Protein AF-A0A9D5TKR8-F1 (afdb_monomer_lite)

pLDDT: mean 78.99, std 14.76, range [21.61, 97.75]

Foldseek 3Di:
DVVLVVVAPFQEPEPDPQQALPLCPPPDCVSLVVRLVVLVVSPHQAYEYECCNNCVLVCVLLVNQQPDDPVSNVVRDPDSNVVCVVVLPDLVVVLVSCVVVLVSCCVRDAQLRYEYEYDDADQWADLPLFIFGDPPVVSVVSVSVSSVSNVVSSCVVRVHHYQHECLLWHWYDYFPDFPSHTDTDPLSSVQVNVVVVCSNVVNDDRARQVLVLLVSCLSYVLFPPLVSSCSRQPCLQLLSLQSSLFDSCVSVVCSVQSSQLVVARRNDPVRSLVVLVVGPHDPLVSLLSNQSSCVVVVHLPDPSHDLLSNLLRLRDGPSLLVVLLVPPCVVVVHDSLQRGSQQSLQSSCVVVVHDSVSRHNDDDHQGAAEEEEQEALQQVLLCVSDSRHHDYDYYLHLWDLLFQLQDAADDDPVLAPPDHDPLVVSQVNSNRSCRLVCLQPDPHQAYEYENVSLQPFWWWAQPLGITGRRVCPSCVVRVTHTDRPQPDCVNQHDLVSSLVSSLVSLVSNCVRRPARYEYELQDAFQWAAGSQRAIAGNPDDDPCRVSSVVSVVSSCVSNVYAYAAQNQAWAQYPNASSDNDRSHTHVLSSVQSSVVNVCCVVPVDPHRYHHDDQLLVVLVSLVSNLVHYFLVSVVVRGDDDLLSLLSSLDDPVRCLVCVVVSSCCRHPVDDDPVVVVSSVVSSPDDRDDDDDDRDDPDSDDDDDDDDDDDPDLPQWPAKDFPDWDADQQKIKTQIDTDPQWWKWKWKDAPPDDIDIDDIGHGGIDIGPPDAAQTKMKMKMWIWDQDSNDTDTHDIYPIDIDGGAFHFWAWPDWEADPQKTKIFTDDGPQFQWKWKWKDQDPPDDTDTDDIGRDRMDIDRDPDDFFMWMWMWTAHDDPPRIYDIDDIDGYHYD

Radius of gyration: 36.97 Å; chains: 1; bounding box: 88×112×73 Å

Secondary structure (DSSP, 8-state):
-HHHHHH--S--EE--TT--TTS--S--THHHHHHHHHHHHS--S-EEE-STTTTHHHHHHTT--SS--HHHHHTT-S-HHHHHTTGGG-HHHHHHHHHHHHHHHTTT--TTTEEEE-----SEEEETTEEEEPTTHHHHHHHHHHHHHHHHHHHHHH--EEE--GGGS-EEE-TT--GGG-EE-HHHHHHHHHHHHHHHTT----S--HHHHHHHHHHHTTSS-GGGGGGTS-TTSHHHHHHHHS-HHHHHHTHHHHHHHTTS-TTSHHHHHHHHTTS-S-HHHHHHHHHHHHHHTT----TT--HHHHHHTT---HHHHHHHHHHHHHHHT--GGG--TTTHHHHHHHHHT--GGGG-SSSS---PEEEEEEE-HHHHHHHHSSTTTEEEEEEEET--TTS-TT-PPP--TTSS-SS--HHHHHHHHHHHT-HHHHHHT---SEEEEETHHHHHSPEEEETTEEEE-TTSHHHHHHTPEEE-TTT-HHHH-SHHHHHHHHHHHHHHHHHHHTT-EEEE-----SEEE-TTS-EEE-SS---HHHHHHHHHHHHHHHH--EEE--GGG--BBSS-TT-SSTTSBPHHHHHHHHHHHHHHHHH--S--EE----HHHHHHHHHHHHTTS-HHHHHHHS---HHHHHHHTS-HHHHHHTHHHHHHHHHH----HHHHHHHHHHHTS-------------SS------PPPP--S---PPPEEEEEEEETTEEEEEEE--TT-EEEEEEE-TTS--EE---EESEEEEETTPPTT-EEEEEEEEEEEETTEEEE-PPPPPEEEEPPPPPPEEEEEEEETTEEEEEEEPPTT--EEEEEEESSTTSPPEEEEEESSSEEEEE-S--TT-EEEEEEE-SSTT-BPPPPPPEE-EE-

Structure (mmCIF, N/CA/C/O backbone):
data_AF-A0A9D5TKR8-F1
#
_entry.id   AF-A0A9D5TKR8-F1
#
loop_
_atom_site.group_PDB
_atom_site.id
_atom_site.type_symbol
_atom_site.label_atom_id
_atom_site.label_alt_id
_atom_site.label_comp_id
_atom_site.label_asym_id
_atom_site.label_entity_id
_atom_site.label_seq_id
_atom_site.pdbx_PDB_ins_code
_atom_site.Cartn_x
_atom_site.Cartn_y
_atom_site.Cartn_z
_atom_site.occupancy
_atom_site.B_iso_or_equiv
_atom_site.auth_seq_id
_atom_site.auth_comp_id
_atom_site.auth_asym_id
_atom_site.auth_atom_id
_atom_site.pdbx_PDB_model_num
ATOM 1 N N . MET A 1 1 ? 24.150 8.625 -16.091 1.00 58.22 1 MET A N 1
ATOM 2 C CA . MET A 1 1 ? 25.092 8.294 -17.189 1.00 58.22 1 MET A CA 1
ATOM 3 C C . MET A 1 1 ? 26.143 7.219 -16.881 1.00 58.22 1 MET A C 1
ATOM 5 O O . MET A 1 1 ? 26.177 6.258 -17.634 1.00 58.22 1 MET A O 1
ATOM 9 N N . GLN A 1 2 ? 26.964 7.271 -15.814 1.00 60.56 2 GLN A N 1
ATOM 10 C CA . GLN A 1 2 ? 27.998 6.223 -15.572 1.00 60.56 2 GLN A CA 1
ATOM 11 C C . GLN A 1 2 ? 27.423 4.799 -15.481 1.00 60.56 2 GLN A C 1
ATOM 13 O O . GLN A 1 2 ? 27.900 3.888 -16.149 1.00 60.56 2 GLN A O 1
ATOM 18 N N . ARG A 1 3 ? 26.352 4.615 -14.696 1.00 60.34 3 ARG A N 1
ATOM 19 C CA . ARG A 1 3 ? 25.653 3.322 -14.578 1.00 60.34 3 ARG A CA 1
ATOM 20 C C . ARG A 1 3 ? 25.001 2.868 -15.888 1.00 60.34 3 ARG A C 1
ATOM 22 O O . ARG A 1 3 ? 24.947 1.677 -16.156 1.00 60.34 3 ARG A O 1
ATOM 29 N N . LEU A 1 4 ? 24.536 3.816 -16.703 1.00 62.62 4 LEU A N 1
ATOM 30 C CA . LEU A 1 4 ? 23.949 3.541 -18.014 1.00 62.62 4 LEU A CA 1
ATOM 31 C C . LEU A 1 4 ? 25.020 3.064 -19.006 1.00 62.62 4 LEU A C 1
ATOM 33 O O . LEU A 1 4 ? 24.815 2.065 -19.678 1.00 62.62 4 LEU A O 1
ATOM 37 N N . SER A 1 5 ? 26.188 3.714 -19.028 1.00 62.84 5 SER A N 1
ATOM 38 C CA . SER A 1 5 ? 27.341 3.287 -19.833 1.00 62.84 5 SER A CA 1
ATOM 39 C C . SER A 1 5 ? 27.799 1.868 -19.477 1.00 62.84 5 SER A C 1
ATOM 41 O O . SER A 1 5 ? 28.094 1.091 -20.374 1.00 62.84 5 SER A O 1
ATOM 43 N N . GLN A 1 6 ? 27.771 1.485 -18.195 1.00 63.53 6 GLN A N 1
ATOM 44 C CA . GLN A 1 6 ? 28.061 0.106 -17.770 1.00 63.53 6 GLN A CA 1
ATOM 45 C C . GLN A 1 6 ? 27.010 -0.919 -18.232 1.00 63.53 6 GLN A C 1
ATOM 47 O O . GLN A 1 6 ? 27.320 -2.105 -18.323 1.00 63.53 6 GLN A O 1
ATOM 52 N N . ALA A 1 7 ? 25.769 -0.486 -18.471 1.00 55.41 7 ALA A N 1
ATOM 53 C CA . ALA A 1 7 ? 24.671 -1.352 -18.895 1.00 55.41 7 ALA A CA 1
ATOM 54 C C . ALA A 1 7 ? 24.592 -1.530 -20.423 1.00 55.41 7 ALA A C 1
ATOM 56 O O . ALA A 1 7 ? 23.957 -2.476 -20.886 1.00 55.41 7 ALA A O 1
ATOM 57 N N . LEU A 1 8 ? 25.221 -0.642 -21.196 1.00 60.41 8 LEU A N 1
ATOM 58 C CA . LEU A 1 8 ? 25.176 -0.626 -22.658 1.00 60.41 8 LEU A CA 1
ATOM 59 C C . LEU A 1 8 ? 26.331 -1.437 -23.267 1.00 60.41 8 LEU A C 1
ATOM 61 O O . LEU A 1 8 ? 27.439 -1.457 -22.739 1.00 60.41 8 LEU A O 1
ATOM 65 N N . GLN A 1 9 ? 26.070 -2.103 -24.396 1.00 57.69 9 GLN A N 1
ATOM 66 C CA . GLN A 1 9 ? 27.064 -2.885 -25.156 1.00 57.69 9 GLN A CA 1
ATOM 67 C C . GLN A 1 9 ? 27.625 -2.130 -26.381 1.00 57.69 9 GLN A C 1
ATOM 69 O O . GLN A 1 9 ? 28.260 -2.745 -27.234 1.00 57.69 9 GLN A O 1
ATOM 74 N N . HIS A 1 10 ? 27.371 -0.822 -26.491 1.00 57.53 10 HIS A N 1
ATOM 75 C CA . HIS A 1 10 ? 27.702 0.012 -27.653 1.00 57.53 10 HIS A CA 1
ATOM 76 C C . HIS A 1 10 ? 28.761 1.077 -27.322 1.00 57.53 10 HIS A C 1
ATOM 78 O O . HIS A 1 10 ? 28.768 1.608 -26.210 1.00 57.53 10 HIS A O 1
ATOM 84 N N . ASP A 1 11 ? 29.598 1.431 -28.305 1.00 56.03 11 ASP A N 1
ATOM 85 C CA . ASP A 1 11 ? 30.540 2.555 -28.216 1.00 56.03 11 ASP A CA 1
ATOM 86 C C . ASP A 1 11 ? 29.774 3.884 -28.344 1.00 56.03 11 ASP A C 1
ATOM 88 O O . ASP A 1 11 ? 29.258 4.239 -29.404 1.00 56.03 11 ASP A O 1
ATOM 92 N N . ILE A 1 12 ? 29.643 4.609 -27.231 1.00 58.62 12 ILE A N 1
ATOM 93 C CA . ILE A 1 12 ? 28.850 5.842 -27.126 1.00 58.62 12 ILE A CA 1
ATOM 94 C C . ILE A 1 12 ? 29.724 6.960 -26.556 1.00 58.62 12 ILE A C 1
ATOM 96 O O . ILE A 1 12 ? 30.327 6.792 -25.493 1.00 58.62 12 ILE A O 1
ATOM 100 N N . ALA A 1 13 ? 29.718 8.136 -27.193 1.00 55.56 13 ALA A N 1
ATOM 101 C CA . ALA A 1 13 ? 30.240 9.355 -26.587 1.00 55.56 13 ALA A CA 1
ATOM 102 C C . ALA A 1 13 ? 29.187 9.858 -25.601 1.00 55.56 13 ALA A C 1
ATOM 104 O O . ALA A 1 13 ? 28.223 10.536 -25.961 1.00 55.56 13 ALA A O 1
ATOM 105 N N . GLY A 1 14 ? 29.341 9.470 -24.339 1.00 51.56 14 GLY A N 1
ATOM 106 C CA . GLY A 1 14 ? 28.638 10.126 -23.246 1.00 51.56 14 GLY A CA 1
ATOM 107 C C . GLY A 1 14 ? 29.288 11.477 -22.966 1.00 51.56 14 GLY A C 1
ATOM 108 O O . GLY A 1 14 ? 30.511 11.589 -23.060 1.00 51.56 14 GLY A O 1
ATOM 109 N N . CYS A 1 15 ? 28.496 12.489 -22.598 1.00 48.31 15 CYS A N 1
ATOM 110 C CA . CYS A 1 15 ? 29.031 13.743 -22.061 1.00 48.31 15 CYS A CA 1
ATOM 111 C C . CYS A 1 15 ? 30.179 13.458 -21.080 1.00 48.31 15 CYS A C 1
ATOM 113 O O . CYS A 1 15 ? 30.000 12.738 -20.094 1.00 48.31 15 CYS A O 1
ATOM 115 N N . LEU A 1 16 ? 31.349 14.027 -21.375 1.00 49.25 16 LEU A N 1
ATOM 116 C CA . LEU A 1 16 ? 32.519 14.003 -20.508 1.00 49.25 16 LEU A CA 1
ATOM 117 C C . LEU A 1 16 ? 32.099 14.431 -19.113 1.00 49.25 16 LEU A C 1
ATOM 119 O O . LEU A 1 16 ? 31.633 15.554 -18.907 1.00 49.25 16 LEU A O 1
ATOM 123 N N . PHE A 1 17 ? 32.232 13.512 -18.164 1.00 46.62 17 PHE A N 1
ATOM 124 C CA . PHE A 1 17 ? 31.955 13.770 -16.763 1.00 46.62 17 PHE A CA 1
ATOM 125 C C . PHE A 1 17 ? 32.807 14.962 -16.303 1.00 46.62 17 PHE A C 1
ATOM 127 O O . PHE A 1 17 ? 33.999 14.802 -16.062 1.00 46.62 17 PHE A O 1
ATOM 134 N N . GLY A 1 18 ? 32.205 16.152 -16.197 1.00 47.34 18 GLY A N 1
ATOM 135 C CA . GLY A 1 18 ? 32.831 17.318 -15.564 1.00 47.34 18 GLY A CA 1
ATOM 136 C C . GLY A 1 18 ? 32.932 18.617 -16.372 1.00 47.34 18 GLY A C 1
ATOM 137 O O . GLY A 1 18 ? 33.389 19.599 -15.796 1.00 47.34 18 GLY A O 1
ATOM 138 N N . ILE A 1 19 ? 32.504 18.689 -17.642 1.00 55.88 19 ILE A N 1
ATOM 139 C CA . ILE A 1 19 ? 32.516 19.959 -18.403 1.00 55.88 19 ILE A CA 1
ATOM 140 C C . ILE A 1 19 ? 31.108 20.576 -18.417 1.00 55.88 19 ILE A C 1
ATOM 142 O O . ILE A 1 19 ? 30.249 20.159 -19.192 1.00 55.88 19 ILE A O 1
ATOM 146 N N . SER A 1 20 ? 30.859 21.570 -17.556 1.00 62.31 20 SER A N 1
ATOM 147 C CA . SER A 1 20 ? 29.609 22.344 -17.559 1.00 62.31 20 SER A CA 1
ATOM 148 C C . SER A 1 20 ? 29.783 23.633 -18.377 1.00 62.31 20 SER A C 1
ATOM 150 O O . SER A 1 20 ? 30.611 24.469 -18.019 1.00 62.31 20 SER A O 1
ATOM 152 N N . PRO A 1 21 ? 28.985 23.877 -19.433 1.00 63.19 21 PRO A N 1
ATOM 153 C CA . PRO A 1 21 ? 29.040 25.143 -20.171 1.00 63.19 21 PRO A CA 1
ATOM 154 C C . PRO A 1 21 ? 28.613 26.353 -19.318 1.00 63.19 21 PRO A C 1
ATOM 156 O O . PRO A 1 21 ? 28.887 27.492 -19.686 1.00 63.19 21 PRO A O 1
ATOM 159 N N . LEU A 1 22 ? 27.977 26.124 -18.160 1.00 62.12 22 LEU A N 1
ATOM 160 C CA . LEU A 1 22 ? 27.550 27.171 -17.229 1.00 62.12 22 LEU A CA 1
ATOM 161 C C . LEU A 1 22 ? 28.574 27.467 -16.118 1.00 62.12 22 LEU A C 1
ATOM 163 O O . LEU A 1 22 ? 28.365 28.402 -15.349 1.00 62.12 22 LEU A O 1
ATOM 167 N N . SER A 1 23 ? 29.675 26.710 -16.005 1.00 55.09 23 SER A N 1
ATOM 168 C CA . SER A 1 23 ? 30.681 26.938 -14.952 1.00 55.09 23 SER A CA 1
ATOM 169 C C . SER A 1 23 ? 31.695 28.043 -15.262 1.00 55.09 23 SER A C 1
ATOM 171 O O . SER A 1 23 ? 32.424 28.462 -14.370 1.00 55.09 23 SER A O 1
ATOM 173 N N . SER A 1 24 ? 31.749 28.548 -16.495 1.00 53.75 24 SER A N 1
ATOM 174 C CA . SER A 1 24 ? 32.671 29.615 -16.908 1.00 53.75 24 SER A CA 1
ATOM 175 C C . SER A 1 24 ? 31.894 30.827 -17.421 1.00 53.75 24 SER A C 1
ATOM 177 O O . SER A 1 24 ? 31.769 31.050 -18.624 1.00 53.75 24 SER A O 1
ATOM 179 N N . VAL A 1 25 ? 31.339 31.617 -16.505 1.00 49.59 25 VAL A N 1
ATOM 180 C CA . VAL A 1 25 ? 30.580 32.829 -16.867 1.00 49.59 25 VAL A CA 1
ATOM 181 C C . VAL A 1 25 ? 31.508 33.966 -17.342 1.00 49.59 25 VAL A C 1
ATOM 183 O O . VAL A 1 25 ? 31.061 34.899 -18.001 1.00 49.59 25 VAL A O 1
ATOM 186 N N . GLU A 1 26 ? 32.822 33.867 -17.115 1.00 45.25 26 GLU A N 1
ATOM 187 C CA . GLU A 1 26 ? 33.815 34.814 -17.641 1.00 45.25 26 GLU A CA 1
ATOM 188 C C . GLU A 1 26 ? 34.339 34.415 -19.030 1.00 45.25 26 GLU A C 1
ATOM 190 O O . GLU A 1 26 ? 35.528 34.168 -19.185 1.00 45.25 26 GLU A O 1
ATOM 195 N N . GLY A 1 27 ? 33.466 34.311 -20.040 1.00 47.66 27 GLY A N 1
ATOM 196 C CA . GLY A 1 27 ? 33.822 34.430 -21.470 1.00 47.66 27 GLY A CA 1
ATOM 197 C C . GLY A 1 27 ? 34.978 33.582 -22.038 1.00 47.66 27 GLY A C 1
ATOM 198 O O . GLY A 1 27 ? 35.423 33.850 -23.151 1.00 47.66 27 GLY A O 1
ATOM 199 N N . ASN A 1 28 ? 35.487 32.588 -21.313 1.00 52.81 28 ASN A N 1
ATOM 200 C CA . ASN A 1 28 ? 36.661 31.821 -21.704 1.00 52.81 28 ASN A CA 1
ATOM 201 C C . ASN A 1 28 ? 36.233 30.619 -22.550 1.00 52.81 28 ASN A C 1
ATOM 203 O O . ASN A 1 28 ? 35.482 29.759 -22.086 1.00 52.81 28 ASN A O 1
ATOM 207 N N . SER A 1 29 ? 36.777 30.523 -23.768 1.00 58.81 29 SER A N 1
ATOM 208 C CA . SER A 1 29 ? 36.618 29.390 -24.698 1.00 58.81 29 SER A CA 1
ATOM 209 C C . SER A 1 29 ? 37.164 28.064 -24.155 1.00 58.81 29 SER A C 1
ATOM 211 O O . SER A 1 29 ? 36.996 27.031 -24.788 1.00 58.81 29 SER A O 1
ATOM 213 N N . PHE A 1 30 ? 37.787 28.067 -22.973 1.00 63.59 30 PHE A N 1
ATOM 214 C CA . PHE A 1 30 ? 38.502 26.928 -22.400 1.00 63.59 30 PHE A CA 1
ATOM 215 C C . PHE A 1 30 ? 37.672 25.637 -22.345 1.00 63.59 30 PHE A C 1
ATOM 217 O O . PHE A 1 30 ? 38.185 24.564 -22.651 1.00 63.59 30 PHE A O 1
ATOM 224 N N . TRP A 1 31 ? 36.385 25.722 -21.992 1.00 69.25 31 TRP A N 1
ATOM 225 C CA . TRP A 1 31 ? 35.515 24.542 -21.981 1.00 69.25 31 TRP A CA 1
ATOM 226 C C . TRP A 1 31 ? 35.106 24.097 -23.391 1.00 69.25 31 TRP A C 1
ATOM 228 O O . TRP A 1 31 ? 34.906 22.903 -23.600 1.00 69.25 31 TRP A O 1
ATOM 238 N N . GLN A 1 32 ? 34.994 25.028 -24.348 1.00 75.50 32 GLN A N 1
ATOM 239 C CA . GLN A 1 32 ? 34.678 24.726 -25.749 1.00 75.50 32 GLN A CA 1
ATOM 240 C C . GLN A 1 32 ? 35.845 23.982 -26.389 1.00 75.50 32 GLN A C 1
ATOM 242 O O . GLN A 1 32 ? 35.633 22.933 -26.983 1.00 75.50 32 GLN A O 1
ATOM 247 N N . ASP A 1 33 ? 37.070 24.472 -26.181 1.00 75.56 33 ASP A N 1
ATOM 248 C CA . ASP A 1 33 ? 38.301 23.856 -26.684 1.00 75.56 33 ASP A CA 1
ATOM 249 C C . ASP A 1 33 ? 38.525 22.465 -26.062 1.00 75.56 33 ASP A C 1
ATOM 251 O O . ASP A 1 33 ? 38.925 21.520 -26.744 1.00 75.56 33 ASP A O 1
ATOM 255 N N . ALA A 1 34 ? 38.236 22.315 -24.763 1.00 73.38 34 ALA A N 1
ATOM 256 C CA . ALA A 1 34 ? 38.300 21.025 -24.081 1.00 73.38 34 ALA A CA 1
ATOM 257 C C . ALA A 1 34 ? 37.247 20.039 -24.611 1.00 73.38 34 ALA A C 1
ATOM 259 O O . ALA A 1 34 ? 37.579 18.887 -24.882 1.00 73.38 34 ALA A O 1
ATOM 260 N N . LEU A 1 35 ? 36.001 20.489 -24.794 1.00 76.00 35 LEU A N 1
ATOM 261 C CA . LEU A 1 35 ? 34.926 19.666 -25.346 1.00 76.00 35 LEU A CA 1
ATOM 262 C C . LEU A 1 35 ? 35.227 19.252 -26.792 1.00 76.00 35 LEU A C 1
ATOM 264 O O . LEU A 1 35 ? 35.115 18.076 -27.111 1.00 76.00 35 LEU A O 1
ATOM 268 N N . ASP A 1 36 ? 35.652 20.186 -27.644 1.00 79.62 36 ASP A N 1
ATOM 269 C CA . ASP A 1 36 ? 35.994 19.929 -29.047 1.00 79.62 36 ASP A CA 1
ATOM 270 C C . ASP A 1 36 ? 37.112 18.884 -29.176 1.00 79.62 36 ASP A C 1
ATOM 272 O O . ASP A 1 36 ? 36.983 17.908 -29.916 1.00 79.62 36 ASP A O 1
ATOM 276 N N . LYS A 1 37 ? 38.178 19.023 -28.376 1.00 79.50 37 LYS A N 1
ATOM 277 C CA . LYS A 1 37 ? 39.293 18.067 -28.352 1.00 79.50 37 LYS A CA 1
ATOM 278 C C . LYS A 1 37 ? 38.854 16.661 -27.943 1.00 79.50 37 LYS A C 1
ATOM 280 O O . LYS A 1 37 ? 39.342 15.674 -28.491 1.00 79.50 37 LYS A O 1
ATOM 285 N N . GLU A 1 38 ? 37.962 16.561 -26.969 1.00 75.31 38 GLU A N 1
ATOM 286 C CA . GLU A 1 38 ? 37.448 15.277 -26.502 1.00 75.31 38 GLU A CA 1
ATOM 287 C C . GLU A 1 38 ? 36.478 14.650 -27.512 1.00 75.31 38 GLU A C 1
ATOM 289 O O . GLU A 1 38 ? 36.561 13.451 -27.771 1.00 75.31 38 GLU A O 1
ATOM 294 N N . LEU A 1 39 ? 35.623 15.447 -28.164 1.00 78.25 39 LEU A N 1
ATOM 295 C CA . LEU A 1 39 ? 34.761 14.976 -29.255 1.00 78.25 39 LEU A CA 1
ATOM 296 C C . LEU A 1 39 ? 35.583 14.432 -30.432 1.00 78.25 39 LEU A C 1
ATOM 298 O O . LEU A 1 39 ? 35.242 13.387 -30.985 1.00 78.25 39 LEU A O 1
ATOM 302 N N . GLN A 1 40 ? 36.706 15.076 -30.766 1.00 79.12 40 GLN A N 1
ATOM 303 C CA . GLN A 1 40 ? 37.654 14.572 -31.768 1.00 79.12 40 GLN A CA 1
ATOM 304 C C . GLN A 1 40 ? 38.307 13.245 -31.357 1.00 79.12 40 GLN A C 1
ATOM 306 O O . GLN A 1 40 ? 38.597 12.411 -32.216 1.00 79.12 40 GLN A O 1
ATOM 311 N N . ALA A 1 41 ? 38.551 13.038 -30.060 1.00 77.19 41 ALA A N 1
ATOM 312 C CA . ALA A 1 41 ? 39.183 11.828 -29.540 1.00 77.19 41 ALA A CA 1
ATOM 313 C C . ALA A 1 41 ? 38.205 10.650 -29.370 1.00 77.19 41 ALA A C 1
ATOM 315 O O . ALA A 1 41 ? 38.629 9.499 -29.468 1.00 77.19 41 ALA A O 1
ATOM 316 N N . ALA A 1 42 ? 36.919 10.920 -29.125 1.00 68.25 42 ALA A N 1
ATOM 317 C CA . ALA A 1 42 ? 35.947 9.926 -28.671 1.00 68.25 42 ALA A CA 1
ATOM 318 C C . ALA A 1 42 ? 35.560 8.851 -29.708 1.00 68.25 42 ALA A C 1
ATOM 320 O O . ALA A 1 42 ? 35.057 7.809 -29.302 1.00 68.25 42 ALA A O 1
ATOM 321 N N . GLN A 1 43 ? 35.772 9.082 -31.014 1.00 70.00 43 GLN A N 1
ATOM 322 C CA . GLN A 1 43 ? 35.433 8.154 -32.120 1.00 70.00 43 GLN A CA 1
ATOM 323 C C . GLN A 1 43 ? 34.030 7.509 -32.040 1.00 70.00 43 GLN A C 1
ATOM 325 O O . GLN A 1 43 ? 33.831 6.399 -32.523 1.00 70.00 43 GLN A O 1
ATOM 330 N N . ALA A 1 44 ? 33.053 8.176 -31.427 1.00 72.69 44 ALA A N 1
ATOM 331 C CA . ALA A 1 44 ? 31.743 7.583 -31.191 1.00 72.69 44 ALA A CA 1
ATOM 332 C C . ALA A 1 44 ? 30.755 7.837 -32.330 1.00 72.69 44 ALA A C 1
ATOM 334 O O . ALA A 1 44 ? 30.752 8.912 -32.928 1.00 72.69 44 ALA A O 1
ATOM 335 N N . ASP A 1 45 ? 29.842 6.888 -32.537 1.00 76.56 45 ASP A N 1
ATOM 336 C CA . ASP A 1 45 ? 28.766 7.002 -33.529 1.00 76.56 45 ASP A CA 1
ATOM 337 C C . ASP A 1 45 ? 27.576 7.842 -33.030 1.00 76.56 45 ASP A C 1
ATOM 339 O O . ASP A 1 45 ? 26.839 8.431 -33.820 1.00 76.56 45 ASP A O 1
ATOM 343 N N . TYR A 1 46 ? 27.372 7.901 -31.709 1.00 78.62 46 TYR A N 1
ATOM 344 C CA . TYR A 1 46 ? 26.246 8.585 -31.072 1.00 78.62 46 TYR A CA 1
ATOM 345 C C . TYR A 1 46 ? 26.699 9.453 -29.901 1.00 78.62 46 TYR A C 1
ATOM 347 O O . TYR A 1 46 ? 27.561 9.058 -29.112 1.00 78.62 46 TYR A O 1
ATOM 355 N N . PHE A 1 47 ? 26.036 10.599 -29.752 1.00 81.06 47 PHE A N 1
ATOM 356 C CA . PHE A 1 47 ? 26.191 11.517 -28.634 1.00 81.06 47 PHE A CA 1
ATOM 357 C C . PHE A 1 47 ? 24.977 11.428 -27.707 1.00 81.06 47 PHE A C 1
ATOM 359 O O . PHE A 1 47 ? 23.875 11.849 -28.071 1.00 81.06 47 PHE A O 1
ATOM 366 N N . VAL A 1 48 ? 25.170 10.865 -26.511 1.00 79.75 48 VAL A N 1
ATOM 367 C CA . VAL A 1 48 ? 24.105 10.686 -25.510 1.00 79.75 48 VAL A CA 1
ATOM 368 C C . VAL A 1 48 ? 24.375 11.592 -24.313 1.00 79.75 48 VAL A C 1
ATOM 370 O O . VAL A 1 48 ? 25.448 11.525 -23.707 1.00 79.75 48 VAL A O 1
ATOM 373 N N . LEU A 1 49 ? 23.397 12.418 -23.940 1.00 81.00 49 LEU A N 1
ATOM 374 C CA . LEU A 1 49 ? 23.546 13.376 -22.843 1.00 81.00 49 LEU A CA 1
ATOM 375 C C . LEU A 1 49 ? 22.289 13.524 -21.982 1.00 81.00 49 LEU A C 1
ATOM 377 O O . LEU A 1 49 ? 21.175 13.360 -22.470 1.00 81.00 49 LEU A O 1
ATOM 381 N N . ASP A 1 50 ? 22.499 13.912 -20.724 1.00 80.75 50 ASP A N 1
ATOM 382 C CA . ASP A 1 50 ? 21.520 14.585 -19.867 1.00 80.75 50 ASP A CA 1
ATOM 383 C C . ASP A 1 50 ? 21.972 16.040 -19.646 1.00 80.75 50 ASP A C 1
ATOM 385 O O . ASP A 1 50 ? 23.169 16.339 -19.692 1.00 80.75 50 ASP A O 1
ATOM 389 N N . LEU A 1 51 ? 21.034 16.966 -19.424 1.00 79.62 51 LEU A N 1
ATOM 390 C CA . LEU A 1 51 ? 21.365 18.381 -19.174 1.00 79.62 51 LEU A CA 1
ATOM 391 C C . LEU A 1 51 ? 21.470 18.729 -17.689 1.00 79.62 51 LEU A C 1
ATOM 393 O O . LEU A 1 51 ? 21.727 19.883 -17.333 1.00 79.62 51 LEU A O 1
ATOM 397 N N . GLN A 1 52 ? 21.335 17.739 -16.810 1.00 73.94 52 GLN A N 1
ATOM 398 C CA . GLN A 1 52 ? 21.446 17.939 -15.374 1.00 73.94 52 GLN A CA 1
ATOM 399 C C . GLN A 1 52 ? 22.857 18.409 -15.000 1.00 73.94 52 GLN A C 1
ATOM 401 O O . GLN A 1 52 ? 23.012 19.364 -14.237 1.00 73.94 52 GLN A O 1
ATOM 406 N N . THR A 1 53 ? 23.886 17.789 -15.591 1.00 67.19 53 THR A N 1
ATOM 407 C CA . THR A 1 53 ? 25.296 18.178 -15.390 1.00 67.19 53 THR A CA 1
ATOM 408 C C . THR A 1 53 ? 25.582 19.592 -15.907 1.00 67.19 53 THR A C 1
ATOM 410 O O . THR A 1 53 ? 26.290 20.366 -15.260 1.00 67.19 53 THR A O 1
ATOM 413 N N . ALA A 1 54 ? 24.973 19.986 -17.032 1.00 69.00 54 ALA A N 1
ATOM 414 C CA . ALA A 1 54 ? 25.108 21.344 -17.556 1.00 69.00 54 ALA A CA 1
ATOM 415 C C . ALA A 1 54 ? 24.545 22.385 -16.576 1.00 69.00 54 ALA A C 1
ATOM 417 O O . ALA A 1 54 ? 25.145 23.441 -16.398 1.00 69.00 54 ALA A O 1
ATOM 418 N N . MET A 1 55 ? 23.455 22.055 -15.879 1.00 69.88 55 MET A N 1
ATOM 419 C CA . MET A 1 55 ? 22.812 22.916 -14.882 1.00 69.88 55 MET A CA 1
ATOM 420 C C . MET A 1 55 ? 23.367 22.787 -13.461 1.00 69.88 55 MET A C 1
ATOM 422 O O . MET A 1 55 ? 22.890 23.489 -12.568 1.00 69.88 55 MET A O 1
ATOM 426 N N . GLN A 1 56 ? 24.374 21.941 -13.230 1.00 68.88 56 GLN A N 1
ATOM 427 C CA . GLN A 1 56 ? 24.893 21.640 -11.894 1.00 68.88 56 GLN A CA 1
ATOM 428 C C . GLN A 1 56 ? 25.226 22.888 -11.046 1.00 68.88 56 GLN A C 1
ATOM 430 O O . GLN A 1 56 ? 24.808 22.909 -9.887 1.00 68.88 56 GLN A O 1
ATOM 435 N N . PRO A 1 57 ? 25.880 23.951 -11.571 1.00 64.62 57 PRO A N 1
ATOM 436 C CA . PRO A 1 57 ? 26.133 25.167 -10.791 1.00 64.62 57 PRO A CA 1
ATOM 437 C C . PRO A 1 57 ? 24.847 25.860 -10.304 1.00 64.62 57 PRO A C 1
ATOM 439 O O . PRO A 1 57 ? 24.767 26.286 -9.152 1.00 64.62 57 PRO A O 1
ATOM 442 N N . LEU A 1 58 ? 23.817 25.932 -11.156 1.00 65.25 58 LEU A N 1
ATOM 443 C CA . LEU A 1 58 ? 22.533 26.581 -10.851 1.00 65.25 58 LEU A CA 1
ATOM 444 C C . LEU A 1 58 ? 21.693 25.745 -9.885 1.00 65.25 58 LEU A C 1
ATOM 446 O O . LEU A 1 58 ? 21.097 26.281 -8.950 1.00 65.25 58 LEU A O 1
ATOM 450 N N . LEU A 1 59 ? 21.680 24.427 -10.088 1.00 65.25 59 LEU A N 1
ATOM 451 C CA . LEU A 1 59 ? 21.026 23.485 -9.186 1.00 65.25 59 LEU A CA 1
ATOM 452 C C . LEU A 1 59 ? 21.650 23.569 -7.785 1.00 65.25 59 LEU A C 1
ATOM 454 O O . LEU A 1 59 ? 20.911 23.698 -6.810 1.00 65.25 59 LEU A O 1
ATOM 458 N N . TYR A 1 60 ? 22.982 23.624 -7.683 1.00 61.16 60 TYR A N 1
ATOM 459 C CA . TYR A 1 60 ? 23.680 23.800 -6.408 1.00 61.16 60 TYR A CA 1
ATOM 460 C C . TYR A 1 60 ? 23.352 25.135 -5.724 1.00 61.16 60 TYR A C 1
ATOM 462 O O . TYR A 1 60 ? 22.978 25.132 -4.554 1.00 61.16 60 TYR A O 1
ATOM 470 N N . ALA A 1 61 ? 23.402 26.266 -6.443 1.00 58.31 61 ALA A N 1
ATOM 471 C CA . ALA A 1 61 ? 23.050 27.580 -5.884 1.00 58.31 61 ALA A CA 1
ATOM 472 C C . ALA A 1 61 ? 21.611 27.627 -5.329 1.00 58.31 61 ALA A C 1
ATOM 474 O O . ALA A 1 61 ? 21.306 28.393 -4.419 1.00 58.31 61 ALA A O 1
ATOM 475 N N . CYS A 1 62 ? 20.730 26.769 -5.847 1.00 53.66 62 CYS A N 1
ATOM 476 C CA . CYS A 1 62 ? 19.340 26.645 -5.418 1.00 53.66 62 CYS A CA 1
ATOM 477 C C . CYS A 1 62 ? 19.098 25.541 -4.369 1.00 53.66 62 CYS A C 1
ATOM 479 O O . CYS A 1 62 ? 17.928 25.236 -4.092 1.00 53.66 62 CYS A O 1
ATOM 481 N N . GLY A 1 63 ? 20.154 24.924 -3.825 1.00 54.28 63 GLY A N 1
ATOM 482 C CA . GLY A 1 63 ? 20.084 23.844 -2.833 1.00 54.28 63 GLY A CA 1
ATOM 483 C C . GLY A 1 63 ? 19.597 22.496 -3.385 1.00 54.28 63 GLY A C 1
ATOM 484 O O . GLY A 1 63 ? 19.059 21.682 -2.636 1.00 54.28 63 GLY A O 1
ATOM 485 N N . LEU A 1 64 ? 19.717 22.260 -4.696 1.00 54.16 64 LEU A N 1
ATOM 486 C CA . LEU A 1 64 ? 19.327 21.012 -5.357 1.00 54.16 64 LEU A CA 1
ATOM 487 C C . LEU A 1 64 ? 20.544 20.104 -5.561 1.00 54.16 64 LEU A C 1
ATOM 489 O O . LEU A 1 64 ? 21.279 20.217 -6.540 1.00 54.16 64 LEU A O 1
ATOM 493 N N . TYR A 1 65 ? 20.717 19.160 -4.641 1.00 53.84 65 TYR A N 1
ATOM 494 C CA . TYR A 1 65 ? 21.746 18.126 -4.704 1.00 53.84 65 TYR A CA 1
ATOM 495 C C . TYR A 1 65 ? 21.127 16.848 -5.259 1.00 53.84 65 TYR A C 1
ATOM 497 O O . TYR A 1 65 ? 20.457 16.115 -4.538 1.00 53.84 65 TYR A O 1
ATOM 505 N N . LEU A 1 66 ? 21.293 16.613 -6.558 1.00 49.72 66 LEU A N 1
ATOM 506 C CA . LEU A 1 66 ? 20.888 15.345 -7.171 1.00 49.72 66 LEU A CA 1
ATOM 507 C C . LEU A 1 66 ? 22.077 14.378 -7.311 1.00 49.72 66 LEU A C 1
ATOM 509 O O . LEU A 1 66 ? 21.880 13.173 -7.248 1.00 49.72 66 LEU A O 1
ATOM 513 N N . THR A 1 67 ? 23.305 14.890 -7.473 1.00 45.81 67 THR A N 1
ATOM 514 C CA . THR A 1 67 ? 24.545 14.085 -7.605 1.00 45.81 67 THR A CA 1
ATOM 515 C C . THR A 1 67 ? 25.839 14.839 -7.252 1.00 45.81 67 THR A C 1
ATOM 517 O O . THR A 1 67 ? 26.929 14.268 -7.322 1.00 45.81 67 THR A O 1
ATOM 520 N N . ALA A 1 68 ? 25.767 16.127 -6.903 1.00 43.53 68 ALA A N 1
ATOM 521 C CA . ALA A 1 68 ? 26.951 16.941 -6.656 1.00 43.53 68 ALA A CA 1
ATOM 522 C C . ALA A 1 68 ? 27.463 16.726 -5.226 1.00 43.53 68 ALA A C 1
ATOM 524 O O . ALA A 1 68 ? 26.769 17.048 -4.266 1.00 43.53 68 ALA A O 1
ATOM 525 N N . THR A 1 69 ? 28.682 16.213 -5.075 1.00 47.12 69 THR A N 1
ATOM 526 C CA . THR A 1 69 ? 29.411 16.327 -3.809 1.00 47.12 69 THR A CA 1
ATOM 527 C C . THR A 1 69 ? 29.872 17.776 -3.635 1.00 47.12 69 THR A C 1
ATOM 529 O O . THR A 1 69 ? 30.230 18.431 -4.618 1.00 47.12 69 THR A O 1
ATOM 532 N N . ASP A 1 70 ? 29.922 18.284 -2.400 1.00 45.06 70 ASP A N 1
ATOM 533 C CA . ASP A 1 70 ? 30.434 19.639 -2.110 1.00 45.06 70 ASP A CA 1
ATOM 534 C C . ASP A 1 70 ? 31.834 19.887 -2.692 1.00 45.06 70 ASP A C 1
ATOM 536 O O . ASP A 1 70 ? 32.177 21.010 -3.064 1.00 45.06 70 ASP A O 1
ATOM 540 N N . GLN A 1 71 ? 32.641 18.830 -2.819 1.00 46.00 71 GLN A N 1
ATOM 541 C CA . GLN A 1 71 ? 33.963 18.890 -3.441 1.00 46.00 71 GLN A CA 1
ATOM 542 C C . GLN A 1 71 ? 33.915 19.271 -4.928 1.00 46.00 71 GLN A C 1
ATOM 544 O O . GLN A 1 71 ? 34.775 20.027 -5.369 1.00 46.00 71 GLN A O 1
ATOM 549 N N . ASN A 1 72 ? 32.912 18.809 -5.683 1.00 48.47 72 ASN A N 1
ATOM 550 C CA . ASN A 1 72 ? 32.809 19.060 -7.125 1.00 48.47 72 ASN A CA 1
ATOM 551 C C . ASN A 1 72 ? 32.298 20.467 -7.462 1.00 48.47 72 ASN A C 1
ATOM 553 O O . ASN A 1 72 ? 32.498 20.935 -8.578 1.00 48.47 72 ASN A O 1
ATOM 557 N N . VAL A 1 73 ? 31.618 21.142 -6.530 1.00 48.56 73 VAL A N 1
ATOM 558 C CA . VAL A 1 73 ? 31.070 22.486 -6.779 1.00 48.56 73 VAL A CA 1
ATOM 559 C C . VAL A 1 73 ? 31.999 23.588 -6.289 1.00 48.56 73 VAL A C 1
ATOM 561 O O . VAL A 1 73 ? 32.146 24.609 -6.960 1.00 48.56 73 VAL A O 1
ATOM 564 N N . ARG A 1 74 ? 32.725 23.352 -5.190 1.00 44.94 74 ARG A N 1
ATOM 565 C CA . ARG A 1 74 ? 33.769 24.270 -4.702 1.00 44.94 74 ARG A CA 1
ATOM 566 C C . ARG A 1 74 ? 34.935 24.443 -5.684 1.00 44.94 74 ARG A C 1
ATOM 568 O O . ARG A 1 74 ? 35.666 25.420 -5.574 1.00 44.94 74 ARG A O 1
ATOM 575 N N . SER A 1 75 ? 35.109 23.531 -6.644 1.00 49.38 75 SER A N 1
ATOM 576 C CA . SER A 1 75 ? 36.107 23.653 -7.715 1.00 49.38 75 SER A CA 1
ATOM 577 C C . SER A 1 75 ? 35.656 24.499 -8.912 1.00 49.38 75 SER A C 1
ATOM 579 O O . SER A 1 75 ? 36.487 24.778 -9.771 1.00 49.38 75 SER A O 1
ATOM 581 N N . LEU A 1 76 ? 34.373 24.880 -9.009 1.00 48.88 76 LEU A N 1
ATOM 582 C CA . LEU A 1 76 ? 33.825 25.537 -10.204 1.00 48.88 76 LEU A CA 1
ATOM 583 C C . LEU A 1 76 ? 33.844 27.074 -10.119 1.00 48.88 76 LEU A C 1
ATOM 585 O O . LEU A 1 76 ? 34.087 27.700 -11.143 1.00 48.88 76 LEU A O 1
ATOM 589 N N . THR A 1 77 ? 33.651 27.701 -8.948 1.00 48.44 77 THR A N 1
ATOM 590 C CA . THR A 1 77 ? 33.823 29.164 -8.759 1.00 48.44 77 THR A CA 1
ATOM 591 C C . THR A 1 77 ? 34.039 29.528 -7.273 1.00 48.44 77 THR A C 1
ATOM 593 O O . THR A 1 77 ? 33.731 28.731 -6.386 1.00 48.44 77 THR A O 1
ATOM 596 N N . THR A 1 78 ? 34.547 30.735 -6.984 1.00 47.94 78 THR A N 1
ATOM 597 C CA . THR A 1 78 ? 34.705 31.282 -5.619 1.00 47.94 78 THR A CA 1
ATOM 598 C C . THR A 1 78 ? 33.419 31.860 -5.005 1.00 47.94 78 THR A C 1
ATOM 600 O O . THR A 1 78 ? 33.373 32.013 -3.787 1.00 47.94 78 THR A O 1
ATOM 603 N N . ASP A 1 79 ? 32.380 32.143 -5.804 1.00 55.47 79 ASP A N 1
ATOM 604 C CA . ASP A 1 79 ? 31.032 32.534 -5.344 1.00 55.47 79 ASP A CA 1
ATOM 605 C C . ASP A 1 79 ? 29.963 32.195 -6.414 1.00 55.47 79 ASP A C 1
ATOM 607 O O . ASP A 1 79 ? 29.620 33.023 -7.264 1.00 55.47 79 ASP A O 1
ATOM 611 N N . PRO A 1 80 ? 29.447 30.951 -6.436 1.00 52.16 80 PRO A N 1
ATOM 612 C CA . PRO A 1 80 ? 28.461 30.515 -7.427 1.00 52.16 80 PRO A CA 1
ATOM 613 C C . PRO A 1 80 ? 27.104 31.212 -7.267 1.00 52.16 80 PRO A C 1
ATOM 615 O O . PRO A 1 80 ? 26.339 31.303 -8.225 1.00 52.16 80 PRO A O 1
ATOM 618 N N . ILE A 1 81 ? 26.792 31.691 -6.059 1.00 51.03 81 ILE A N 1
ATOM 619 C CA . ILE A 1 81 ? 25.466 32.192 -5.692 1.00 51.03 81 ILE A CA 1
ATOM 620 C C . ILE A 1 81 ? 25.254 33.586 -6.290 1.00 51.03 81 ILE A C 1
ATOM 622 O O . ILE A 1 81 ? 24.253 33.796 -6.971 1.00 51.03 81 ILE A O 1
ATOM 626 N N . ALA A 1 82 ? 26.224 34.497 -6.153 1.00 55.72 82 ALA A N 1
ATOM 627 C CA . ALA A 1 82 ? 26.124 35.865 -6.678 1.00 55.72 82 ALA A CA 1
ATOM 628 C C . ALA A 1 82 ? 26.065 35.944 -8.221 1.00 55.72 82 ALA A C 1
ATOM 630 O O . ALA A 1 82 ? 25.467 36.857 -8.790 1.00 55.72 82 ALA A O 1
ATOM 631 N N . LEU A 1 83 ? 26.670 34.976 -8.916 1.00 52.84 83 LEU A N 1
ATOM 632 C CA . LEU A 1 83 ? 26.715 34.909 -10.383 1.00 52.84 83 LEU A CA 1
ATOM 633 C C . LEU A 1 83 ? 25.441 34.328 -11.014 1.00 52.84 83 LEU A C 1
ATOM 635 O O . LEU A 1 83 ? 25.107 34.667 -12.150 1.00 52.84 83 LEU A O 1
ATOM 639 N N . LEU A 1 84 ? 24.735 33.463 -10.285 1.00 53.66 84 LEU A N 1
ATOM 640 C CA . LEU A 1 84 ? 23.563 32.726 -10.766 1.00 53.66 84 LEU A CA 1
ATOM 641 C C . LEU A 1 84 ? 22.239 33.324 -10.257 1.00 53.66 84 LEU A C 1
ATOM 643 O O . LEU A 1 84 ? 21.173 33.032 -10.803 1.00 53.66 84 LEU A O 1
ATOM 647 N N . GLU A 1 85 ? 22.302 34.235 -9.281 1.00 54.97 85 GLU A N 1
ATOM 648 C CA . GLU A 1 85 ? 21.169 35.018 -8.777 1.00 54.97 85 GLU A CA 1
ATOM 649 C C . GLU A 1 85 ? 20.420 35.828 -9.862 1.00 54.97 85 GLU A C 1
ATOM 651 O O . GLU A 1 85 ? 19.218 35.984 -9.756 1.00 54.97 85 GLU A O 1
ATOM 656 N N . PRO A 1 86 ? 21.008 36.310 -10.967 1.00 53.31 86 PRO A N 1
ATOM 657 C CA . PRO A 1 86 ? 20.214 36.929 -12.038 1.00 53.31 86 PRO A CA 1
ATOM 658 C C . PRO A 1 86 ? 19.491 35.909 -12.936 1.00 53.31 86 PRO A C 1
ATOM 660 O O . PRO A 1 86 ? 18.499 36.238 -13.582 1.00 53.31 86 PRO A O 1
ATOM 663 N N . MET A 1 87 ? 19.995 34.671 -13.012 1.00 54.28 87 MET A N 1
ATOM 664 C CA . MET A 1 87 ? 19.549 33.656 -13.978 1.00 54.28 87 MET A CA 1
ATOM 665 C C . MET A 1 87 ? 18.302 32.889 -13.530 1.00 54.28 87 MET A C 1
ATOM 667 O O . MET A 1 87 ? 17.577 32.370 -14.374 1.00 54.28 87 MET A O 1
ATOM 671 N N . HIS A 1 88 ? 17.997 32.856 -12.228 1.00 55.06 88 HIS A N 1
ATOM 672 C CA . HIS A 1 88 ? 16.764 32.234 -11.725 1.00 55.06 88 HIS A CA 1
ATOM 673 C C . HIS A 1 88 ? 15.479 32.981 -12.144 1.00 55.06 88 HIS A C 1
ATOM 675 O O . HIS A 1 88 ? 14.378 32.457 -11.966 1.00 55.06 88 HIS A O 1
ATOM 681 N N . LEU A 1 89 ? 15.609 34.190 -12.706 1.00 55.38 89 LEU A N 1
ATOM 682 C CA . LEU A 1 89 ? 14.497 35.052 -13.123 1.00 55.38 89 LEU A CA 1
ATOM 683 C C . LEU A 1 89 ? 14.400 35.249 -14.647 1.00 55.38 89 LEU A C 1
ATOM 685 O O . LEU A 1 89 ? 13.391 35.784 -15.102 1.00 55.38 89 LEU A O 1
ATOM 689 N N . ASP A 1 90 ? 15.395 34.819 -15.438 1.00 66.62 90 ASP A N 1
ATOM 690 C CA . ASP A 1 90 ? 15.459 35.086 -16.885 1.00 66.62 90 ASP A CA 1
ATOM 691 C C . ASP A 1 90 ? 15.907 33.860 -17.707 1.00 66.62 90 ASP A C 1
ATOM 693 O O . ASP A 1 90 ? 17.093 33.540 -17.822 1.00 66.62 90 ASP A O 1
ATOM 697 N N . GLN A 1 91 ? 14.932 33.190 -18.333 1.00 68.94 91 GLN A N 1
ATOM 698 C CA . GLN A 1 91 ? 15.159 32.042 -19.220 1.00 68.94 91 GLN A CA 1
ATOM 699 C C . GLN A 1 91 ? 15.903 32.414 -20.515 1.00 68.94 91 GLN A C 1
ATOM 701 O O . GLN A 1 91 ? 16.565 31.558 -21.099 1.00 68.94 91 GLN A O 1
ATOM 706 N N . GLY A 1 92 ? 15.818 33.667 -20.979 1.00 73.19 92 GLY A N 1
ATOM 707 C CA . GLY A 1 92 ? 16.483 34.115 -22.206 1.00 73.19 92 GLY A CA 1
ATOM 708 C C . GLY A 1 92 ? 18.002 34.067 -22.072 1.00 73.19 92 GLY A C 1
ATOM 709 O O . GLY A 1 92 ? 18.687 33.490 -22.915 1.00 73.19 92 GLY A O 1
ATOM 710 N N . ARG A 1 93 ? 18.517 34.561 -20.943 1.00 71.94 93 ARG A N 1
ATOM 711 C CA . ARG A 1 93 ? 19.952 34.549 -20.632 1.00 71.94 93 ARG A CA 1
ATOM 712 C C . ARG A 1 93 ? 20.521 33.135 -20.465 1.00 71.94 93 ARG A C 1
ATOM 714 O O . ARG A 1 93 ? 21.669 32.889 -20.828 1.00 71.94 93 ARG A O 1
ATOM 721 N N . LEU A 1 94 ? 19.723 32.192 -19.952 1.00 73.75 94 LEU A N 1
ATOM 722 C CA . LEU A 1 94 ? 20.104 30.775 -19.876 1.00 73.75 94 LEU A CA 1
ATOM 723 C C . LEU A 1 94 ? 20.333 30.187 -21.278 1.00 73.75 94 LEU A C 1
ATOM 725 O O . LEU A 1 94 ? 21.318 29.483 -21.494 1.00 73.75 94 LEU A O 1
ATOM 729 N N . HIS A 1 95 ? 19.449 30.496 -22.232 1.00 81.38 95 HIS A N 1
ATOM 730 C CA . HIS A 1 95 ? 19.587 30.036 -23.614 1.00 81.38 95 HIS A CA 1
ATOM 731 C C . HIS A 1 95 ? 20.841 30.607 -24.289 1.00 81.38 95 HIS A C 1
ATOM 733 O O . HIS A 1 95 ? 21.561 29.852 -24.937 1.00 81.38 95 HIS A O 1
ATOM 739 N N . GLU A 1 96 ? 21.133 31.899 -24.105 1.00 77.94 96 GLU A N 1
ATOM 740 C CA . GLU A 1 96 ? 22.316 32.558 -24.687 1.00 77.94 96 GLU A CA 1
ATOM 741 C C . GLU A 1 96 ? 23.633 31.930 -24.211 1.00 77.94 96 GLU A C 1
ATOM 743 O O . GLU A 1 96 ? 24.532 31.685 -25.013 1.00 77.94 96 GLU A O 1
ATOM 748 N N . LEU A 1 97 ? 23.742 31.620 -22.915 1.00 72.69 97 LEU A N 1
ATOM 749 C CA . LEU A 1 97 ? 24.934 30.983 -22.344 1.00 72.69 97 LEU A CA 1
ATOM 750 C C . LEU A 1 97 ? 25.099 29.526 -22.795 1.00 72.69 97 LEU A C 1
ATOM 752 O O . LEU A 1 97 ? 26.220 29.025 -22.869 1.00 72.69 97 LEU A O 1
ATOM 756 N N . PHE A 1 98 ? 23.992 28.847 -23.095 1.00 78.94 98 PHE A N 1
ATOM 757 C CA . PHE A 1 98 ? 23.998 27.445 -23.501 1.00 78.94 98 PHE A CA 1
ATOM 758 C C . PHE A 1 98 ? 24.133 27.251 -25.020 1.00 78.94 98 PHE A C 1
ATOM 760 O O . PHE A 1 98 ? 24.605 26.211 -25.470 1.00 78.94 98 PHE A O 1
ATOM 767 N N . GLU A 1 99 ? 23.770 28.238 -25.839 1.00 84.94 99 GLU A N 1
ATOM 768 C CA . GLU A 1 99 ? 23.819 28.145 -27.304 1.00 84.94 99 GLU A CA 1
ATOM 769 C C . GLU A 1 99 ? 25.207 27.779 -27.882 1.00 84.94 99 GLU A C 1
ATOM 771 O O . GLU A 1 99 ? 25.256 26.931 -28.779 1.00 84.94 99 GLU A O 1
ATOM 776 N N . PRO A 1 100 ? 26.348 28.282 -27.363 1.00 83.88 100 PRO A N 1
ATOM 777 C CA . PRO A 1 100 ? 27.669 27.853 -27.826 1.00 83.88 100 PRO A CA 1
ATOM 778 C C . PRO A 1 100 ? 27.922 26.345 -27.686 1.00 83.88 100 PRO A C 1
ATOM 780 O O . PRO A 1 100 ? 28.635 25.772 -28.502 1.00 83.88 100 PRO A O 1
ATOM 783 N N . PHE A 1 101 ? 27.314 25.680 -26.697 1.00 83.06 101 PHE A N 1
ATOM 784 C CA . PHE A 1 101 ? 27.476 24.234 -26.496 1.00 83.06 101 PHE A CA 1
ATOM 785 C C . PHE A 1 101 ? 26.883 23.452 -27.669 1.00 83.06 101 PHE A C 1
ATOM 787 O O . PHE A 1 101 ? 27.492 22.511 -28.173 1.00 83.06 101 PHE A O 1
ATOM 794 N N . ILE A 1 102 ? 25.733 23.906 -28.173 1.00 86.56 102 ILE A N 1
ATOM 795 C CA . ILE A 1 102 ? 25.080 23.329 -29.349 1.00 86.56 102 ILE A CA 1
ATOM 796 C C . ILE A 1 102 ? 25.962 23.505 -30.595 1.00 86.56 102 ILE A C 1
ATOM 798 O O . ILE A 1 102 ? 26.120 22.555 -31.362 1.00 86.56 102 ILE A O 1
ATOM 802 N N . HIS A 1 103 ? 26.579 24.680 -30.769 1.00 87.38 103 HIS A N 1
ATOM 803 C CA . HIS A 1 103 ? 27.458 24.956 -31.911 1.00 87.38 103 HIS A CA 1
ATOM 804 C C . HIS A 1 103 ? 28.714 24.074 -31.953 1.00 87.38 103 HIS A C 1
ATOM 806 O O . HIS A 1 103 ? 29.179 23.764 -33.046 1.00 87.38 103 HIS A O 1
ATOM 812 N N . VAL A 1 104 ? 29.243 23.649 -30.800 1.00 85.56 104 VAL A N 1
ATOM 813 C CA . VAL A 1 104 ? 30.402 22.737 -30.738 1.00 85.56 104 VAL A CA 1
ATOM 814 C C . VAL A 1 104 ? 30.016 21.301 -31.117 1.00 85.56 104 VAL A C 1
ATOM 816 O O . VAL A 1 104 ? 30.810 20.603 -31.734 1.00 85.56 104 VAL A O 1
ATOM 819 N N . ILE A 1 105 ? 28.796 20.851 -30.803 1.00 86.12 105 ILE A N 1
ATOM 820 C CA . ILE A 1 105 ? 28.370 19.449 -31.005 1.00 86.12 105 ILE A CA 1
ATOM 821 C C . ILE A 1 105 ? 27.843 19.185 -32.421 1.00 86.12 105 ILE A C 1
ATOM 823 O O . ILE A 1 105 ? 28.124 18.138 -33.005 1.00 86.12 105 ILE A O 1
ATOM 827 N N . GLN A 1 106 ? 27.069 20.120 -32.979 1.00 86.88 106 GLN A N 1
ATOM 828 C CA . GLN A 1 106 ? 26.396 19.957 -34.276 1.00 86.88 106 GLN A CA 1
ATOM 829 C C . GLN A 1 106 ? 27.310 19.598 -35.468 1.00 86.88 106 GLN A C 1
ATOM 831 O O . GLN A 1 106 ? 26.828 18.908 -36.367 1.00 86.88 106 GLN A O 1
ATOM 836 N N . PRO A 1 107 ? 28.593 20.017 -35.526 1.00 89.62 107 PRO A N 1
ATOM 837 C CA . PRO A 1 107 ? 29.514 19.581 -36.576 1.00 89.62 107 PRO A CA 1
ATOM 838 C C . PRO A 1 107 ? 29.848 18.083 -36.545 1.00 89.62 107 PRO A C 1
ATOM 840 O O . PRO A 1 107 ? 30.178 17.524 -37.588 1.00 89.62 107 PRO A O 1
ATOM 843 N N . TYR A 1 108 ? 29.772 17.442 -35.374 1.00 86.25 108 TYR A N 1
ATOM 844 C CA . TYR A 1 108 ? 30.162 16.041 -35.178 1.00 86.25 108 TYR A CA 1
ATOM 845 C C . TYR A 1 108 ? 28.979 15.075 -35.288 1.00 86.25 108 TYR A C 1
ATOM 847 O O . TYR A 1 108 ? 29.145 13.963 -35.781 1.00 86.25 108 TYR A O 1
ATOM 855 N N . PHE A 1 109 ? 27.784 15.495 -34.860 1.00 86.81 109 PHE A N 1
ATOM 856 C CA . PHE A 1 109 ? 26.602 14.632 -34.804 1.00 86.81 109 PHE A CA 1
ATOM 857 C C . PHE A 1 109 ? 25.383 15.307 -35.430 1.00 86.81 109 PHE A C 1
ATOM 859 O O . PHE A 1 109 ? 25.023 16.432 -35.080 1.00 86.81 109 PHE A O 1
ATOM 866 N N . ASP A 1 110 ? 24.696 14.590 -36.322 1.00 87.69 110 ASP A N 1
ATOM 867 C CA . ASP A 1 110 ? 23.406 15.037 -36.842 1.00 87.69 110 ASP A CA 1
ATOM 868 C C . ASP A 1 110 ? 22.253 14.745 -35.859 1.00 87.69 110 ASP A C 1
ATOM 870 O O . ASP A 1 110 ? 22.394 14.046 -34.854 1.00 87.69 110 ASP A O 1
ATOM 874 N N . ARG A 1 111 ? 21.056 15.243 -36.183 1.00 86.44 111 ARG A N 1
ATOM 875 C CA . ARG A 1 111 ? 19.852 15.098 -35.348 1.00 86.44 111 ARG A CA 1
ATOM 876 C C . ARG A 1 111 ? 19.452 13.652 -34.995 1.00 86.44 111 ARG A C 1
ATOM 878 O O . ARG A 1 111 ? 18.731 13.454 -34.024 1.00 86.44 111 ARG A O 1
ATOM 885 N N . ARG A 1 112 ? 19.850 12.640 -35.776 1.00 82.94 112 ARG A N 1
ATOM 886 C CA . ARG A 1 112 ? 19.569 11.215 -35.495 1.00 82.94 112 ARG A CA 1
ATOM 887 C C . ARG A 1 112 ? 20.611 10.591 -34.571 1.00 82.94 112 ARG A C 1
ATOM 889 O O . ARG A 1 112 ? 20.295 9.606 -33.907 1.00 82.94 112 ARG A O 1
ATOM 896 N N . HIS A 1 113 ? 21.800 11.182 -34.523 1.00 83.88 113 HIS A N 1
ATOM 897 C CA . HIS A 1 113 ? 22.937 10.709 -33.739 1.00 83.88 113 HIS A CA 1
ATOM 898 C C . HIS A 1 113 ? 23.091 11.435 -32.396 1.00 83.88 113 HIS A C 1
ATOM 900 O O . HIS A 1 113 ? 23.940 11.066 -31.594 1.00 83.88 113 HIS A O 1
ATOM 906 N N . ILE A 1 114 ? 22.235 12.422 -32.113 1.00 86.31 114 ILE A N 1
ATOM 907 C CA . ILE A 1 114 ? 22.108 13.049 -30.794 1.00 86.31 114 ILE A CA 1
ATOM 908 C C . ILE A 1 114 ? 20.906 12.432 -30.067 1.00 86.31 114 ILE A C 1
ATOM 910 O O . ILE A 1 114 ? 19.779 12.492 -30.571 1.00 86.31 114 ILE A O 1
ATOM 914 N N . LEU A 1 115 ? 21.136 11.877 -28.873 1.00 84.56 115 LEU A N 1
ATOM 915 C CA . LEU A 1 115 ? 20.094 11.384 -27.971 1.00 84.56 115 LEU A CA 1
ATOM 916 C C . LEU A 1 115 ? 20.117 12.164 -26.655 1.00 84.56 115 LEU A C 1
ATOM 918 O O . LEU A 1 115 ? 21.043 12.034 -25.856 1.00 84.56 115 LEU A O 1
ATOM 922 N N . LEU A 1 116 ? 19.062 12.931 -26.404 1.00 86.56 116 LEU A N 1
ATOM 923 C CA . LEU A 1 116 ? 18.839 13.601 -25.130 1.00 86.56 116 LEU A CA 1
ATOM 924 C C . LEU A 1 116 ? 18.043 12.692 -24.188 1.00 86.56 116 LEU A C 1
ATOM 926 O O . LEU A 1 116 ? 16.895 12.357 -24.477 1.00 86.56 116 LEU A O 1
ATOM 930 N N . VAL A 1 117 ? 18.616 12.347 -23.040 1.00 83.81 117 VAL A N 1
ATOM 931 C CA . VAL A 1 117 ? 17.897 11.747 -21.911 1.00 83.81 117 VAL A CA 1
ATOM 932 C C . VAL A 1 117 ? 17.344 12.884 -21.056 1.00 83.81 117 VAL A C 1
ATOM 934 O O . VAL A 1 117 ? 18.117 13.656 -20.490 1.00 83.81 117 VAL A O 1
ATOM 937 N N . ARG A 1 118 ? 16.013 13.014 -20.980 1.00 85.06 118 ARG A N 1
ATOM 938 C CA . ARG A 1 118 ? 15.390 14.030 -20.123 1.00 85.06 118 ARG A CA 1
ATOM 939 C C . ARG A 1 118 ? 15.500 13.627 -18.671 1.00 85.06 118 ARG A C 1
ATOM 941 O O . ARG A 1 118 ? 15.139 12.504 -18.314 1.00 85.06 118 ARG A O 1
ATOM 948 N N . THR A 1 119 ? 15.924 14.574 -17.851 1.00 77.12 119 THR A N 1
ATOM 949 C CA . THR A 1 119 ? 16.028 14.365 -16.418 1.00 77.12 119 THR A CA 1
ATOM 950 C C . THR A 1 119 ? 14.734 14.755 -15.723 1.00 77.12 119 THR A C 1
ATOM 952 O O . THR A 1 119 ? 14.179 15.837 -15.930 1.00 77.12 119 THR A O 1
ATOM 955 N N . TYR A 1 120 ? 14.260 13.881 -14.843 1.00 78.88 120 TYR A N 1
ATOM 956 C CA . TYR A 1 120 ? 13.068 14.130 -14.041 1.00 78.88 120 TYR A CA 1
ATOM 957 C C . TYR A 1 120 ? 13.402 14.090 -12.552 1.00 78.88 120 TYR A C 1
ATOM 959 O O . TYR A 1 120 ? 14.229 13.298 -12.122 1.00 78.88 120 TYR A O 1
ATOM 967 N N . ILE A 1 121 ? 12.745 14.924 -11.740 1.00 77.25 121 ILE A N 1
ATOM 968 C CA . ILE A 1 121 ? 12.790 14.789 -10.280 1.00 77.25 121 ILE A CA 1
ATOM 969 C C . ILE A 1 121 ? 11.458 14.175 -9.845 1.00 77.25 121 ILE A C 1
ATOM 971 O O . ILE A 1 121 ? 10.452 14.884 -9.813 1.00 77.25 121 ILE A O 1
ATOM 975 N N . PRO A 1 122 ? 11.421 12.876 -9.502 1.00 79.25 122 PRO A N 1
ATOM 976 C CA . PRO A 1 122 ? 10.213 12.223 -9.033 1.00 79.25 122 PRO A CA 1
ATOM 977 C C . PRO A 1 122 ? 9.617 12.895 -7.797 1.00 79.25 122 PRO A C 1
ATOM 979 O O . PRO A 1 122 ? 10.330 13.201 -6.830 1.00 79.25 122 PRO A O 1
ATOM 982 N N . GLU A 1 123 ? 8.290 13.057 -7.813 1.00 79.25 123 GLU A N 1
ATOM 983 C CA . GLU A 1 123 ? 7.502 13.406 -6.624 1.00 79.25 123 GLU A CA 1
ATOM 984 C C . GLU A 1 123 ? 7.656 12.330 -5.543 1.00 79.25 123 GLU A C 1
ATOM 986 O O . GLU A 1 123 ? 7.695 12.640 -4.349 1.00 79.25 123 GLU A O 1
ATOM 991 N N . PHE A 1 124 ? 7.805 11.073 -5.973 1.00 80.94 124 PHE A N 1
ATOM 992 C CA . PHE A 1 124 ? 7.912 9.911 -5.103 1.00 80.94 124 PHE A CA 1
ATOM 993 C C . PHE A 1 124 ? 9.293 9.251 -5.151 1.00 80.94 124 PHE A C 1
ATOM 995 O O . PHE A 1 124 ? 9.959 9.201 -6.185 1.00 80.94 124 PHE A O 1
ATOM 1002 N N . TYR A 1 125 ? 9.712 8.685 -4.023 1.00 80.44 125 TYR A N 1
ATOM 1003 C CA . TYR A 1 125 ? 10.914 7.863 -3.907 1.00 80.44 125 TYR A CA 1
ATOM 1004 C C . TYR A 1 125 ? 10.644 6.606 -3.067 1.00 80.44 125 TYR A C 1
ATOM 1006 O O . TYR A 1 125 ? 9.765 6.607 -2.214 1.00 80.44 125 TYR A O 1
ATOM 1014 N N . TRP A 1 126 ? 11.387 5.528 -3.292 1.00 78.38 126 TRP A N 1
ATOM 1015 C CA . TRP A 1 126 ? 11.325 4.283 -2.534 1.00 78.38 126 TRP A CA 1
ATOM 1016 C C . TRP A 1 126 ? 12.199 4.345 -1.285 1.00 78.38 126 TRP A C 1
ATOM 1018 O O . TRP A 1 126 ? 13.372 4.704 -1.374 1.00 78.38 126 TRP A O 1
ATOM 1028 N N . ILE A 1 127 ? 11.661 3.887 -0.158 1.00 74.50 127 ILE A N 1
ATOM 1029 C CA . ILE A 1 127 ? 12.443 3.333 0.953 1.00 74.50 127 ILE A CA 1
ATOM 1030 C C . ILE A 1 127 ? 12.061 1.858 1.046 1.00 74.50 127 ILE A C 1
ATOM 1032 O O . ILE A 1 127 ? 10.895 1.537 1.285 1.00 74.50 127 ILE A O 1
ATOM 1036 N N . ASP A 1 128 ? 13.026 0.967 0.819 1.00 71.06 128 ASP A N 1
ATOM 1037 C CA . ASP A 1 128 ? 12.790 -0.478 0.691 1.00 71.06 128 ASP A CA 1
ATOM 1038 C C . ASP A 1 128 ? 11.651 -0.795 -0.308 1.00 71.06 128 ASP A C 1
ATOM 1040 O O . ASP A 1 128 ? 11.842 -0.635 -1.514 1.00 71.06 128 ASP A O 1
ATOM 1044 N N . LYS A 1 129 ? 10.462 -1.189 0.174 1.00 66.75 129 LYS A N 1
ATOM 1045 C CA . LYS A 1 129 ? 9.273 -1.518 -0.641 1.00 66.75 129 LYS A CA 1
ATOM 1046 C C . LYS A 1 129 ? 8.117 -0.534 -0.491 1.00 66.75 129 LYS A C 1
ATOM 1048 O O . LYS A 1 129 ? 6.978 -0.862 -0.819 1.00 66.75 129 LYS A O 1
ATOM 1053 N N . SER A 1 130 ? 8.383 0.658 0.032 1.00 70.75 130 SER A N 1
ATOM 1054 C CA . SER A 1 130 ? 7.349 1.670 0.244 1.00 70.75 130 SER A CA 1
ATOM 1055 C C . SER A 1 130 ? 7.680 2.957 -0.497 1.00 70.75 130 SER A C 1
ATOM 1057 O O . SER A 1 130 ? 8.743 3.532 -0.245 1.00 70.75 130 SER A O 1
ATOM 1059 N N . PRO A 1 131 ? 6.797 3.450 -1.382 1.00 76.56 131 PRO A N 1
ATOM 1060 C CA . PRO A 1 131 ? 6.961 4.770 -1.937 1.00 76.56 131 PRO A CA 1
ATOM 1061 C C . PRO A 1 131 ? 6.679 5.802 -0.840 1.00 76.56 131 PRO A C 1
ATOM 1063 O O . PRO A 1 131 ? 5.862 5.603 0.067 1.00 76.56 131 PRO A O 1
ATOM 1066 N N . ARG A 1 132 ? 7.382 6.919 -0.936 1.00 75.25 132 ARG A N 1
ATOM 1067 C CA . ARG A 1 132 ? 7.307 8.083 -0.065 1.00 75.25 132 ARG A CA 1
ATOM 1068 C C . ARG A 1 132 ? 7.177 9.311 -0.933 1.00 75.25 132 ARG A C 1
ATOM 1070 O O . ARG A 1 132 ? 7.844 9.420 -1.956 1.00 75.25 132 ARG A O 1
ATOM 1077 N N . MET A 1 133 ? 6.321 10.229 -0.517 1.00 75.19 133 MET A N 1
ATOM 1078 C CA . MET A 1 133 ? 6.254 11.547 -1.133 1.00 75.19 133 MET A CA 1
ATOM 1079 C C . MET A 1 133 ? 7.436 12.383 -0.644 1.00 75.19 133 MET A C 1
ATOM 1081 O O . MET A 1 133 ? 7.798 12.324 0.530 1.00 75.19 133 MET A O 1
ATOM 1085 N N . ARG A 1 134 ? 8.050 13.154 -1.540 1.00 73.88 134 ARG A N 1
ATOM 1086 C CA . ARG A 1 134 ? 9.098 14.105 -1.175 1.00 73.88 134 ARG A CA 1
ATOM 1087 C C . ARG A 1 134 ? 8.484 15.282 -0.417 1.00 73.88 134 ARG A C 1
ATOM 1089 O O . ARG A 1 134 ? 7.658 16.015 -0.968 1.00 73.88 134 ARG A O 1
ATOM 1096 N N . ASP A 1 135 ? 8.917 15.485 0.824 1.00 60.91 135 ASP A N 1
ATOM 1097 C CA . ASP A 1 135 ? 8.522 16.659 1.598 1.00 60.91 135 ASP A CA 1
ATOM 1098 C C . ASP A 1 135 ? 8.909 17.936 0.846 1.00 60.91 135 ASP A C 1
ATOM 1100 O O . ASP A 1 135 ? 9.976 18.035 0.236 1.00 60.91 135 ASP A O 1
ATOM 1104 N N . HIS A 1 136 ? 7.995 18.906 0.833 1.00 60.94 136 HIS A N 1
ATOM 1105 C CA . HIS A 1 136 ? 8.153 20.158 0.096 1.00 60.94 136 HIS A CA 1
ATOM 1106 C C . HIS A 1 136 ? 8.375 19.998 -1.420 1.00 60.94 136 HIS A C 1
ATOM 1108 O O . HIS A 1 136 ? 9.009 20.860 -2.023 1.00 60.94 136 HIS A O 1
ATOM 1114 N N . PHE A 1 137 ? 7.816 18.970 -2.082 1.00 61.88 137 PHE A N 1
ATOM 1115 C CA . PHE A 1 137 ? 7.877 18.836 -3.553 1.00 61.88 137 PHE A CA 1
ATOM 1116 C C . PHE A 1 137 ? 7.496 20.127 -4.306 1.00 61.88 137 PHE A C 1
ATOM 1118 O O . PHE A 1 137 ? 8.104 20.465 -5.319 1.00 61.88 137 PHE A O 1
ATOM 1125 N N . GLN A 1 138 ? 6.566 20.918 -3.761 1.00 58.78 138 GLN A N 1
ATOM 1126 C CA . GLN A 1 138 ? 6.182 22.232 -4.298 1.00 58.78 138 GLN A CA 1
ATOM 1127 C C . GLN A 1 138 ? 7.347 23.238 -4.389 1.00 58.78 138 GLN A C 1
ATOM 1129 O O . GLN A 1 138 ? 7.283 24.163 -5.189 1.00 58.78 138 GLN A O 1
ATOM 1134 N N . THR A 1 139 ? 8.416 23.057 -3.616 1.00 59.94 139 THR A N 1
ATOM 1135 C CA . THR A 1 139 ? 9.664 23.834 -3.692 1.00 59.94 139 THR A CA 1
ATOM 1136 C C . THR A 1 139 ? 10.574 23.353 -4.830 1.00 59.94 139 THR A C 1
ATOM 1138 O O . THR A 1 139 ? 11.350 24.139 -5.377 1.00 59.94 139 THR A O 1
ATOM 1141 N N . TYR A 1 140 ? 10.484 22.072 -5.203 1.00 61.75 140 TYR A N 1
ATOM 1142 C CA . TYR A 1 140 ? 11.255 21.455 -6.288 1.00 61.75 140 TYR A CA 1
ATOM 1143 C C . TYR A 1 140 ? 10.594 21.667 -7.659 1.00 61.75 140 TYR A C 1
ATOM 1145 O O . TYR A 1 140 ? 11.293 21.942 -8.634 1.00 61.75 140 TYR A O 1
ATOM 1153 N N . ALA A 1 141 ? 9.260 21.607 -7.734 1.00 61.94 141 ALA A N 1
ATOM 1154 C CA . ALA A 1 141 ? 8.509 21.687 -8.990 1.00 61.94 141 ALA A CA 1
ATOM 1155 C C . ALA A 1 141 ? 8.791 22.961 -9.827 1.00 61.94 141 ALA A C 1
ATOM 1157 O O . ALA A 1 141 ? 9.048 22.831 -11.023 1.00 61.94 141 ALA A O 1
ATOM 1158 N N . PRO A 1 142 ? 8.857 24.184 -9.254 1.00 59.84 142 PRO A N 1
ATOM 1159 C CA . PRO A 1 142 ? 9.225 25.385 -10.009 1.00 59.84 142 PRO A CA 1
ATOM 1160 C C . PRO A 1 142 ? 10.630 25.322 -10.621 1.00 59.84 142 PRO A C 1
ATOM 1162 O O . PRO A 1 142 ? 10.865 25.911 -11.670 1.00 59.84 142 PRO A O 1
ATOM 1165 N N . LYS A 1 143 ? 11.558 24.602 -9.980 1.00 64.12 143 LYS A N 1
ATOM 1166 C CA . LYS A 1 143 ? 12.963 24.490 -10.397 1.00 64.12 143 LYS A CA 1
ATOM 1167 C C . LYS A 1 143 ? 13.159 23.402 -11.460 1.00 64.12 143 LYS A C 1
ATOM 1169 O O . LYS A 1 143 ? 13.986 23.561 -12.352 1.00 64.12 143 LYS A O 1
ATOM 1174 N N . GLN A 1 144 ? 12.351 22.339 -11.428 1.00 71.81 144 GLN A N 1
ATOM 1175 C CA . GLN A 1 144 ? 12.267 21.347 -12.505 1.00 71.81 144 GLN A CA 1
ATOM 1176 C C . GLN A 1 144 ? 11.839 21.976 -13.842 1.00 71.81 144 GLN A C 1
ATOM 1178 O O . GLN A 1 144 ? 12.343 21.585 -14.895 1.00 71.81 144 GLN A O 1
ATOM 1183 N N . ASN A 1 145 ? 10.986 23.005 -13.800 1.00 74.19 145 ASN A N 1
ATOM 1184 C CA . ASN A 1 145 ? 10.569 23.738 -14.998 1.00 74.19 145 ASN A CA 1
ATOM 1185 C C . ASN A 1 145 ? 11.747 24.402 -15.734 1.00 74.19 145 ASN A C 1
ATOM 1187 O O . ASN A 1 145 ? 11.683 24.561 -16.949 1.00 74.19 145 ASN A O 1
ATOM 1191 N N . TRP A 1 146 ? 12.828 24.786 -15.041 1.00 74.31 146 TRP A N 1
ATOM 1192 C CA . TRP A 1 146 ? 14.007 25.374 -15.692 1.00 74.31 146 TRP A CA 1
ATOM 1193 C C . TRP A 1 146 ? 14.814 24.343 -16.477 1.00 74.31 146 TRP A C 1
ATOM 1195 O O . TRP A 1 146 ? 15.210 24.616 -17.608 1.00 74.31 146 TRP A O 1
ATOM 1205 N N . LEU A 1 147 ? 15.019 23.154 -15.902 1.00 77.62 147 LEU A N 1
ATOM 1206 C CA . LEU A 1 147 ? 15.691 22.048 -16.586 1.00 77.62 147 LEU A CA 1
ATOM 1207 C C . LEU A 1 147 ? 14.909 21.615 -17.820 1.00 77.62 147 LEU A C 1
ATOM 1209 O O . LEU A 1 147 ? 15.475 21.523 -18.906 1.00 77.62 147 LEU A O 1
ATOM 1213 N N . GLN A 1 148 ? 13.590 21.489 -17.684 1.00 80.94 148 GLN A N 1
ATOM 1214 C CA . GLN A 1 148 ? 12.719 21.185 -18.814 1.00 80.94 148 GLN A CA 1
ATOM 1215 C C . GLN A 1 148 ? 12.743 22.282 -19.886 1.00 80.94 148 GLN A C 1
ATOM 1217 O O . GLN A 1 148 ? 12.791 21.956 -21.068 1.00 80.94 148 GLN A O 1
ATOM 1222 N N . ALA A 1 149 ? 12.775 23.565 -19.508 1.00 82.19 149 ALA A N 1
ATOM 1223 C CA . ALA A 1 149 ? 12.870 24.666 -20.467 1.00 82.19 149 ALA A CA 1
ATOM 1224 C C . ALA A 1 149 ? 14.186 24.639 -21.269 1.00 82.19 149 ALA A C 1
ATOM 1226 O O . ALA A 1 149 ? 14.162 24.854 -22.486 1.00 82.19 149 ALA A O 1
ATOM 1227 N N . LEU A 1 150 ? 15.314 24.337 -20.613 1.00 82.75 150 LEU A N 1
ATOM 1228 C CA . LEU A 1 150 ? 16.619 24.184 -21.264 1.00 82.75 150 LEU A CA 1
ATOM 1229 C C . LEU A 1 150 ? 16.648 22.973 -22.205 1.00 82.75 150 LEU A C 1
ATOM 1231 O O . LEU A 1 150 ? 17.111 23.084 -23.340 1.00 82.75 150 LEU A O 1
ATOM 1235 N N . GLU A 1 151 ? 16.115 21.834 -21.759 1.00 87.56 151 GLU A N 1
ATOM 1236 C CA . GLU A 1 151 ? 15.944 20.637 -22.588 1.00 87.56 151 GLU A CA 1
ATOM 1237 C C . GLU A 1 151 ? 15.077 20.931 -23.813 1.00 87.56 151 GLU A C 1
ATOM 1239 O O . GLU A 1 151 ? 15.473 20.619 -24.933 1.00 87.56 151 GLU A O 1
ATOM 1244 N N . ASP A 1 152 ? 13.937 21.603 -23.639 1.00 89.19 152 ASP A N 1
ATOM 1245 C CA . ASP A 1 152 ? 13.051 21.972 -24.743 1.00 89.19 152 ASP A CA 1
ATOM 1246 C C . ASP A 1 152 ? 13.742 22.930 -25.726 1.00 89.19 152 ASP A C 1
ATOM 1248 O O . ASP A 1 152 ? 13.537 22.840 -26.940 1.00 89.19 152 ASP A O 1
ATOM 1252 N N . PHE A 1 153 ? 14.576 23.853 -25.234 1.00 89.25 153 PHE A N 1
ATOM 1253 C CA . PHE A 1 153 ? 15.410 24.708 -26.081 1.00 89.25 153 PHE A CA 1
ATOM 1254 C C . PHE A 1 153 ? 16.428 23.895 -26.886 1.00 89.25 153 PHE A C 1
ATOM 1256 O O . PHE A 1 153 ? 16.514 24.071 -28.106 1.00 89.25 153 PHE A O 1
ATOM 1263 N N . PHE A 1 154 ? 17.138 22.969 -26.239 1.00 88.88 154 PHE A N 1
ATOM 1264 C CA . PHE A 1 154 ? 18.086 22.078 -26.902 1.00 88.88 154 PHE A CA 1
ATOM 1265 C C . PHE A 1 154 ? 17.397 21.219 -27.968 1.00 88.88 154 PHE A C 1
ATOM 1267 O O . PHE A 1 154 ? 17.870 21.166 -29.105 1.00 88.88 154 PHE A O 1
ATOM 1274 N N . ILE A 1 155 ? 16.242 20.623 -27.651 1.00 91.06 155 ILE A N 1
ATOM 1275 C CA . ILE A 1 155 ? 15.420 19.840 -28.587 1.00 91.06 155 ILE A CA 1
ATOM 1276 C C . ILE A 1 155 ? 15.026 20.695 -29.792 1.00 91.06 155 ILE A C 1
ATOM 1278 O O . ILE A 1 155 ? 15.215 20.273 -30.931 1.00 91.06 155 ILE A O 1
ATOM 1282 N N . ARG A 1 156 ? 14.533 21.924 -29.580 1.00 92.44 156 ARG A N 1
ATOM 1283 C CA . ARG A 1 156 ? 14.156 22.822 -30.685 1.00 92.44 156 ARG A CA 1
ATOM 1284 C C . ARG A 1 156 ? 15.331 23.130 -31.615 1.00 92.44 156 ARG A C 1
ATOM 1286 O O . ARG A 1 156 ? 15.136 23.154 -32.829 1.00 92.44 156 ARG A O 1
ATOM 1293 N N . LYS A 1 157 ? 16.529 23.360 -31.071 1.00 92.25 157 LYS A N 1
ATOM 1294 C CA . LYS A 1 157 ? 17.725 23.743 -31.842 1.00 92.25 157 LYS A CA 1
ATOM 1295 C C . LYS A 1 157 ? 18.399 22.569 -32.554 1.00 92.25 157 LYS A C 1
ATOM 1297 O O . LYS A 1 157 ? 18.899 22.740 -33.660 1.00 92.25 157 LYS A O 1
ATOM 1302 N N . THR A 1 158 ? 18.411 21.392 -31.937 1.00 90.06 158 THR A N 1
ATOM 1303 C CA . THR A 1 158 ? 19.106 20.202 -32.461 1.00 90.06 158 THR A CA 1
ATOM 1304 C C . THR A 1 158 ? 18.193 19.251 -33.222 1.00 90.06 158 THR A C 1
ATOM 1306 O O . THR A 1 158 ? 18.671 18.495 -34.062 1.00 90.06 158 THR A O 1
ATOM 1309 N N . GLN A 1 159 ? 16.886 19.283 -32.940 1.00 90.31 159 GLN A N 1
ATOM 1310 C CA . GLN A 1 159 ? 15.910 18.292 -33.404 1.00 90.31 159 GLN A CA 1
ATOM 1311 C C . GLN A 1 159 ? 16.326 16.851 -33.053 1.00 90.31 159 GLN A C 1
ATOM 1313 O O . GLN A 1 159 ? 16.008 15.920 -33.795 1.00 90.31 159 GLN A O 1
ATOM 1318 N N . CYS A 1 160 ? 17.072 16.689 -31.953 1.00 87.38 160 CYS A N 1
ATOM 1319 C CA . CYS A 1 160 ? 17.606 15.413 -31.489 1.00 87.38 160 CYS A CA 1
ATOM 1320 C C . CYS A 1 160 ? 16.510 14.399 -31.134 1.00 87.38 160 CYS A C 1
ATOM 1322 O O . CYS A 1 160 ? 15.343 14.749 -30.927 1.00 87.38 160 CYS A O 1
ATOM 1324 N N . ARG A 1 161 ? 16.894 13.123 -31.026 1.00 86.12 161 ARG A N 1
ATOM 1325 C CA . ARG A 1 161 ? 16.029 12.097 -30.436 1.00 86.12 161 ARG A CA 1
ATOM 1326 C C . ARG A 1 161 ? 15.969 12.297 -28.924 1.00 86.12 161 ARG A C 1
ATOM 1328 O O . ARG A 1 161 ? 16.965 12.647 -28.300 1.00 86.12 161 ARG A O 1
ATOM 1335 N N . VAL A 1 162 ? 14.803 12.053 -28.337 1.00 86.12 162 VAL A N 1
ATOM 1336 C CA . VAL A 1 162 ? 14.552 12.287 -26.910 1.00 86.12 162 VAL A CA 1
ATOM 1337 C C . VAL A 1 162 ? 14.175 10.978 -26.237 1.00 86.12 162 VAL A C 1
ATOM 1339 O O . VAL A 1 162 ? 13.352 10.235 -26.759 1.00 86.12 162 VAL A O 1
ATOM 1342 N N . ILE A 1 163 ? 14.740 10.709 -25.068 1.00 83.75 163 ILE A N 1
ATOM 1343 C CA . ILE A 1 163 ? 14.347 9.620 -24.178 1.00 83.75 163 ILE A CA 1
ATOM 1344 C C . ILE A 1 163 ? 13.780 10.264 -22.916 1.00 83.75 163 ILE A C 1
ATOM 1346 O O . ILE A 1 163 ? 14.513 10.856 -22.132 1.00 83.75 163 ILE A O 1
ATOM 1350 N N . ASP A 1 164 ? 12.466 10.160 -22.730 1.00 85.12 164 ASP A N 1
ATOM 1351 C CA . ASP A 1 164 ? 11.735 10.777 -21.614 1.00 85.12 164 ASP A CA 1
ATOM 1352 C C . ASP A 1 164 ? 10.992 9.708 -20.807 1.00 85.12 164 ASP A C 1
ATOM 1354 O O . ASP A 1 164 ? 9.758 9.656 -20.764 1.00 85.12 164 ASP A O 1
ATOM 1358 N N . ILE A 1 165 ? 11.769 8.778 -20.244 1.00 84.31 165 ILE A N 1
ATOM 1359 C CA . ILE A 1 165 ? 11.223 7.681 -19.441 1.00 84.31 165 ILE A CA 1
ATOM 1360 C C . ILE A 1 165 ? 11.398 7.887 -17.938 1.00 84.31 165 ILE A C 1
ATOM 1362 O O . ILE A 1 165 ? 10.608 7.337 -17.178 1.00 84.31 165 ILE A O 1
ATOM 1366 N N . GLU A 1 166 ? 12.373 8.690 -17.493 1.00 84.38 166 GLU A N 1
ATOM 1367 C CA . GLU A 1 166 ? 12.674 8.898 -16.065 1.00 84.38 166 GLU A CA 1
ATOM 1368 C C . GLU A 1 166 ? 11.461 9.394 -15.274 1.00 84.38 166 GLU A C 1
ATOM 1370 O O . GLU A 1 166 ? 11.263 9.013 -14.121 1.00 84.38 166 GLU A O 1
ATOM 1375 N N . ARG A 1 167 ? 10.583 10.169 -15.922 1.00 83.88 167 ARG A N 1
ATOM 1376 C CA . ARG A 1 167 ? 9.318 10.629 -15.338 1.00 83.88 167 ARG A CA 1
ATOM 1377 C C . ARG A 1 167 ? 8.405 9.506 -14.868 1.00 83.88 167 ARG A C 1
ATOM 1379 O O . ARG A 1 167 ? 7.584 9.735 -13.990 1.00 83.88 167 ARG A O 1
ATOM 1386 N N . PHE A 1 168 ? 8.574 8.298 -15.398 1.00 85.00 168 PHE A N 1
ATOM 1387 C CA . PHE A 1 168 ? 7.819 7.119 -15.001 1.00 85.00 168 PHE A CA 1
ATOM 1388 C C . PHE A 1 168 ? 8.537 6.255 -13.960 1.00 85.00 168 PHE A C 1
ATOM 1390 O O . PHE A 1 168 ? 8.092 5.139 -13.705 1.00 85.00 168 PHE A O 1
ATOM 1397 N N . TYR A 1 169 ? 9.647 6.706 -13.373 1.00 86.31 169 TYR A N 1
ATOM 1398 C CA . TYR A 1 169 ? 10.427 5.942 -12.397 1.00 86.31 169 TYR A CA 1
ATOM 1399 C C . TYR A 1 169 ? 10.612 6.705 -11.090 1.00 86.31 169 TYR A C 1
ATOM 1401 O O . TYR A 1 169 ? 10.695 7.931 -11.073 1.00 86.31 169 TYR A O 1
ATOM 1409 N N . PHE A 1 170 ? 10.675 5.979 -9.976 1.00 84.81 170 PHE A N 1
ATOM 1410 C CA . PHE A 1 170 ? 10.961 6.588 -8.681 1.00 84.81 170 PHE A CA 1
ATOM 1411 C C . PHE A 1 170 ? 12.463 6.667 -8.434 1.00 84.81 170 PHE A C 1
ATOM 1413 O O . PHE A 1 170 ? 13.258 5.864 -8.937 1.00 84.81 170 PHE A O 1
ATOM 1420 N N . HIS A 1 171 ? 12.846 7.608 -7.576 1.00 82.75 171 HIS A N 1
ATOM 1421 C CA . HIS A 1 171 ? 14.138 7.513 -6.915 1.00 82.75 171 HIS A CA 1
ATOM 1422 C C . HIS A 1 171 ? 14.116 6.406 -5.859 1.00 82.75 171 HIS A C 1
ATOM 1424 O O . HIS A 1 171 ? 13.063 6.057 -5.343 1.00 82.75 171 HIS A O 1
ATOM 1430 N N . LYS A 1 172 ? 15.273 5.866 -5.501 1.00 79.50 172 LYS A N 1
ATOM 1431 C CA . LYS A 1 172 ? 15.487 4.903 -4.431 1.00 79.50 172 LYS A CA 1
ATOM 1432 C C . LYS A 1 172 ? 16.388 5.541 -3.381 1.00 79.50 172 LYS A C 1
ATOM 1434 O O . LYS A 1 172 ? 17.495 5.978 -3.694 1.00 79.50 172 LYS A O 1
ATOM 1439 N N . LYS A 1 173 ? 15.907 5.572 -2.140 1.00 77.38 173 LYS A N 1
ATOM 1440 C CA . LYS A 1 173 ? 16.697 5.859 -0.945 1.00 77.38 173 LYS A CA 1
ATOM 1441 C C . LYS A 1 173 ? 17.272 4.541 -0.448 1.00 77.38 173 LYS A C 1
ATOM 1443 O O . LYS A 1 173 ? 16.529 3.632 -0.075 1.00 77.38 173 LYS A O 1
ATOM 1448 N N . GLU A 1 174 ? 18.590 4.413 -0.494 1.00 75.06 174 GLU A N 1
ATOM 1449 C CA . GLU A 1 174 ? 19.258 3.313 0.198 1.00 75.06 174 GLU A CA 1
ATOM 1450 C C . GLU A 1 174 ? 19.120 3.515 1.716 1.00 75.06 174 GLU A C 1
ATOM 1452 O O . GLU A 1 174 ? 19.148 4.647 2.198 1.00 75.06 174 GLU A O 1
ATOM 1457 N N . GLN A 1 175 ? 18.926 2.425 2.463 1.00 70.31 175 GLN A N 1
ATOM 1458 C CA . GLN A 1 175 ? 18.723 2.487 3.915 1.00 70.31 175 GLN A CA 1
ATOM 1459 C C . GLN A 1 175 ? 19.885 3.217 4.599 1.00 70.31 175 GLN A C 1
ATOM 1461 O O . GLN A 1 175 ? 21.051 2.952 4.293 1.00 70.31 175 GLN A O 1
ATOM 1466 N N . GLY A 1 176 ? 19.562 4.152 5.497 1.00 69.12 176 GLY A N 1
ATOM 1467 C CA . GLY A 1 176 ? 20.543 4.960 6.225 1.00 69.12 176 GLY A CA 1
ATOM 1468 C C . GLY A 1 176 ? 21.276 6.018 5.389 1.00 69.12 176 GLY A C 1
ATOM 1469 O O . GLY A 1 176 ? 22.144 6.709 5.919 1.00 69.12 176 GLY A O 1
ATOM 1470 N N . ARG A 1 177 ? 20.967 6.177 4.092 1.00 69.75 177 ARG A N 1
ATOM 1471 C CA . ARG A 1 177 ? 21.554 7.235 3.247 1.00 69.75 177 ARG A CA 1
ATOM 1472 C C . ARG A 1 177 ? 20.741 8.531 3.304 1.00 69.75 177 ARG A C 1
ATOM 1474 O O . ARG A 1 177 ? 19.515 8.480 3.416 1.00 69.75 177 ARG A O 1
ATOM 1481 N N . PRO A 1 178 ? 21.375 9.710 3.175 1.00 64.44 178 PRO A N 1
ATOM 1482 C CA . PRO A 1 178 ? 20.648 10.974 3.134 1.00 64.44 178 PRO A CA 1
ATOM 1483 C C . PRO A 1 178 ? 19.795 11.094 1.860 1.00 64.44 178 PRO A C 1
ATOM 1485 O O . PRO A 1 178 ? 20.116 10.542 0.808 1.00 64.44 178 PRO A O 1
ATOM 1488 N N . LEU A 1 179 ? 18.715 11.882 1.926 1.00 61.91 179 LEU A N 1
ATOM 1489 C CA . LEU A 1 179 ? 17.817 12.136 0.782 1.00 61.91 179 LEU A CA 1
ATOM 1490 C C . LEU A 1 179 ? 18.490 12.869 -0.395 1.00 61.91 179 LEU A C 1
ATOM 1492 O O . LEU A 1 179 ? 17.906 12.963 -1.475 1.00 61.91 179 LEU A O 1
ATOM 1496 N N . THR A 1 180 ? 19.692 13.406 -0.196 1.00 54.56 180 THR A N 1
ATOM 1497 C CA . THR A 1 180 ? 20.519 14.042 -1.230 1.00 54.56 180 THR A CA 1
ATOM 1498 C C . THR A 1 180 ? 21.282 13.033 -2.095 1.00 54.56 180 THR A C 1
ATOM 1500 O O . THR A 1 180 ? 21.741 13.394 -3.172 1.00 54.56 180 THR A O 1
ATOM 1503 N N . GLU A 1 181 ? 21.384 11.765 -1.674 1.00 62.44 181 GLU A N 1
ATOM 1504 C CA . GLU A 1 181 ? 22.052 10.675 -2.414 1.00 62.44 181 GLU A CA 1
ATOM 1505 C C . GLU A 1 181 ? 21.059 9.794 -3.200 1.00 62.44 181 GLU A C 1
ATOM 1507 O O . GLU A 1 181 ? 21.340 8.641 -3.530 1.00 62.44 181 GLU A O 1
ATOM 1512 N N . LEU A 1 182 ? 19.867 10.318 -3.494 1.00 68.69 182 LEU A N 1
ATOM 1513 C CA . LEU A 1 182 ? 18.837 9.584 -4.223 1.00 68.69 182 LEU A CA 1
ATOM 1514 C C . LEU A 1 182 ? 19.267 9.288 -5.665 1.00 68.69 182 LEU A C 1
ATOM 1516 O O . LEU A 1 182 ? 19.561 10.186 -6.446 1.00 68.69 182 LEU A O 1
ATOM 1520 N N . ILE A 1 183 ? 19.215 8.012 -6.025 1.00 73.75 183 ILE A N 1
ATOM 1521 C CA . ILE A 1 183 ? 19.430 7.497 -7.383 1.00 73.75 183 ILE A CA 1
ATOM 1522 C C . ILE A 1 183 ? 18.109 6.983 -7.949 1.00 73.75 183 ILE A C 1
ATOM 1524 O O . ILE A 1 183 ? 17.193 6.707 -7.183 1.00 73.75 183 ILE A O 1
ATOM 1528 N N . PHE A 1 184 ? 17.981 6.798 -9.262 1.00 80.88 184 PHE A N 1
ATOM 1529 C CA . PHE A 1 184 ? 16.820 6.083 -9.798 1.00 80.88 184 PHE A CA 1
ATOM 1530 C C . PHE A 1 184 ? 16.830 4.606 -9.393 1.00 80.88 184 PHE A C 1
ATOM 1532 O O . PHE A 1 184 ? 17.878 4.017 -9.118 1.00 80.88 184 PHE A O 1
ATOM 1539 N N . GLU A 1 185 ? 15.648 3.997 -9.365 1.00 78.88 185 GLU A N 1
ATOM 1540 C CA . GLU A 1 185 ? 15.519 2.549 -9.226 1.00 78.88 185 GLU A CA 1
ATOM 1541 C C . GLU A 1 185 ? 16.187 1.788 -10.385 1.00 78.88 185 GLU A C 1
ATOM 1543 O O . GLU A 1 185 ? 16.256 2.276 -11.514 1.00 78.88 185 GLU A O 1
ATOM 1548 N N . ASP A 1 186 ? 16.648 0.562 -10.117 1.00 79.75 186 ASP A N 1
ATOM 1549 C CA . ASP A 1 186 ? 17.410 -0.242 -11.086 1.00 79.75 186 ASP A CA 1
ATOM 1550 C C . ASP A 1 186 ? 16.641 -0.465 -12.404 1.00 79.75 186 ASP A C 1
ATOM 1552 O O . ASP A 1 186 ? 17.237 -0.471 -13.483 1.00 79.75 186 ASP A O 1
ATOM 1556 N N . TYR A 1 187 ? 15.307 -0.573 -12.335 1.00 84.06 187 TYR A N 1
ATOM 1557 C CA . TYR A 1 187 ? 14.436 -0.701 -13.508 1.00 84.06 187 TYR A CA 1
ATOM 1558 C C . TYR A 1 187 ? 14.547 0.477 -14.480 1.00 84.06 187 TYR A C 1
ATOM 1560 O O . TYR A 1 187 ? 14.470 0.259 -15.687 1.00 84.06 187 TYR A O 1
ATOM 1568 N N . CYS A 1 188 ? 14.769 1.697 -13.978 1.00 85.31 188 CYS A N 1
ATOM 1569 C CA . CYS A 1 188 ? 14.928 2.885 -14.814 1.00 85.31 188 CYS A CA 1
ATOM 1570 C C . CYS A 1 188 ? 16.129 2.723 -15.750 1.00 85.31 188 CYS A C 1
ATOM 1572 O O . CYS A 1 188 ? 16.008 2.890 -16.960 1.00 85.31 188 CYS A O 1
ATOM 1574 N N . TYR A 1 189 ? 17.278 2.306 -15.206 1.00 82.19 189 TYR A N 1
ATOM 1575 C CA . TYR A 1 189 ? 18.501 2.125 -15.989 1.00 82.19 189 TYR A CA 1
ATOM 1576 C C . TYR A 1 189 ? 18.382 0.975 -16.998 1.00 82.19 189 TYR A C 1
ATOM 1578 O O . TYR A 1 189 ? 18.853 1.104 -18.128 1.00 82.19 189 TYR A O 1
ATOM 1586 N N . LEU A 1 190 ? 17.724 -0.127 -16.618 1.00 83.12 190 LEU A N 1
ATOM 1587 C CA . LEU A 1 190 ? 17.480 -1.259 -17.519 1.00 83.12 190 LEU A CA 1
ATOM 1588 C C . LEU A 1 190 ? 16.549 -0.888 -18.680 1.00 83.12 190 LEU A C 1
ATOM 1590 O O . LEU A 1 190 ? 16.796 -1.291 -19.815 1.00 83.12 190 LEU A O 1
ATOM 1594 N N . ASP A 1 191 ? 15.481 -0.134 -18.418 1.00 85.12 191 ASP A N 1
ATOM 1595 C CA . ASP A 1 191 ? 14.568 0.323 -19.470 1.00 85.12 191 ASP A CA 1
ATOM 1596 C C . ASP A 1 191 ? 15.197 1.405 -20.347 1.00 85.12 191 ASP A C 1
ATOM 1598 O O . ASP A 1 191 ? 14.990 1.430 -21.557 1.00 85.12 191 ASP A O 1
ATOM 1602 N N . MET A 1 192 ? 16.025 2.269 -19.761 1.00 82.75 192 MET A N 1
ATOM 1603 C CA . MET A 1 192 ? 16.747 3.302 -20.497 1.00 82.75 192 MET A CA 1
ATOM 1604 C C . MET A 1 192 ? 17.707 2.692 -21.512 1.00 82.75 192 MET A C 1
ATOM 1606 O O . MET A 1 192 ? 17.719 3.130 -22.660 1.00 82.75 192 MET A O 1
ATOM 1610 N N . ALA A 1 193 ? 18.440 1.643 -21.129 1.00 79.88 193 ALA A N 1
ATOM 1611 C CA . ALA A 1 193 ? 19.291 0.904 -22.056 1.00 79.88 193 ALA A CA 1
ATOM 1612 C C . ALA A 1 193 ? 18.478 0.330 -23.232 1.00 79.88 193 ALA A C 1
ATOM 1614 O O . ALA A 1 193 ? 18.813 0.563 -24.389 1.00 79.88 193 ALA A O 1
ATOM 1615 N N . GLN A 1 194 ? 17.333 -0.303 -22.952 1.00 80.19 194 GLN A N 1
ATOM 1616 C CA . GLN A 1 194 ? 16.440 -0.817 -24.000 1.00 80.19 194 GLN A CA 1
ATOM 1617 C C . GLN A 1 194 ? 15.852 0.293 -24.885 1.00 80.19 194 GLN A C 1
ATOM 1619 O O . GLN A 1 194 ? 15.658 0.095 -26.083 1.00 80.19 194 GLN A O 1
ATOM 1624 N N . CYS A 1 195 ? 15.530 1.457 -24.314 1.00 80.38 195 CYS A N 1
ATOM 1625 C CA . CYS A 1 195 ? 15.044 2.611 -25.069 1.00 80.38 195 CYS A CA 1
ATOM 1626 C C . CYS A 1 195 ? 16.114 3.170 -26.004 1.00 80.38 195 CYS A C 1
ATOM 1628 O O . CYS A 1 195 ? 15.775 3.575 -27.116 1.00 80.38 195 CYS A O 1
ATOM 1630 N N . ILE A 1 196 ? 17.378 3.174 -25.577 1.00 79.00 196 ILE A N 1
ATOM 1631 C CA . ILE A 1 196 ? 18.507 3.539 -26.433 1.00 79.00 196 ILE A CA 1
ATOM 1632 C C . ILE A 1 196 ? 18.584 2.550 -27.593 1.00 79.00 196 ILE A C 1
ATOM 1634 O O . ILE A 1 196 ? 18.434 2.986 -28.728 1.00 79.00 196 ILE A O 1
ATOM 1638 N N . ASP A 1 197 ? 18.664 1.244 -27.334 1.00 77.38 197 ASP A N 1
ATOM 1639 C CA . ASP A 1 197 ? 18.755 0.220 -28.389 1.00 77.38 197 ASP A CA 1
ATOM 1640 C C . ASP A 1 197 ? 17.600 0.320 -29.405 1.00 77.38 197 ASP A C 1
ATOM 1642 O O . ASP A 1 197 ? 17.809 0.276 -30.620 1.00 77.38 197 ASP A O 1
ATOM 1646 N N . ARG A 1 198 ? 16.367 0.540 -28.926 1.00 77.12 198 ARG A N 1
ATOM 1647 C CA . ARG A 1 198 ? 15.192 0.773 -29.786 1.00 77.12 198 ARG A CA 1
ATOM 1648 C C . ARG A 1 198 ? 15.305 2.057 -30.603 1.00 77.12 198 ARG A C 1
ATOM 1650 O O . ARG A 1 198 ? 14.981 2.051 -31.788 1.00 77.12 198 ARG A O 1
ATOM 1657 N N . SER A 1 199 ? 15.780 3.140 -29.990 1.00 75.25 199 SER A N 1
ATOM 1658 C CA . SER A 1 199 ? 15.991 4.419 -30.675 1.00 75.25 199 SER A CA 1
ATOM 1659 C C . SER A 1 199 ? 17.040 4.286 -31.777 1.00 75.25 199 SER A C 1
ATOM 1661 O O . SER A 1 199 ? 16.851 4.838 -32.859 1.00 75.25 199 SER A O 1
ATOM 1663 N N . LEU A 1 200 ? 18.105 3.514 -31.539 1.00 74.12 200 LEU A N 1
ATOM 1664 C CA . LEU A 1 200 ? 19.111 3.175 -32.550 1.00 74.12 200 LEU A CA 1
ATOM 1665 C C . LEU A 1 200 ? 18.493 2.383 -33.716 1.00 74.12 200 LEU A C 1
ATOM 1667 O O . LEU A 1 200 ? 18.858 2.604 -34.867 1.00 74.12 200 LEU A O 1
ATOM 1671 N N . ALA A 1 201 ? 17.507 1.527 -33.436 1.00 69.25 201 ALA A N 1
ATOM 1672 C CA . ALA A 1 201 ? 16.779 0.729 -34.423 1.00 69.25 201 ALA A CA 1
ATOM 1673 C C . ALA A 1 201 ? 15.572 1.439 -35.089 1.00 69.25 201 ALA A C 1
ATOM 1675 O O . ALA A 1 201 ? 14.777 0.771 -35.751 1.00 69.25 201 ALA A O 1
ATOM 1676 N N . ASP A 1 202 ? 15.394 2.758 -34.908 1.00 68.94 202 ASP A N 1
ATOM 1677 C CA . ASP A 1 202 ? 14.222 3.531 -35.377 1.00 68.94 202 ASP A CA 1
ATOM 1678 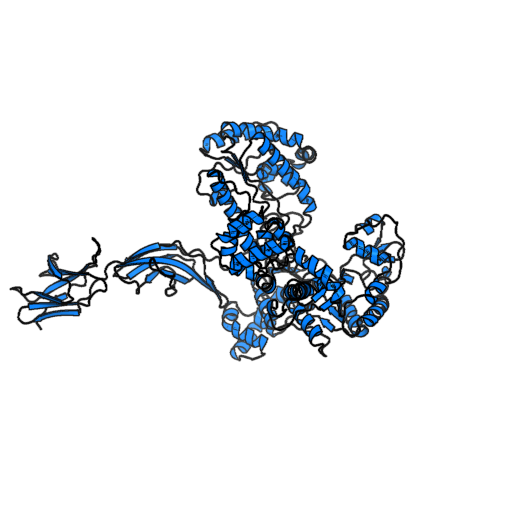C C . ASP A 1 202 ? 12.861 3.008 -34.853 1.00 68.94 202 ASP A C 1
ATOM 1680 O O . ASP A 1 202 ? 11.795 3.285 -35.409 1.00 68.94 202 ASP A O 1
ATOM 1684 N N . GLN A 1 203 ? 12.874 2.275 -33.736 1.00 56.84 203 GLN A N 1
ATOM 1685 C CA . GLN A 1 203 ? 11.672 1.799 -33.059 1.00 56.84 203 GLN A CA 1
ATOM 1686 C C . GLN A 1 203 ? 11.230 2.809 -32.000 1.00 56.84 203 GLN A C 1
ATOM 1688 O O . GLN A 1 203 ? 11.887 3.011 -30.980 1.00 56.84 203 GLN A O 1
ATOM 1693 N N . VAL A 1 204 ? 10.079 3.438 -32.225 1.00 53.62 204 VAL A N 1
ATOM 1694 C CA . VAL A 1 204 ? 9.561 4.498 -31.356 1.00 53.62 204 VAL A CA 1
ATOM 1695 C C . VAL A 1 204 ? 8.476 3.939 -30.430 1.00 53.62 204 VAL A C 1
ATOM 1697 O O . VAL A 1 204 ? 7.335 3.742 -30.841 1.00 53.62 204 VAL A O 1
ATOM 1700 N N . ARG A 1 205 ? 8.815 3.705 -29.157 1.00 52.94 205 ARG A N 1
ATOM 1701 C CA . ARG A 1 205 ? 7.842 3.536 -28.059 1.00 52.94 205 ARG A CA 1
ATOM 1702 C C . ARG A 1 205 ? 8.264 4.428 -26.886 1.00 52.94 205 ARG A C 1
ATOM 1704 O O . ARG A 1 205 ? 9.330 4.225 -26.319 1.00 52.94 205 ARG A O 1
ATOM 1711 N N . PHE A 1 206 ? 7.414 5.390 -26.518 1.00 60.84 206 PHE A N 1
ATOM 1712 C CA . PHE A 1 206 ? 7.637 6.371 -25.437 1.00 60.84 206 PHE A CA 1
ATOM 1713 C C . PHE A 1 206 ? 6.887 6.016 -24.143 1.00 60.84 206 PHE A C 1
ATOM 1715 O O . PHE A 1 206 ? 6.330 6.884 -23.468 1.00 60.84 206 PHE A O 1
ATOM 1722 N N . ARG A 1 207 ? 6.826 4.725 -23.818 1.00 70.31 207 ARG A N 1
ATOM 1723 C CA . ARG A 1 207 ? 6.192 4.214 -22.601 1.00 70.31 207 ARG A CA 1
ATOM 1724 C C . ARG A 1 207 ? 7.231 3.419 -21.809 1.00 70.31 207 ARG A C 1
ATOM 1726 O O . ARG A 1 207 ? 8.027 2.731 -22.452 1.00 70.31 207 ARG A O 1
ATOM 1733 N N . PRO A 1 208 ? 7.245 3.493 -20.463 1.00 75.62 208 PRO A N 1
ATOM 1734 C CA . PRO A 1 208 ? 8.098 2.623 -19.669 1.00 75.62 208 PRO A CA 1
ATOM 1735 C C . PRO A 1 208 ? 7.783 1.160 -19.978 1.00 75.62 208 PRO A C 1
ATOM 1737 O O . PRO A 1 208 ? 6.640 0.816 -20.293 1.00 75.62 208 PRO A O 1
ATOM 1740 N N . ASN A 1 209 ? 8.781 0.293 -19.864 1.00 84.94 209 ASN A N 1
ATOM 1741 C CA . ASN A 1 209 ? 8.594 -1.139 -20.025 1.00 84.94 209 ASN A CA 1
ATOM 1742 C C . ASN A 1 209 ? 7.493 -1.634 -19.076 1.00 84.94 209 ASN A C 1
ATOM 1744 O O . ASN A 1 209 ? 7.619 -1.596 -17.847 1.00 84.94 209 ASN A O 1
ATOM 1748 N N . PHE A 1 210 ? 6.406 -2.125 -19.669 1.00 86.75 210 PHE A N 1
ATOM 1749 C CA . PHE A 1 210 ? 5.199 -2.460 -18.931 1.00 86.75 210 PHE A CA 1
ATOM 1750 C C . PHE A 1 210 ? 5.431 -3.558 -17.886 1.00 86.75 210 PHE A C 1
ATOM 1752 O O . PHE A 1 210 ? 4.859 -3.498 -16.800 1.00 86.75 210 PHE A O 1
ATOM 1759 N N . ARG A 1 211 ? 6.347 -4.507 -18.136 1.00 86.88 211 ARG A N 1
ATOM 1760 C CA . ARG A 1 211 ? 6.705 -5.543 -17.151 1.00 86.88 211 ARG A CA 1
ATOM 1761 C C . ARG A 1 211 ? 7.297 -4.935 -15.880 1.00 86.88 211 ARG A C 1
ATOM 1763 O O . ARG A 1 211 ? 6.959 -5.377 -14.785 1.00 86.88 211 ARG A O 1
ATOM 1770 N N . TYR A 1 212 ? 8.130 -3.900 -16.005 1.00 86.69 212 TYR A N 1
ATOM 1771 C CA . TYR A 1 212 ? 8.671 -3.193 -14.841 1.00 86.69 212 TYR A CA 1
ATOM 1772 C C . TYR A 1 212 ? 7.583 -2.405 -14.108 1.00 86.69 212 TYR A C 1
ATOM 1774 O O . TYR A 1 212 ? 7.582 -2.365 -12.880 1.00 86.69 212 TYR A O 1
ATOM 1782 N N . SER A 1 213 ? 6.613 -1.823 -14.819 1.00 87.31 213 SER A N 1
ATOM 1783 C CA . SER A 1 213 ? 5.441 -1.203 -14.185 1.00 87.31 213 SER A CA 1
ATOM 1784 C C . SER A 1 213 ? 4.592 -2.214 -13.403 1.00 87.31 213 SER A C 1
ATOM 1786 O O . SER A 1 213 ? 4.222 -1.929 -12.266 1.00 87.31 213 SER A O 1
ATOM 1788 N N . LEU A 1 214 ? 4.340 -3.411 -13.949 1.00 87.62 214 LEU A N 1
ATOM 1789 C CA . LEU A 1 214 ? 3.610 -4.474 -13.243 1.00 87.62 214 LEU A CA 1
ATOM 1790 C C . LEU A 1 214 ? 4.354 -4.952 -11.991 1.00 87.62 214 LEU A C 1
ATOM 1792 O O . LEU A 1 214 ? 3.741 -5.094 -10.934 1.00 87.62 214 LEU A O 1
ATOM 1796 N N . GLN A 1 215 ? 5.671 -5.148 -12.090 1.00 82.75 215 GLN A N 1
ATOM 1797 C CA . GLN A 1 215 ? 6.495 -5.565 -10.957 1.00 82.75 215 GLN A CA 1
ATOM 1798 C C . GLN A 1 215 ? 6.484 -4.515 -9.836 1.00 82.75 215 GLN A C 1
ATOM 1800 O O . GLN A 1 215 ? 6.242 -4.849 -8.680 1.00 82.75 215 GLN A O 1
ATOM 1805 N N . ARG A 1 216 ? 6.637 -3.229 -10.175 1.00 82.75 216 ARG A N 1
ATOM 1806 C CA . ARG A 1 216 ? 6.562 -2.127 -9.200 1.00 82.75 216 ARG A CA 1
ATOM 1807 C C . ARG A 1 216 ? 5.178 -1.980 -8.578 1.00 82.75 216 ARG A C 1
ATOM 1809 O O . ARG A 1 216 ? 5.071 -1.706 -7.385 1.00 82.75 216 ARG A O 1
ATOM 1816 N N . TYR A 1 217 ? 4.118 -2.186 -9.360 1.00 83.88 217 TYR A N 1
ATOM 1817 C CA . TYR A 1 217 ? 2.756 -2.223 -8.832 1.00 83.88 217 TYR A CA 1
ATOM 1818 C C . TYR A 1 217 ? 2.593 -3.360 -7.818 1.00 83.88 217 TYR A C 1
ATOM 1820 O O . TYR A 1 217 ? 2.121 -3.123 -6.708 1.00 83.88 217 TYR A O 1
ATOM 1828 N N . ALA A 1 218 ? 3.037 -4.574 -8.159 1.00 78.50 218 ALA A N 1
ATOM 1829 C CA . ALA A 1 218 ? 3.006 -5.721 -7.255 1.00 78.50 218 ALA A CA 1
ATOM 1830 C C . ALA A 1 218 ? 3.803 -5.460 -5.963 1.00 78.50 218 ALA A C 1
ATOM 1832 O O . ALA A 1 218 ? 3.317 -5.744 -4.863 1.00 78.50 218 ALA A O 1
ATOM 1833 N N . ASP A 1 219 ? 4.984 -4.852 -6.072 1.00 73.62 219 ASP A N 1
ATOM 1834 C CA . ASP A 1 219 ? 5.840 -4.540 -4.926 1.00 73.62 219 ASP A CA 1
ATOM 1835 C C . ASP A 1 219 ? 5.246 -3.437 -4.025 1.00 73.62 219 ASP A C 1
ATOM 1837 O O . ASP A 1 219 ? 5.333 -3.540 -2.801 1.00 73.62 219 ASP A O 1
ATOM 1841 N N . GLY A 1 220 ? 4.588 -2.425 -4.603 1.00 66.81 220 GLY A N 1
ATOM 1842 C CA . GLY A 1 220 ? 4.154 -1.214 -3.895 1.00 66.81 220 GLY A CA 1
ATOM 1843 C C . GLY A 1 220 ? 2.696 -1.135 -3.454 1.00 66.81 220 GLY A C 1
ATOM 1844 O O . GLY A 1 220 ? 2.355 -0.230 -2.690 1.00 66.81 220 GLY A O 1
ATOM 1845 N N . LYS A 1 221 ? 1.807 -2.007 -3.948 1.00 65.81 221 LYS A N 1
ATOM 1846 C CA . LYS A 1 221 ? 0.348 -1.786 -3.895 1.00 65.81 221 LYS A CA 1
ATOM 1847 C C . LYS A 1 221 ? -0.242 -1.489 -2.511 1.00 65.81 221 LYS A C 1
ATOM 1849 O O . LYS A 1 221 ? -1.175 -0.698 -2.402 1.00 65.81 221 LYS A O 1
ATOM 1854 N N . PHE A 1 222 ? 0.285 -2.106 -1.457 1.00 59.22 222 PHE A N 1
ATOM 1855 C CA . PHE A 1 222 ? -0.232 -1.971 -0.088 1.00 59.22 222 PHE A CA 1
ATOM 1856 C C . PHE A 1 222 ? 0.367 -0.787 0.677 1.00 59.22 222 PHE A C 1
ATOM 1858 O O . PHE A 1 222 ? 0.565 -0.851 1.887 1.00 59.22 222 PHE A O 1
ATOM 1865 N N . THR A 1 223 ? 0.662 0.303 -0.021 1.00 61.44 223 THR A N 1
ATOM 1866 C CA . THR A 1 223 ? 1.223 1.515 0.580 1.00 61.44 223 THR A CA 1
ATOM 1867 C C . THR A 1 223 ? 0.175 2.622 0.603 1.00 61.44 223 THR A C 1
ATOM 1869 O O . THR A 1 223 ? -0.754 2.644 -0.207 1.00 61.44 223 THR A O 1
ATOM 1872 N N . LEU A 1 224 ? 0.310 3.575 1.530 1.00 52.34 224 LEU A N 1
ATOM 1873 C CA . LEU A 1 224 ? -0.622 4.707 1.650 1.00 52.34 224 LEU A CA 1
ATOM 1874 C C . LEU A 1 224 ? -0.621 5.645 0.422 1.00 52.34 224 LEU A C 1
ATOM 1876 O O . LEU A 1 224 ? -1.472 6.532 0.327 1.00 52.34 224 LEU A O 1
ATOM 1880 N N . TYR A 1 225 ? 0.301 5.454 -0.526 1.00 64.94 225 TYR A N 1
ATOM 1881 C CA . TYR A 1 225 ? 0.505 6.312 -1.690 1.00 64.94 225 TYR A CA 1
ATOM 1882 C C . TYR A 1 225 ? 0.093 5.626 -2.995 1.00 64.94 225 TYR A C 1
ATOM 1884 O O . TYR A 1 225 ? 0.859 5.591 -3.950 1.00 64.94 225 TYR A O 1
ATOM 1892 N N . GLN A 1 226 ? -1.154 5.154 -3.092 1.00 68.75 226 GLN A N 1
ATOM 1893 C CA . GLN A 1 226 ? -1.708 4.653 -4.364 1.00 68.75 226 GLN A CA 1
ATOM 1894 C C . GLN A 1 226 ? -1.585 5.669 -5.515 1.00 68.75 226 GLN A C 1
ATOM 1896 O O . GLN A 1 226 ? -1.441 5.288 -6.672 1.00 68.75 226 GLN A O 1
ATOM 1901 N N . ARG A 1 227 ? -1.585 6.972 -5.197 1.00 71.88 227 ARG A N 1
ATOM 1902 C CA . ARG A 1 227 ? -1.333 8.050 -6.167 1.00 71.88 227 ARG A CA 1
ATOM 1903 C C . ARG A 1 227 ? 0.053 7.972 -6.803 1.00 71.88 227 ARG A C 1
ATOM 1905 O O . ARG A 1 227 ? 0.206 8.425 -7.921 1.00 71.88 227 ARG A O 1
ATOM 1912 N N . ALA A 1 228 ? 1.038 7.369 -6.143 1.00 78.62 228 ALA A N 1
ATOM 1913 C CA . ALA A 1 228 ? 2.359 7.186 -6.726 1.00 78.62 228 ALA A CA 1
ATOM 1914 C C . ALA A 1 228 ? 2.295 6.317 -7.995 1.00 78.62 228 ALA A C 1
ATOM 1916 O O . ALA A 1 228 ? 3.064 6.529 -8.927 1.00 78.62 228 ALA A O 1
ATOM 1917 N N . PHE A 1 229 ? 1.334 5.387 -8.091 1.00 84.19 229 PHE A N 1
ATOM 1918 C CA . PHE A 1 229 ? 1.188 4.542 -9.278 1.00 84.19 229 PHE A CA 1
ATOM 1919 C C . PHE A 1 229 ? 0.787 5.322 -10.523 1.00 84.19 229 PHE A C 1
ATOM 1921 O O . PHE A 1 229 ? 1.150 4.889 -11.611 1.00 84.19 229 PHE A O 1
ATOM 1928 N N . SER A 1 230 ? 0.140 6.491 -10.397 1.00 80.50 230 SER A N 1
ATOM 1929 C CA . SER A 1 230 ? -0.162 7.325 -11.569 1.00 80.50 230 SER A CA 1
ATOM 1930 C C . SER A 1 230 ? 1.095 7.835 -12.271 1.00 80.50 230 SER A C 1
ATOM 1932 O O . SER A 1 230 ? 1.025 8.266 -13.418 1.00 80.50 230 SER A O 1
ATOM 1934 N N . GLN A 1 231 ? 2.253 7.768 -11.606 1.00 82.25 231 GLN A N 1
ATOM 1935 C CA . GLN A 1 231 ? 3.530 8.085 -12.223 1.00 82.25 231 GLN A CA 1
ATOM 1936 C C . GLN A 1 231 ? 3.920 7.058 -13.297 1.00 82.25 231 GLN A C 1
ATOM 1938 O O . GLN A 1 231 ? 4.613 7.427 -14.233 1.00 82.25 231 GLN A O 1
ATOM 1943 N N . PHE A 1 232 ? 3.482 5.795 -13.209 1.00 84.88 232 PHE A N 1
ATOM 1944 C CA . PHE A 1 232 ? 3.900 4.733 -14.140 1.00 84.88 232 PHE A CA 1
ATOM 1945 C C . PHE A 1 232 ? 2.793 3.804 -14.660 1.00 84.88 232 PHE A C 1
ATOM 1947 O O . PHE A 1 232 ? 3.071 2.913 -15.468 1.00 84.88 232 PHE A O 1
ATOM 1954 N N . LEU A 1 233 ? 1.557 4.029 -14.219 1.00 87.44 233 LEU A N 1
ATOM 1955 C CA . LEU A 1 233 ? 0.317 3.454 -14.730 1.00 87.44 233 LEU A CA 1
ATOM 1956 C C . LEU A 1 233 ? -0.686 4.594 -14.923 1.00 87.44 233 LEU A C 1
ATOM 1958 O O . LEU A 1 233 ? -1.128 5.206 -13.954 1.00 87.44 233 LEU A O 1
ATOM 1962 N N . GLN A 1 234 ? -1.039 4.893 -16.166 1.00 83.44 234 GLN A N 1
ATOM 1963 C CA . GLN A 1 234 ? -1.893 6.031 -16.507 1.00 83.44 234 GLN A CA 1
ATOM 1964 C C . GLN A 1 234 ? -3.344 5.577 -16.620 1.00 83.44 234 GLN A C 1
ATOM 1966 O O . GLN A 1 234 ? -3.674 4.757 -17.469 1.00 83.44 234 GLN A O 1
ATOM 1971 N N . GLN A 1 235 ? -4.230 6.100 -15.771 1.00 80.31 235 GLN A N 1
ATOM 1972 C CA . GLN A 1 235 ? -5.619 5.632 -15.689 1.00 80.31 235 GLN A CA 1
ATOM 1973 C C . GLN A 1 235 ? -6.413 5.854 -16.992 1.00 80.31 235 GLN A C 1
ATOM 1975 O O . GLN A 1 235 ? -7.431 5.204 -17.215 1.00 80.31 235 GLN A O 1
ATOM 1980 N N . GLU A 1 236 ? -5.960 6.752 -17.862 1.00 84.19 236 GLU A N 1
ATOM 1981 C CA . GLU A 1 236 ? -6.543 7.009 -19.178 1.00 84.19 236 GLU A CA 1
ATOM 1982 C C . GLU A 1 236 ? -6.325 5.843 -20.156 1.00 84.19 236 GLU A C 1
ATOM 1984 O O . GLU A 1 236 ? -7.103 5.673 -21.094 1.00 84.19 236 GLU A O 1
ATOM 1989 N N . TYR A 1 237 ? -5.294 5.021 -19.940 1.00 87.38 237 TYR A N 1
ATOM 1990 C CA . TYR A 1 237 ? -5.015 3.841 -20.751 1.00 87.38 237 TYR A CA 1
ATOM 1991 C C . TYR A 1 237 ? -5.773 2.629 -20.200 1.00 87.38 237 TYR A C 1
ATOM 1993 O O . TYR A 1 237 ? -5.627 2.275 -19.030 1.00 87.38 237 TYR A O 1
ATOM 2001 N N . LEU A 1 238 ? -6.588 1.960 -21.026 1.00 92.00 238 LEU A N 1
ATOM 2002 C CA . LEU A 1 238 ? -7.534 0.942 -20.536 1.00 92.00 238 LEU A CA 1
ATOM 2003 C C . LEU A 1 238 ? -6.854 -0.231 -19.822 1.00 92.00 238 LEU A C 1
ATOM 2005 O O . LEU A 1 238 ? -7.377 -0.714 -18.817 1.00 92.00 238 LEU A O 1
ATOM 2009 N N . LEU A 1 239 ? -5.697 -0.686 -20.313 1.00 92.94 239 LEU A N 1
ATOM 2010 C CA . LEU A 1 239 ? -4.956 -1.766 -19.661 1.00 92.94 239 LEU A CA 1
ATOM 2011 C C . LEU A 1 239 ? -4.434 -1.328 -18.286 1.00 92.94 239 LEU A C 1
ATOM 2013 O O . LEU A 1 239 ? -4.527 -2.087 -17.328 1.00 92.94 239 LEU A O 1
ATOM 2017 N N . ASP A 1 240 ? -3.970 -0.090 -18.149 1.00 91.75 240 ASP A N 1
ATOM 2018 C CA . ASP A 1 240 ? -3.476 0.451 -16.876 1.00 91.75 240 ASP A CA 1
ATOM 2019 C C . ASP A 1 240 ? -4.611 0.670 -15.893 1.00 91.75 240 ASP A C 1
ATOM 2021 O O . ASP A 1 240 ? -4.481 0.341 -14.716 1.00 91.75 240 ASP A O 1
ATOM 2025 N N . ALA A 1 241 ? -5.749 1.162 -16.380 1.00 92.25 241 ALA A N 1
ATOM 2026 C CA . ALA A 1 241 ? -6.969 1.257 -15.602 1.00 92.25 241 ALA A CA 1
ATOM 2027 C C . ALA A 1 241 ? -7.392 -0.119 -15.065 1.00 92.25 241 ALA A C 1
ATOM 2029 O O . ALA A 1 241 ? -7.801 -0.211 -13.905 1.00 92.25 241 ALA A O 1
ATOM 2030 N N . LEU A 1 242 ? -7.255 -1.188 -15.865 1.00 94.56 242 LEU A N 1
ATOM 2031 C CA . LEU A 1 242 ? -7.480 -2.560 -15.405 1.00 94.56 242 LEU A CA 1
ATOM 2032 C C . LEU A 1 242 ? -6.501 -2.920 -14.286 1.00 94.56 242 LEU A C 1
ATOM 2034 O O . LEU A 1 242 ? -6.946 -3.429 -13.257 1.00 94.56 242 LEU A O 1
ATOM 2038 N N . ILE A 1 243 ? -5.201 -2.652 -14.450 1.00 92.94 243 ILE A N 1
ATOM 2039 C CA . ILE A 1 243 ? -4.194 -2.938 -13.414 1.00 92.94 243 ILE A CA 1
ATOM 2040 C C . ILE A 1 243 ? -4.528 -2.199 -12.118 1.00 92.94 243 ILE A C 1
ATOM 2042 O O . ILE A 1 243 ? -4.593 -2.821 -11.060 1.00 92.94 243 ILE A O 1
ATOM 2046 N N . LEU A 1 244 ? -4.809 -0.897 -12.196 1.00 89.69 244 LEU A N 1
ATOM 2047 C CA . LEU A 1 244 ? -5.142 -0.059 -11.044 1.00 89.69 244 LEU A CA 1
ATOM 2048 C C . LEU A 1 244 ? -6.424 -0.523 -10.334 1.00 89.69 244 LEU A C 1
ATOM 2050 O O . LEU A 1 244 ? -6.490 -0.450 -9.109 1.00 89.69 244 LEU A O 1
ATOM 2054 N N . ALA A 1 245 ? -7.408 -1.037 -11.080 1.00 91.19 245 ALA A N 1
ATOM 2055 C CA . ALA A 1 245 ? -8.670 -1.554 -10.548 1.00 91.19 245 ALA A CA 1
ATOM 2056 C C . ALA A 1 245 ? -8.614 -3.016 -10.069 1.00 91.19 245 ALA A C 1
ATOM 2058 O O . ALA A 1 245 ? -9.554 -3.479 -9.420 1.00 91.19 245 ALA A O 1
ATOM 2059 N N . SER A 1 246 ? -7.568 -3.765 -10.418 1.00 91.00 246 SER A N 1
ATOM 2060 C CA . SER A 1 246 ? -7.440 -5.191 -10.089 1.00 91.00 246 SER A CA 1
ATOM 2061 C C . SER A 1 246 ? -6.834 -5.401 -8.709 1.00 91.00 246 SER A C 1
ATOM 2063 O O . SER A 1 246 ? -6.092 -4.527 -8.297 1.00 91.00 246 SER A O 1
ATOM 2065 N N . PRO A 1 247 ? -7.055 -6.528 -7.995 1.00 86.69 247 PRO A N 1
ATOM 2066 C CA . PRO A 1 247 ? -6.284 -6.935 -6.803 1.00 86.69 247 PRO A CA 1
ATOM 2067 C C . PRO A 1 247 ? -4.816 -7.285 -7.094 1.00 86.69 247 PRO A C 1
ATOM 2069 O O . PRO A 1 247 ? -4.431 -7.443 -8.249 1.00 86.69 247 PRO A O 1
ATOM 2072 N N . LYS A 1 248 ? -3.964 -7.332 -6.054 1.00 84.94 248 LYS A N 1
ATOM 2073 C CA . LYS A 1 248 ? -2.508 -7.526 -6.226 1.00 84.94 248 LYS A CA 1
ATOM 2074 C C . LYS A 1 248 ? -2.232 -8.908 -6.804 1.00 84.94 248 LYS A C 1
ATOM 2076 O O . LYS A 1 248 ? -1.505 -9.050 -7.777 1.00 84.94 248 LYS A O 1
ATOM 2081 N N . GLU A 1 249 ? -2.895 -9.886 -6.209 1.00 87.50 249 GLU A N 1
ATOM 2082 C CA . GLU A 1 249 ? -2.792 -11.310 -6.478 1.00 87.50 249 GLU A CA 1
ATOM 2083 C C . GLU A 1 249 ? -3.175 -11.591 -7.933 1.00 87.50 249 GLU A C 1
ATOM 2085 O O . GLU A 1 249 ? -2.481 -12.320 -8.631 1.00 87.50 249 GLU A O 1
ATOM 2090 N N . PHE A 1 250 ? -4.220 -10.919 -8.438 1.00 90.25 250 PHE A N 1
ATOM 2091 C CA . PHE A 1 250 ? -4.597 -11.014 -9.847 1.00 90.25 250 PHE A CA 1
ATOM 2092 C C . PHE A 1 250 ? -3.474 -10.543 -10.774 1.00 90.25 250 PHE A C 1
ATOM 2094 O O . PHE A 1 250 ? -3.205 -11.200 -11.776 1.00 90.25 250 PHE A O 1
ATOM 2101 N N . VAL A 1 251 ? -2.828 -9.418 -10.462 1.00 90.69 251 VAL A N 1
ATOM 2102 C CA . VAL A 1 251 ? -1.742 -8.893 -11.296 1.00 90.69 251 VAL A CA 1
ATOM 2103 C C . VAL A 1 251 ? -0.529 -9.819 -11.234 1.00 90.69 251 VAL A C 1
ATOM 2105 O O . VAL A 1 251 ? -0.033 -10.207 -12.286 1.00 90.69 251 VAL A O 1
ATOM 2108 N N . GLU A 1 252 ? -0.106 -10.233 -10.036 1.00 88.69 252 GLU A N 1
ATOM 2109 C CA . GLU A 1 252 ? 1.047 -11.124 -9.823 1.00 88.69 252 GLU A CA 1
ATOM 2110 C C . GLU A 1 252 ? 0.891 -12.481 -10.519 1.00 88.69 252 GLU A C 1
ATOM 2112 O O . GLU A 1 252 ? 1.810 -12.939 -11.195 1.00 88.69 252 GLU A O 1
ATOM 2117 N N . GLU A 1 253 ? -0.284 -13.106 -10.417 1.00 91.50 253 GLU A N 1
ATOM 2118 C CA . GLU A 1 253 ? -0.565 -14.399 -11.052 1.00 91.50 253 GLU A CA 1
ATOM 2119 C C . GLU A 1 253 ? -0.610 -14.319 -12.585 1.00 91.50 253 GLU A C 1
ATOM 2121 O O . GLU A 1 253 ? -0.486 -15.343 -13.256 1.00 91.50 253 GLU A O 1
ATOM 2126 N N . ASN A 1 254 ? -0.810 -13.124 -13.154 1.00 92.56 254 ASN A N 1
ATOM 2127 C CA . ASN A 1 254 ? -1.085 -12.944 -14.580 1.00 92.56 254 ASN A CA 1
ATOM 2128 C C . ASN A 1 254 ? -0.105 -11.994 -15.287 1.00 92.56 254 ASN A C 1
ATOM 2130 O O . ASN A 1 254 ? -0.397 -11.577 -16.408 1.00 92.56 254 ASN A O 1
ATOM 2134 N N . ILE A 1 255 ? 1.060 -11.687 -14.694 1.00 90.44 255 ILE A N 1
ATOM 2135 C CA . ILE A 1 255 ? 2.053 -10.740 -15.245 1.00 90.44 255 ILE A CA 1
ATOM 2136 C C . ILE A 1 255 ? 2.369 -11.027 -16.717 1.00 90.44 255 ILE A C 1
ATOM 2138 O O . ILE A 1 255 ? 2.300 -10.121 -17.543 1.00 90.44 255 ILE A O 1
ATOM 2142 N N . GLU A 1 256 ? 2.670 -12.279 -17.073 1.00 92.19 256 GLU A N 1
ATOM 2143 C CA . GLU A 1 256 ? 3.045 -12.629 -18.452 1.00 92.19 256 GLU A CA 1
ATOM 2144 C C . GLU A 1 256 ? 1.884 -12.454 -19.441 1.00 92.19 256 GLU A C 1
ATOM 2146 O O . GLU A 1 256 ? 2.095 -12.043 -20.580 1.00 92.19 256 GLU A O 1
ATOM 2151 N N . HIS A 1 257 ? 0.647 -12.720 -19.018 1.00 94.88 257 HIS A N 1
ATOM 2152 C CA . HIS A 1 257 ? -0.531 -12.530 -19.867 1.00 94.88 257 HIS A CA 1
ATOM 2153 C C . HIS A 1 257 ? -0.892 -11.052 -20.014 1.00 94.88 257 HIS A C 1
ATOM 2155 O O . HIS A 1 257 ? -1.212 -10.612 -21.113 1.00 94.88 257 HIS A O 1
ATOM 2161 N N . LEU A 1 258 ? -0.790 -10.275 -18.935 1.00 94.25 258 LEU A N 1
ATOM 2162 C CA . LEU A 1 258 ? -0.991 -8.827 -18.955 1.00 94.25 258 LEU A CA 1
ATOM 2163 C C . LEU A 1 258 ? 0.085 -8.132 -19.800 1.00 94.25 258 LEU A C 1
ATOM 2165 O O . LEU A 1 258 ? -0.231 -7.205 -20.537 1.00 94.25 258 LEU A O 1
ATOM 2169 N N . ALA A 1 259 ? 1.327 -8.622 -19.767 1.00 91.25 259 ALA A N 1
ATOM 2170 C CA . ALA A 1 259 ? 2.402 -8.133 -20.624 1.00 91.25 259 ALA A CA 1
ATOM 2171 C C . ALA A 1 259 ? 2.125 -8.366 -22.118 1.00 91.25 259 ALA A C 1
ATOM 2173 O O . ALA A 1 259 ? 2.423 -7.487 -22.917 1.00 91.25 259 ALA A O 1
ATOM 2174 N N . LYS A 1 260 ? 1.510 -9.496 -22.499 1.00 92.31 260 LYS A N 1
ATOM 2175 C CA . LYS A 1 260 ? 1.063 -9.719 -23.887 1.00 92.31 260 LYS A CA 1
ATOM 2176 C C . LYS A 1 260 ? -0.048 -8.750 -24.305 1.00 92.31 260 LYS A C 1
ATOM 2178 O O . LYS A 1 260 ? -0.095 -8.338 -25.457 1.00 92.31 260 LYS A O 1
ATOM 2183 N N . LEU A 1 261 ? -0.936 -8.358 -23.386 1.00 93.81 261 LEU A N 1
ATOM 2184 C CA . LEU A 1 261 ? -1.988 -7.383 -23.695 1.00 93.81 261 LEU A CA 1
ATOM 2185 C C . LEU A 1 261 ? -1.436 -5.982 -24.005 1.00 93.81 261 LEU A C 1
ATOM 2187 O O . LEU A 1 261 ? -2.102 -5.241 -24.717 1.00 93.81 261 LEU A O 1
ATOM 2191 N N . ASP A 1 262 ? -0.243 -5.621 -23.523 1.00 90.50 262 ASP A N 1
ATOM 2192 C CA . ASP A 1 262 ? 0.429 -4.342 -23.839 1.00 90.50 262 ASP A CA 1
ATOM 2193 C C . ASP A 1 262 ? 0.928 -4.254 -25.300 1.00 90.50 262 ASP A C 1
ATOM 2195 O O . ASP A 1 262 ? 1.351 -3.201 -25.787 1.00 90.50 262 ASP A O 1
ATOM 2199 N N . GLU A 1 263 ? 0.879 -5.362 -26.043 1.00 87.38 263 GLU A N 1
ATOM 2200 C CA . GLU A 1 263 ? 1.132 -5.355 -27.486 1.00 87.38 263 GLU A CA 1
ATOM 2201 C C . GLU A 1 263 ? -0.043 -4.754 -28.275 1.00 87.38 263 GLU A C 1
ATOM 2203 O O . GLU A 1 263 ? 0.163 -4.265 -29.385 1.00 87.38 263 GLU A O 1
ATOM 2208 N N . ILE A 1 264 ? -1.246 -4.736 -27.688 1.00 90.06 264 ILE A N 1
ATOM 2209 C CA . ILE A 1 264 ? -2.459 -4.156 -28.277 1.00 90.06 264 ILE A CA 1
ATOM 2210 C C . ILE A 1 264 ? -2.505 -2.652 -27.987 1.00 90.06 264 ILE A C 1
ATOM 2212 O O . ILE A 1 264 ? -2.251 -2.206 -26.867 1.00 90.06 264 ILE A O 1
ATOM 2216 N N . ASP A 1 265 ? -2.881 -1.856 -28.986 1.00 88.00 265 ASP A N 1
ATOM 2217 C CA . ASP A 1 265 ? -3.106 -0.422 -28.800 1.00 88.00 265 ASP A CA 1
ATOM 2218 C C . ASP A 1 265 ? -4.490 -0.155 -28.190 1.00 88.00 265 ASP A C 1
ATOM 2220 O O . ASP A 1 265 ? -5.506 -0.130 -28.882 1.00 88.00 265 ASP A O 1
ATOM 2224 N N . TRP A 1 266 ? -4.523 0.069 -26.876 1.00 88.88 266 TRP A N 1
ATOM 2225 C CA . TRP A 1 266 ? -5.746 0.354 -26.120 1.00 88.88 266 TRP A CA 1
ATOM 2226 C C . TRP A 1 266 ? -6.238 1.809 -26.195 1.00 88.88 266 TRP A C 1
ATOM 2228 O O . TRP A 1 266 ? -7.110 2.188 -25.411 1.00 88.88 266 TRP A O 1
ATOM 2238 N N . SER A 1 267 ? -5.701 2.639 -27.096 1.00 84.38 267 SER A N 1
ATOM 2239 C CA . SER A 1 267 ? -6.200 4.009 -27.306 1.00 84.38 267 SER A CA 1
ATOM 2240 C C . SER A 1 267 ? -7.566 4.055 -28.006 1.00 84.38 267 SER A C 1
ATOM 2242 O O . SER A 1 267 ? -8.347 4.976 -27.766 1.00 84.38 267 SER A O 1
ATOM 2244 N N . ASP A 1 268 ? -7.885 3.038 -28.812 1.00 88.94 268 ASP A N 1
ATOM 2245 C CA . ASP A 1 268 ? -9.192 2.826 -29.438 1.00 88.94 268 ASP A CA 1
ATOM 2246 C C . ASP A 1 268 ? -9.788 1.506 -28.934 1.00 88.94 268 ASP A C 1
ATOM 2248 O O . ASP A 1 268 ? -9.320 0.415 -29.267 1.00 88.94 268 ASP A O 1
ATOM 2252 N N . ALA A 1 269 ? -10.834 1.610 -28.114 1.00 91.06 269 ALA A N 1
ATOM 2253 C CA . ALA A 1 269 ? -11.454 0.464 -27.464 1.00 91.06 269 ALA A CA 1
ATOM 2254 C C . ALA A 1 269 ? -12.003 -0.570 -28.462 1.00 91.06 269 ALA A C 1
ATOM 2256 O O . ALA A 1 269 ? -11.776 -1.765 -28.284 1.00 91.06 269 ALA A O 1
ATOM 2257 N N . ASP A 1 270 ? -12.706 -0.149 -29.514 1.00 90.19 270 ASP A N 1
ATOM 2258 C CA . ASP A 1 270 ? -13.394 -1.080 -30.418 1.00 90.19 270 ASP A CA 1
ATOM 2259 C C . ASP A 1 270 ? -12.393 -1.819 -31.317 1.00 90.19 270 ASP A C 1
ATOM 2261 O O . ASP A 1 270 ? -12.519 -3.030 -31.566 1.00 90.19 270 ASP A O 1
ATOM 2265 N N . ARG A 1 271 ? -11.342 -1.111 -31.746 1.00 92.56 271 ARG A N 1
ATOM 2266 C CA . ARG A 1 271 ? -10.203 -1.722 -32.432 1.00 92.56 271 ARG A CA 1
ATOM 2267 C C . ARG A 1 271 ? -9.472 -2.706 -31.518 1.00 92.56 271 ARG A C 1
ATOM 2269 O O . ARG A 1 271 ? -9.266 -3.854 -31.917 1.00 92.56 271 ARG A O 1
ATOM 2276 N N . ALA A 1 272 ? -9.147 -2.304 -30.290 1.00 93.69 272 ALA A N 1
ATOM 2277 C CA . ALA A 1 272 ? -8.436 -3.149 -29.335 1.00 93.69 272 ALA A CA 1
ATOM 2278 C C . ALA A 1 272 ? -9.212 -4.433 -28.998 1.00 93.69 272 ALA A C 1
ATOM 2280 O O . ALA A 1 272 ? -8.632 -5.515 -28.959 1.00 93.69 272 ALA A O 1
ATOM 2281 N N . LEU A 1 273 ? -10.540 -4.358 -28.834 1.00 95.00 273 LEU A N 1
ATOM 2282 C CA . LEU A 1 273 ? -11.387 -5.539 -28.614 1.00 95.00 273 LEU A CA 1
ATOM 2283 C C . LEU A 1 273 ? -11.412 -6.493 -29.817 1.00 95.00 273 LEU A C 1
ATOM 2285 O O . LEU A 1 273 ? -11.609 -7.699 -29.645 1.00 95.00 273 LEU A O 1
ATOM 2289 N N . SER A 1 274 ? -11.214 -5.979 -31.032 1.00 93.19 274 SER A N 1
ATOM 2290 C CA . SER A 1 274 ? -11.085 -6.806 -32.236 1.00 93.19 274 SER A CA 1
ATOM 2291 C C . SER A 1 274 ? -9.729 -7.514 -32.287 1.00 93.19 274 SER A C 1
ATOM 2293 O O . SER A 1 274 ? -9.680 -8.706 -32.587 1.00 93.19 274 SER A O 1
ATOM 2295 N N . GLU A 1 275 ? -8.649 -6.813 -31.935 1.00 94.81 275 GLU A N 1
ATOM 2296 C CA . GLU A 1 275 ? -7.293 -7.373 -31.836 1.00 94.81 275 GLU A CA 1
ATOM 2297 C C . GLU A 1 275 ? -7.181 -8.405 -30.696 1.00 94.81 275 GLU A C 1
ATOM 2299 O O . GLU A 1 275 ? -6.589 -9.471 -30.878 1.00 94.81 275 GLU A O 1
ATOM 2304 N N . LEU A 1 276 ? -7.856 -8.165 -29.565 1.00 96.00 276 LEU A N 1
ATOM 2305 C CA . LEU A 1 276 ? -7.899 -9.057 -28.400 1.00 96.00 276 LEU A CA 1
ATOM 2306 C C . LEU A 1 276 ? -8.361 -10.480 -28.744 1.00 96.00 276 LEU A C 1
ATOM 2308 O O . LEU A 1 276 ? -7.883 -11.438 -28.139 1.00 96.00 276 LEU A O 1
ATOM 2312 N N . LYS A 1 277 ? -9.260 -10.640 -29.726 1.00 90.44 277 LYS A N 1
ATOM 2313 C CA . LYS A 1 277 ? -9.765 -11.956 -30.165 1.00 90.44 277 LYS A CA 1
ATOM 2314 C C . LYS A 1 277 ? -8.669 -12.861 -30.727 1.00 90.44 277 LYS A C 1
ATOM 2316 O O . LYS A 1 277 ? -8.812 -14.078 -30.667 1.00 90.44 277 LYS A O 1
ATOM 2321 N N . ASN A 1 278 ? -7.606 -12.268 -31.265 1.00 91.00 278 ASN A N 1
ATOM 2322 C CA . ASN A 1 278 ? -6.483 -12.975 -31.876 1.00 91.00 278 ASN A CA 1
ATOM 2323 C C . ASN A 1 278 ? -5.245 -13.011 -30.964 1.00 91.00 278 ASN A C 1
ATOM 2325 O O . ASN A 1 278 ? -4.215 -13.556 -31.356 1.00 91.00 278 ASN A O 1
ATOM 2329 N N . CYS A 1 279 ? -5.323 -12.421 -29.769 1.00 92.38 279 CYS A N 1
ATOM 2330 C CA . CYS A 1 279 ? -4.218 -12.379 -28.821 1.00 92.38 279 CYS A CA 1
ATOM 2331 C C . CYS A 1 279 ? -4.060 -13.732 -28.109 1.00 92.38 279 CYS A C 1
ATOM 2333 O O . CYS A 1 279 ? -5.030 -14.295 -27.599 1.00 92.38 279 CYS A O 1
ATOM 2335 N N . ASP A 1 280 ? -2.827 -14.241 -28.037 1.00 93.94 280 ASP A N 1
ATOM 2336 C CA . ASP A 1 280 ? -2.486 -15.513 -27.385 1.00 93.94 280 ASP A CA 1
ATOM 2337 C C . ASP A 1 280 ? -2.447 -15.382 -25.846 1.00 93.94 280 ASP A C 1
ATOM 2339 O O . ASP A 1 280 ? -1.397 -15.436 -25.191 1.00 93.94 280 ASP A O 1
ATOM 2343 N N . VAL A 1 281 ? -3.624 -15.169 -25.255 1.00 95.88 281 VAL A N 1
ATOM 2344 C CA . VAL A 1 281 ? -3.850 -15.124 -23.806 1.00 95.88 281 VAL A CA 1
ATOM 2345 C C . VAL A 1 281 ? -4.984 -16.074 -23.402 1.00 95.88 281 VAL A C 1
ATOM 2347 O O . VAL A 1 281 ? -5.903 -16.315 -24.187 1.00 95.88 281 VAL A O 1
ATOM 2350 N N . PRO A 1 282 ? -4.982 -16.613 -22.166 1.00 96.50 282 PRO A N 1
ATOM 2351 C CA . PRO A 1 282 ? -6.061 -17.475 -21.697 1.00 96.50 282 PRO A CA 1
ATOM 2352 C C . PRO A 1 282 ? -7.428 -16.794 -21.801 1.00 96.50 282 PRO A C 1
ATOM 2354 O O . PRO A 1 282 ? -7.567 -15.620 -21.460 1.00 96.50 282 PRO A O 1
ATOM 2357 N N . GLN A 1 283 ? -8.465 -17.561 -22.156 1.00 93.94 283 GLN A N 1
ATOM 2358 C CA . GLN A 1 283 ? -9.830 -17.047 -22.340 1.00 93.94 283 GLN A CA 1
ATOM 2359 C C . GLN A 1 283 ? -10.348 -16.250 -21.135 1.00 93.94 283 GLN A C 1
ATOM 2361 O O . GLN A 1 283 ? -11.073 -15.274 -21.298 1.00 93.94 283 GLN A O 1
ATOM 2366 N N . LYS A 1 284 ? -9.970 -16.636 -19.911 1.00 94.31 284 LYS A N 1
ATOM 2367 C CA . LYS A 1 284 ? -10.350 -15.895 -18.700 1.00 94.31 284 LYS A CA 1
ATOM 2368 C C . LYS A 1 284 ? -9.788 -14.469 -18.703 1.00 94.31 284 LYS A C 1
ATOM 2370 O O . LYS A 1 284 ? -10.495 -13.558 -18.302 1.00 94.31 284 LYS A O 1
ATOM 2375 N N . ILE A 1 285 ? -8.558 -14.272 -19.178 1.00 96.31 285 ILE A N 1
ATOM 2376 C CA . ILE A 1 285 ? -7.893 -12.963 -19.228 1.00 96.31 285 ILE A CA 1
ATOM 2377 C C . ILE A 1 285 ? -8.481 -12.092 -20.333 1.00 96.31 285 ILE A C 1
ATOM 2379 O O . ILE A 1 285 ? -8.839 -10.946 -20.065 1.00 96.31 285 ILE A O 1
ATOM 2383 N N . SER A 1 286 ? -8.676 -12.642 -21.535 1.00 95.88 286 SER A N 1
ATOM 2384 C CA . SER A 1 286 ? -9.343 -11.902 -22.611 1.00 95.88 286 SER A CA 1
ATOM 2385 C C . SER A 1 286 ? -10.790 -11.549 -22.250 1.00 95.88 286 SER A C 1
ATOM 2387 O O . SER A 1 286 ? -11.204 -10.414 -22.458 1.00 95.88 286 SER A O 1
ATOM 2389 N N . SER A 1 287 ? -11.538 -12.455 -21.611 1.00 95.88 287 SER A N 1
ATOM 2390 C CA . SER A 1 287 ? -12.908 -12.176 -21.143 1.00 95.88 287 SER A CA 1
ATOM 2391 C C . SER A 1 287 ? -12.941 -11.117 -20.038 1.00 95.88 287 SER A C 1
ATOM 2393 O O . SER A 1 287 ? -13.818 -10.252 -20.047 1.00 95.88 287 SER A O 1
ATOM 2395 N N . THR A 1 288 ? -11.982 -11.134 -19.101 1.00 97.19 288 THR A N 1
ATOM 2396 C CA . THR A 1 288 ? -11.835 -10.078 -18.085 1.00 97.19 288 THR A CA 1
ATOM 2397 C C . THR A 1 288 ? -11.561 -8.725 -18.738 1.00 97.19 288 THR A C 1
ATOM 2399 O O . THR A 1 288 ? -12.264 -7.768 -18.426 1.00 97.19 288 THR A O 1
ATOM 2402 N N . MET A 1 289 ? -10.609 -8.638 -19.672 1.00 96.81 289 MET A N 1
ATOM 2403 C CA . MET A 1 289 ? -10.301 -7.375 -20.347 1.00 96.81 289 MET A CA 1
ATOM 2404 C C . MET A 1 289 ? -11.476 -6.876 -21.196 1.00 96.81 289 MET A C 1
ATOM 2406 O O . MET A 1 289 ? -11.855 -5.714 -21.086 1.00 96.81 289 MET A O 1
ATOM 2410 N N . TYR A 1 290 ? -12.117 -7.760 -21.968 1.00 97.38 290 TYR A N 1
ATOM 2411 C CA . TYR A 1 290 ? -13.319 -7.427 -22.737 1.00 97.38 290 TYR A CA 1
ATOM 2412 C C . TYR A 1 290 ? -14.390 -6.809 -21.832 1.00 97.38 290 TYR A C 1
ATOM 2414 O O . TYR A 1 290 ? -14.833 -5.686 -22.055 1.00 97.38 290 TYR A O 1
ATOM 2422 N N . THR A 1 291 ? -14.744 -7.509 -20.752 1.00 97.75 291 THR A N 1
ATOM 2423 C CA . THR A 1 291 ? -15.765 -7.067 -19.790 1.00 97.75 291 THR A CA 1
ATOM 2424 C C . THR A 1 291 ? -15.392 -5.735 -19.139 1.00 97.75 291 THR A C 1
ATOM 2426 O O . THR A 1 291 ? -16.246 -4.860 -18.997 1.00 97.75 291 THR A O 1
ATOM 2429 N N . PHE A 1 292 ? -14.120 -5.553 -18.773 1.00 97.56 292 PHE A N 1
ATOM 2430 C CA . PHE A 1 292 ? -13.617 -4.309 -18.193 1.00 97.56 292 PHE A CA 1
ATOM 2431 C C . PHE A 1 292 ? -13.843 -3.122 -19.135 1.00 97.56 292 PHE A C 1
ATOM 2433 O O . PHE A 1 292 ? -14.395 -2.103 -18.720 1.00 97.56 292 PHE A O 1
ATOM 2440 N N . VAL A 1 293 ? -13.490 -3.271 -20.414 1.00 96.81 293 VAL A N 1
ATOM 2441 C CA . VAL A 1 293 ? -13.679 -2.223 -21.427 1.00 96.81 293 VAL A CA 1
ATOM 2442 C C . VAL A 1 293 ? -15.159 -1.885 -21.610 1.00 96.81 293 VAL A C 1
ATOM 2444 O O . VAL A 1 293 ? -15.505 -0.705 -21.624 1.00 96.81 293 VAL A O 1
ATOM 2447 N N . ARG A 1 294 ? -16.054 -2.885 -21.659 1.00 96.56 294 ARG A N 1
ATOM 2448 C CA . ARG A 1 294 ? -17.508 -2.641 -21.757 1.00 96.56 294 ARG A CA 1
ATOM 2449 C C . ARG A 1 294 ? -18.036 -1.840 -20.568 1.00 96.56 294 ARG A C 1
ATOM 2451 O O . ARG A 1 294 ? -18.788 -0.889 -20.766 1.00 96.56 294 ARG A O 1
ATOM 2458 N N . ILE A 1 295 ? -17.582 -2.152 -19.352 1.00 96.38 295 ILE A N 1
ATOM 2459 C CA . ILE A 1 295 ? -17.924 -1.385 -18.145 1.00 96.38 295 ILE A CA 1
ATOM 2460 C C . ILE A 1 295 ? -17.437 0.065 -18.256 1.00 96.38 295 ILE A C 1
ATOM 2462 O O . ILE A 1 295 ? -18.196 0.984 -17.950 1.00 96.38 295 ILE A O 1
ATOM 2466 N N . VAL A 1 296 ? -16.195 0.289 -18.700 1.00 94.94 296 VAL A N 1
ATOM 2467 C CA . VAL A 1 296 ? -15.639 1.644 -18.880 1.00 94.94 296 VAL A CA 1
ATOM 2468 C C . VAL A 1 296 ? -16.415 2.435 -19.941 1.00 94.94 296 VAL A C 1
ATOM 2470 O O . VAL A 1 296 ? -16.649 3.626 -19.751 1.00 94.94 296 VAL A O 1
ATOM 2473 N N . GLN A 1 297 ? -16.899 1.775 -20.997 1.00 94.44 297 GLN A N 1
ATOM 2474 C CA . GLN A 1 297 ? -17.798 2.351 -22.009 1.00 94.44 297 GLN A CA 1
ATOM 2475 C C . GLN A 1 297 ? -19.244 2.565 -21.506 1.00 94.44 297 GLN A C 1
ATOM 2477 O O . GLN A 1 297 ? -20.079 3.082 -22.246 1.00 94.44 297 GLN A O 1
ATOM 2482 N N . GLY A 1 298 ? -19.565 2.180 -20.265 1.00 95.56 298 GLY A N 1
ATOM 2483 C CA . GLY A 1 298 ? -20.902 2.316 -19.683 1.00 95.56 298 GLY A CA 1
ATOM 2484 C C . GLY A 1 298 ? -21.912 1.260 -20.147 1.00 95.56 298 GLY A C 1
ATOM 2485 O O . GLY A 1 298 ? -23.115 1.462 -19.985 1.00 95.56 298 GLY A O 1
ATOM 2486 N N . VAL A 1 299 ? -21.441 0.147 -20.715 1.00 95.69 299 VAL A N 1
ATOM 2487 C CA . VAL A 1 299 ? -22.264 -0.967 -21.203 1.00 95.69 299 VAL A CA 1
ATOM 2488 C C . VAL A 1 299 ? -22.321 -2.074 -20.148 1.00 95.69 299 VAL A C 1
ATOM 2490 O O . VAL A 1 299 ? -21.299 -2.661 -19.778 1.00 95.69 299 VAL A O 1
ATOM 2493 N N . TYR A 1 300 ? -23.529 -2.385 -19.671 1.00 95.06 300 TYR A N 1
ATOM 2494 C CA . TYR A 1 300 ? -23.752 -3.295 -18.534 1.00 95.06 300 TYR A CA 1
ATOM 2495 C C . TYR A 1 300 ? -24.626 -4.518 -18.850 1.00 95.06 300 TYR A C 1
ATOM 2497 O O . TYR A 1 300 ? -24.871 -5.332 -17.964 1.00 95.06 300 TYR A O 1
ATOM 2505 N N . ASP A 1 301 ? -25.106 -4.626 -20.083 1.00 92.88 301 ASP A N 1
ATOM 2506 C CA . ASP A 1 301 ? -26.056 -5.622 -20.580 1.00 92.88 301 ASP A CA 1
ATOM 2507 C C . ASP A 1 301 ? -25.516 -6.385 -21.805 1.00 92.88 301 ASP A C 1
ATOM 2509 O O . ASP A 1 301 ? -26.275 -7.030 -22.527 1.00 92.88 301 ASP A O 1
ATOM 2513 N N . ASP A 1 302 ? -24.201 -6.333 -22.042 1.00 95.06 302 ASP A N 1
ATOM 2514 C CA . ASP A 1 302 ? -23.564 -7.035 -23.156 1.00 95.06 302 ASP A CA 1
ATOM 2515 C C . ASP A 1 302 ? -23.565 -8.558 -22.906 1.00 95.06 302 ASP A C 1
ATOM 2517 O O . ASP A 1 302 ? -22.903 -9.020 -21.972 1.00 95.06 302 ASP A O 1
ATOM 2521 N N . PRO A 1 303 ? -24.256 -9.369 -23.733 1.00 92.31 303 PRO A N 1
ATOM 2522 C CA . PRO A 1 303 ? -24.339 -10.815 -23.534 1.00 92.31 303 PRO A CA 1
ATOM 2523 C C . PRO A 1 303 ? -23.004 -11.541 -23.752 1.00 92.31 303 PRO A C 1
ATOM 2525 O O . PRO A 1 303 ? -22.872 -12.693 -23.342 1.00 92.31 303 PRO A O 1
ATOM 2528 N N . ALA A 1 304 ? -22.022 -10.904 -24.401 1.00 92.31 304 ALA A N 1
ATOM 2529 C CA . ALA A 1 304 ? -20.680 -11.456 -24.571 1.00 92.31 304 ALA A CA 1
ATOM 2530 C C . ALA A 1 304 ? -19.752 -11.159 -23.378 1.00 92.31 304 ALA A C 1
ATOM 2532 O O . ALA A 1 304 ? -18.677 -11.753 -23.284 1.00 92.31 304 ALA A O 1
ATOM 2533 N N . ALA A 1 305 ? -20.138 -10.249 -22.477 1.00 95.50 305 ALA A N 1
ATOM 2534 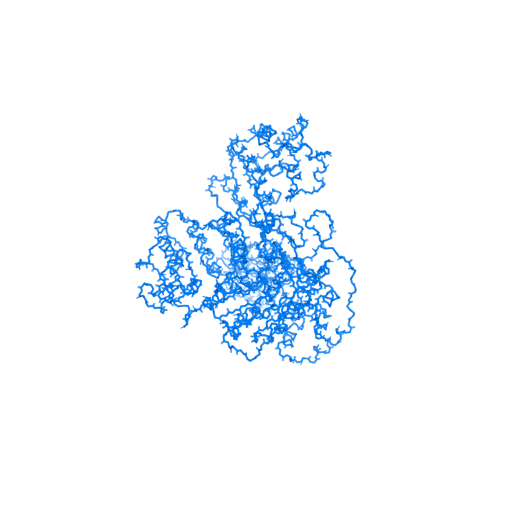C CA . ALA A 1 305 ? -19.334 -9.860 -21.326 1.00 95.50 305 ALA A CA 1
ATOM 2535 C C . ALA A 1 305 ? -19.601 -10.763 -20.107 1.00 95.50 305 ALA A C 1
ATOM 2537 O O . ALA A 1 305 ? -20.740 -11.030 -19.729 1.00 95.50 305 ALA A O 1
ATOM 2538 N N . ASP A 1 306 ? -18.528 -11.189 -19.438 1.00 95.81 306 ASP A N 1
ATOM 2539 C CA . ASP A 1 306 ? -18.583 -12.012 -18.228 1.00 95.81 306 ASP A CA 1
ATOM 2540 C C . ASP A 1 306 ? -18.389 -11.138 -16.977 1.00 95.81 306 ASP A C 1
ATOM 2542 O O . ASP A 1 306 ? -17.346 -11.139 -16.310 1.00 95.81 306 ASP A O 1
ATOM 2546 N N . TYR A 1 307 ? -19.424 -10.352 -16.659 1.00 96.12 307 TYR A N 1
ATOM 2547 C CA . TYR A 1 307 ? -19.458 -9.487 -15.472 1.00 96.12 307 TYR A CA 1
ATOM 2548 C C . TYR A 1 307 ? -19.248 -10.275 -14.170 1.00 96.12 307 TYR A C 1
ATOM 2550 O O . TYR A 1 307 ? -18.647 -9.769 -13.221 1.00 96.12 307 TYR A O 1
ATOM 2558 N N . ALA A 1 308 ? -19.720 -11.523 -14.129 1.00 94.25 308 ALA A N 1
ATOM 2559 C CA . ALA A 1 308 ? -19.581 -12.416 -12.988 1.00 94.25 308 ALA A CA 1
ATOM 2560 C C . ALA A 1 308 ? -18.110 -12.759 -12.719 1.00 94.25 308 ALA A C 1
ATOM 2562 O O . ALA A 1 308 ? -17.643 -12.616 -11.586 1.00 94.25 308 ALA A O 1
ATOM 2563 N N . LEU A 1 309 ? -17.361 -13.162 -13.749 1.00 93.94 309 LEU A N 1
ATOM 2564 C CA . LEU A 1 309 ? -15.931 -13.457 -13.652 1.00 93.94 309 LEU A CA 1
ATOM 2565 C C . LEU A 1 309 ? -15.131 -12.256 -13.139 1.00 93.94 309 LEU A C 1
ATOM 2567 O O . LEU A 1 309 ? -14.311 -12.407 -12.231 1.00 93.94 309 LEU A O 1
ATOM 2571 N N . LEU A 1 310 ? -15.370 -11.076 -13.717 1.00 95.00 310 LEU A N 1
ATOM 2572 C CA . LEU A 1 310 ? -14.641 -9.851 -13.390 1.00 95.00 310 LEU A CA 1
ATOM 2573 C C . LEU A 1 310 ? -14.912 -9.396 -11.946 1.00 95.00 310 LEU A C 1
ATOM 2575 O O . LEU A 1 310 ? -13.976 -9.165 -11.179 1.00 95.00 310 LEU A O 1
ATOM 2579 N N . LEU A 1 311 ? -16.183 -9.352 -11.536 1.00 94.25 311 LEU A N 1
ATOM 2580 C CA . LEU A 1 311 ? -16.568 -8.868 -10.207 1.00 94.25 311 LEU A CA 1
ATOM 2581 C C . LEU A 1 311 ? -16.259 -9.875 -9.090 1.00 94.25 311 LEU A C 1
ATOM 2583 O O . LEU A 1 311 ? -15.911 -9.453 -7.988 1.00 94.25 311 LEU A O 1
ATOM 2587 N N . ARG A 1 312 ? -16.271 -11.192 -9.356 1.00 90.31 312 ARG A N 1
ATOM 2588 C CA . ARG A 1 312 ? -15.749 -12.191 -8.397 1.00 90.31 312 ARG A CA 1
ATOM 2589 C C . ARG A 1 312 ? -14.254 -12.027 -8.147 1.00 90.31 312 ARG A C 1
ATOM 2591 O O . ARG A 1 312 ? -13.769 -12.326 -7.063 1.00 90.31 312 ARG A O 1
ATOM 2598 N N . LYS A 1 313 ? -13.505 -11.543 -9.133 1.00 89.88 313 LYS A N 1
ATOM 2599 C CA . LYS A 1 313 ? -12.091 -11.204 -8.947 1.00 89.88 313 LYS A CA 1
ATOM 2600 C C . LYS A 1 313 ? -11.894 -9.857 -8.252 1.00 89.88 313 LYS A C 1
ATOM 2602 O O . LYS A 1 313 ? -10.755 -9.441 -8.126 1.00 89.88 313 LYS A O 1
ATOM 2607 N N . GLN A 1 314 ? -12.962 -9.188 -7.801 1.00 91.25 314 GLN A N 1
ATOM 2608 C CA . GLN A 1 314 ? -12.923 -7.861 -7.168 1.00 91.25 314 GLN A CA 1
ATOM 2609 C C . GLN A 1 314 ? -12.220 -6.802 -8.031 1.00 91.25 314 GLN A C 1
ATOM 2611 O O . GLN A 1 314 ? -11.692 -5.820 -7.517 1.00 91.25 314 GLN A O 1
ATOM 2616 N N . ILE A 1 315 ? -12.219 -6.998 -9.351 1.00 94.06 315 ILE A N 1
ATOM 2617 C CA . ILE A 1 315 ? -11.712 -6.024 -10.310 1.00 94.06 315 ILE A CA 1
ATOM 2618 C C . ILE A 1 315 ? -12.862 -5.063 -10.574 1.00 94.06 315 ILE A C 1
ATOM 2620 O O . ILE A 1 315 ? -13.843 -5.447 -11.206 1.00 94.06 315 ILE A O 1
ATOM 2624 N N . VAL A 1 316 ? -12.800 -3.840 -10.050 1.00 93.62 316 VAL A N 1
ATOM 2625 C CA . VAL A 1 316 ? -13.944 -2.917 -10.121 1.00 93.62 316 VAL A CA 1
ATOM 2626 C C . VAL A 1 316 ? -13.483 -1.524 -10.540 1.00 93.62 316 VAL A C 1
ATOM 2628 O O . VAL A 1 316 ? -12.868 -0.821 -9.738 1.00 93.62 316 VAL A O 1
ATOM 2631 N N . PRO A 1 317 ? -13.798 -1.087 -11.774 1.00 93.50 317 PRO A N 1
ATOM 2632 C CA . PRO A 1 317 ? -13.512 0.274 -12.212 1.00 93.50 317 PRO A CA 1
ATOM 2633 C C . PRO A 1 317 ? -14.194 1.315 -11.320 1.00 93.50 317 PRO A C 1
ATOM 2635 O O . PRO A 1 317 ? -15.349 1.144 -10.916 1.00 93.50 317 PRO A O 1
ATOM 2638 N N . THR A 1 318 ? -13.533 2.452 -11.096 1.00 91.94 318 THR A N 1
ATOM 2639 C CA . THR A 1 318 ? -14.098 3.566 -10.316 1.00 91.94 318 THR A CA 1
ATOM 2640 C C . THR A 1 318 ? -15.434 4.056 -10.882 1.00 91.94 318 THR A C 1
ATOM 2642 O O . THR A 1 318 ? -16.341 4.358 -10.110 1.00 91.94 318 THR A O 1
ATOM 2645 N N . CYS A 1 319 ? -15.601 4.079 -12.211 1.00 94.75 319 CYS A N 1
ATOM 2646 C CA . CYS A 1 319 ? -16.866 4.465 -12.843 1.00 94.75 319 CYS A CA 1
ATOM 2647 C C . CYS A 1 319 ? -18.023 3.527 -12.460 1.00 94.75 319 CYS A C 1
ATOM 2649 O O . CYS A 1 319 ? -19.118 4.004 -12.161 1.00 94.75 319 CYS A O 1
ATOM 2651 N N . LEU A 1 320 ? -17.776 2.215 -12.371 1.00 96.31 320 LEU A N 1
ATOM 2652 C CA . LEU A 1 320 ? -18.789 1.256 -11.942 1.00 96.31 320 LEU A CA 1
ATOM 2653 C C . LEU A 1 320 ? -19.156 1.452 -10.470 1.00 96.31 320 LEU A C 1
ATOM 2655 O O . LEU A 1 320 ? -20.339 1.458 -10.138 1.00 96.31 320 LEU A O 1
ATOM 2659 N N . LEU A 1 321 ? -18.171 1.661 -9.589 1.00 94.94 321 LEU A N 1
ATOM 2660 C CA . LEU A 1 321 ? -18.450 1.973 -8.182 1.00 94.94 321 LEU A CA 1
ATOM 2661 C C . LEU A 1 321 ? -19.321 3.224 -8.043 1.00 94.94 321 LEU A C 1
ATOM 2663 O O . LEU A 1 321 ? -20.252 3.218 -7.241 1.00 94.94 321 LEU A O 1
ATOM 2667 N N . THR A 1 322 ? -19.053 4.274 -8.823 1.00 96.56 322 THR A N 1
ATOM 2668 C CA . THR A 1 322 ? -19.876 5.492 -8.842 1.00 96.56 322 THR A CA 1
ATOM 2669 C C . THR A 1 322 ? -21.319 5.180 -9.233 1.00 96.56 322 THR A C 1
ATOM 2671 O O . THR A 1 322 ? -22.231 5.513 -8.479 1.00 96.56 322 THR A O 1
ATOM 2674 N N . VAL A 1 323 ? -21.534 4.449 -10.332 1.00 96.88 323 VAL A N 1
ATOM 2675 C CA . VAL A 1 323 ? -22.883 4.072 -10.792 1.00 96.88 323 VAL A CA 1
ATOM 2676 C C . VAL A 1 323 ? -23.621 3.218 -9.759 1.00 96.88 323 VAL A C 1
ATOM 2678 O O . VAL A 1 323 ? -24.794 3.464 -9.470 1.00 96.88 323 VAL A O 1
ATOM 2681 N N . LEU A 1 324 ? -22.945 2.231 -9.163 1.00 96.69 324 LEU A N 1
ATOM 2682 C CA . LEU A 1 324 ? -23.535 1.399 -8.113 1.00 96.69 324 LEU A CA 1
ATOM 2683 C C . LEU A 1 324 ? -23.916 2.240 -6.891 1.00 96.69 324 LEU A C 1
ATOM 2685 O O . LEU A 1 324 ? -25.003 2.069 -6.345 1.00 96.69 324 LEU A O 1
ATOM 2689 N N . ARG A 1 325 ? -23.060 3.180 -6.476 1.00 96.12 325 ARG A N 1
ATOM 2690 C CA . ARG A 1 325 ? -23.341 4.086 -5.355 1.00 96.12 325 ARG A CA 1
ATOM 2691 C C . ARG A 1 325 ? -24.554 4.963 -5.627 1.00 96.12 325 ARG A C 1
ATOM 2693 O O . ARG A 1 325 ? -25.440 5.031 -4.779 1.00 96.12 325 ARG A O 1
ATOM 2700 N N . GLU A 1 326 ? -24.633 5.568 -6.803 1.00 95.56 326 GLU A N 1
ATOM 2701 C CA . GLU A 1 326 ? -25.755 6.425 -7.195 1.00 95.56 326 GLU A CA 1
ATOM 2702 C C . GLU A 1 326 ? -27.087 5.666 -7.227 1.00 95.56 326 GLU A C 1
ATOM 2704 O O . GLU A 1 326 ? -28.099 6.178 -6.751 1.00 95.56 326 GLU A O 1
ATOM 2709 N N . ARG A 1 327 ? -27.097 4.430 -7.741 1.00 94.75 327 ARG A N 1
ATOM 2710 C CA . ARG A 1 327 ? -28.335 3.657 -7.938 1.00 94.75 327 ARG A CA 1
ATOM 2711 C C . ARG A 1 327 ? -28.767 2.841 -6.724 1.00 94.75 327 ARG A C 1
ATOM 2713 O O . ARG A 1 327 ? -29.964 2.631 -6.527 1.00 94.75 327 ARG A O 1
ATOM 2720 N N . MET A 1 328 ? -27.817 2.364 -5.921 1.00 95.25 328 MET A N 1
ATOM 2721 C CA . MET A 1 328 ? -28.098 1.387 -4.864 1.00 95.25 328 MET A CA 1
ATOM 2722 C C . MET A 1 328 ? -28.115 1.990 -3.460 1.00 95.25 328 MET A C 1
ATOM 2724 O O . MET A 1 328 ? -28.790 1.448 -2.591 1.00 95.25 328 MET A O 1
ATOM 2728 N N . CYS A 1 329 ? -27.434 3.112 -3.192 1.00 93.25 329 CYS A N 1
ATOM 2729 C CA . CYS A 1 329 ? -27.351 3.625 -1.816 1.00 93.25 329 CYS A CA 1
ATOM 2730 C C . CYS A 1 329 ? -28.717 4.002 -1.235 1.00 93.25 329 CYS A C 1
ATOM 2732 O O . CYS A 1 329 ? -29.004 3.683 -0.083 1.00 93.25 329 CYS A O 1
ATOM 2734 N N . GLN A 1 330 ? -29.585 4.638 -2.027 1.00 90.88 330 GLN A N 1
ATOM 2735 C CA . GLN A 1 330 ? -30.913 5.035 -1.559 1.00 90.88 330 GLN A CA 1
ATOM 2736 C C . GLN A 1 330 ? -31.839 3.828 -1.353 1.00 90.88 330 GLN A C 1
ATOM 2738 O O . GLN A 1 330 ? -32.496 3.733 -0.316 1.00 90.88 330 GLN A O 1
ATOM 2743 N N . SER A 1 331 ? -31.885 2.904 -2.318 1.00 91.88 331 SER A N 1
ATOM 2744 C CA . SER A 1 331 ? -32.755 1.721 -2.272 1.00 91.88 331 SER A CA 1
ATOM 2745 C C . SER A 1 331 ? -32.343 0.743 -1.169 1.00 91.88 331 SER A C 1
ATOM 2747 O O . SER A 1 331 ? -33.201 0.202 -0.473 1.00 91.88 331 SER A O 1
ATOM 2749 N N . GLU A 1 332 ? -31.038 0.591 -0.942 1.00 91.50 332 GLU A N 1
ATOM 2750 C CA . GLU A 1 332 ? -30.480 -0.300 0.077 1.00 91.50 332 GLU A CA 1
ATOM 2751 C C . GLU A 1 332 ? -30.273 0.371 1.440 1.00 91.50 332 GLU A C 1
ATOM 2753 O O . GLU A 1 332 ? -29.883 -0.302 2.394 1.00 91.50 332 GLU A O 1
ATOM 2758 N N . LYS A 1 333 ? -30.539 1.681 1.552 1.00 90.25 333 LYS A N 1
ATOM 2759 C CA . LYS A 1 333 ? -30.277 2.492 2.755 1.00 90.25 333 LYS A CA 1
ATOM 2760 C C . LYS A 1 333 ? -28.819 2.384 3.225 1.00 90.25 333 LYS A C 1
ATOM 2762 O O . LYS A 1 333 ? -28.549 2.213 4.413 1.00 90.25 333 LYS A O 1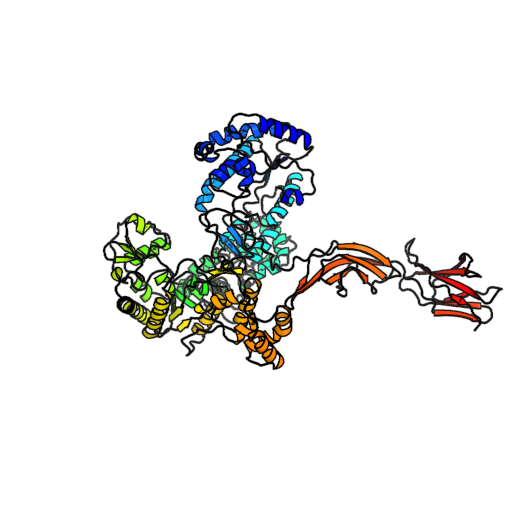
ATOM 2767 N N . LEU A 1 334 ? -27.889 2.471 2.280 1.00 89.62 334 LEU A N 1
ATOM 2768 C CA . LEU A 1 334 ? -26.451 2.379 2.518 1.00 89.62 334 LEU A CA 1
ATOM 2769 C C . LEU A 1 334 ? -25.792 3.749 2.424 1.00 89.62 334 LEU A C 1
ATOM 2771 O O . LEU A 1 334 ? -26.208 4.616 1.655 1.00 89.62 334 LEU A O 1
ATOM 2775 N N . PHE A 1 335 ? -24.700 3.912 3.161 1.00 90.12 335 PHE A N 1
ATOM 2776 C CA . PHE A 1 335 ? -23.758 4.990 2.910 1.00 90.12 335 PHE A CA 1
ATOM 2777 C C . PHE A 1 335 ? -22.865 4.639 1.713 1.00 90.12 335 PHE A C 1
ATOM 2779 O O . PHE A 1 335 ? -22.478 3.483 1.543 1.00 90.12 335 PHE A O 1
ATOM 2786 N N . SER A 1 336 ? -22.495 5.637 0.905 1.00 89.00 336 SER A N 1
ATOM 2787 C CA . SER A 1 336 ? -21.760 5.439 -0.359 1.00 89.00 336 SER A CA 1
ATOM 2788 C C . SER A 1 336 ? -20.498 4.583 -0.224 1.00 89.00 336 SER A C 1
ATOM 2790 O O . SER A 1 336 ? -20.255 3.701 -1.047 1.00 89.00 336 SER A O 1
ATOM 2792 N N . GLY A 1 337 ? -19.720 4.786 0.841 1.00 87.25 337 GLY A N 1
ATOM 2793 C CA . GLY A 1 337 ? -18.498 4.019 1.082 1.00 87.25 337 GLY A CA 1
ATOM 2794 C C . GLY A 1 337 ? -18.725 2.532 1.391 1.00 87.25 337 GLY A C 1
ATOM 2795 O O . GLY A 1 337 ? -17.808 1.745 1.192 1.00 87.25 337 GLY A O 1
ATOM 2796 N N . GLN A 1 338 ? -19.937 2.121 1.796 1.00 90.69 338 GLN A N 1
ATOM 2797 C CA . GLN A 1 338 ? -20.252 0.708 2.059 1.00 90.69 338 GLN A CA 1
ATOM 2798 C C . GLN A 1 338 ? -20.361 -0.128 0.778 1.00 90.69 338 GLN A C 1
ATOM 2800 O O . GLN A 1 338 ? -20.379 -1.356 0.857 1.00 90.69 338 GLN A O 1
ATOM 2805 N N . ILE A 1 339 ? -20.448 0.517 -0.389 1.00 92.38 339 ILE A N 1
ATOM 2806 C CA . ILE A 1 339 ? -20.284 -0.140 -1.686 1.00 92.38 339 ILE A CA 1
ATOM 2807 C C . ILE A 1 339 ? -18.815 -0.006 -2.085 1.00 92.38 339 ILE A C 1
ATOM 2809 O O . ILE A 1 339 ? -18.319 1.100 -2.338 1.00 92.38 339 ILE A O 1
ATOM 2813 N N . ASN A 1 340 ? -18.124 -1.141 -2.119 1.00 90.50 340 ASN A N 1
ATOM 2814 C CA . ASN A 1 340 ? -16.687 -1.251 -2.345 1.00 90.50 340 ASN A CA 1
ATOM 2815 C C . ASN A 1 340 ? -16.377 -2.433 -3.291 1.00 90.50 340 ASN A C 1
ATOM 2817 O O . ASN A 1 340 ? -17.286 -3.191 -3.644 1.00 90.50 340 ASN A O 1
ATOM 2821 N N . PRO A 1 341 ? -15.119 -2.611 -3.735 1.00 89.88 341 PRO A N 1
ATOM 2822 C CA . PRO A 1 341 ? -14.774 -3.685 -4.665 1.00 89.88 341 PRO A CA 1
ATOM 2823 C C . PRO A 1 341 ? -15.177 -5.092 -4.199 1.00 89.88 341 PRO A C 1
ATOM 2825 O O . PRO A 1 341 ? -15.597 -5.912 -5.014 1.00 89.88 341 PRO A O 1
ATOM 2828 N N . ALA A 1 342 ? -15.135 -5.359 -2.891 1.00 89.12 342 ALA A N 1
ATOM 2829 C CA . ALA A 1 342 ? -15.444 -6.671 -2.327 1.00 89.12 342 ALA A CA 1
ATOM 2830 C C . ALA A 1 342 ? -16.930 -7.062 -2.396 1.00 89.12 342 ALA A C 1
ATOM 2832 O O . ALA A 1 342 ? -17.248 -8.250 -2.355 1.00 89.12 342 ALA A O 1
ATOM 2833 N N . ASN A 1 343 ? -17.847 -6.095 -2.505 1.00 92.25 343 ASN A N 1
ATOM 2834 C CA . ASN A 1 343 ? -19.287 -6.355 -2.606 1.00 92.25 343 ASN A CA 1
ATOM 2835 C C . ASN A 1 343 ? -19.952 -5.764 -3.860 1.00 92.25 343 ASN A C 1
ATOM 2837 O O . ASN A 1 343 ? -21.161 -5.923 -4.042 1.00 92.25 343 ASN A O 1
ATOM 2841 N N . ALA A 1 344 ? -19.180 -5.150 -4.760 1.00 93.50 344 ALA A N 1
ATOM 2842 C CA . ALA A 1 344 ? -19.683 -4.587 -6.010 1.00 93.50 344 ALA A CA 1
ATOM 2843 C C . ALA A 1 344 ? -20.444 -5.621 -6.855 1.00 93.50 344 ALA A C 1
ATOM 2845 O O . ALA A 1 344 ? -21.493 -5.297 -7.403 1.00 93.50 344 ALA A O 1
ATOM 2846 N N . GLY A 1 345 ? -19.973 -6.875 -6.900 1.00 94.44 345 GLY A N 1
ATOM 2847 C CA . GLY A 1 345 ? -20.655 -7.978 -7.586 1.00 94.44 345 GLY A CA 1
ATOM 2848 C C . GLY A 1 345 ? -22.091 -8.205 -7.108 1.00 94.44 345 GLY A C 1
ATOM 2849 O O . GLY A 1 345 ? -23.001 -8.332 -7.924 1.00 94.44 345 GLY A O 1
ATOM 2850 N N . TYR A 1 346 ? -22.314 -8.175 -5.791 1.00 93.94 346 TYR A N 1
ATOM 2851 C CA . TYR A 1 346 ? -23.646 -8.317 -5.197 1.00 93.94 346 TYR A CA 1
ATOM 2852 C C . TYR A 1 346 ? -24.584 -7.183 -5.635 1.00 93.94 346 TYR A C 1
ATOM 2854 O O . TYR A 1 346 ? -25.707 -7.430 -6.078 1.00 93.94 346 TYR A O 1
ATOM 2862 N N . TYR A 1 347 ? -24.120 -5.934 -5.542 1.00 94.94 347 TYR A N 1
ATOM 2863 C CA . TYR A 1 347 ? -24.938 -4.775 -5.905 1.00 94.94 347 TYR A CA 1
ATOM 2864 C C . TYR A 1 347 ? -25.143 -4.650 -7.414 1.00 94.94 347 TYR A C 1
ATOM 2866 O O . TYR A 1 347 ? -26.213 -4.221 -7.837 1.00 94.94 347 TYR A O 1
ATOM 2874 N N . PHE A 1 348 ? -24.173 -5.077 -8.223 1.00 95.94 348 PHE A N 1
ATOM 2875 C CA . PHE A 1 348 ? -24.319 -5.166 -9.671 1.00 95.94 348 PHE A CA 1
ATOM 2876 C C . PHE A 1 348 ? -25.388 -6.186 -10.062 1.00 95.94 348 PHE A C 1
ATOM 2878 O O . PHE A 1 348 ? -26.296 -5.848 -10.819 1.00 95.94 348 PHE A O 1
ATOM 2885 N N . ALA A 1 349 ? -25.343 -7.396 -9.493 1.00 95.00 349 ALA A N 1
ATOM 2886 C CA . ALA A 1 349 ? -26.361 -8.415 -9.735 1.00 95.00 349 ALA A CA 1
ATOM 2887 C C . ALA A 1 349 ? -27.759 -7.900 -9.369 1.00 95.00 349 ALA A C 1
ATOM 2889 O O . ALA A 1 349 ? -28.696 -8.038 -10.150 1.00 95.00 349 ALA A O 1
ATOM 2890 N N . LYS A 1 350 ? -27.887 -7.222 -8.221 1.00 94.56 350 LYS A N 1
ATOM 2891 C CA . LYS A 1 350 ? -29.156 -6.629 -7.785 1.00 94.56 350 LYS A CA 1
ATOM 2892 C C . LYS A 1 350 ? -29.634 -5.500 -8.703 1.00 94.56 350 LYS A C 1
ATOM 2894 O O . LYS A 1 350 ? -30.817 -5.452 -9.022 1.00 94.56 350 LYS A O 1
ATOM 2899 N N . MET A 1 351 ? -28.728 -4.629 -9.147 1.00 94.56 351 MET A N 1
ATOM 2900 C CA . MET A 1 351 ? -29.023 -3.562 -10.109 1.00 94.56 351 MET A CA 1
ATOM 2901 C C . MET A 1 351 ? -29.535 -4.120 -11.445 1.00 94.56 351 MET A C 1
ATOM 2903 O O . MET A 1 351 ? -30.416 -3.516 -12.049 1.00 94.56 351 MET A O 1
ATOM 2907 N N . GLN A 1 352 ? -28.996 -5.259 -11.889 1.00 94.56 352 GLN A N 1
ATOM 2908 C CA . GLN A 1 352 ? -29.340 -5.904 -13.162 1.00 94.56 352 GLN A CA 1
ATOM 2909 C C . GLN A 1 352 ? -30.464 -6.951 -13.054 1.00 94.56 352 GLN A C 1
ATOM 2911 O O . GLN A 1 352 ? -30.893 -7.497 -14.065 1.00 94.56 352 GLN A O 1
ATOM 2916 N N . GLY A 1 353 ? -30.940 -7.268 -11.844 1.00 93.12 353 GLY A N 1
ATOM 2917 C CA . GLY A 1 353 ? -31.917 -8.343 -11.631 1.00 93.12 353 GLY A CA 1
ATOM 2918 C C . GLY A 1 353 ? -31.374 -9.751 -11.927 1.00 93.12 353 GLY A C 1
ATOM 2919 O O . GLY A 1 353 ? -32.133 -10.628 -12.332 1.00 93.12 353 GLY A O 1
ATOM 2920 N N . LEU A 1 354 ? -30.068 -9.970 -11.746 1.00 93.50 354 LEU A N 1
ATOM 2921 C CA . LEU A 1 354 ? -29.376 -11.236 -12.009 1.00 93.50 354 LEU A CA 1
ATOM 2922 C C . LEU A 1 354 ? -29.260 -12.111 -10.749 1.00 93.50 354 LEU A C 1
ATOM 2924 O O . LEU A 1 354 ? -29.378 -11.631 -9.620 1.00 93.50 354 LEU A O 1
ATOM 2928 N N . ALA A 1 355 ? -28.969 -13.402 -10.947 1.00 91.94 355 ALA A N 1
ATOM 2929 C CA . ALA A 1 355 ? -28.696 -14.341 -9.859 1.00 91.94 355 ALA A CA 1
ATOM 2930 C C . ALA A 1 355 ? -27.431 -13.933 -9.084 1.00 91.94 355 ALA A C 1
ATOM 2932 O O . ALA A 1 355 ? -26.334 -13.866 -9.645 1.00 91.94 355 ALA A O 1
ATOM 2933 N N . ILE A 1 356 ? -27.584 -13.664 -7.788 1.00 91.00 356 ILE A N 1
ATOM 2934 C CA . ILE A 1 356 ? -26.536 -13.096 -6.931 1.00 91.00 356 ILE A CA 1
ATOM 2935 C C . ILE A 1 356 ? -25.396 -14.091 -6.709 1.00 91.00 356 ILE A C 1
ATOM 2937 O O . ILE A 1 356 ? -24.234 -13.695 -6.659 1.00 91.00 356 ILE A O 1
ATOM 2941 N N . GLU A 1 357 ? -25.707 -15.383 -6.618 1.00 89.94 357 GLU A N 1
ATOM 2942 C CA . GLU A 1 357 ? -24.759 -16.473 -6.367 1.00 89.94 357 GLU A CA 1
ATOM 2943 C C . GLU A 1 357 ? -23.643 -16.498 -7.416 1.00 89.94 357 GLU A C 1
ATOM 2945 O O . GLU A 1 357 ? -22.502 -16.849 -7.119 1.00 89.94 357 GLU A O 1
ATOM 2950 N N . ALA A 1 358 ? -23.948 -16.049 -8.637 1.00 88.75 358 ALA A N 1
ATOM 2951 C CA . ALA A 1 358 ? -22.980 -15.941 -9.712 1.00 88.75 358 ALA A CA 1
ATOM 2952 C C . ALA A 1 358 ? -21.964 -14.800 -9.521 1.00 88.75 358 ALA A C 1
ATOM 2954 O O . ALA A 1 358 ? -21.037 -14.703 -10.316 1.00 88.75 358 ALA A O 1
ATOM 2955 N N . PHE A 1 359 ? -22.083 -13.950 -8.505 1.00 91.19 359 PHE A N 1
ATOM 2956 C CA . PHE A 1 359 ? -21.205 -12.793 -8.290 1.00 91.19 359 PHE A CA 1
ATOM 2957 C C . PHE A 1 359 ? -20.498 -12.805 -6.931 1.00 91.19 359 PHE A C 1
ATOM 2959 O O . PHE A 1 359 ? -19.655 -11.947 -6.673 1.00 91.19 359 PHE A O 1
ATOM 2966 N N . LEU A 1 360 ? -20.810 -13.770 -6.062 1.00 84.94 360 LEU A N 1
ATOM 2967 C CA . LEU A 1 360 ? -20.200 -13.868 -4.740 1.00 84.94 360 LEU A CA 1
ATOM 2968 C C . LEU A 1 360 ? -18.867 -14.627 -4.786 1.00 84.94 360 LEU A C 1
ATOM 2970 O O . LEU A 1 360 ? -18.706 -15.617 -5.498 1.00 84.94 360 LEU A O 1
ATOM 2974 N N . THR A 1 361 ? -17.911 -14.165 -3.982 1.00 72.94 361 THR A N 1
ATOM 2975 C CA . THR A 1 361 ? -16.617 -14.826 -3.737 1.00 72.94 361 THR A CA 1
ATOM 2976 C C . THR A 1 361 ? -16.678 -15.863 -2.613 1.00 72.94 361 THR A C 1
ATOM 2978 O O . THR A 1 361 ? -15.734 -16.625 -2.424 1.00 72.94 361 THR A O 1
ATOM 2981 N N . GLY A 1 362 ? -17.793 -15.914 -1.880 1.00 73.44 362 GLY A N 1
ATOM 2982 C CA . GLY A 1 362 ? -18.043 -16.815 -0.759 1.00 73.44 362 GLY A CA 1
ATOM 2983 C C . GLY A 1 362 ? -19.539 -16.939 -0.457 1.00 73.44 362 GLY A C 1
ATOM 2984 O O . GLY A 1 362 ? -20.377 -16.547 -1.265 1.00 73.44 362 GLY A O 1
ATOM 2985 N N . GLN A 1 363 ? -19.884 -17.486 0.712 1.00 62.47 363 GLN A N 1
ATOM 2986 C CA . GLN A 1 363 ? -21.284 -17.738 1.093 1.00 62.47 363 GLN A CA 1
ATOM 2987 C C . GLN A 1 363 ? -22.019 -16.504 1.639 1.00 62.47 363 GLN A C 1
ATOM 2989 O O . GLN A 1 363 ? -23.245 -16.508 1.711 1.00 62.47 363 GLN A O 1
ATOM 2994 N N . THR A 1 364 ? -21.300 -15.450 2.034 1.00 75.06 364 THR A N 1
ATOM 2995 C CA . THR A 1 364 ? -21.883 -14.263 2.671 1.00 75.06 364 THR A CA 1
ATOM 2996 C C . THR A 1 364 ? -21.451 -12.976 1.980 1.00 75.06 364 THR A C 1
ATOM 2998 O O . THR A 1 364 ? -20.320 -12.825 1.523 1.00 75.06 364 THR A O 1
ATOM 3001 N N . VAL A 1 365 ? -22.384 -12.027 1.902 1.00 81.62 365 VAL A N 1
ATOM 3002 C CA . VAL A 1 365 ? -22.136 -10.692 1.352 1.00 81.62 365 VAL A CA 1
ATOM 3003 C C . VAL A 1 365 ? -21.419 -9.857 2.400 1.00 81.62 365 VAL A C 1
ATOM 3005 O O . VAL A 1 365 ? -21.942 -9.652 3.497 1.00 81.62 365 VAL A O 1
ATOM 3008 N N . ILE A 1 366 ? -20.252 -9.325 2.046 1.00 84.00 366 ILE A N 1
ATOM 3009 C CA . ILE A 1 366 ? -19.525 -8.394 2.904 1.00 84.00 366 ILE A CA 1
ATOM 3010 C C . ILE A 1 366 ? -20.294 -7.071 2.957 1.00 84.00 366 ILE A C 1
ATOM 3012 O O . ILE A 1 366 ? -20.558 -6.436 1.932 1.00 84.00 366 ILE A O 1
ATOM 3016 N N . ARG A 1 367 ? -20.657 -6.645 4.166 1.00 85.56 367 ARG A N 1
ATOM 3017 C CA . ARG A 1 367 ? -21.299 -5.353 4.425 1.00 85.56 367 ARG A CA 1
ATOM 3018 C C . ARG A 1 367 ? -20.415 -4.552 5.375 1.00 85.56 367 ARG A C 1
ATOM 3020 O O . ARG A 1 367 ? -20.462 -4.816 6.575 1.00 85.56 367 ARG A O 1
ATOM 3027 N N . PRO A 1 368 ? -19.614 -3.608 4.852 1.00 89.81 368 PRO A N 1
ATOM 3028 C CA . PRO A 1 368 ? -18.718 -2.815 5.674 1.00 89.81 368 PRO A CA 1
ATOM 3029 C C . PRO A 1 368 ? -19.475 -2.086 6.782 1.00 89.81 368 PRO A C 1
ATOM 3031 O O . PRO A 1 368 ? -20.527 -1.482 6.542 1.00 89.81 368 PRO A O 1
ATOM 3034 N N . ILE A 1 369 ? -18.933 -2.133 7.994 1.00 90.00 369 ILE A N 1
ATOM 3035 C CA . ILE A 1 369 ? -19.512 -1.462 9.157 1.00 90.00 369 ILE A CA 1
ATOM 3036 C C . ILE A 1 369 ? -19.140 0.020 9.105 1.00 90.00 369 ILE A C 1
ATOM 3038 O O . ILE A 1 369 ? -17.974 0.372 8.918 1.00 90.00 369 ILE A O 1
ATOM 3042 N N . LEU A 1 370 ? -20.140 0.891 9.265 1.00 91.69 370 LEU A N 1
ATOM 3043 C CA . LEU A 1 370 ? -19.931 2.336 9.319 1.00 91.69 370 LEU A CA 1
ATOM 3044 C C . LEU A 1 370 ? -19.345 2.741 10.667 1.00 91.69 370 LEU A C 1
ATOM 3046 O O . LEU A 1 370 ? -19.966 2.525 11.714 1.00 91.69 370 LEU A O 1
ATOM 3050 N N . VAL A 1 371 ? -18.185 3.383 10.604 1.00 93.88 371 VAL A N 1
ATOM 3051 C CA . VAL A 1 371 ? -17.466 3.912 11.759 1.00 93.88 371 VAL A CA 1
ATOM 3052 C C . VAL A 1 371 ? -17.268 5.412 11.592 1.00 93.88 371 VAL A C 1
ATOM 3054 O O . VAL A 1 371 ? -16.936 5.893 10.507 1.00 93.88 371 VAL A O 1
ATOM 3057 N N . ASP A 1 372 ? -17.461 6.152 12.671 1.00 94.62 372 ASP A N 1
ATOM 3058 C CA . ASP A 1 372 ? -16.977 7.518 12.777 1.00 94.62 372 ASP A CA 1
ATOM 3059 C C . ASP A 1 372 ? -15.637 7.527 13.505 1.00 94.62 372 ASP A C 1
ATOM 3061 O O . ASP A 1 372 ? -15.394 6.726 14.409 1.00 94.62 372 ASP A O 1
ATOM 3065 N N . ILE A 1 373 ? -14.761 8.444 13.107 1.00 93.12 373 ILE A N 1
ATOM 3066 C CA . ILE A 1 373 ? -13.433 8.593 13.689 1.00 93.12 373 ILE A CA 1
ATOM 3067 C C . ILE A 1 373 ? -13.268 10.027 14.168 1.00 93.12 373 ILE A C 1
ATOM 3069 O O . ILE A 1 373 ? -13.380 10.979 13.396 1.00 93.12 373 ILE A O 1
ATOM 3073 N N . PHE A 1 374 ? -12.948 10.164 15.444 1.00 90.38 374 PHE A N 1
ATOM 3074 C CA . PHE A 1 374 ? -12.517 11.399 16.069 1.00 90.38 374 PHE A CA 1
ATOM 3075 C C . PHE A 1 374 ? -11.069 11.206 16.518 1.00 90.38 374 PHE A C 1
ATOM 3077 O O . PHE A 1 374 ? -10.811 10.541 17.520 1.00 90.38 374 PHE A O 1
ATOM 3084 N N . GLY A 1 375 ? -10.105 11.693 15.736 1.00 87.50 375 GLY A N 1
ATOM 3085 C CA . GLY A 1 375 ? -8.734 11.236 15.940 1.00 87.50 375 GLY A CA 1
ATOM 3086 C C . GLY A 1 375 ? -7.696 11.743 14.958 1.00 87.50 375 GLY A C 1
ATOM 3087 O O . GLY A 1 375 ? -7.906 12.707 14.225 1.00 87.50 375 GLY A O 1
ATOM 3088 N N . SER A 1 376 ? -6.541 11.082 14.961 1.00 81.25 376 SER A N 1
ATOM 3089 C CA . SER A 1 376 ? -5.417 11.393 14.080 1.00 81.25 376 SER A CA 1
ATOM 3090 C C . SER A 1 376 ? -5.304 10.411 12.909 1.00 81.25 376 SER A C 1
ATOM 3092 O O . SER A 1 376 ? -6.090 9.465 12.771 1.00 81.25 376 SER A O 1
ATOM 3094 N N . CYS A 1 377 ? -4.271 10.598 12.082 1.00 79.31 377 CYS A N 1
ATOM 3095 C CA . CYS A 1 377 ? -3.934 9.670 11.010 1.00 79.31 377 CYS A CA 1
ATOM 3096 C C . CYS A 1 377 ? -3.701 8.246 11.531 1.00 79.31 377 CYS A C 1
ATOM 3098 O O . CYS A 1 377 ? -4.071 7.314 10.830 1.00 79.31 377 CYS A O 1
ATOM 3100 N N . ILE A 1 378 ? -3.218 8.079 12.769 1.00 81.00 378 ILE A N 1
ATOM 3101 C CA . ILE A 1 378 ? -3.028 6.780 13.431 1.00 81.00 378 ILE A CA 1
ATOM 3102 C C . ILE A 1 378 ? -4.354 6.008 13.483 1.00 81.00 378 ILE A C 1
ATOM 3104 O O . ILE A 1 378 ? -4.442 4.875 13.010 1.00 81.00 378 ILE A O 1
ATOM 3108 N N . SER A 1 379 ? -5.408 6.641 14.003 1.00 87.56 379 SER A N 1
ATOM 3109 C CA . SER A 1 379 ? -6.729 6.016 14.131 1.00 87.56 379 SER A CA 1
ATOM 3110 C C . SER A 1 379 ? -7.356 5.679 12.779 1.00 87.56 379 SER A C 1
ATOM 3112 O O . SER A 1 379 ? -7.840 4.566 12.594 1.00 87.56 379 SER A O 1
ATOM 3114 N N . ARG A 1 380 ? -7.276 6.591 11.800 1.00 85.75 380 ARG A N 1
ATOM 3115 C CA . ARG A 1 380 ? -7.774 6.360 10.435 1.00 85.75 380 ARG A CA 1
ATOM 3116 C C . ARG A 1 380 ? -7.059 5.189 9.770 1.00 85.75 380 ARG A C 1
ATOM 3118 O O . ARG A 1 380 ? -7.692 4.366 9.114 1.00 85.75 380 ARG A O 1
ATOM 3125 N N . THR A 1 381 ? -5.750 5.109 9.958 1.00 82.62 381 THR A N 1
ATOM 3126 C CA . THR A 1 381 ? -4.909 4.079 9.364 1.00 82.62 381 THR A CA 1
ATOM 3127 C C . THR A 1 381 ? -5.350 2.665 9.755 1.00 82.62 381 THR A C 1
ATOM 3129 O O . THR A 1 381 ? -5.407 1.804 8.883 1.00 82.62 381 THR A O 1
ATOM 3132 N N . ILE A 1 382 ? -5.769 2.429 11.005 1.00 86.31 382 ILE A N 1
ATOM 3133 C CA . ILE A 1 382 ? -6.268 1.115 11.466 1.00 86.31 382 ILE A CA 1
ATOM 3134 C C . ILE A 1 382 ? -7.431 0.604 10.598 1.00 86.31 382 ILE A C 1
ATOM 3136 O O . ILE A 1 382 ? -7.536 -0.595 10.332 1.00 86.31 382 ILE A O 1
ATOM 3140 N N . PHE A 1 383 ? -8.296 1.501 10.122 1.00 84.94 383 PHE A N 1
ATOM 3141 C CA . PHE A 1 383 ? -9.450 1.151 9.287 1.00 84.94 383 PHE A CA 1
ATOM 3142 C C . PHE A 1 383 ? -9.106 1.041 7.799 1.00 84.94 383 PHE A C 1
ATOM 3144 O O . PHE A 1 383 ? -9.802 0.336 7.075 1.00 84.94 383 PHE A O 1
ATOM 3151 N N . ASN A 1 384 ? -8.006 1.659 7.362 1.00 77.38 384 ASN A N 1
ATOM 3152 C CA . ASN A 1 384 ? -7.523 1.576 5.982 1.00 77.38 384 ASN A CA 1
ATOM 3153 C C . ASN A 1 384 ? -6.684 0.316 5.707 1.00 77.38 384 ASN A C 1
ATOM 3155 O O . ASN A 1 384 ? -6.504 -0.049 4.553 1.00 77.38 384 ASN A O 1
ATOM 3159 N N . VAL A 1 385 ? -6.185 -0.371 6.744 1.00 71.62 385 VAL A N 1
ATOM 3160 C CA . VAL A 1 385 ? -5.404 -1.618 6.602 1.00 71.62 385 VAL A CA 1
ATOM 3161 C C . VAL A 1 385 ? -6.169 -2.707 5.836 1.00 71.62 385 VAL A C 1
ATOM 3163 O O . VAL A 1 385 ? -5.573 -3.459 5.070 1.00 71.62 385 VAL A O 1
ATOM 3166 N N . CYS A 1 386 ? -7.485 -2.811 6.042 1.00 69.12 386 CYS A N 1
ATOM 3167 C CA . CYS A 1 386 ? -8.343 -3.750 5.323 1.00 69.12 386 CYS A CA 1
ATOM 3168 C C . CYS A 1 386 ? -9.701 -3.098 5.037 1.00 69.12 386 CYS A C 1
ATOM 3170 O O . CYS A 1 386 ? -10.622 -3.139 5.858 1.00 69.12 386 CYS A O 1
ATOM 3172 N N . GLU A 1 387 ? -9.815 -2.509 3.846 1.00 67.25 387 GLU A N 1
ATOM 3173 C CA . GLU A 1 387 ? -10.942 -1.668 3.405 1.00 67.25 387 GLU A CA 1
ATOM 3174 C C . GLU A 1 387 ? -12.278 -2.422 3.242 1.00 67.25 387 GLU A C 1
ATOM 3176 O O . GLU A 1 387 ? -13.328 -1.823 3.005 1.00 67.25 387 GLU A O 1
ATOM 3181 N N . ASN A 1 388 ? -12.266 -3.750 3.377 1.00 78.38 388 ASN A N 1
ATOM 3182 C CA . ASN A 1 388 ? -13.444 -4.575 3.124 1.00 78.38 388 ASN A CA 1
ATOM 3183 C C . ASN A 1 388 ? -14.394 -4.652 4.326 1.00 78.38 388 ASN A C 1
ATOM 3185 O O . ASN A 1 388 ? -15.594 -4.828 4.137 1.00 78.38 388 ASN A O 1
ATOM 3189 N N . ASN A 1 389 ? -13.886 -4.512 5.555 1.00 83.06 389 ASN A N 1
ATOM 3190 C CA . ASN A 1 389 ? -14.684 -4.742 6.767 1.00 83.06 389 ASN A CA 1
ATOM 3191 C C . ASN A 1 389 ? -15.343 -3.470 7.311 1.00 83.06 389 ASN A C 1
ATOM 3193 O O . ASN A 1 389 ? -16.381 -3.542 7.971 1.00 83.06 389 ASN A O 1
ATOM 3197 N N . PHE A 1 390 ? -14.752 -2.307 7.041 1.00 88.25 390 PHE A N 1
ATOM 3198 C CA . PHE A 1 390 ? -15.160 -1.041 7.636 1.00 88.25 390 PHE A CA 1
ATOM 3199 C C . PHE A 1 390 ? -15.229 0.066 6.597 1.00 88.25 390 PHE A C 1
ATOM 3201 O O . PHE A 1 390 ? -14.556 0.040 5.571 1.00 88.25 390 PHE A O 1
ATOM 3208 N N . THR A 1 391 ? -16.040 1.072 6.883 1.00 89.56 391 THR A N 1
ATOM 3209 C CA . THR A 1 391 ? -16.108 2.297 6.096 1.00 89.56 391 THR A CA 1
ATOM 3210 C C . THR A 1 391 ? -16.164 3.480 7.038 1.00 89.56 391 THR A C 1
ATOM 3212 O O . THR A 1 391 ? -17.048 3.557 7.892 1.00 89.56 391 THR A O 1
ATOM 3215 N N . VAL A 1 392 ? -15.243 4.422 6.851 1.00 90.44 392 VAL A N 1
ATOM 3216 C CA . VAL A 1 392 ? -15.247 5.680 7.597 1.00 90.44 392 VAL A CA 1
ATOM 3217 C C . VAL A 1 392 ? -16.333 6.592 7.031 1.00 90.44 392 VAL A C 1
ATOM 3219 O O . VAL A 1 392 ? -16.303 6.942 5.852 1.00 90.44 392 VAL A O 1
ATOM 3222 N N . ASN A 1 393 ? -17.298 6.964 7.869 1.00 91.38 393 ASN A N 1
ATOM 3223 C CA . ASN A 1 393 ? -18.372 7.888 7.518 1.00 91.38 393 ASN A CA 1
ATOM 3224 C C . ASN A 1 393 ? -17.941 9.342 7.753 1.00 91.38 393 ASN A C 1
ATOM 3226 O O . ASN A 1 393 ? -17.828 10.113 6.800 1.00 91.38 393 ASN A O 1
ATOM 3230 N N . ARG A 1 394 ? -17.646 9.715 9.004 1.00 90.06 394 ARG A N 1
ATOM 3231 C CA . ARG A 1 394 ? -17.047 11.012 9.351 1.00 90.06 394 ARG A CA 1
ATOM 3232 C C . ARG A 1 394 ? -15.663 10.837 9.956 1.00 90.06 394 ARG A C 1
ATOM 3234 O O . ARG A 1 394 ? -15.412 9.909 10.720 1.00 90.06 394 ARG A O 1
ATOM 3241 N N . TYR A 1 395 ? -14.780 11.771 9.615 1.00 90.25 395 TYR A N 1
ATOM 3242 C CA . TYR A 1 395 ? -13.425 11.855 10.144 1.00 90.25 395 TYR A CA 1
ATOM 3243 C C . TYR A 1 395 ? -13.164 13.263 10.679 1.00 90.25 395 TYR A C 1
ATOM 3245 O O . TYR A 1 395 ? -12.819 14.175 9.924 1.00 90.25 395 TYR A O 1
ATOM 3253 N N . TRP A 1 396 ? -13.347 13.438 11.985 1.00 87.94 396 TRP A N 1
ATOM 3254 C CA . TRP A 1 396 ? -12.971 14.654 12.700 1.00 87.94 396 TRP A CA 1
ATOM 3255 C C . TRP A 1 396 ? -11.480 14.588 13.006 1.00 87.94 396 TRP A C 1
ATOM 3257 O O . TRP A 1 396 ? -11.051 14.113 14.060 1.00 87.94 396 TRP A O 1
ATOM 3267 N N . PHE A 1 397 ? -10.689 14.994 12.015 1.00 86.44 397 PHE A N 1
ATOM 3268 C CA . PHE A 1 397 ? -9.241 14.951 12.102 1.00 86.44 397 PHE A CA 1
ATOM 3269 C C . PHE A 1 397 ? -8.730 16.020 13.059 1.00 86.44 397 PHE A C 1
ATOM 3271 O O . PHE A 1 397 ? -8.904 17.208 12.798 1.00 86.44 397 PHE A O 1
ATOM 3278 N N . GLN A 1 398 ? -8.036 15.588 14.112 1.00 77.94 398 GLN A N 1
ATOM 3279 C CA . GLN A 1 398 ? -7.216 16.468 14.941 1.00 77.94 398 GLN A CA 1
ATOM 3280 C C . GLN A 1 398 ? -7.980 17.609 15.647 1.00 77.94 398 GLN A C 1
ATOM 3282 O O . GLN A 1 398 ? -7.406 18.641 15.977 1.00 77.94 398 GLN A O 1
ATOM 3287 N N . ILE A 1 399 ? -9.266 17.399 15.939 1.00 80.19 399 ILE A N 1
ATOM 3288 C CA . ILE A 1 399 ? -10.084 18.334 16.720 1.00 80.19 399 ILE A CA 1
ATOM 3289 C C . ILE A 1 399 ? -10.039 17.908 18.197 1.00 80.19 399 ILE A C 1
ATOM 3291 O O . ILE A 1 399 ? -10.330 16.754 18.481 1.00 80.19 399 ILE A O 1
ATOM 3295 N N . PRO A 1 400 ? -9.697 18.777 19.163 1.00 72.06 400 PRO A N 1
ATOM 3296 C CA . PRO A 1 400 ? -9.807 18.459 20.583 1.00 72.06 400 PRO A CA 1
ATOM 3297 C C . PRO A 1 400 ? -11.276 18.507 21.056 1.00 72.06 400 PRO A C 1
ATOM 3299 O O . PRO A 1 400 ? -11.972 19.485 20.783 1.00 72.06 400 PRO A O 1
ATOM 3302 N N . PRO A 1 401 ? -11.759 17.538 21.849 1.00 66.19 401 PRO A N 1
ATOM 3303 C CA . PRO A 1 401 ? -13.067 17.533 22.509 1.00 66.19 401 PRO A CA 1
ATOM 3304 C C . PRO A 1 401 ? -13.075 18.427 23.766 1.00 66.19 401 PRO A C 1
ATOM 3306 O O . PRO A 1 401 ? -13.591 18.070 24.820 1.00 66.19 401 PRO A O 1
ATOM 3309 N N . LEU A 1 402 ? -12.436 19.585 23.646 1.00 62.69 402 LEU A N 1
ATOM 3310 C CA . LEU A 1 402 ? -12.373 20.672 24.625 1.00 62.69 402 LEU A CA 1
ATOM 3311 C C . LEU A 1 402 ? -12.974 21.957 24.058 1.00 62.69 402 LEU A C 1
ATOM 3313 O O . LEU A 1 402 ? -13.319 22.873 24.800 1.00 62.69 402 LEU A O 1
ATOM 3317 N N . LEU A 1 403 ? -13.064 22.031 22.730 1.00 63.00 403 LEU A N 1
ATOM 3318 C CA . LEU A 1 403 ? -13.606 23.168 22.017 1.00 63.00 403 LEU A CA 1
ATOM 3319 C C . LEU A 1 403 ? -15.117 23.165 22.210 1.00 63.00 403 LEU A C 1
ATOM 3321 O O . LEU A 1 403 ? -15.758 22.141 21.958 1.00 63.00 403 LEU A O 1
ATOM 3325 N N . GLY A 1 404 ? -15.664 24.284 22.694 1.00 56.22 404 GLY A N 1
ATOM 3326 C CA . GLY A 1 404 ? -17.091 24.455 22.937 1.00 56.22 404 GLY A CA 1
ATOM 3327 C C . GLY A 1 404 ? -17.877 24.004 21.714 1.00 56.22 404 GLY A C 1
ATOM 3328 O O . GLY A 1 404 ? -17.923 24.699 20.706 1.00 56.22 404 GLY A O 1
ATOM 3329 N N . ILE A 1 405 ? -18.479 22.815 21.800 1.00 56.28 405 ILE A N 1
ATOM 3330 C CA . ILE A 1 405 ? -19.044 22.076 20.655 1.00 56.28 405 ILE A CA 1
ATOM 3331 C C . ILE A 1 405 ? -20.134 22.896 19.938 1.00 56.28 405 ILE A C 1
ATOM 3333 O O . ILE A 1 405 ? -20.453 22.639 18.779 1.00 56.28 405 ILE A O 1
ATOM 3337 N N . ASN A 1 406 ? -20.661 23.906 20.637 1.00 59.06 406 ASN A N 1
ATOM 3338 C CA . ASN A 1 406 ? -21.775 24.758 20.249 1.00 59.06 406 ASN A CA 1
ATOM 3339 C C . ASN A 1 406 ? -21.428 26.259 20.227 1.00 59.06 406 ASN A C 1
ATOM 3341 O O . ASN A 1 406 ? -22.321 27.084 20.029 1.00 59.06 406 ASN A O 1
ATOM 3345 N N . GLU A 1 407 ? -20.169 26.642 20.461 1.00 70.62 407 GLU A N 1
ATOM 3346 C CA . GLU A 1 407 ? -19.771 28.050 20.418 1.00 70.62 407 GLU A CA 1
ATOM 3347 C C . GLU A 1 407 ? -19.530 28.479 18.974 1.00 70.62 407 GLU A C 1
ATOM 3349 O O . GLU A 1 407 ? -18.552 28.091 18.339 1.00 70.62 407 GLU A O 1
ATOM 3354 N N . ARG A 1 408 ? -20.440 29.298 18.442 1.00 82.25 408 ARG A N 1
ATOM 3355 C CA . ARG A 1 408 ? -20.286 29.853 17.100 1.00 82.25 408 ARG A CA 1
ATOM 3356 C C . ARG A 1 408 ? -19.256 30.978 17.114 1.00 82.25 408 ARG A C 1
ATOM 3358 O O . ARG A 1 408 ? -19.424 31.981 17.807 1.00 82.25 408 ARG A O 1
ATOM 3365 N N . ILE A 1 409 ? -18.237 30.847 16.276 1.00 84.31 409 ILE A N 1
ATOM 3366 C CA . ILE A 1 409 ? -17.209 31.862 16.063 1.00 84.31 409 ILE A CA 1
ATOM 3367 C C . ILE A 1 409 ? -17.636 32.714 14.867 1.00 84.31 409 ILE A C 1
ATOM 3369 O O . ILE A 1 409 ? -17.976 32.199 13.807 1.00 84.31 409 ILE A O 1
ATOM 3373 N N . SER A 1 410 ? -17.649 34.037 15.027 1.00 85.50 410 SER A N 1
ATOM 3374 C CA . SER A 1 410 ? -17.919 34.960 13.918 1.00 85.50 410 SER A CA 1
ATOM 3375 C C . SER A 1 410 ? -16.665 35.136 13.057 1.00 85.50 410 SER A C 1
ATOM 3377 O O . SER A 1 410 ? -15.595 35.452 13.583 1.00 85.50 410 SER A O 1
ATOM 3379 N N . TYR A 1 411 ? -16.820 34.972 11.742 1.00 87.81 411 TYR A N 1
ATOM 3380 C CA . TYR A 1 411 ? -15.765 35.096 10.735 1.00 87.81 411 TYR A CA 1
ATOM 3381 C C . TYR A 1 411 ? -16.255 35.878 9.491 1.00 87.81 411 TYR A C 1
ATOM 3383 O O . TYR A 1 411 ? -17.467 35.956 9.279 1.00 87.81 411 TYR A O 1
ATOM 3391 N N . PRO A 1 412 ? -15.349 36.481 8.692 1.00 87.00 412 PRO A N 1
ATOM 3392 C CA . PRO A 1 412 ? -15.662 37.130 7.408 1.00 87.00 412 PRO A CA 1
ATOM 3393 C C . PRO A 1 412 ? -16.351 36.200 6.394 1.00 87.00 412 PRO A C 1
ATOM 3395 O O . PRO A 1 412 ? -15.948 35.047 6.251 1.00 87.00 412 PRO A O 1
ATOM 3398 N N . GLU A 1 413 ? -17.355 36.695 5.660 1.00 81.44 413 GLU A N 1
ATOM 3399 C CA . GLU A 1 413 ? -18.167 35.884 4.728 1.00 81.44 413 GLU A CA 1
ATOM 3400 C C . GLU A 1 413 ? -17.367 35.273 3.563 1.00 81.44 413 GLU A C 1
ATOM 3402 O O . GLU A 1 413 ? -17.708 34.196 3.081 1.00 81.44 413 GLU A O 1
ATOM 3407 N N . ASP A 1 414 ? -16.279 35.917 3.145 1.00 85.81 414 ASP A N 1
ATOM 3408 C CA . ASP A 1 414 ? -15.405 35.518 2.038 1.00 85.81 414 ASP A CA 1
ATOM 3409 C C . ASP A 1 414 ? -14.210 34.645 2.468 1.00 85.81 414 ASP A C 1
ATOM 3411 O O . ASP A 1 414 ? -13.382 34.263 1.641 1.00 85.81 414 ASP A O 1
ATOM 3415 N N . MET A 1 415 ? -14.117 34.292 3.756 1.00 87.12 415 MET A N 1
ATOM 3416 C CA . MET A 1 415 ? -12.988 33.534 4.310 1.00 87.12 415 MET A CA 1
ATOM 3417 C C . MET A 1 415 ? -12.823 32.144 3.683 1.00 87.12 415 MET A C 1
ATOM 3419 O O . MET A 1 415 ? -11.700 31.673 3.486 1.00 87.12 415 MET A O 1
ATOM 3423 N N . PHE A 1 416 ? -13.937 31.467 3.408 1.00 89.62 416 PHE A N 1
ATOM 3424 C CA . PHE A 1 416 ? -13.944 30.110 2.874 1.00 89.62 416 PHE A CA 1
ATOM 3425 C C . PHE A 1 416 ? -14.437 30.121 1.424 1.00 89.62 416 PHE A C 1
ATOM 3427 O O . PHE A 1 416 ? -15.495 30.686 1.154 1.00 89.62 416 PHE A O 1
ATOM 3434 N N . PRO A 1 417 ? -13.737 29.457 0.486 1.00 85.00 417 PRO A N 1
ATOM 3435 C CA . PRO A 1 417 ? -14.234 29.325 -0.881 1.00 85.00 417 PRO A CA 1
ATOM 3436 C C . PRO A 1 417 ? -15.476 28.417 -0.921 1.00 85.00 417 PRO A C 1
ATOM 3438 O O . PRO A 1 417 ? -15.659 27.577 -0.040 1.00 85.00 417 PRO A O 1
ATOM 3441 N N . GLU A 1 418 ? -16.288 28.512 -1.982 1.00 85.44 418 GLU A N 1
ATOM 3442 C CA . GLU A 1 418 ? -17.527 27.718 -2.137 1.00 85.44 418 GLU A CA 1
ATOM 3443 C C . GLU A 1 418 ? -17.319 26.203 -1.965 1.00 85.44 418 GLU A C 1
ATOM 3445 O O . GLU A 1 418 ? -18.182 25.496 -1.441 1.00 85.44 418 GLU A O 1
ATOM 3450 N N . LYS A 1 419 ? -16.158 25.692 -2.392 1.00 86.44 419 LYS A N 1
ATOM 3451 C CA . LYS A 1 419 ? -15.732 24.299 -2.202 1.00 86.44 419 LYS A CA 1
ATOM 3452 C C . LYS A 1 419 ? -14.414 24.279 -1.422 1.00 86.44 419 LYS A C 1
ATOM 3454 O O . LYS A 1 419 ? -13.351 24.208 -2.040 1.00 86.44 419 LYS A O 1
ATOM 3459 N N . PRO A 1 420 ? -14.455 24.350 -0.079 1.00 86.06 420 PRO A N 1
ATOM 3460 C CA . PRO A 1 420 ? -13.242 24.391 0.720 1.00 86.06 420 PRO A CA 1
ATOM 3461 C C . PRO A 1 420 ? -12.495 23.064 0.654 1.00 86.06 420 PRO A C 1
ATOM 3463 O O . PRO A 1 420 ? -13.098 21.985 0.584 1.00 86.06 420 PRO A O 1
ATOM 3466 N N . HIS A 1 421 ? -11.166 23.150 0.725 1.00 87.44 421 HIS A N 1
ATOM 3467 C CA . HIS A 1 421 ? -10.324 21.984 0.950 1.00 87.44 421 HIS A CA 1
ATOM 3468 C C . HIS A 1 421 ? -10.734 21.296 2.264 1.00 87.44 421 HIS A C 1
ATOM 3470 O O . HIS A 1 421 ? -11.273 21.932 3.169 1.00 87.44 421 HIS A O 1
ATOM 3476 N N . TRP A 1 422 ? -10.506 19.985 2.393 1.00 86.56 422 TRP A N 1
ATOM 3477 C CA . TRP A 1 422 ? -11.027 19.223 3.534 1.00 86.56 422 TRP A CA 1
ATOM 3478 C C . TRP A 1 422 ? -10.553 19.762 4.893 1.00 86.56 422 TRP A C 1
ATOM 3480 O O . TRP A 1 422 ? -11.340 19.760 5.832 1.00 86.56 422 TRP A O 1
ATOM 3490 N N . ALA A 1 423 ? -9.316 20.261 4.978 1.00 85.25 423 ALA A N 1
ATOM 3491 C CA . ALA A 1 423 ? -8.775 20.873 6.191 1.00 85.25 423 ALA A CA 1
ATOM 3492 C C . ALA A 1 423 ? -9.497 22.190 6.533 1.00 85.25 423 ALA A C 1
ATOM 3494 O O . ALA A 1 423 ? -9.908 22.384 7.672 1.00 85.25 423 ALA A O 1
ATOM 3495 N N . ASP A 1 424 ? -9.750 23.040 5.533 1.00 89.25 424 ASP A N 1
ATOM 3496 C CA . ASP A 1 424 ? -10.478 24.304 5.701 1.00 89.25 424 ASP A CA 1
ATOM 3497 C C . ASP A 1 424 ? -11.936 24.043 6.127 1.00 89.25 424 ASP A C 1
ATOM 3499 O O . ASP A 1 424 ? -12.478 24.758 6.967 1.00 89.25 424 ASP A O 1
ATOM 3503 N N . ARG A 1 425 ? -12.564 22.969 5.615 1.00 88.88 425 ARG A N 1
ATOM 3504 C CA . ARG A 1 425 ? -13.902 22.533 6.062 1.00 88.88 425 ARG A CA 1
ATOM 3505 C C . ARG A 1 425 ? -13.944 22.201 7.554 1.00 88.88 425 ARG A C 1
ATOM 3507 O O . ARG A 1 425 ? -14.932 22.532 8.194 1.00 88.88 425 ARG A O 1
ATOM 3514 N N . LEU A 1 426 ? -12.897 21.592 8.116 1.00 88.00 426 LEU A N 1
ATOM 3515 C CA . LEU A 1 426 ? -12.846 21.287 9.553 1.00 88.00 426 LEU A CA 1
ATOM 3516 C C . LEU A 1 426 ? -12.759 22.559 10.403 1.00 88.00 426 LEU A C 1
ATOM 3518 O O . LEU A 1 426 ? -13.362 22.620 11.473 1.00 88.00 426 LEU A O 1
ATOM 3522 N N . VAL A 1 427 ? -12.040 23.586 9.938 1.00 88.44 427 VAL A N 1
ATOM 3523 C CA . VAL A 1 427 ? -12.018 24.903 10.601 1.00 88.44 427 VAL A CA 1
ATOM 3524 C C . VAL A 1 427 ? -13.398 25.551 10.533 1.00 88.44 427 VAL A C 1
ATOM 3526 O O . VAL A 1 427 ? -13.914 26.018 11.546 1.00 88.44 427 VAL A O 1
ATOM 3529 N N . LYS A 1 428 ? -14.036 25.510 9.358 1.00 89.06 428 LYS A N 1
ATOM 3530 C CA . LYS A 1 428 ? -15.390 26.034 9.167 1.00 89.06 428 LYS A CA 1
ATOM 3531 C C . LYS A 1 428 ? -16.412 25.342 10.072 1.00 89.06 428 LYS A C 1
ATOM 3533 O O . LYS A 1 428 ? -17.211 26.022 10.703 1.00 89.06 428 LYS A O 1
ATOM 3538 N N . ASP A 1 429 ? -16.358 24.016 10.182 1.00 87.81 429 ASP A N 1
ATOM 3539 C CA . ASP A 1 429 ? -17.261 23.241 11.040 1.00 87.81 429 ASP A CA 1
ATOM 3540 C C . ASP A 1 429 ? -17.108 23.618 12.526 1.00 87.81 429 ASP A C 1
ATOM 3542 O O . ASP A 1 429 ? -18.108 23.716 13.241 1.00 87.81 429 ASP A O 1
ATOM 3546 N N . GLN A 1 430 ? -15.873 23.870 12.982 1.00 88.00 430 GLN A N 1
ATOM 3547 C CA . GLN A 1 430 ? -15.603 24.400 14.325 1.00 88.00 430 GLN A CA 1
ATOM 3548 C C . GLN A 1 430 ? -16.208 25.800 14.493 1.00 88.00 430 GLN A C 1
ATOM 3550 O O . GLN A 1 430 ? -16.873 26.063 15.488 1.00 88.00 430 GLN A O 1
ATOM 3555 N N . PHE A 1 431 ? -16.033 26.684 13.507 1.00 88.31 431 PHE A N 1
ATOM 3556 C CA . PHE A 1 431 ? -16.543 28.056 13.570 1.00 88.31 431 PHE A CA 1
ATOM 3557 C C . PHE A 1 431 ? -18.070 28.124 13.539 1.00 88.31 431 PHE A C 1
ATOM 3559 O O . PHE A 1 431 ? -18.672 28.948 14.226 1.00 88.31 431 PHE A O 1
ATOM 3566 N N . ASP A 1 432 ? -18.712 27.249 12.772 1.00 87.62 432 ASP A N 1
ATOM 3567 C CA . ASP A 1 432 ? -20.167 27.182 12.688 1.00 87.62 432 ASP A CA 1
ATOM 3568 C C . ASP A 1 432 ? -20.808 26.504 13.910 1.00 87.62 432 ASP A C 1
ATOM 3570 O O . ASP A 1 432 ? -22.029 26.573 14.058 1.00 87.62 432 ASP A O 1
ATOM 3574 N N . GLY A 1 433 ? -20.020 25.863 14.783 1.00 84.75 433 GLY A N 1
ATOM 3575 C CA . GLY A 1 433 ? -20.524 25.156 15.963 1.00 84.75 433 GLY A CA 1
ATOM 3576 C C . GLY A 1 433 ? -21.397 23.949 15.605 1.00 84.75 433 GLY A C 1
ATOM 3577 O O . GLY A 1 433 ? -22.383 23.663 16.282 1.00 84.75 433 GLY A O 1
ATOM 3578 N N . VAL A 1 434 ? -21.095 23.256 14.497 1.00 86.38 434 VAL A N 1
ATOM 3579 C CA . VAL A 1 434 ? -21.959 22.177 13.974 1.00 86.38 434 VAL A CA 1
ATOM 3580 C C . VAL A 1 434 ? -21.597 20.787 14.493 1.00 86.38 434 VAL A C 1
ATOM 3582 O O . VAL A 1 434 ? -22.349 19.843 14.238 1.00 86.38 434 VAL A O 1
ATOM 3585 N N . LEU A 1 435 ? -20.494 20.628 15.230 1.00 83.44 435 LEU A N 1
ATOM 3586 C CA . LEU A 1 435 ? -19.966 19.314 15.620 1.00 83.44 435 LEU A CA 1
ATOM 3587 C C . LEU A 1 435 ? -20.987 18.458 16.383 1.00 83.44 435 LEU A C 1
ATOM 3589 O O . LEU A 1 435 ? -21.158 17.283 16.057 1.00 83.44 435 LEU A O 1
ATOM 3593 N N . GLU A 1 436 ? -21.722 19.029 17.344 1.00 83.38 436 GLU A N 1
ATOM 3594 C CA . GLU A 1 436 ? -22.698 18.263 18.134 1.00 83.38 436 GLU A CA 1
ATOM 3595 C C . GLU A 1 436 ? -23.831 17.739 17.241 1.00 83.38 436 GLU A C 1
ATOM 3597 O O . GLU A 1 436 ? -24.263 16.589 17.355 1.00 83.38 436 GLU A O 1
ATOM 3602 N N . SER A 1 437 ? -24.298 18.579 16.312 1.00 87.38 437 SER A N 1
ATOM 3603 C CA . SER A 1 437 ? -25.335 18.205 15.351 1.00 87.38 437 SER A CA 1
ATOM 3604 C C . SER A 1 437 ? -24.847 17.121 14.387 1.00 87.38 437 SER A C 1
ATOM 3606 O O . SER A 1 437 ? -25.588 16.185 14.085 1.00 87.38 437 SER A O 1
ATOM 3608 N N . GLN A 1 438 ? -23.584 17.193 13.953 1.00 88.62 438 GLN A N 1
ATOM 3609 C CA . GLN A 1 438 ? -22.977 16.188 13.088 1.00 88.62 438 GLN A CA 1
ATOM 3610 C C . GLN A 1 438 ? -22.858 14.832 13.794 1.00 88.62 438 GLN A C 1
ATOM 3612 O O . GLN A 1 438 ? -23.159 13.812 13.175 1.00 88.62 438 GLN A O 1
ATOM 3617 N N . ILE A 1 439 ? -22.478 14.818 15.078 1.00 88.31 439 ILE A N 1
ATOM 3618 C CA . ILE A 1 439 ? -22.433 13.607 15.910 1.00 88.31 439 ILE A CA 1
ATOM 3619 C C . ILE A 1 439 ? -23.839 13.009 16.050 1.00 88.31 439 ILE A C 1
ATOM 3621 O O . ILE A 1 439 ? -24.053 11.840 15.729 1.00 88.31 439 ILE A O 1
ATOM 3625 N N . LYS A 1 440 ? -24.825 13.815 16.470 1.00 89.75 440 LYS A N 1
ATOM 3626 C CA . LYS A 1 440 ? -26.215 13.365 16.674 1.00 89.75 440 LYS A CA 1
ATOM 3627 C C . LYS A 1 440 ? -26.823 12.754 15.409 1.00 89.75 440 LYS A C 1
ATOM 3629 O O . LYS A 1 440 ? -27.476 11.716 15.490 1.00 89.75 440 LYS A O 1
ATOM 3634 N N . ASN A 1 441 ? -26.576 13.373 14.256 1.00 90.81 441 ASN A N 1
ATOM 3635 C CA . ASN A 1 441 ? -27.159 12.979 12.973 1.00 90.81 441 ASN A CA 1
ATOM 3636 C C . ASN A 1 441 ? -26.335 11.929 12.212 1.00 90.81 441 ASN A C 1
ATOM 3638 O O . ASN A 1 441 ? -26.693 11.571 11.090 1.00 90.81 441 ASN A O 1
ATOM 3642 N N . SER A 1 442 ? -25.227 11.444 12.779 1.00 91.69 442 SER A N 1
ATOM 3643 C CA . SER A 1 442 ? -24.387 10.465 12.096 1.00 91.69 442 SER A CA 1
ATOM 3644 C C . SER A 1 442 ? -25.095 9.108 11.932 1.00 91.69 442 SER A C 1
ATOM 3646 O O . SER A 1 442 ? -25.662 8.588 12.903 1.00 91.69 442 SER A O 1
ATOM 3648 N N . PRO A 1 443 ? -25.050 8.486 10.736 1.00 91.38 443 PRO A N 1
ATOM 3649 C CA . PRO A 1 443 ? -25.553 7.131 10.524 1.00 91.38 443 PRO A CA 1
ATOM 3650 C C . PRO A 1 443 ? -24.622 6.046 11.089 1.00 91.38 443 PRO A C 1
ATOM 3652 O O . PRO A 1 443 ? -25.029 4.886 11.157 1.00 91.38 443 PRO A O 1
ATOM 3655 N N . ALA A 1 444 ? -23.388 6.389 11.479 1.00 93.62 444 ALA A N 1
ATOM 3656 C CA . ALA A 1 444 ? -22.444 5.425 12.028 1.00 93.62 444 ALA A CA 1
ATOM 3657 C C . ALA A 1 444 ? -22.946 4.839 13.356 1.00 93.62 444 ALA A C 1
ATOM 3659 O O . ALA A 1 444 ? -23.562 5.523 14.182 1.00 93.62 444 ALA A O 1
ATOM 3660 N N . GLN A 1 445 ? -22.674 3.548 13.547 1.00 90.81 445 GLN A N 1
ATOM 3661 C CA . GLN A 1 445 ? -23.024 2.825 14.773 1.00 90.81 445 GLN A CA 1
ATOM 3662 C C . GLN A 1 445 ? -21.896 2.866 15.800 1.00 90.81 445 GLN A C 1
ATOM 3664 O O . GLN A 1 445 ? -22.161 2.780 16.994 1.00 90.81 445 GLN A O 1
ATOM 3669 N N . TRP A 1 446 ? -20.662 3.012 15.324 1.00 96.06 446 TRP A N 1
ATOM 3670 C CA . TRP A 1 446 ? -19.449 2.954 16.121 1.00 96.06 446 TRP A CA 1
ATOM 3671 C C . TRP A 1 446 ? -18.686 4.266 16.039 1.00 96.06 446 TRP A C 1
ATOM 3673 O O . TRP A 1 446 ? -18.602 4.865 14.965 1.00 96.06 446 TRP A O 1
ATOM 3683 N N . LEU A 1 447 ? -18.090 4.664 17.160 1.00 95.88 447 LEU A N 1
ATOM 3684 C CA . LEU A 1 447 ? -17.150 5.775 17.226 1.00 95.88 447 LEU A CA 1
ATOM 3685 C C . LEU A 1 447 ? -15.782 5.288 17.688 1.00 95.88 447 LEU A C 1
ATOM 3687 O O . LEU A 1 447 ? -15.661 4.550 18.667 1.00 95.88 447 LEU A O 1
ATOM 3691 N N . VAL A 1 448 ? -14.751 5.777 17.017 1.00 94.75 448 VAL A N 1
ATOM 3692 C CA . VAL A 1 448 ? -13.360 5.614 17.417 1.00 94.75 448 VAL A CA 1
ATOM 3693 C C . VAL A 1 448 ? -12.834 6.953 17.898 1.00 94.75 448 VAL A C 1
ATOM 3695 O O . VAL A 1 448 ? -12.975 7.957 17.200 1.00 94.75 448 VAL A O 1
ATOM 3698 N N . ILE A 1 449 ? -12.227 6.962 19.077 1.00 92.00 449 ILE A N 1
ATOM 3699 C CA . ILE A 1 449 ? -11.648 8.146 19.702 1.00 92.00 449 ILE A CA 1
ATOM 3700 C C . ILE A 1 449 ? -10.152 7.921 19.849 1.00 92.00 449 ILE A C 1
ATOM 3702 O O . ILE A 1 449 ? -9.728 6.925 20.424 1.00 92.00 449 ILE A O 1
ATOM 3706 N N . ASP A 1 450 ? -9.357 8.860 19.365 1.00 88.00 450 ASP A N 1
ATOM 3707 C CA . ASP A 1 450 ? -7.912 8.887 19.551 1.00 88.00 450 ASP A CA 1
ATOM 3708 C C . ASP A 1 450 ? -7.518 10.200 20.227 1.00 88.00 450 ASP A C 1
ATOM 3710 O O . ASP A 1 450 ? -7.570 11.279 19.628 1.00 88.00 450 ASP A O 1
ATOM 3714 N N . LEU A 1 451 ? -7.136 10.100 21.503 1.00 79.81 451 LEU A N 1
ATOM 3715 C CA . LEU A 1 451 ? -6.776 11.261 22.319 1.00 79.81 451 LEU A CA 1
ATOM 3716 C C . LEU A 1 451 ? -5.415 11.850 21.919 1.00 79.81 451 LEU A C 1
ATOM 3718 O O . LEU A 1 451 ? -5.090 12.958 22.336 1.00 79.81 451 LEU A O 1
ATOM 3722 N N . PHE A 1 452 ? -4.623 11.174 21.076 1.00 76.94 452 PHE A N 1
ATOM 3723 C CA . PHE A 1 452 ? -3.346 11.707 20.591 1.00 76.94 452 PHE A CA 1
ATOM 3724 C C . PHE A 1 452 ? -3.525 13.051 19.871 1.00 76.94 452 PHE A C 1
ATOM 3726 O O . PHE A 1 452 ? -2.649 13.918 19.906 1.00 76.94 452 PHE A O 1
ATOM 3733 N N . ALA A 1 453 ? -4.697 13.266 19.264 1.00 67.94 453 ALA A N 1
ATOM 3734 C CA . ALA A 1 453 ? -5.095 14.529 18.651 1.00 67.94 453 ALA A CA 1
ATOM 3735 C C . ALA A 1 453 ? -5.020 15.739 19.606 1.00 67.94 453 ALA A C 1
ATOM 3737 O O . ALA A 1 453 ? -4.816 16.858 19.147 1.00 67.94 453 ALA A O 1
ATOM 3738 N N . PHE A 1 454 ? -5.140 15.548 20.921 1.00 69.69 454 PHE A N 1
ATOM 3739 C CA . PHE A 1 454 ? -5.130 16.653 21.885 1.00 69.69 454 PHE A CA 1
ATOM 3740 C C . PHE A 1 454 ? -3.760 17.286 22.061 1.00 69.69 454 PHE A C 1
ATOM 3742 O O . PHE A 1 454 ? -3.651 18.503 22.195 1.00 69.69 454 PHE A O 1
ATOM 3749 N N . ILE A 1 455 ? -2.727 16.447 22.102 1.00 68.44 455 ILE A N 1
ATOM 3750 C CA . ILE A 1 455 ? -1.369 16.865 22.455 1.00 68.44 455 ILE A CA 1
ATOM 3751 C C . ILE A 1 455 ? -0.523 17.200 21.226 1.00 68.44 455 ILE A C 1
ATOM 3753 O O . ILE A 1 455 ? 0.543 17.801 21.341 1.00 68.44 455 ILE A O 1
ATOM 3757 N N . THR A 1 456 ? -0.983 16.803 20.037 1.00 64.81 456 THR A N 1
ATOM 3758 C CA . THR A 1 456 ? -0.206 16.912 18.795 1.00 64.81 456 THR A CA 1
ATOM 3759 C C . THR A 1 456 ? -0.572 18.095 17.919 1.00 64.81 456 THR A C 1
ATOM 3761 O O . THR A 1 456 ? 0.200 18.435 17.023 1.00 64.81 456 THR A O 1
ATOM 3764 N N . VAL A 1 457 ? -1.711 18.736 18.165 1.00 67.06 457 VAL A N 1
ATOM 3765 C CA . VAL A 1 457 ? -2.237 19.774 17.281 1.00 67.06 457 VAL A CA 1
ATOM 3766 C C . VAL A 1 457 ? -1.997 21.135 17.892 1.00 67.06 457 VAL A C 1
ATOM 3768 O O . VAL A 1 457 ? -2.321 21.385 19.052 1.00 67.06 457 VAL A O 1
ATOM 3771 N N . VAL A 1 458 ? -1.444 22.029 17.080 1.00 72.06 458 VAL A N 1
ATOM 3772 C CA . VAL A 1 458 ? -1.356 23.440 17.431 1.00 72.06 458 VAL A CA 1
ATOM 3773 C C . VAL A 1 458 ? -2.771 23.999 17.513 1.00 72.06 458 VAL A C 1
ATOM 3775 O O . VAL A 1 458 ? -3.513 23.985 16.529 1.00 72.06 458 VAL A O 1
ATOM 3778 N N . GLN A 1 459 ? -3.135 24.496 18.689 1.00 79.25 459 GLN A N 1
ATOM 3779 C CA . GLN A 1 459 ? -4.407 25.168 18.893 1.00 79.25 459 GLN A CA 1
ATOM 3780 C C . GLN A 1 459 ? -4.219 26.664 18.665 1.00 79.25 459 GLN A C 1
ATOM 3782 O O . GLN A 1 459 ? -3.126 27.212 18.823 1.00 79.25 459 GLN A O 1
ATOM 3787 N N . PHE A 1 460 ? -5.294 27.327 18.273 1.00 83.38 460 PHE A N 1
ATOM 3788 C CA . PHE A 1 460 ? -5.303 28.757 18.031 1.00 83.38 460 PHE A CA 1
ATOM 3789 C C . PHE A 1 460 ? -6.411 29.408 18.833 1.00 83.38 460 PHE A C 1
ATOM 3791 O O . PHE A 1 460 ? -7.513 28.868 18.941 1.00 83.38 460 PHE A O 1
ATOM 3798 N N . ARG A 1 461 ? -6.110 30.584 19.375 1.00 82.06 461 ARG A N 1
ATOM 3799 C CA . ARG A 1 461 ? -7.085 31.454 20.015 1.00 82.06 461 ARG A CA 1
ATOM 3800 C C . ARG A 1 461 ? -7.360 32.634 19.100 1.00 82.06 461 ARG A C 1
ATOM 3802 O O . ARG A 1 461 ? -6.468 33.416 18.777 1.00 82.06 461 ARG A O 1
ATOM 3809 N N . TYR A 1 462 ? -8.615 32.769 18.695 1.00 85.19 462 TYR A N 1
ATOM 3810 C CA . TYR A 1 462 ? -9.101 33.952 18.001 1.00 85.19 462 TYR A CA 1
ATOM 3811 C C . TYR A 1 462 ? -10.241 34.546 18.817 1.00 85.19 462 TYR A C 1
ATOM 3813 O O . TYR A 1 462 ? -11.265 33.900 19.050 1.00 85.19 462 TYR A O 1
ATOM 3821 N N . ARG A 1 463 ? -10.043 35.785 19.283 1.00 79.88 463 ARG A N 1
ATOM 3822 C CA . ARG A 1 463 ? -10.898 36.421 20.296 1.00 79.88 463 ARG A CA 1
ATOM 3823 C C . ARG A 1 463 ? -10.913 35.566 21.575 1.00 79.88 463 ARG A C 1
ATOM 3825 O O . ARG A 1 463 ? -9.854 35.342 22.149 1.00 79.88 463 ARG A O 1
ATOM 3832 N N . ASN A 1 464 ? -12.077 35.065 21.989 1.00 76.00 464 ASN A N 1
ATOM 3833 C CA . ASN A 1 464 ? -12.244 34.231 23.186 1.00 76.00 464 ASN A CA 1
ATOM 3834 C C . ASN A 1 464 ? -12.520 32.754 22.864 1.00 76.00 464 ASN A C 1
ATOM 3836 O O . ASN A 1 464 ? -12.870 32.001 23.766 1.00 76.00 464 ASN A O 1
ATOM 3840 N N . CYS A 1 465 ? -12.376 32.339 21.603 1.00 77.12 465 CYS A N 1
ATOM 3841 C CA . CYS A 1 465 ? -12.681 30.978 21.178 1.00 77.12 465 CYS A CA 1
ATOM 3842 C C . CYS A 1 465 ? -11.415 30.256 20.713 1.00 77.12 465 CYS A C 1
ATOM 3844 O O . CYS A 1 465 ? -10.519 30.853 20.104 1.00 77.12 465 CYS A O 1
ATOM 3846 N N . PHE A 1 466 ? -11.372 28.956 20.989 1.00 80.50 466 PHE A N 1
ATOM 3847 C CA . PHE A 1 466 ? -10.287 28.074 20.585 1.00 80.50 466 PHE A CA 1
ATOM 3848 C C . PHE A 1 466 ? -10.700 27.253 19.367 1.00 80.50 466 PHE A C 1
ATOM 3850 O O . PHE A 1 466 ? -11.862 26.879 19.219 1.00 80.50 466 PHE A O 1
ATOM 3857 N N . TYR A 1 467 ? -9.743 26.967 18.495 1.00 83.56 467 TYR A N 1
ATOM 3858 C CA . TYR A 1 467 ? -9.939 26.095 17.343 1.00 83.56 467 TYR A CA 1
ATOM 3859 C C . TYR A 1 467 ? -8.610 25.499 16.882 1.00 83.56 467 TYR A C 1
ATOM 3861 O O . TYR A 1 467 ? -7.535 25.869 17.359 1.00 83.56 467 TYR A O 1
ATOM 3869 N N . THR A 1 468 ? -8.679 24.570 15.937 1.00 84.19 468 THR A N 1
ATOM 3870 C CA . THR A 1 468 ? -7.509 23.980 15.280 1.00 84.19 468 THR A CA 1
ATOM 3871 C C . THR A 1 468 ? -7.481 24.327 13.801 1.00 84.19 468 THR A C 1
ATOM 3873 O O . THR A 1 468 ? -8.520 24.329 13.145 1.00 84.19 468 THR A O 1
ATOM 3876 N N . ASP A 1 469 ? -6.286 24.604 13.279 1.00 83.69 469 ASP A N 1
ATOM 3877 C CA . ASP A 1 469 ? -6.031 24.851 11.857 1.00 83.69 469 ASP A CA 1
ATOM 3878 C C . ASP A 1 469 ? -4.750 24.127 11.445 1.00 83.69 469 ASP A C 1
ATOM 3880 O O . ASP A 1 469 ? -3.637 24.615 11.651 1.00 83.69 469 ASP A O 1
ATOM 3884 N N . TYR A 1 470 ? -4.926 22.941 10.864 1.00 80.25 470 TYR A N 1
ATOM 3885 C CA . TYR A 1 470 ? -3.831 22.057 10.468 1.00 80.25 470 TYR A CA 1
ATOM 3886 C C . TYR A 1 470 ? -2.868 22.708 9.464 1.00 80.25 470 TYR A C 1
ATOM 3888 O O . TYR A 1 470 ? -1.656 22.548 9.575 1.00 80.25 470 TYR A O 1
ATOM 3896 N N . ASN A 1 471 ? -3.392 23.481 8.508 1.00 79.38 471 ASN A N 1
ATOM 3897 C CA . ASN A 1 471 ? -2.580 24.132 7.477 1.00 79.38 471 ASN A CA 1
ATOM 3898 C C . ASN A 1 471 ? -2.010 25.481 7.938 1.00 79.38 471 ASN A C 1
ATOM 3900 O O . ASN A 1 471 ? -1.238 26.106 7.208 1.00 79.38 471 ASN A O 1
ATOM 3904 N N . MET A 1 472 ? -2.421 25.964 9.117 1.00 85.56 472 MET A N 1
ATOM 3905 C CA . MET A 1 472 ? -2.092 27.284 9.665 1.00 85.56 472 MET A CA 1
ATOM 3906 C C . MET A 1 472 ? -2.442 28.455 8.729 1.00 85.56 472 MET A C 1
ATOM 3908 O O . MET A 1 472 ? -1.937 29.567 8.904 1.00 85.56 472 MET A O 1
ATOM 3912 N N . LYS A 1 473 ? -3.258 28.218 7.699 1.00 86.75 473 LYS A N 1
ATOM 3913 C CA . LYS A 1 473 ? -3.573 29.197 6.655 1.00 86.75 473 LYS A CA 1
ATOM 3914 C C . LYS A 1 473 ? -4.566 30.229 7.178 1.00 86.75 473 LYS A C 1
ATOM 3916 O O . LYS A 1 473 ? -4.328 31.427 7.046 1.00 86.75 473 LYS A O 1
ATOM 3921 N N . ILE A 1 474 ? -5.648 29.765 7.794 1.00 88.56 474 ILE A N 1
ATOM 3922 C CA . ILE A 1 474 ? -6.741 30.600 8.302 1.00 88.56 474 ILE A CA 1
ATOM 3923 C C . ILE A 1 474 ? -6.282 31.333 9.562 1.00 88.56 474 ILE A C 1
ATOM 3925 O O . ILE A 1 474 ? -6.517 32.530 9.704 1.00 88.56 474 ILE A O 1
ATOM 3929 N N . SER A 1 475 ? -5.537 30.659 10.439 1.00 88.94 475 SER A N 1
ATOM 3930 C CA . SER A 1 475 ? -4.967 31.278 11.638 1.00 88.94 475 SER A CA 1
ATOM 3931 C C . SER A 1 475 ? -4.023 32.430 11.320 1.00 88.94 475 SER A C 1
ATOM 3933 O O . SER A 1 475 ? -4.095 33.468 11.977 1.00 88.94 475 SER A O 1
ATOM 3935 N N . LYS A 1 476 ? -3.188 32.297 10.279 1.00 90.00 476 LYS A N 1
ATOM 3936 C CA . LYS A 1 476 ? -2.343 33.401 9.798 1.00 90.00 476 LYS A CA 1
ATOM 3937 C C . LYS A 1 476 ? -3.176 34.564 9.259 1.00 90.00 476 LYS A C 1
ATOM 3939 O O . LYS A 1 476 ? -2.879 35.706 9.588 1.00 90.00 476 LYS A O 1
ATOM 3944 N N . GLN A 1 477 ? -4.219 34.288 8.473 1.00 89.69 477 GLN A N 1
ATOM 3945 C CA . GLN A 1 477 ? -5.114 35.323 7.934 1.00 89.69 477 GLN A CA 1
ATOM 3946 C C . GLN A 1 477 ? -5.856 36.094 9.034 1.00 89.69 477 GLN A C 1
ATOM 3948 O O . GLN A 1 477 ? -6.053 37.299 8.915 1.00 89.69 477 GLN A O 1
ATOM 3953 N N . LEU A 1 478 ? -6.244 35.410 10.111 1.00 88.75 478 LEU A N 1
ATOM 3954 C CA . LEU A 1 478 ? -6.957 36.000 11.244 1.00 88.75 478 LEU A CA 1
ATOM 3955 C C . LEU A 1 478 ? -6.061 36.721 12.256 1.00 88.75 478 LEU A C 1
ATOM 3957 O O . LEU A 1 478 ? -6.586 37.393 13.144 1.00 88.75 478 LEU A O 1
ATOM 3961 N N . GLY A 1 479 ? -4.738 36.549 12.173 1.00 89.25 479 GLY A N 1
ATOM 3962 C CA . GLY A 1 479 ? -3.827 36.963 13.241 1.00 89.25 479 GLY A CA 1
ATOM 3963 C C . GLY A 1 479 ? -4.119 36.244 14.564 1.00 89.25 479 GLY A C 1
ATOM 3964 O O . GLY A 1 479 ? -4.016 36.850 15.627 1.00 89.25 479 GLY A O 1
ATOM 3965 N N . ALA A 1 480 ? -4.548 34.979 14.501 1.00 88.00 480 ALA A N 1
ATOM 3966 C CA . ALA A 1 480 ? -4.889 34.200 15.684 1.00 88.00 480 ALA A CA 1
ATOM 3967 C C . ALA A 1 480 ? -3.638 33.862 16.507 1.00 88.00 480 ALA A C 1
ATOM 3969 O O . ALA A 1 480 ? -2.575 33.545 15.967 1.00 88.00 480 ALA A O 1
ATOM 3970 N N . GLU A 1 481 ? -3.777 33.896 17.827 1.00 86.75 481 GLU A N 1
ATOM 3971 C CA . GLU A 1 481 ? -2.701 33.560 18.749 1.00 86.75 481 GLU A CA 1
ATOM 3972 C C . GLU A 1 481 ? -2.469 32.049 18.754 1.00 86.75 481 GLU A C 1
ATOM 3974 O O . GLU A 1 481 ? -3.414 31.264 18.840 1.00 86.75 481 GLU A O 1
ATOM 3979 N N . LYS A 1 482 ? -1.205 31.630 18.665 1.00 85.56 482 LYS A N 1
ATOM 3980 C CA . LYS A 1 482 ? -0.813 30.223 18.762 1.00 85.56 482 LYS A CA 1
ATOM 3981 C C . LYS A 1 482 ? -0.793 29.794 20.228 1.00 85.56 482 LYS A C 1
ATOM 3983 O O . LYS A 1 482 ? -0.105 30.417 21.029 1.00 85.56 482 LYS A O 1
ATOM 3988 N N . VAL A 1 483 ? -1.481 28.704 20.559 1.00 76.56 483 VAL A N 1
ATOM 3989 C CA . VAL A 1 483 ? -1.659 28.244 21.939 1.00 76.56 483 VAL A CA 1
ATOM 3990 C C . VAL A 1 483 ? -1.406 26.738 22.075 1.00 76.56 483 VAL A C 1
ATOM 3992 O O . VAL A 1 483 ? -1.788 25.943 21.216 1.00 76.56 483 VAL A O 1
ATOM 3995 N N . PHE A 1 484 ? -0.776 26.331 23.181 1.00 70.50 484 PHE A N 1
ATOM 3996 C CA . PHE A 1 484 ? -0.534 24.927 23.534 1.00 70.50 484 PHE A CA 1
ATOM 3997 C C . PHE A 1 484 ? -1.317 24.562 24.788 1.00 70.50 484 PHE A C 1
ATOM 3999 O O . PHE A 1 484 ? -0.791 24.527 25.896 1.00 70.50 484 PHE A O 1
ATOM 4006 N N . ALA A 1 485 ? -2.609 24.320 24.616 1.00 61.41 485 ALA A N 1
ATOM 4007 C CA . ALA A 1 485 ? -3.541 24.408 25.726 1.00 61.41 485 ALA A CA 1
ATOM 4008 C C . ALA A 1 485 ? -3.400 23.320 26.811 1.00 61.41 485 ALA A C 1
ATOM 4010 O O . ALA A 1 485 ? -3.837 23.541 27.932 1.00 61.41 485 ALA A O 1
ATOM 4011 N N . TYR A 1 486 ? -2.763 22.178 26.517 1.00 68.19 486 TYR A N 1
ATOM 4012 C CA . TYR A 1 486 ? -2.440 21.168 27.539 1.00 68.19 486 TYR A CA 1
ATOM 4013 C C . TYR A 1 486 ? -1.166 21.492 28.343 1.00 68.19 486 TYR A C 1
ATOM 4015 O O . TYR A 1 486 ? -0.962 20.917 29.411 1.00 68.19 486 TYR A O 1
ATOM 4023 N N . ARG A 1 487 ? -0.307 22.387 27.827 1.00 69.75 487 ARG A N 1
ATOM 4024 C CA . ARG A 1 487 ? 0.966 22.797 28.451 1.00 69.75 487 ARG A CA 1
ATOM 4025 C C . ARG A 1 487 ? 0.875 24.125 29.195 1.00 69.75 487 ARG A C 1
ATOM 4027 O O . ARG A 1 487 ? 1.732 24.400 30.025 1.00 69.75 487 ARG A O 1
ATOM 4034 N N . ASP A 1 488 ? -0.126 24.950 28.891 1.00 66.56 488 ASP A N 1
ATOM 4035 C CA . ASP A 1 488 ? -0.283 26.269 29.504 1.00 66.56 488 ASP A CA 1
ATOM 4036 C C . ASP A 1 488 ? -1.528 26.327 30.408 1.00 66.56 488 ASP A C 1
ATOM 4038 O O . ASP A 1 488 ? -2.645 26.541 29.917 1.00 66.56 488 ASP A O 1
ATOM 4042 N N . PRO A 1 489 ? -1.362 26.163 31.735 1.00 64.81 489 PRO A N 1
ATOM 4043 C CA . PRO A 1 489 ? -2.478 26.206 32.674 1.00 64.81 489 PRO A CA 1
ATOM 4044 C C . PRO A 1 489 ? -3.171 27.575 32.724 1.00 64.81 489 PRO A C 1
ATOM 4046 O O . PRO A 1 489 ? -4.317 27.657 33.158 1.00 64.81 489 PRO A O 1
ATOM 4049 N N . ASN A 1 490 ? -2.539 28.648 32.231 1.00 64.75 490 ASN A N 1
ATOM 4050 C CA . ASN A 1 490 ? -3.164 29.973 32.170 1.00 64.75 490 ASN A CA 1
ATOM 4051 C C . ASN A 1 490 ? -4.185 30.102 31.027 1.00 64.75 490 ASN A C 1
ATOM 4053 O O . ASN A 1 490 ? -4.902 31.099 30.953 1.00 64.75 490 ASN A O 1
ATOM 4057 N N . VAL A 1 491 ? -4.248 29.115 30.125 1.00 66.06 491 VAL A N 1
ATOM 4058 C CA . VAL A 1 491 ? -5.118 29.137 28.944 1.00 66.06 491 VAL A CA 1
ATOM 4059 C C . VAL A 1 491 ? -6.420 28.381 29.188 1.00 66.06 491 VAL A C 1
ATOM 4061 O O . VAL A 1 491 ? -7.496 28.939 28.975 1.00 66.06 491 VAL A O 1
ATOM 4064 N N . LEU A 1 492 ? -6.341 27.104 29.578 1.00 64.88 492 LEU A N 1
ATOM 4065 C CA . LEU A 1 492 ? -7.527 26.257 29.773 1.00 64.88 492 LEU A CA 1
ATOM 4066 C C . LEU A 1 492 ? -7.800 25.879 31.229 1.00 64.88 492 LEU A C 1
ATOM 4068 O O . LEU A 1 492 ? -8.876 25.325 31.484 1.00 64.88 492 LEU A O 1
ATOM 4072 N N . GLY A 1 493 ? -6.895 26.233 32.142 1.00 73.19 493 GLY A N 1
ATOM 4073 C CA . GLY A 1 493 ? -6.942 25.848 33.544 1.00 73.19 493 GLY A CA 1
ATOM 4074 C C . GLY A 1 493 ? -6.043 24.654 33.865 1.00 73.19 493 GLY A C 1
ATOM 4075 O O . GLY A 1 493 ? -5.224 24.209 33.059 1.00 73.19 493 GLY A O 1
ATOM 4076 N N . THR A 1 494 ? -6.203 24.133 35.074 1.00 81.94 494 THR A N 1
ATOM 4077 C CA . THR A 1 494 ? -5.589 22.886 35.544 1.00 81.94 494 THR A CA 1
ATOM 4078 C C . THR A 1 494 ? -6.072 21.677 34.733 1.00 81.94 494 THR A C 1
ATOM 4080 O O . THR A 1 494 ? -7.095 21.731 34.049 1.00 81.94 494 THR A O 1
ATOM 4083 N N . TRP A 1 495 ? -5.361 20.547 34.816 1.00 81.94 495 TRP A N 1
ATOM 4084 C CA . TRP A 1 495 ? -5.792 19.313 34.146 1.00 81.94 495 TRP A CA 1
ATOM 4085 C C . TRP A 1 495 ? -7.195 18.869 34.570 1.00 81.94 495 TRP A C 1
ATOM 4087 O O . TRP A 1 495 ? -7.960 18.423 33.721 1.00 81.94 495 TRP A O 1
ATOM 4097 N N . ASP A 1 496 ? -7.564 19.050 35.839 1.00 82.12 496 ASP A N 1
ATOM 4098 C CA . ASP A 1 496 ? -8.904 18.712 36.323 1.00 82.12 496 ASP A CA 1
ATOM 4099 C C . ASP A 1 496 ? -9.985 19.569 35.638 1.00 82.12 496 ASP A C 1
ATOM 4101 O O . ASP A 1 496 ? -10.961 19.024 35.129 1.00 82.12 496 ASP A O 1
ATOM 4105 N N . GLU A 1 497 ? -9.773 20.883 35.499 1.00 80.06 497 GLU A N 1
ATOM 4106 C CA . GLU A 1 497 ? -10.696 21.785 34.783 1.00 80.06 497 GLU A CA 1
ATOM 4107 C C . GLU A 1 497 ? -10.793 21.455 33.283 1.00 80.06 497 GLU A C 1
ATOM 4109 O O . GLU A 1 497 ? -11.855 21.578 32.664 1.00 80.06 497 GLU A O 1
ATOM 4114 N N . ILE A 1 498 ? -9.686 21.014 32.679 1.00 79.62 498 ILE A N 1
ATOM 4115 C CA . ILE A 1 498 ? -9.655 20.515 31.299 1.00 79.62 498 ILE A CA 1
ATOM 4116 C C . ILE A 1 498 ? -10.506 19.242 31.189 1.00 79.62 498 ILE A C 1
ATOM 4118 O O . ILE A 1 498 ? -11.355 19.145 30.300 1.00 79.62 498 ILE A O 1
ATOM 4122 N N . PHE A 1 499 ? -10.336 18.280 32.097 1.00 84.44 499 PHE A N 1
ATOM 4123 C CA . PHE A 1 499 ? -11.097 17.031 32.080 1.00 84.44 499 PHE A CA 1
ATOM 4124 C C . PHE A 1 499 ? -12.589 17.245 32.354 1.00 84.44 499 PHE A C 1
ATOM 4126 O O . PHE A 1 499 ? -13.408 16.627 31.674 1.00 84.44 499 PHE A O 1
ATOM 4133 N N . GLU A 1 500 ? -12.965 18.173 33.237 1.00 81.75 500 GLU A N 1
ATOM 4134 C CA . GLU A 1 500 ? -14.367 18.569 33.439 1.00 81.75 500 GLU A CA 1
ATOM 4135 C C . GLU A 1 500 ? -15.013 19.082 32.142 1.00 81.75 500 GLU A C 1
ATOM 4137 O O . GLU A 1 500 ? -16.131 18.688 31.799 1.00 81.75 500 GLU A O 1
ATOM 4142 N N . LYS A 1 501 ? -14.295 19.901 31.360 1.00 77.12 501 LYS A N 1
ATOM 4143 C CA . LYS A 1 501 ? -14.772 20.366 30.044 1.00 77.12 501 LYS A CA 1
ATOM 4144 C C . LYS A 1 501 ? -14.915 19.214 29.044 1.00 77.12 501 LYS A C 1
ATOM 4146 O O . LYS A 1 501 ? -15.880 19.190 28.279 1.00 77.12 501 LYS A O 1
ATOM 4151 N N . MET A 1 502 ? -14.001 18.241 29.064 1.00 82.69 502 MET A N 1
ATOM 4152 C CA . MET A 1 502 ? -14.078 17.049 28.203 1.00 82.69 502 MET A CA 1
ATOM 4153 C C . MET A 1 502 ? -15.289 16.177 28.519 1.00 82.69 502 MET A C 1
ATOM 4155 O O . MET A 1 502 ? -15.872 15.582 27.610 1.00 82.69 502 MET A O 1
ATOM 4159 N N . GLU A 1 503 ? -15.692 16.093 29.787 1.00 86.06 503 GLU A N 1
ATOM 4160 C CA . GLU A 1 503 ? -16.822 15.257 30.185 1.00 86.06 503 GLU A CA 1
ATOM 4161 C C . GLU A 1 503 ? -18.131 15.653 29.496 1.00 86.06 503 GLU A C 1
ATOM 4163 O O . GLU A 1 503 ? -18.902 14.767 29.128 1.00 86.06 503 GLU A O 1
ATOM 4168 N N . ALA A 1 504 ? -18.355 16.946 29.236 1.00 80.00 504 ALA A N 1
ATOM 4169 C CA . ALA A 1 504 ? -19.526 17.407 28.490 1.00 80.00 504 ALA A CA 1
ATOM 4170 C C . ALA A 1 504 ? -19.549 16.857 27.050 1.00 80.00 504 ALA A C 1
ATOM 4172 O O . ALA A 1 504 ? -20.600 16.463 26.535 1.00 80.00 504 ALA A O 1
ATOM 4173 N N . TRP A 1 505 ? -18.382 16.776 26.404 1.00 84.69 505 TRP A N 1
ATOM 4174 C CA . TRP A 1 505 ? -18.248 16.147 25.090 1.00 84.69 505 TRP A CA 1
ATOM 4175 C C . TRP A 1 505 ? -18.449 14.632 25.166 1.00 84.69 505 TRP A C 1
ATOM 4177 O O . TRP A 1 505 ? -19.166 14.061 24.338 1.00 84.69 505 TRP A O 1
ATOM 4187 N N . PHE A 1 506 ? -17.887 13.983 26.189 1.00 89.12 506 PHE A N 1
ATOM 4188 C CA . PHE A 1 506 ? -18.098 12.557 26.429 1.00 89.12 506 PHE A CA 1
ATOM 4189 C C . PHE A 1 506 ? -19.579 12.224 26.628 1.00 89.12 506 PHE A C 1
ATOM 4191 O O . PHE A 1 506 ? -20.048 11.225 26.086 1.00 89.12 506 PHE A O 1
ATOM 4198 N N . ASP A 1 507 ? -20.336 13.077 27.316 1.00 86.75 507 ASP A N 1
ATOM 4199 C CA . ASP A 1 507 ? -21.779 12.912 27.489 1.00 86.75 507 ASP A CA 1
ATOM 4200 C C . ASP A 1 507 ? -22.532 13.000 26.149 1.00 86.75 507 ASP A C 1
ATOM 4202 O O . ASP A 1 507 ? -23.389 12.156 25.861 1.00 86.75 507 ASP A O 1
ATOM 4206 N N . ALA A 1 508 ? -22.183 13.959 25.282 1.00 85.50 508 ALA A N 1
ATOM 4207 C CA . ALA A 1 508 ? -22.788 14.097 23.953 1.00 85.50 508 ALA A CA 1
ATOM 4208 C C . ALA A 1 508 ? -22.517 12.875 23.058 1.00 85.50 508 ALA A C 1
ATOM 4210 O O . ALA A 1 508 ? -23.421 12.355 22.396 1.00 85.50 508 ALA A O 1
ATOM 4211 N N . VAL A 1 509 ? -21.280 12.383 23.074 1.00 90.50 509 VAL A N 1
ATOM 4212 C CA . VAL A 1 509 ? -20.854 11.194 22.334 1.00 90.50 509 VAL A CA 1
ATOM 4213 C C . VAL A 1 509 ? -21.516 9.929 22.877 1.00 90.50 509 VAL A C 1
ATOM 4215 O O . VAL A 1 509 ? -22.101 9.160 22.110 1.00 90.50 509 VAL A O 1
ATOM 4218 N N . ARG A 1 510 ? -21.501 9.725 24.197 1.00 92.50 510 ARG A N 1
ATOM 4219 C CA . ARG A 1 510 ? -22.118 8.562 24.844 1.00 92.50 510 ARG A CA 1
ATOM 4220 C C . ARG A 1 510 ? -23.618 8.507 24.581 1.00 92.50 510 ARG A C 1
ATOM 4222 O O . ARG A 1 510 ? -24.153 7.429 24.331 1.00 92.50 510 ARG A O 1
ATOM 4229 N N . LYS A 1 511 ? -24.295 9.657 24.565 1.00 92.06 511 LYS A N 1
ATOM 4230 C CA . LYS A 1 511 ? -25.723 9.749 24.229 1.00 92.06 511 LYS A CA 1
ATOM 4231 C C . LYS A 1 511 ? -26.041 9.201 22.832 1.00 92.06 511 LYS A C 1
ATOM 4233 O O . LYS A 1 511 ? -27.132 8.674 22.633 1.00 92.06 511 LYS A O 1
ATOM 4238 N N . LYS A 1 512 ? -25.117 9.327 21.875 1.00 93.50 512 LYS A N 1
ATOM 4239 C CA . LYS A 1 512 ? -25.281 8.837 20.499 1.00 93.50 512 LYS A CA 1
ATOM 4240 C C . LYS A 1 512 ? -24.830 7.384 20.327 1.00 93.50 512 LYS A C 1
ATOM 4242 O O . LYS A 1 512 ? -25.557 6.605 19.716 1.00 93.50 512 LYS A O 1
ATOM 4247 N N . TYR A 1 513 ? -23.642 7.038 20.816 1.00 95.62 513 TYR A N 1
ATOM 4248 C CA . TYR A 1 513 ? -22.990 5.760 20.500 1.00 95.62 513 TYR A CA 1
ATOM 4249 C C . TYR A 1 513 ? -23.159 4.687 21.583 1.00 95.62 513 TYR A C 1
ATOM 4251 O O . TYR A 1 513 ? -22.953 3.506 21.308 1.00 95.62 513 TYR A O 1
ATOM 4259 N N . GLY A 1 514 ? -23.569 5.057 22.801 1.00 94.31 514 GLY A N 1
ATOM 4260 C CA . GLY A 1 514 ? -23.701 4.115 23.913 1.00 94.31 514 GLY A CA 1
ATOM 4261 C C . GLY A 1 514 ? -22.386 3.383 24.189 1.00 94.31 514 GLY A C 1
ATOM 4262 O O . GLY A 1 514 ? -21.347 4.019 24.343 1.00 94.31 514 GLY A O 1
ATOM 4263 N N . ASP A 1 515 ? -22.433 2.049 24.217 1.00 93.50 515 ASP A N 1
ATOM 4264 C CA . ASP A 1 515 ? -21.261 1.194 24.458 1.00 93.50 515 ASP A CA 1
ATOM 4265 C C . ASP A 1 515 ? -20.423 0.909 23.188 1.00 93.50 515 ASP A C 1
ATOM 4267 O O . ASP A 1 515 ? -19.395 0.230 23.274 1.00 93.50 515 ASP A O 1
ATOM 4271 N N . HIS A 1 516 ? -20.827 1.421 22.017 1.00 96.44 516 HIS A N 1
ATOM 4272 C CA . HIS A 1 516 ? -20.134 1.241 20.731 1.00 96.44 516 HIS A CA 1
ATOM 4273 C C . HIS A 1 516 ? -19.034 2.288 20.514 1.00 96.44 516 HIS A C 1
ATOM 4275 O O . HIS A 1 516 ? -18.988 2.994 19.503 1.00 96.44 516 HIS A O 1
ATOM 4281 N N . ILE A 1 517 ? -18.151 2.414 21.501 1.00 97.19 517 ILE A N 1
ATOM 4282 C CA . ILE A 1 517 ? -17.046 3.371 21.485 1.00 97.19 517 ILE A CA 1
ATOM 4283 C C . ILE A 1 517 ? -15.737 2.615 21.694 1.00 97.19 517 ILE A C 1
ATOM 4285 O O . ILE A 1 517 ? -15.619 1.813 22.623 1.00 97.19 517 ILE A O 1
ATOM 4289 N N . ILE A 1 518 ? -14.755 2.890 20.838 1.00 96.75 518 ILE A N 1
ATOM 4290 C CA . ILE A 1 518 ? -13.392 2.366 20.930 1.00 96.75 518 ILE A CA 1
ATOM 4291 C C . ILE A 1 518 ? -12.443 3.544 21.128 1.00 96.75 518 ILE A C 1
ATOM 4293 O O . ILE A 1 518 ? -12.341 4.425 20.283 1.00 96.75 518 ILE A O 1
ATOM 4297 N N . LEU A 1 519 ? -11.735 3.549 22.243 1.00 94.62 519 LEU A N 1
ATOM 4298 C CA . LEU A 1 519 ? -10.652 4.462 22.555 1.00 94.62 519 LEU A CA 1
ATOM 4299 C C . LEU A 1 519 ? -9.327 3.843 22.098 1.00 94.62 519 LEU A C 1
ATOM 4301 O O . LEU A 1 519 ? -9.031 2.697 22.431 1.00 94.62 519 LEU A O 1
ATOM 4305 N N . ILE A 1 520 ? -8.525 4.600 21.359 1.00 91.94 520 ILE A N 1
ATOM 4306 C CA . ILE A 1 520 ? -7.142 4.270 21.018 1.00 91.94 520 ILE A CA 1
ATOM 4307 C C . ILE A 1 520 ? -6.241 5.127 21.900 1.00 91.94 520 ILE A C 1
ATOM 4309 O O . ILE A 1 520 ? -6.279 6.356 21.824 1.00 91.94 520 ILE A O 1
ATOM 4313 N N . ASN A 1 521 ? -5.421 4.481 22.727 1.00 87.50 521 ASN A N 1
ATOM 4314 C CA . ASN A 1 521 ? -4.461 5.175 23.577 1.00 87.50 521 ASN A CA 1
ATOM 4315 C C . ASN A 1 521 ? -3.103 5.295 22.869 1.00 87.50 521 ASN A C 1
ATOM 4317 O O . ASN A 1 521 ? -2.183 4.511 23.099 1.00 87.50 521 ASN A O 1
ATOM 4321 N N . GLY A 1 522 ? -2.993 6.252 21.945 1.00 76.75 522 GLY A N 1
ATOM 4322 C CA . GLY A 1 522 ? -1.741 6.551 21.253 1.00 76.75 522 GLY A CA 1
ATOM 4323 C C . GLY A 1 522 ? -0.808 7.385 22.129 1.00 76.75 522 GLY A C 1
ATOM 4324 O O . GLY A 1 522 ? -1.000 8.589 22.248 1.00 76.75 522 GLY A O 1
ATOM 4325 N N . GLN A 1 523 ? 0.220 6.778 22.724 1.00 73.75 523 GLN A N 1
ATOM 4326 C CA . GLN A 1 523 ? 1.248 7.512 23.472 1.00 73.75 523 GLN A CA 1
ATOM 4327 C C . GLN A 1 523 ? 2.385 8.000 22.556 1.00 73.75 523 GLN A C 1
ATOM 4329 O O . GLN A 1 523 ? 2.801 7.301 21.613 1.00 73.75 523 GLN A O 1
ATOM 4334 N N . ARG A 1 524 ? 2.943 9.180 22.866 1.00 75.19 524 ARG A N 1
ATOM 4335 C CA . ARG A 1 524 ? 4.240 9.600 22.317 1.00 75.19 524 ARG A CA 1
ATOM 4336 C C . ARG A 1 524 ? 5.349 8.716 22.875 1.00 75.19 524 ARG A C 1
ATOM 4338 O O . ARG A 1 524 ? 5.234 8.156 23.961 1.00 75.19 524 ARG A O 1
ATOM 4345 N N . LYS A 1 525 ? 6.394 8.544 22.075 1.00 80.38 525 LYS A N 1
ATOM 4346 C CA . LYS A 1 525 ? 7.586 7.791 22.452 1.00 80.38 525 LYS A CA 1
ATOM 4347 C C . LYS A 1 525 ? 8.779 8.716 22.357 1.00 80.38 525 LYS A C 1
ATOM 4349 O O . LYS A 1 525 ? 8.837 9.561 21.470 1.00 80.38 525 LYS A O 1
ATOM 4354 N N . ASP A 1 526 ? 9.689 8.542 23.295 1.00 80.81 526 ASP A N 1
ATOM 4355 C CA . ASP A 1 526 ? 10.978 9.216 23.343 1.00 80.81 526 ASP A CA 1
ATOM 4356 C C . ASP A 1 526 ? 12.030 8.497 22.488 1.00 80.81 526 ASP A C 1
ATOM 4358 O O . ASP A 1 526 ? 13.139 8.998 22.343 1.00 80.81 526 ASP A O 1
ATOM 4362 N N . HIS A 1 527 ? 11.674 7.355 21.895 1.00 85.88 527 HIS A N 1
ATOM 4363 C CA . HIS A 1 527 ? 12.485 6.613 20.942 1.00 85.88 527 HIS A CA 1
ATOM 4364 C C . HIS A 1 527 ? 11.718 6.357 19.648 1.00 85.88 527 HIS A C 1
ATOM 4366 O O . HIS A 1 527 ? 10.488 6.253 19.656 1.00 85.88 527 HIS A O 1
ATOM 4372 N N . TRP A 1 528 ? 12.452 6.214 18.550 1.00 85.50 528 TRP A N 1
ATOM 4373 C CA . TRP A 1 528 ? 11.928 5.841 17.239 1.00 85.50 528 TRP A CA 1
ATOM 4374 C C . TRP A 1 528 ? 12.955 4.991 16.469 1.00 85.50 528 TRP A C 1
ATOM 4376 O O . TRP A 1 528 ? 14.132 4.949 16.835 1.00 85.50 528 TRP A O 1
ATOM 4386 N N . ILE A 1 529 ? 12.487 4.273 15.447 1.00 86.56 529 ILE A N 1
ATOM 4387 C CA . ILE A 1 529 ? 13.27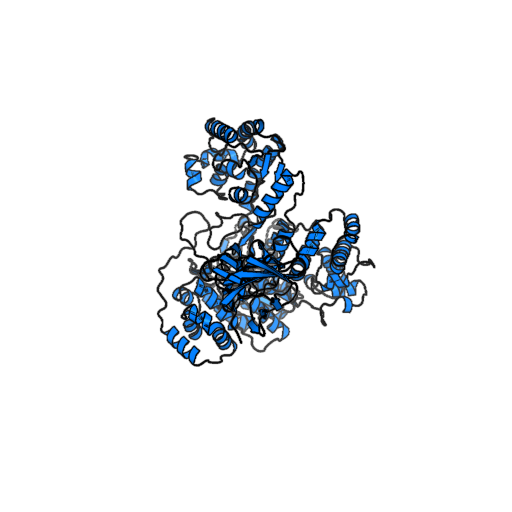2 3.353 14.617 1.00 86.56 529 ILE A CA 1
ATOM 4388 C C . ILE A 1 529 ? 13.568 4.022 13.269 1.00 86.56 529 ILE A C 1
ATOM 4390 O O . ILE A 1 529 ? 12.644 4.332 12.507 1.00 86.56 529 ILE A O 1
ATOM 4394 N N . GLY A 1 530 ? 14.858 4.200 12.986 1.00 80.06 530 GLY A N 1
ATOM 4395 C CA . GLY A 1 530 ? 15.395 4.675 11.714 1.00 80.06 530 GLY A CA 1
ATOM 4396 C C . GLY A 1 530 ? 15.025 3.808 10.525 1.00 80.06 530 GLY A C 1
ATOM 4397 O O . GLY A 1 530 ? 14.688 2.631 10.659 1.00 80.06 530 GLY A O 1
ATOM 4398 N N . ASP A 1 531 ? 15.145 4.365 9.323 1.00 76.62 531 ASP A N 1
ATOM 4399 C CA . ASP A 1 531 ? 15.050 3.572 8.096 1.00 76.62 531 ASP A CA 1
ATOM 4400 C C . ASP A 1 531 ? 16.237 2.607 7.906 1.00 76.62 531 ASP A C 1
ATOM 4402 O O . ASP A 1 531 ? 16.165 1.699 7.077 1.00 76.62 531 ASP A O 1
ATOM 4406 N N . ASP A 1 532 ? 17.294 2.769 8.702 1.00 77.44 532 ASP A N 1
ATOM 4407 C CA . ASP A 1 532 ? 18.419 1.850 8.888 1.00 77.44 532 ASP A CA 1
ATOM 4408 C C . ASP A 1 532 ? 18.185 0.791 9.988 1.00 77.44 532 ASP A C 1
ATOM 4410 O O . ASP A 1 532 ? 19.032 -0.076 10.212 1.00 77.44 532 ASP A O 1
ATOM 4414 N N . GLY A 1 533 ? 17.037 0.840 10.673 1.00 81.62 533 GLY A N 1
ATOM 4415 C CA . GLY A 1 533 ? 16.679 -0.059 11.771 1.00 81.62 533 GLY A CA 1
ATOM 4416 C C . GLY A 1 533 ? 17.309 0.296 13.124 1.00 81.62 533 GLY A C 1
ATOM 4417 O O . GLY A 1 533 ? 17.106 -0.441 14.096 1.00 81.62 533 GLY A O 1
ATOM 4418 N N . VAL A 1 534 ? 18.057 1.398 13.220 1.00 86.38 534 VAL A N 1
ATOM 4419 C CA . VAL A 1 534 ? 18.694 1.847 14.464 1.00 86.38 534 VAL A CA 1
ATOM 4420 C C . VAL A 1 534 ? 17.690 2.605 15.338 1.00 86.38 534 VAL A C 1
ATOM 4422 O O . VAL A 1 534 ? 16.814 3.323 14.860 1.00 86.38 534 VAL A O 1
ATOM 4425 N N . LEU A 1 535 ? 17.800 2.422 16.652 1.00 87.31 535 LEU A N 1
ATOM 4426 C CA . LEU A 1 535 ? 17.033 3.130 17.665 1.00 87.31 535 LEU A CA 1
ATOM 4427 C C . LEU A 1 535 ? 17.680 4.475 17.967 1.00 87.31 535 LEU A C 1
ATOM 4429 O O . LEU A 1 535 ? 18.844 4.562 18.379 1.00 87.31 535 LEU A O 1
ATOM 4433 N N . TYR A 1 536 ? 16.864 5.508 17.841 1.00 84.31 536 TYR A N 1
ATOM 4434 C CA . TYR A 1 536 ? 17.229 6.888 18.100 1.00 84.31 536 TYR A CA 1
ATOM 4435 C C . TYR A 1 536 ? 16.350 7.467 19.195 1.00 84.31 536 TYR A C 1
ATOM 4437 O O . TYR A 1 536 ? 15.165 7.145 19.294 1.00 84.31 536 TYR A O 1
ATOM 4445 N N . ARG A 1 537 ? 16.925 8.372 19.985 1.00 82.06 537 ARG A N 1
ATOM 4446 C CA . ARG A 1 537 ? 16.209 9.112 21.022 1.00 82.06 537 ARG A CA 1
ATOM 4447 C C . ARG A 1 537 ? 15.742 10.462 20.485 1.00 82.06 537 ARG A C 1
ATOM 4449 O O . ARG A 1 537 ? 16.484 11.157 19.792 1.00 82.06 537 ARG A O 1
ATOM 4456 N N . VAL A 1 538 ? 14.520 10.848 20.818 1.00 72.31 538 VAL A N 1
ATOM 4457 C CA . VAL A 1 538 ? 13.950 12.155 20.491 1.00 72.31 538 VAL A CA 1
ATOM 4458 C C . VAL A 1 538 ? 14.620 13.215 21.375 1.00 72.31 538 VAL A C 1
ATOM 4460 O O . VAL A 1 538 ? 14.637 13.086 22.597 1.00 72.31 538 VAL A O 1
ATOM 4463 N N . LYS A 1 539 ? 15.212 14.247 20.753 1.00 56.66 539 LYS A N 1
ATOM 4464 C CA . LYS A 1 539 ? 15.978 15.307 21.444 1.00 56.66 539 LYS A CA 1
ATOM 4465 C C . LYS A 1 539 ? 15.110 16.203 22.338 1.00 56.66 539 LYS A C 1
ATOM 4467 O O . LYS A 1 539 ? 15.602 16.725 23.334 1.00 56.66 539 LYS A O 1
ATOM 4472 N N . GLU A 1 540 ? 13.840 16.396 21.986 1.00 56.84 540 GLU A N 1
ATOM 4473 C CA . GLU A 1 540 ? 12.901 17.208 22.761 1.00 56.84 540 GLU A CA 1
ATOM 4474 C C . GLU A 1 540 ? 12.159 16.346 23.788 1.00 56.84 540 GLU A C 1
ATOM 4476 O O . GLU A 1 540 ? 11.457 15.399 23.432 1.00 56.84 540 GLU A O 1
ATOM 4481 N N . GLY A 1 541 ? 12.301 16.686 25.071 1.00 53.59 541 GLY A N 1
ATOM 4482 C CA . GLY A 1 541 ? 11.511 16.080 26.139 1.00 53.59 541 GLY A CA 1
ATOM 4483 C C . GLY A 1 541 ? 10.043 16.493 26.021 1.00 53.59 541 GLY A C 1
ATOM 4484 O O . GLY A 1 541 ? 9.725 17.680 26.052 1.00 53.59 541 GLY A O 1
ATOM 4485 N N . ASP A 1 542 ? 9.151 15.515 25.887 1.00 59.91 542 ASP A N 1
ATOM 4486 C CA . ASP A 1 542 ? 7.706 15.714 25.949 1.00 59.91 542 ASP A CA 1
ATOM 4487 C C . ASP A 1 542 ? 7.154 15.048 27.213 1.00 59.91 542 ASP A C 1
ATOM 4489 O O . ASP A 1 542 ? 7.252 13.833 27.377 1.00 59.91 542 ASP A O 1
ATOM 4493 N N . ASP A 1 543 ? 6.579 15.848 28.105 1.00 66.88 543 ASP A N 1
ATOM 4494 C CA . ASP A 1 543 ? 5.976 15.425 29.369 1.00 66.88 543 ASP A CA 1
ATOM 4495 C C . ASP A 1 543 ? 4.470 15.130 29.242 1.00 66.88 543 ASP A C 1
ATOM 4497 O O . ASP A 1 543 ? 3.769 15.034 30.244 1.00 66.88 543 ASP A O 1
ATOM 4501 N N . SER A 1 544 ? 3.944 14.965 28.023 1.00 74.75 544 SER A N 1
ATOM 4502 C CA . SER A 1 544 ? 2.513 14.713 27.790 1.00 74.75 544 SER A CA 1
ATOM 4503 C C . SER A 1 544 ? 2.022 13.320 28.201 1.00 74.75 544 SER A C 1
ATOM 4505 O O . SER A 1 544 ? 0.810 13.117 28.301 1.00 74.75 544 SER A O 1
ATOM 4507 N N . THR A 1 545 ? 2.907 12.351 28.458 1.00 78.62 545 THR A N 1
ATOM 4508 C CA . THR A 1 545 ? 2.509 10.966 28.782 1.00 78.62 545 THR A CA 1
ATOM 4509 C C . THR A 1 545 ? 1.598 10.864 30.015 1.00 78.62 545 THR A C 1
ATOM 4511 O O . THR A 1 545 ? 0.523 10.277 29.877 1.00 78.62 545 THR A O 1
ATOM 4514 N N . PRO A 1 546 ? 1.911 11.475 31.179 1.00 83.38 546 PRO A N 1
ATOM 4515 C CA . PRO A 1 546 ? 1.027 11.425 32.345 1.00 83.38 546 PRO A CA 1
ATOM 4516 C C . PRO A 1 546 ? -0.335 12.086 32.090 1.00 83.38 546 PRO A C 1
ATOM 4518 O O . PRO A 1 546 ? -1.359 11.592 32.561 1.00 83.38 546 PRO A O 1
ATOM 4521 N N . PHE A 1 547 ? -0.373 13.168 31.301 1.00 81.69 547 PHE A N 1
ATOM 4522 C CA . PHE A 1 547 ? -1.634 13.792 30.885 1.00 81.69 547 PHE A CA 1
ATOM 4523 C C . PHE A 1 547 ? -2.479 12.823 30.055 1.00 81.69 547 PHE A C 1
ATOM 4525 O O . PHE A 1 547 ? -3.668 12.656 30.315 1.00 81.69 547 PHE A O 1
ATOM 4532 N N . MET A 1 548 ? -1.865 12.166 29.069 1.00 83.69 548 MET A N 1
ATOM 4533 C CA . MET A 1 548 ? -2.534 11.217 28.177 1.00 83.69 548 MET A CA 1
ATOM 4534 C C . MET A 1 548 ? -3.075 9.998 28.922 1.00 83.69 548 MET A C 1
ATOM 4536 O O . MET A 1 548 ? -4.205 9.580 28.669 1.00 83.69 548 MET A O 1
ATOM 4540 N N . GLU A 1 549 ? -2.305 9.455 29.864 1.00 85.31 549 GLU A N 1
ATOM 4541 C CA . GLU A 1 549 ? -2.754 8.361 30.727 1.00 85.31 549 GLU A CA 1
ATOM 4542 C C . GLU A 1 549 ? -3.961 8.788 31.555 1.00 85.31 549 GLU A C 1
ATOM 4544 O O . GLU A 1 549 ? -4.982 8.094 31.565 1.00 85.31 549 GLU A O 1
ATOM 4549 N N . LYS A 1 550 ? -3.907 9.984 32.155 1.00 87.06 550 LYS A N 1
ATOM 4550 C CA . LYS A 1 550 ? -5.037 10.500 32.921 1.00 87.06 550 LYS A CA 1
ATOM 4551 C C . LYS A 1 550 ? -6.272 10.748 32.054 1.00 87.06 550 LYS A C 1
ATOM 4553 O O . LYS A 1 550 ? -7.383 10.387 32.444 1.00 87.06 550 LYS A O 1
ATOM 4558 N N . ALA A 1 551 ? -6.087 11.308 30.862 1.00 86.12 551 ALA A N 1
ATOM 4559 C CA . ALA A 1 551 ? -7.155 11.538 29.897 1.00 86.12 551 ALA A CA 1
ATOM 4560 C C . ALA A 1 551 ? -7.830 10.223 29.474 1.00 86.12 551 ALA A C 1
ATOM 4562 O O . ALA A 1 551 ? -9.059 10.155 29.396 1.00 86.12 551 ALA A O 1
ATOM 4563 N N . ALA A 1 552 ? -7.041 9.169 29.242 1.00 89.12 552 ALA A N 1
ATOM 4564 C CA . ALA A 1 552 ? -7.546 7.844 28.899 1.00 89.12 552 ALA A CA 1
ATOM 4565 C C . ALA A 1 552 ? -8.347 7.220 30.053 1.00 89.12 552 ALA A C 1
ATOM 4567 O O . ALA A 1 552 ? -9.434 6.692 29.815 1.00 89.12 552 ALA A O 1
ATOM 4568 N N . GLU A 1 553 ? -7.877 7.338 31.302 1.00 90.25 553 GLU A N 1
ATOM 4569 C CA . GLU A 1 553 ? -8.624 6.895 32.490 1.00 90.25 553 GLU A CA 1
ATOM 4570 C C . GLU A 1 553 ? -9.992 7.582 32.600 1.00 90.25 553 GLU A C 1
ATOM 4572 O O . GLU A 1 553 ? -11.017 6.916 32.788 1.00 90.25 553 GLU A O 1
ATOM 4577 N N . VAL A 1 554 ? -10.018 8.915 32.470 1.00 90.06 554 VAL A N 1
ATOM 4578 C CA . VAL A 1 554 ? -11.251 9.715 32.536 1.00 90.06 554 VAL A CA 1
ATOM 4579 C C . VAL A 1 554 ? -12.205 9.304 31.415 1.00 90.06 554 VAL A C 1
ATOM 4581 O O . VAL A 1 554 ? -13.378 9.027 31.678 1.00 90.06 554 VAL A O 1
ATOM 4584 N N . ALA A 1 555 ? -11.702 9.185 30.183 1.00 90.81 555 ALA A N 1
ATOM 4585 C CA . ALA A 1 555 ? -12.491 8.759 29.033 1.00 90.81 555 ALA A CA 1
ATOM 4586 C C . ALA A 1 555 ? -13.088 7.360 29.242 1.00 90.81 555 ALA A C 1
ATOM 4588 O O . ALA A 1 555 ? -14.293 7.178 29.073 1.00 90.81 555 ALA A O 1
ATOM 4589 N N . MET A 1 556 ? -12.289 6.380 29.678 1.00 91.69 556 MET A N 1
ATOM 4590 C CA . MET A 1 556 ? -12.763 5.018 29.948 1.00 91.69 556 MET A CA 1
ATOM 4591 C C . MET A 1 556 ? -13.868 4.991 31.004 1.00 91.69 556 MET A C 1
ATOM 4593 O O . MET A 1 556 ? -14.893 4.332 30.811 1.00 91.69 556 MET A O 1
ATOM 4597 N N . LYS A 1 557 ? -13.691 5.739 32.100 1.00 91.50 557 LYS A N 1
ATOM 4598 C CA . LYS A 1 557 ? -14.676 5.829 33.182 1.00 91.50 557 LYS A CA 1
ATOM 4599 C C . LYS A 1 557 ? -15.977 6.481 32.708 1.00 91.50 557 LYS A C 1
ATOM 4601 O O . LYS A 1 557 ? -17.057 5.955 32.977 1.00 91.50 557 LYS A O 1
ATOM 4606 N N . LYS A 1 558 ? -15.886 7.609 31.998 1.00 91.75 558 LYS A N 1
ATOM 4607 C CA . LYS A 1 558 ? -17.049 8.394 31.565 1.00 91.75 558 LYS A CA 1
ATOM 4608 C C . LYS A 1 558 ? -17.799 7.738 30.404 1.00 91.75 558 LYS A C 1
ATOM 4610 O O . LYS A 1 558 ? -19.030 7.736 30.389 1.00 91.75 558 LYS A O 1
ATOM 4615 N N . LEU A 1 559 ? -17.088 7.132 29.454 1.00 92.56 559 LEU A N 1
ATOM 4616 C CA . LEU A 1 559 ? -17.668 6.557 28.236 1.00 92.56 559 LEU A CA 1
ATOM 4617 C C . LEU A 1 559 ? -18.054 5.081 28.365 1.00 92.56 559 LEU A C 1
ATOM 4619 O O . LEU A 1 559 ? -18.892 4.633 27.591 1.00 92.56 559 LEU A O 1
ATOM 4623 N N . ASN A 1 560 ? -17.495 4.324 29.322 1.00 92.00 560 ASN A N 1
ATOM 4624 C CA . ASN A 1 560 ? -17.622 2.854 29.364 1.00 92.00 560 ASN A CA 1
ATOM 4625 C C . ASN A 1 560 ? -17.194 2.182 28.035 1.00 92.00 560 ASN A C 1
ATOM 4627 O O . ASN A 1 560 ? -17.765 1.184 27.577 1.00 92.00 560 ASN A O 1
ATOM 4631 N N . CYS A 1 561 ? -16.191 2.770 27.383 1.00 95.31 561 CYS A N 1
ATOM 4632 C CA . CYS A 1 561 ? -15.720 2.366 26.066 1.00 95.31 561 CYS A CA 1
ATOM 4633 C C . CYS A 1 561 ? -14.770 1.161 26.129 1.00 95.31 561 CYS A C 1
ATOM 4635 O O . CYS A 1 561 ? -14.226 0.812 27.178 1.00 95.31 561 CYS A O 1
ATOM 4637 N N . TYR A 1 562 ? -14.548 0.531 24.978 1.00 97.62 562 TYR A N 1
ATOM 4638 C CA . TYR A 1 562 ? -13.396 -0.343 24.780 1.00 97.62 562 TYR A CA 1
ATOM 4639 C C . TYR A 1 562 ? -12.131 0.512 24.665 1.00 97.62 562 TYR A C 1
ATOM 4641 O O . TYR A 1 562 ? -12.190 1.586 24.084 1.00 97.62 562 TYR A O 1
ATOM 4649 N N . CYS A 1 563 ? -10.996 0.063 25.189 1.00 95.62 563 CYS A N 1
ATOM 4650 C CA . CYS A 1 563 ? -9.713 0.753 25.113 1.00 95.62 563 CYS A CA 1
ATOM 4651 C C . CYS A 1 563 ? -8.657 -0.179 24.513 1.00 95.62 563 CYS A C 1
ATOM 4653 O O . CYS A 1 563 ? -8.394 -1.256 25.055 1.00 95.62 563 CYS A O 1
ATOM 4655 N N . ILE A 1 564 ? -8.079 0.239 23.388 1.00 95.44 564 ILE A N 1
ATOM 4656 C CA . ILE A 1 564 ? -6.931 -0.386 22.735 1.00 95.44 564 ILE A CA 1
ATOM 4657 C C . ILE A 1 564 ? -5.691 0.403 23.149 1.00 95.44 564 ILE A C 1
ATOM 4659 O O . ILE A 1 564 ? -5.457 1.521 22.690 1.00 95.44 564 ILE A O 1
ATOM 4663 N N . ASP A 1 565 ? -4.891 -0.210 24.010 1.00 92.38 565 ASP A N 1
ATOM 4664 C CA . ASP A 1 565 ? -3.729 0.382 24.670 1.00 92.38 565 ASP A CA 1
ATOM 4665 C C . ASP A 1 565 ? -2.453 -0.415 24.378 1.00 92.38 565 ASP A C 1
ATOM 4667 O O . ASP A 1 565 ? -1.553 -0.568 25.198 1.00 92.38 565 ASP A O 1
ATOM 4671 N N . ILE A 1 566 ? -2.388 -1.006 23.187 1.00 92.25 566 ILE A N 1
ATOM 4672 C CA . ILE A 1 566 ? -1.203 -1.745 22.750 1.00 92.25 566 ILE A CA 1
ATOM 4673 C C . ILE A 1 566 ? -0.109 -0.809 22.230 1.00 92.25 566 ILE A C 1
ATOM 4675 O O . ILE A 1 566 ? 1.053 -1.195 22.201 1.00 92.25 566 ILE A O 1
ATOM 4679 N N . PHE A 1 567 ? -0.458 0.424 21.842 1.00 89.00 567 PHE A N 1
ATOM 4680 C CA . PHE A 1 567 ? 0.447 1.422 21.253 1.00 89.00 567 PHE A CA 1
ATOM 4681 C C . PHE A 1 567 ? 1.605 1.801 22.181 1.00 89.00 567 PHE A C 1
ATOM 4683 O O . PHE A 1 567 ? 2.659 2.219 21.700 1.00 89.00 567 PHE A O 1
ATOM 4690 N N . ARG A 1 568 ? 1.446 1.608 23.497 1.00 85.75 568 ARG A N 1
ATOM 4691 C CA . ARG A 1 568 ? 2.525 1.752 24.479 1.00 85.75 568 ARG A CA 1
ATOM 4692 C C . ARG A 1 568 ? 3.704 0.799 24.229 1.00 85.75 568 ARG A C 1
ATOM 4694 O O . ARG A 1 568 ? 4.810 1.104 24.647 1.00 85.75 568 ARG A O 1
ATOM 4701 N N . HIS A 1 569 ? 3.505 -0.319 23.533 1.00 88.69 569 HIS A N 1
ATOM 4702 C CA . HIS A 1 569 ? 4.562 -1.313 23.283 1.00 88.69 569 HIS A CA 1
ATOM 4703 C C . HIS A 1 569 ? 5.318 -1.099 21.971 1.00 88.69 569 HIS A C 1
ATOM 4705 O O . HIS A 1 569 ? 6.311 -1.787 21.719 1.00 88.69 569 HIS A O 1
ATOM 4711 N N . PHE A 1 570 ? 4.832 -0.190 21.122 1.00 90.50 570 PHE A N 1
ATOM 4712 C CA . PHE A 1 570 ? 5.350 0.030 19.775 1.00 90.50 570 PHE A CA 1
ATOM 4713 C C . PHE A 1 570 ? 6.004 1.401 19.645 1.00 90.50 570 PHE A C 1
ATOM 4715 O O . PHE A 1 570 ? 5.537 2.407 20.199 1.00 90.50 570 PHE A O 1
ATOM 4722 N N . LEU A 1 571 ? 7.086 1.432 18.876 1.00 88.88 571 LEU A N 1
ATOM 4723 C CA . LEU A 1 571 ? 7.841 2.635 18.573 1.00 88.88 571 LEU A CA 1
ATOM 4724 C C . LEU A 1 571 ? 7.404 3.190 17.214 1.00 88.88 571 LEU A C 1
ATOM 4726 O O . LEU A 1 571 ? 6.862 2.451 16.390 1.00 88.88 571 LEU A O 1
ATOM 4730 N N . PRO A 1 572 ? 7.566 4.498 16.975 1.00 85.00 572 PRO A N 1
ATOM 4731 C CA . PRO A 1 572 ? 7.498 5.037 15.631 1.00 85.00 572 PRO A CA 1
ATOM 4732 C C . PRO A 1 572 ? 8.599 4.462 14.734 1.00 85.00 572 PRO A C 1
ATOM 4734 O O . PRO A 1 572 ? 9.693 4.191 15.223 1.00 85.00 572 PRO A O 1
ATOM 4737 N N . GLU A 1 573 ? 8.312 4.288 13.444 1.00 82.00 573 GLU A N 1
ATOM 4738 C CA . GLU A 1 573 ? 9.239 3.696 12.466 1.00 82.00 573 GLU A CA 1
ATOM 4739 C C . GLU A 1 573 ? 9.160 4.429 11.114 1.00 82.00 573 GLU A C 1
ATOM 4741 O O . GLU A 1 573 ? 8.075 4.584 10.540 1.00 82.00 573 GLU A O 1
ATOM 4746 N N . ASP A 1 574 ? 10.309 4.860 10.582 1.00 74.81 574 ASP A N 1
ATOM 4747 C CA . ASP A 1 574 ? 10.378 5.605 9.309 1.00 74.81 574 ASP A CA 1
ATOM 4748 C C . ASP A 1 574 ? 10.124 4.713 8.081 1.00 74.81 574 ASP A C 1
ATOM 4750 O O . ASP A 1 574 ? 9.530 5.137 7.080 1.00 74.81 574 ASP A O 1
ATOM 4754 N N . SER A 1 575 ? 10.536 3.448 8.148 1.00 70.06 575 SER A N 1
ATOM 4755 C CA . SER A 1 575 ? 10.393 2.471 7.060 1.00 70.06 575 SER A CA 1
ATOM 4756 C C . SER A 1 575 ? 9.010 1.803 7.010 1.00 70.06 575 SER A C 1
ATOM 4758 O O . SER A 1 575 ? 8.700 1.099 6.046 1.00 70.06 575 SER A O 1
ATOM 4760 N N . ALA A 1 576 ? 8.133 2.048 7.990 1.00 70.38 576 ALA A N 1
ATOM 4761 C CA . ALA A 1 576 ? 6.816 1.421 8.048 1.00 70.38 576 ALA A CA 1
ATOM 4762 C C . ALA A 1 576 ? 5.964 1.785 6.815 1.00 70.38 576 ALA A C 1
ATOM 4764 O O . ALA A 1 576 ? 5.729 2.955 6.520 1.00 70.38 576 ALA A O 1
ATOM 4765 N N . TYR A 1 577 ? 5.477 0.805 6.050 1.00 62.94 577 TYR A N 1
ATOM 4766 C CA . TYR A 1 577 ? 4.740 1.063 4.800 1.00 62.94 577 TYR A CA 1
ATOM 4767 C C . TYR A 1 577 ? 3.392 1.767 5.029 1.00 62.94 577 TYR A C 1
ATOM 4769 O O . TYR A 1 577 ? 2.845 2.391 4.116 1.00 62.94 577 TYR A O 1
ATOM 4777 N N . ILE A 1 578 ? 2.897 1.713 6.268 1.00 61.69 578 ILE A N 1
ATOM 4778 C CA . ILE A 1 578 ? 1.693 2.397 6.747 1.00 61.69 578 ILE A CA 1
ATOM 4779 C C . ILE A 1 578 ? 2.021 3.749 7.441 1.00 61.69 578 ILE A C 1
ATOM 4781 O O . ILE A 1 578 ? 1.146 4.388 8.028 1.00 61.69 578 ILE A O 1
ATOM 4785 N N . SER A 1 579 ? 3.281 4.198 7.403 1.00 55.31 579 SER A N 1
ATOM 4786 C CA . SER A 1 579 ? 3.774 5.425 8.046 1.00 55.31 579 SER A CA 1
ATOM 4787 C C . SER A 1 579 ? 4.035 6.546 7.041 1.00 55.31 579 SER A C 1
ATOM 4789 O O . SER A 1 579 ? 4.622 6.325 5.983 1.00 55.31 579 SER A O 1
ATOM 4791 N N . ASN A 1 580 ? 3.628 7.761 7.421 1.00 52.34 580 ASN A N 1
ATOM 4792 C CA . ASN A 1 580 ? 3.871 9.000 6.673 1.00 52.34 580 ASN A CA 1
ATOM 4793 C C . ASN A 1 580 ? 4.610 10.069 7.502 1.00 52.34 580 ASN A C 1
ATOM 4795 O O . ASN A 1 580 ? 4.839 11.163 7.001 1.00 52.34 580 ASN A O 1
ATOM 4799 N N . THR A 1 581 ? 4.894 9.809 8.784 1.00 53.28 581 THR A N 1
ATOM 4800 C CA . THR A 1 581 ? 5.506 10.769 9.725 1.00 53.28 581 THR A CA 1
ATOM 4801 C C . THR A 1 581 ? 6.130 10.013 10.904 1.00 53.28 581 THR A C 1
ATOM 4803 O O . THR A 1 581 ? 5.617 8.939 11.240 1.00 53.28 581 THR A O 1
ATOM 4806 N N . PRO A 1 582 ? 7.097 10.604 11.636 1.00 52.94 582 PRO A N 1
ATOM 4807 C CA . PRO A 1 582 ? 7.711 10.018 12.841 1.00 52.94 582 PRO A CA 1
ATOM 4808 C C . PRO A 1 582 ? 6.742 9.804 14.029 1.00 52.94 582 PRO A C 1
ATOM 4810 O O . PRO A 1 582 ? 7.163 9.514 15.144 1.00 52.94 582 PRO A O 1
ATOM 4813 N N . ALA A 1 583 ? 5.427 9.947 13.825 1.00 63.19 583 ALA A N 1
ATOM 4814 C CA . ALA A 1 583 ? 4.391 9.611 14.801 1.00 63.19 583 ALA A CA 1
ATOM 4815 C C . ALA A 1 583 ? 3.762 8.223 14.571 1.00 63.19 583 ALA A C 1
ATOM 4817 O O . ALA A 1 583 ? 3.146 7.675 15.489 1.00 63.19 583 ALA A O 1
ATOM 4818 N N . HIS A 1 584 ? 3.875 7.655 13.365 1.00 77.31 584 HIS A N 1
ATOM 4819 C CA . HIS A 1 584 ? 3.244 6.375 13.050 1.00 77.31 584 HIS A CA 1
ATOM 4820 C C . HIS A 1 584 ? 4.084 5.216 13.572 1.00 77.31 584 HIS A C 1
ATOM 4822 O O . HIS A 1 584 ? 5.292 5.175 13.364 1.00 77.31 584 HIS A O 1
ATOM 4828 N N . LYS A 1 585 ? 3.416 4.266 14.229 1.00 84.12 585 LYS A N 1
ATOM 4829 C CA . LYS A 1 585 ? 4.051 3.082 14.806 1.00 84.12 585 LYS A CA 1
ATOM 4830 C C . LYS A 1 585 ? 4.473 2.060 13.751 1.00 84.12 585 LYS A C 1
ATOM 4832 O O . LYS A 1 585 ? 4.044 2.123 12.602 1.00 84.12 585 LYS A O 1
ATOM 4837 N N . GLU A 1 586 ? 5.251 1.084 14.192 1.00 87.62 586 GLU A N 1
ATOM 4838 C CA . GLU A 1 586 ? 5.537 -0.154 13.461 1.00 87.62 586 GLU A CA 1
ATOM 4839 C C . GLU A 1 586 ? 4.265 -0.795 12.864 1.00 87.62 586 GLU A C 1
ATOM 4841 O O . GLU A 1 586 ? 3.180 -0.752 13.460 1.00 87.62 586 GLU A O 1
ATOM 4846 N N . ASN A 1 587 ? 4.391 -1.427 11.691 1.00 83.94 587 ASN A N 1
ATOM 4847 C CA . ASN A 1 587 ? 3.249 -1.965 10.933 1.00 83.94 587 ASN A CA 1
ATOM 4848 C C . ASN A 1 587 ? 2.422 -2.978 11.739 1.00 83.94 587 ASN A C 1
ATOM 4850 O O . ASN A 1 587 ? 1.189 -2.982 11.667 1.00 83.94 587 ASN A O 1
ATOM 4854 N N . GLU A 1 588 ? 3.087 -3.812 12.544 1.00 87.19 588 GLU A N 1
ATOM 4855 C CA . GLU A 1 588 ? 2.455 -4.832 13.381 1.00 87.19 588 GLU A CA 1
ATOM 4856 C C . GLU A 1 588 ? 1.455 -4.226 14.376 1.00 87.19 588 GLU A C 1
ATOM 4858 O O . GLU A 1 588 ? 0.432 -4.844 14.677 1.00 87.19 588 GLU A O 1
ATOM 4863 N N . CYS A 1 589 ? 1.697 -2.990 14.828 1.00 89.19 589 CYS A N 1
ATOM 4864 C CA . CYS A 1 589 ? 0.788 -2.259 15.706 1.00 89.19 589 CYS A CA 1
ATOM 4865 C C . CYS A 1 589 ? -0.572 -2.030 15.034 1.00 89.19 589 CYS A C 1
ATOM 4867 O O . CYS A 1 589 ? -1.620 -2.293 15.629 1.00 89.19 589 CYS A O 1
ATOM 4869 N N . TYR A 1 590 ? -0.567 -1.584 13.775 1.00 87.31 590 TYR A N 1
ATOM 4870 C CA . TYR A 1 590 ? -1.786 -1.300 13.016 1.00 87.31 590 TYR A CA 1
ATOM 4871 C C . TYR A 1 590 ? -2.518 -2.571 12.596 1.00 87.31 590 TYR A C 1
ATOM 4873 O O . TYR A 1 590 ? -3.740 -2.643 12.741 1.00 87.31 590 TYR A O 1
ATOM 4881 N N . LEU A 1 591 ? -1.781 -3.585 12.127 1.00 87.19 591 LEU A N 1
ATOM 4882 C CA . LEU A 1 591 ? -2.350 -4.883 11.754 1.00 87.19 591 LEU A CA 1
ATOM 4883 C C . LEU A 1 591 ? -3.057 -5.533 12.950 1.00 87.19 591 LEU A C 1
ATOM 4885 O O . LEU A 1 591 ? -4.208 -5.967 12.846 1.00 87.19 591 LEU A O 1
ATOM 4889 N N . TYR A 1 592 ? -2.402 -5.549 14.114 1.00 91.06 592 TYR A N 1
ATOM 4890 C CA . TYR A 1 592 ? -2.993 -6.137 15.309 1.00 91.06 592 TYR A CA 1
ATOM 4891 C C . TYR A 1 592 ? -4.124 -5.270 15.882 1.00 91.06 592 TYR A C 1
ATOM 4893 O O . TYR A 1 592 ? -5.175 -5.811 16.234 1.00 91.06 592 TYR A O 1
ATOM 4901 N N . SER A 1 593 ? -3.993 -3.938 15.875 1.00 91.94 593 SER A N 1
ATOM 4902 C CA . SER A 1 593 ? -5.092 -3.024 16.237 1.00 91.94 593 SER A CA 1
ATOM 4903 C C . SER A 1 593 ? -6.342 -3.273 15.395 1.00 91.94 593 SER A C 1
ATOM 4905 O O . SER A 1 593 ? -7.443 -3.331 15.938 1.00 91.94 593 SER A O 1
ATOM 4907 N N . HIS A 1 594 ? -6.188 -3.486 14.084 1.00 90.56 594 HIS A N 1
ATOM 4908 C CA . HIS A 1 594 ? -7.302 -3.817 13.195 1.00 90.56 594 HIS A CA 1
ATOM 4909 C C . HIS A 1 594 ? -7.986 -5.125 13.616 1.00 90.56 594 HIS A C 1
ATOM 4911 O O . HIS A 1 594 ? -9.215 -5.195 13.682 1.00 90.56 594 HIS A O 1
ATOM 4917 N N . SER A 1 595 ? -7.202 -6.154 13.959 1.00 91.38 595 SER A N 1
ATOM 4918 C CA . SER A 1 595 ? -7.743 -7.431 14.442 1.00 91.38 595 SER A CA 1
ATOM 4919 C C . SER A 1 595 ? -8.523 -7.284 15.758 1.00 91.38 595 SER A C 1
ATOM 4921 O O . SER A 1 595 ? -9.587 -7.887 15.916 1.00 91.38 595 SER A O 1
ATOM 4923 N N . LEU A 1 596 ? -8.052 -6.426 16.672 1.00 94.38 596 LEU A N 1
ATOM 4924 C CA . LEU A 1 596 ? -8.736 -6.120 17.929 1.00 94.38 596 LEU A CA 1
ATOM 4925 C C . LEU A 1 596 ? -10.037 -5.358 17.690 1.00 94.38 596 LEU A C 1
ATOM 4927 O O . LEU A 1 596 ? -11.064 -5.743 18.241 1.00 94.38 596 LEU A O 1
ATOM 4931 N N . VAL A 1 597 ? -10.018 -4.325 16.844 1.00 94.56 597 VAL A N 1
ATOM 4932 C CA . VAL A 1 597 ? -11.222 -3.581 16.444 1.00 94.56 597 VAL A CA 1
ATOM 4933 C C . VAL A 1 597 ? -12.266 -4.535 15.872 1.00 94.56 597 VAL A C 1
ATOM 4935 O O . VAL A 1 597 ? -13.420 -4.512 16.295 1.00 94.56 597 VAL A O 1
ATOM 4938 N N . ARG A 1 598 ? -11.855 -5.428 14.968 1.00 91.81 598 ARG A N 1
ATOM 4939 C CA . ARG A 1 598 ? -12.736 -6.445 14.395 1.00 91.81 598 ARG A CA 1
ATOM 4940 C C . ARG A 1 598 ? -13.331 -7.355 15.465 1.00 91.81 598 ARG A C 1
ATOM 4942 O O . ARG A 1 598 ? -14.548 -7.496 15.522 1.00 91.81 598 ARG A O 1
ATOM 4949 N N . LYS A 1 599 ? -12.502 -7.898 16.358 1.00 93.50 599 LYS A N 1
ATOM 4950 C CA . LYS A 1 599 ? -12.960 -8.722 17.485 1.00 93.50 599 LYS A CA 1
ATOM 4951 C C . LYS A 1 599 ? -13.960 -7.976 18.373 1.00 93.50 599 LYS A C 1
ATOM 4953 O O . LYS A 1 599 ? -14.975 -8.548 18.754 1.00 93.50 599 LYS A O 1
ATOM 4958 N N . ILE A 1 600 ? -13.683 -6.715 18.706 1.00 95.94 600 ILE A N 1
ATOM 4959 C CA . ILE A 1 600 ? -14.554 -5.879 19.540 1.00 95.94 600 ILE A CA 1
ATOM 4960 C C . ILE A 1 600 ? -15.915 -5.695 18.871 1.00 95.94 600 ILE A C 1
ATOM 4962 O O . ILE A 1 600 ? -16.939 -5.927 19.507 1.00 95.94 600 ILE A O 1
ATOM 4966 N N . ILE A 1 601 ? -15.917 -5.319 17.595 1.00 93.06 601 ILE A N 1
ATOM 4967 C CA . ILE A 1 601 ? -17.141 -5.011 16.858 1.00 93.06 601 ILE A CA 1
ATOM 4968 C C . ILE A 1 601 ? -17.974 -6.272 16.594 1.00 93.06 601 ILE A C 1
ATOM 4970 O O . ILE A 1 601 ? -19.193 -6.238 16.734 1.00 93.06 601 ILE A O 1
ATOM 4974 N N . GLU A 1 602 ? -17.335 -7.389 16.242 1.00 90.06 602 GLU A N 1
ATOM 4975 C CA . GLU A 1 602 ? -18.028 -8.643 15.925 1.00 90.06 602 GLU A CA 1
ATOM 4976 C C . GLU A 1 602 ? -18.520 -9.386 17.175 1.00 90.06 602 GLU A C 1
ATOM 4978 O O . GLU A 1 602 ? -19.561 -10.038 17.126 1.00 90.06 602 GLU A O 1
ATOM 4983 N N . GLN A 1 603 ? -17.775 -9.328 18.286 1.00 94.31 603 GLN A N 1
ATOM 4984 C CA . GLN A 1 603 ? -18.014 -10.195 19.449 1.00 94.31 603 GLN A CA 1
ATOM 4985 C C . GLN A 1 603 ? -18.475 -9.448 20.700 1.00 94.31 603 GLN A C 1
ATOM 4987 O O . GLN A 1 603 ? -18.959 -10.097 21.625 1.00 94.31 603 GLN A O 1
ATOM 4992 N N . MET A 1 604 ? -18.306 -8.120 20.767 1.00 94.75 604 MET A N 1
ATOM 4993 C CA . MET A 1 604 ? -18.626 -7.298 21.944 1.00 94.75 604 MET A CA 1
ATOM 4994 C C . MET A 1 604 ? -18.162 -7.951 23.264 1.00 94.75 604 MET A C 1
ATOM 4996 O O . MET A 1 604 ? -18.969 -8.198 24.167 1.00 94.75 604 MET A O 1
ATOM 5000 N N . PRO A 1 605 ? -16.863 -8.288 23.399 1.00 96.31 605 PRO A N 1
ATOM 5001 C CA . PRO A 1 605 ? -16.371 -9.036 24.548 1.00 96.31 605 PRO A CA 1
ATOM 5002 C C . PRO A 1 605 ? -16.592 -8.263 25.854 1.00 96.31 605 PRO A C 1
ATOM 5004 O O . PRO A 1 605 ? -16.653 -7.032 25.873 1.00 96.31 605 PRO A O 1
ATOM 5007 N N . LYS A 1 606 ? -16.661 -8.988 26.979 1.00 94.50 606 LYS A N 1
ATOM 5008 C CA . LYS A 1 606 ? -16.737 -8.366 28.315 1.00 94.50 606 LYS A CA 1
ATOM 5009 C C . LYS A 1 606 ? -15.459 -7.606 28.677 1.00 94.50 606 LYS A C 1
ATOM 5011 O O . LYS A 1 606 ? -15.517 -6.624 29.408 1.00 94.50 606 LYS A O 1
ATOM 5016 N N . GLN A 1 607 ? -14.309 -8.065 28.179 1.00 94.88 607 GLN A N 1
ATOM 5017 C CA . GLN A 1 607 ? -13.033 -7.373 28.335 1.00 94.88 607 GLN A CA 1
ATOM 5018 C C . GLN A 1 607 ? -13.096 -6.022 27.614 1.00 94.88 607 GLN A C 1
ATOM 5020 O O . GLN A 1 607 ? -13.235 -5.977 26.393 1.00 94.88 607 GLN A O 1
ATOM 5025 N N . LYS A 1 608 ? -12.985 -4.930 28.379 1.00 94.81 608 LYS A N 1
ATOM 5026 C CA . LYS A 1 608 ? -12.980 -3.561 27.847 1.00 94.81 608 LYS A CA 1
ATOM 5027 C C . LYS A 1 608 ? -11.579 -3.007 27.600 1.00 94.81 608 LYS A C 1
ATOM 5029 O O . LYS A 1 608 ? -11.449 -2.111 26.784 1.00 94.81 608 LYS A O 1
ATOM 5034 N N . HIS A 1 609 ? -10.542 -3.529 28.252 1.00 95.44 609 HIS A N 1
ATOM 5035 C CA . HIS A 1 609 ? -9.175 -3.015 28.139 1.00 95.44 609 HIS A CA 1
ATOM 5036 C C . HIS A 1 609 ? -8.247 -4.039 27.471 1.00 95.44 609 HIS A C 1
ATOM 5038 O O . HIS A 1 609 ? -8.149 -5.181 27.929 1.00 95.44 609 HIS A O 1
ATOM 5044 N N . PHE A 1 610 ? -7.579 -3.626 26.392 1.00 95.75 610 PHE A N 1
ATOM 5045 C CA . PHE A 1 610 ? -6.660 -4.434 25.589 1.00 95.75 610 PHE A CA 1
ATOM 5046 C C . PHE A 1 610 ? -5.278 -3.783 25.561 1.00 95.75 610 PHE A C 1
ATOM 5048 O O . PHE A 1 610 ? -5.015 -2.921 24.728 1.00 95.75 610 PHE A O 1
ATOM 5055 N N . SER A 1 611 ? -4.398 -4.204 26.465 1.00 92.62 611 SER A N 1
ATOM 5056 C CA . SER A 1 611 ? -3.035 -3.675 26.589 1.00 92.62 611 SER A CA 1
ATOM 5057 C C . SER A 1 611 ? -1.945 -4.672 26.194 1.00 92.62 611 SER A C 1
ATOM 5059 O O . SER A 1 611 ? -0.779 -4.298 26.150 1.00 92.62 611 SER A O 1
ATOM 5061 N N . SER A 1 612 ? -2.284 -5.931 25.903 1.00 90.06 612 SER A N 1
ATOM 5062 C CA . SER A 1 612 ? -1.337 -6.962 25.463 1.00 90.06 612 SER A CA 1
ATOM 5063 C C . SER A 1 612 ? -1.436 -7.228 23.961 1.00 90.06 612 SER A C 1
ATOM 5065 O O . SER A 1 612 ? -2.468 -6.981 23.329 1.00 90.06 612 SER A O 1
ATOM 5067 N N . TYR A 1 613 ? -0.355 -7.754 23.389 1.00 90.00 613 TYR A N 1
ATOM 5068 C CA . TYR A 1 613 ? -0.259 -8.137 21.982 1.00 90.00 613 TYR A CA 1
ATOM 5069 C C . TYR A 1 613 ? 0.396 -9.520 21.842 1.00 90.00 613 TYR A C 1
ATOM 5071 O O . TYR A 1 613 ? 0.981 -9.988 22.817 1.00 90.00 613 TYR A O 1
ATOM 5079 N N . PRO A 1 614 ? 0.251 -10.202 20.689 1.00 88.69 614 PRO A N 1
ATOM 5080 C CA . PRO A 1 614 ? 0.658 -11.590 20.530 1.00 88.69 614 PRO A CA 1
ATOM 5081 C C . PRO A 1 614 ? 2.156 -11.773 20.745 1.00 88.69 614 PRO A C 1
ATOM 5083 O O . PRO A 1 614 ? 2.970 -11.012 20.218 1.00 88.69 614 PRO A O 1
ATOM 5086 N N . ASP A 1 615 ? 2.499 -12.836 21.456 1.00 84.44 615 ASP A N 1
ATOM 5087 C CA . ASP A 1 615 ? 3.871 -13.181 21.808 1.00 84.44 615 ASP A CA 1
ATOM 5088 C C . ASP A 1 615 ? 4.744 -13.456 20.567 1.00 84.44 615 ASP A C 1
ATOM 5090 O O . ASP A 1 615 ? 5.910 -13.069 20.528 1.00 84.44 615 ASP A O 1
ATOM 5094 N N . GLU A 1 616 ? 4.165 -13.992 19.488 1.00 82.12 616 GLU A N 1
ATOM 5095 C CA . GLU A 1 616 ? 4.847 -14.139 18.192 1.00 82.12 616 GLU A CA 1
ATOM 5096 C C . GLU A 1 616 ? 5.315 -12.785 17.624 1.00 82.12 616 GLU A C 1
ATOM 5098 O O . GLU A 1 616 ? 6.462 -12.643 17.195 1.00 82.12 616 GLU A O 1
ATOM 5103 N N . ILE A 1 617 ? 4.447 -11.766 17.668 1.00 87.38 617 ILE A N 1
ATOM 5104 C CA . ILE A 1 617 ? 4.785 -10.406 17.223 1.00 87.38 617 ILE A CA 1
ATOM 5105 C C . ILE A 1 617 ? 5.882 -9.831 18.127 1.00 87.38 617 ILE A C 1
ATOM 5107 O O . ILE A 1 617 ? 6.801 -9.173 17.639 1.00 87.38 617 ILE A O 1
ATOM 5111 N N . ARG A 1 618 ? 5.819 -10.092 19.439 1.00 87.44 618 ARG A N 1
ATOM 5112 C CA . ARG A 1 618 ? 6.828 -9.641 20.408 1.00 87.44 618 ARG A CA 1
ATOM 5113 C C . ARG A 1 618 ? 8.208 -10.215 20.095 1.00 87.44 618 ARG A C 1
ATOM 5115 O O . ARG A 1 618 ? 9.155 -9.443 19.953 1.00 87.44 618 ARG A O 1
ATOM 5122 N N . LEU A 1 619 ? 8.309 -11.531 19.912 1.00 85.19 619 LEU A N 1
ATOM 5123 C CA . LEU A 1 619 ? 9.563 -12.206 19.577 1.00 85.19 619 LEU A CA 1
ATOM 5124 C C . LEU A 1 619 ? 10.146 -11.680 18.258 1.00 85.19 619 LEU A C 1
ATOM 5126 O O . LEU A 1 619 ? 11.299 -11.254 18.220 1.00 85.19 619 LEU A O 1
ATOM 5130 N N . GLN A 1 620 ? 9.349 -11.641 17.185 1.00 85.50 620 GLN A N 1
ATOM 5131 C CA . GLN A 1 620 ? 9.815 -11.181 15.871 1.00 85.50 620 GLN A CA 1
ATOM 5132 C C . GLN A 1 620 ? 10.349 -9.741 15.910 1.00 85.50 620 GLN A C 1
ATOM 5134 O O . GLN A 1 620 ? 11.381 -9.449 15.300 1.00 85.50 620 GLN A O 1
ATOM 5139 N N . ARG A 1 621 ? 9.697 -8.854 16.673 1.00 89.94 621 ARG A N 1
ATOM 5140 C CA . ARG A 1 621 ? 10.147 -7.469 16.868 1.00 89.94 621 ARG A CA 1
ATOM 5141 C C . ARG A 1 621 ? 11.476 -7.379 17.606 1.00 89.94 621 ARG A C 1
ATOM 5143 O O . ARG A 1 621 ? 12.368 -6.664 17.154 1.00 89.94 621 ARG A O 1
ATOM 5150 N N . LEU A 1 622 ? 11.636 -8.111 18.708 1.00 88.62 622 LEU A N 1
ATOM 5151 C CA . LEU A 1 622 ? 12.883 -8.108 19.480 1.00 88.62 622 LEU A CA 1
ATOM 5152 C C . LEU A 1 622 ? 14.059 -8.635 18.650 1.00 88.62 622 LEU A C 1
ATOM 5154 O O . LEU A 1 622 ? 15.126 -8.020 18.632 1.00 88.62 622 LEU A O 1
ATOM 5158 N N . LEU A 1 623 ? 13.843 -9.717 17.895 1.00 85.69 623 LEU A N 1
ATOM 5159 C CA . LEU A 1 623 ? 14.848 -10.264 16.981 1.00 85.69 623 LEU A CA 1
ATOM 5160 C C . LEU A 1 623 ? 15.198 -9.286 15.853 1.00 85.69 623 LEU A C 1
ATOM 5162 O O . LEU A 1 623 ? 16.359 -9.208 15.459 1.00 85.69 623 LEU A O 1
ATOM 5166 N N . ARG A 1 624 ? 14.222 -8.525 15.335 1.00 87.69 624 ARG A N 1
ATOM 5167 C CA . ARG A 1 624 ? 14.468 -7.461 14.347 1.00 87.69 624 ARG A CA 1
ATOM 5168 C C . ARG A 1 624 ? 15.340 -6.352 14.931 1.00 87.69 624 ARG A C 1
ATOM 5170 O O . ARG A 1 624 ? 16.336 -5.993 14.313 1.00 87.69 624 ARG A O 1
ATOM 5177 N N . LEU A 1 625 ? 14.996 -5.839 16.112 1.00 88.44 625 LEU A N 1
ATOM 5178 C CA . LEU A 1 625 ? 15.722 -4.735 16.747 1.00 88.44 625 LEU A CA 1
ATOM 5179 C C . LEU A 1 625 ? 17.157 -5.122 17.121 1.00 88.44 625 LEU A C 1
ATOM 5181 O O . LEU A 1 625 ? 18.070 -4.328 16.898 1.00 88.44 625 LEU A O 1
ATOM 5185 N N . LYS A 1 626 ? 17.372 -6.350 17.610 1.00 87.88 626 LYS A N 1
ATOM 5186 C CA . LYS A 1 626 ? 18.697 -6.866 17.990 1.00 87.88 626 LYS A CA 1
ATOM 5187 C C . LYS A 1 626 ? 19.725 -6.823 16.851 1.00 87.88 626 LYS A C 1
ATOM 5189 O O . LYS A 1 626 ? 20.911 -6.678 17.120 1.00 87.88 626 LYS A O 1
ATOM 5194 N N . LYS A 1 627 ? 19.296 -6.908 15.588 1.00 85.31 627 LYS A N 1
ATOM 5195 C CA . LYS A 1 627 ? 20.208 -6.906 14.427 1.00 85.31 627 LYS A CA 1
ATOM 5196 C C . LYS A 1 627 ? 20.996 -5.610 14.261 1.00 85.31 627 LYS A C 1
ATOM 5198 O O . LYS A 1 627 ? 22.102 -5.640 13.735 1.00 85.31 627 LYS A O 1
ATOM 5203 N N . HIS A 1 628 ? 20.413 -4.491 14.680 1.00 84.75 628 HIS A N 1
ATOM 5204 C CA . HIS A 1 628 ? 20.945 -3.153 14.412 1.00 84.75 628 HIS A CA 1
ATOM 5205 C C . HIS A 1 628 ? 21.246 -2.369 15.694 1.00 84.75 628 HIS A C 1
ATOM 5207 O O . HIS A 1 628 ? 21.762 -1.257 15.631 1.00 84.75 628 HIS A O 1
ATOM 5213 N N . ASN A 1 629 ? 20.924 -2.927 16.866 1.00 86.06 629 ASN A N 1
ATOM 5214 C CA . ASN A 1 629 ? 20.957 -2.206 18.132 1.00 86.06 629 ASN A CA 1
ATOM 5215 C C . ASN A 1 629 ? 21.642 -3.011 19.229 1.00 86.06 629 ASN A C 1
ATOM 5217 O O . ASN A 1 629 ? 21.443 -4.219 19.351 1.00 86.06 629 ASN A O 1
ATOM 5221 N N . SER A 1 630 ? 22.393 -2.313 20.083 1.00 88.06 630 SER A N 1
ATOM 5222 C CA . SER A 1 630 ? 22.899 -2.906 21.316 1.00 88.06 630 SER A CA 1
ATOM 5223 C C . SER A 1 630 ? 21.747 -3.247 22.262 1.00 88.06 630 SER A C 1
ATOM 5225 O O . SER A 1 630 ? 20.708 -2.583 22.283 1.00 88.06 630 SER A O 1
ATOM 5227 N N . ILE A 1 631 ? 21.959 -4.265 23.095 1.00 88.31 631 ILE A N 1
ATOM 5228 C CA . ILE A 1 631 ? 20.987 -4.698 24.109 1.00 88.31 631 ILE A CA 1
ATOM 5229 C C . ILE A 1 631 ? 20.615 -3.528 25.028 1.00 88.31 631 ILE A C 1
ATOM 5231 O O . ILE A 1 631 ? 19.434 -3.303 25.270 1.00 88.31 631 ILE A O 1
ATOM 5235 N N . ALA A 1 632 ? 21.599 -2.722 25.445 1.00 87.50 632 ALA A N 1
ATOM 5236 C CA . ALA A 1 632 ? 21.372 -1.548 26.284 1.00 87.50 632 ALA A CA 1
ATOM 5237 C C . ALA A 1 632 ? 20.425 -0.519 25.635 1.00 87.50 632 ALA A C 1
ATOM 5239 O O . ALA A 1 632 ? 19.544 0.008 26.312 1.00 87.50 632 ALA A O 1
ATOM 5240 N N . LYS A 1 633 ? 20.548 -0.258 24.322 1.00 87.94 633 LYS A N 1
ATOM 5241 C CA . LYS A 1 633 ? 19.623 0.639 23.603 1.00 87.94 633 LYS A CA 1
ATOM 5242 C C . LYS A 1 633 ? 18.200 0.080 23.568 1.00 87.94 633 LYS A C 1
ATOM 5244 O O . LYS A 1 633 ? 17.245 0.830 23.746 1.00 87.94 633 LYS A O 1
ATOM 5249 N N . ILE A 1 634 ? 18.051 -1.229 23.367 1.00 90.62 634 ILE A N 1
ATOM 5250 C CA . ILE A 1 634 ? 16.736 -1.888 23.354 1.00 90.62 634 ILE A CA 1
ATOM 5251 C C . ILE A 1 634 ? 16.094 -1.826 24.746 1.00 90.62 634 ILE A C 1
ATOM 5253 O O . ILE A 1 634 ? 14.920 -1.486 24.857 1.00 90.62 634 ILE A O 1
ATOM 5257 N N . GLU A 1 635 ? 16.865 -2.100 25.803 1.00 90.06 635 GLU A N 1
ATOM 5258 C CA . GLU A 1 635 ? 16.405 -2.028 27.197 1.00 90.06 635 GLU A CA 1
ATOM 5259 C C . GLU A 1 635 ? 16.015 -0.606 27.629 1.00 90.06 635 GLU A C 1
ATOM 5261 O O . GLU A 1 635 ? 15.134 -0.452 28.470 1.00 90.06 635 GLU A O 1
ATOM 5266 N N . GLN A 1 636 ? 16.635 0.430 27.053 1.00 88.25 636 GLN A N 1
ATOM 5267 C CA . GLN A 1 636 ? 16.252 1.829 27.281 1.00 88.25 636 GLN A CA 1
ATOM 5268 C C . GLN A 1 636 ? 14.985 2.232 26.517 1.00 88.25 636 GLN A C 1
ATOM 5270 O O . GLN A 1 636 ? 14.210 3.046 27.012 1.00 88.25 636 GLN A O 1
ATOM 5275 N N . ALA A 1 637 ? 14.776 1.680 25.319 1.00 88.31 637 ALA A N 1
ATOM 5276 C CA . ALA A 1 637 ? 13.672 2.065 24.444 1.00 88.31 637 ALA A CA 1
ATOM 5277 C C . ALA A 1 637 ? 12.361 1.309 24.720 1.00 88.31 637 ALA A C 1
ATOM 5279 O O . ALA A 1 637 ? 11.288 1.795 24.355 1.00 88.31 637 ALA A O 1
ATOM 5280 N N . LEU A 1 638 ? 12.425 0.109 25.310 1.00 88.94 638 LEU A N 1
ATOM 5281 C CA . LEU A 1 638 ? 11.280 -0.792 25.463 1.00 88.94 638 LEU A CA 1
ATOM 5282 C C . LEU A 1 638 ? 11.111 -1.318 26.891 1.00 88.94 638 LEU A C 1
ATOM 5284 O O . LEU A 1 638 ? 12.066 -1.679 27.573 1.00 88.94 638 LEU A O 1
ATOM 5288 N N . GLU A 1 639 ? 9.853 -1.495 27.294 1.00 86.19 639 GLU A N 1
ATOM 5289 C CA . GLU A 1 639 ? 9.497 -2.239 28.502 1.00 86.19 639 GLU A CA 1
ATOM 5290 C C . GLU A 1 639 ? 9.611 -3.753 28.254 1.00 86.19 639 GLU A C 1
ATOM 5292 O O . GLU A 1 639 ? 8.775 -4.373 27.580 1.00 86.19 639 GLU A O 1
ATOM 5297 N N . LEU A 1 640 ? 10.669 -4.356 28.801 1.00 88.50 640 LEU A N 1
ATOM 5298 C CA . LEU A 1 640 ? 10.984 -5.776 28.648 1.00 88.50 640 LEU A CA 1
ATOM 5299 C C . LEU A 1 640 ? 10.621 -6.590 29.898 1.00 88.50 640 LEU A C 1
ATOM 5301 O O . LEU A 1 640 ? 10.873 -6.165 31.029 1.00 88.50 640 LEU A O 1
ATOM 5305 N N . SER A 1 641 ? 10.061 -7.781 29.682 1.00 87.81 641 SER A N 1
ATOM 5306 C CA . SER A 1 641 ? 9.948 -8.827 30.701 1.00 87.81 641 SER A CA 1
ATOM 5307 C C . SER A 1 641 ? 11.290 -9.538 30.893 1.00 87.81 641 SER A C 1
ATOM 5309 O O . SER A 1 641 ? 12.215 -9.370 30.097 1.00 87.81 641 SER A O 1
ATOM 5311 N N . ASP A 1 642 ? 11.399 -10.363 31.932 1.00 86.94 642 ASP A N 1
ATOM 5312 C CA . ASP A 1 642 ? 12.619 -11.140 32.178 1.00 86.94 642 ASP A CA 1
ATOM 5313 C C . ASP A 1 642 ? 12.906 -12.130 31.045 1.00 86.94 642 ASP A C 1
ATOM 5315 O O . ASP A 1 642 ? 14.053 -12.250 30.617 1.00 86.94 642 ASP A O 1
ATOM 5319 N N . LEU A 1 643 ? 11.860 -12.739 30.475 1.00 87.19 643 LEU A N 1
ATOM 5320 C CA . LEU A 1 643 ? 11.987 -13.593 29.296 1.00 87.19 643 LEU A CA 1
ATOM 5321 C C . LEU A 1 643 ? 12.558 -12.816 28.103 1.00 87.19 643 LEU A C 1
ATOM 5323 O O . LEU A 1 643 ? 13.490 -13.286 27.456 1.00 87.19 643 LEU A O 1
ATOM 5327 N N . ASP A 1 644 ? 12.055 -11.607 27.842 1.00 90.50 644 ASP A N 1
ATOM 5328 C CA . ASP A 1 644 ? 12.554 -10.791 26.730 1.00 90.50 644 ASP A CA 1
ATOM 5329 C C . ASP A 1 644 ? 14.029 -10.440 26.908 1.00 90.50 644 ASP A C 1
ATOM 5331 O O . ASP A 1 644 ? 14.795 -10.520 25.948 1.00 90.50 644 ASP A O 1
ATOM 5335 N N . ARG A 1 645 ? 14.434 -10.087 28.136 1.00 90.12 645 ARG A N 1
ATOM 5336 C CA . ARG A 1 645 ? 15.833 -9.792 28.472 1.00 90.12 645 ARG A CA 1
ATOM 5337 C C . ARG A 1 645 ? 16.737 -11.000 28.238 1.00 90.12 645 ARG A C 1
ATOM 5339 O O . ARG A 1 645 ? 17.820 -10.840 27.679 1.00 90.12 645 ARG A O 1
ATOM 5346 N N . SER A 1 646 ? 16.297 -12.197 28.624 1.00 89.25 646 SER A N 1
ATOM 5347 C CA . SER A 1 646 ? 17.025 -13.438 28.339 1.00 89.25 646 SER A CA 1
ATOM 5348 C C . SER A 1 646 ? 17.160 -13.682 26.838 1.00 89.25 646 SER A C 1
ATOM 5350 O O . SER A 1 646 ? 18.254 -13.963 26.355 1.00 89.25 646 SER A O 1
ATOM 5352 N N . VAL A 1 647 ? 16.071 -13.520 26.084 1.00 89.44 647 VAL A N 1
ATOM 5353 C CA . VAL A 1 647 ? 16.029 -13.789 24.638 1.00 89.44 647 VAL A CA 1
ATOM 5354 C C . VAL A 1 647 ? 16.949 -12.846 23.869 1.00 89.44 647 VAL A C 1
ATOM 5356 O O . VAL A 1 647 ? 17.733 -13.297 23.037 1.00 89.44 647 VAL A O 1
ATOM 5359 N N . ILE A 1 648 ? 16.924 -11.542 24.162 1.00 89.56 648 ILE A N 1
ATOM 5360 C CA . ILE A 1 648 ? 17.802 -10.582 23.474 1.00 89.56 648 ILE A CA 1
ATOM 5361 C C . ILE A 1 648 ? 19.279 -10.728 23.861 1.00 89.56 648 ILE A C 1
ATOM 5363 O O . ILE A 1 648 ? 20.126 -10.149 23.183 1.00 89.56 648 ILE A O 1
ATOM 5367 N N . ARG A 1 649 ? 19.615 -11.499 24.903 1.00 90.38 649 ARG A N 1
ATOM 5368 C CA . ARG A 1 649 ? 20.996 -11.835 25.302 1.00 90.38 649 ARG A CA 1
ATOM 5369 C C . ARG A 1 649 ? 21.516 -13.148 24.707 1.00 90.38 649 ARG A C 1
ATOM 5371 O O . ARG A 1 649 ? 22.703 -13.433 24.846 1.00 90.38 649 ARG A O 1
ATOM 5378 N N . LEU A 1 650 ? 20.671 -13.917 24.018 1.00 87.94 650 LEU A N 1
ATOM 5379 C CA . LEU A 1 650 ? 21.104 -15.102 23.271 1.00 87.94 650 LEU A CA 1
ATOM 5380 C C . LEU A 1 650 ? 21.958 -14.706 22.066 1.00 87.94 650 LEU A C 1
ATOM 5382 O O . LEU A 1 650 ? 21.596 -13.787 21.335 1.00 87.94 650 LEU A O 1
ATOM 5386 N N . GLU A 1 651 ? 23.063 -15.399 21.829 1.00 85.00 651 GLU A N 1
ATOM 5387 C CA . GLU A 1 651 ? 23.906 -15.208 20.649 1.00 85.00 651 GLU A CA 1
ATOM 5388 C C . GLU A 1 651 ? 23.154 -15.590 19.365 1.00 85.00 651 GLU A C 1
ATOM 5390 O O . GLU A 1 651 ? 22.178 -16.341 19.391 1.00 85.00 651 GLU A O 1
ATOM 5395 N N . GLU A 1 652 ? 23.595 -15.084 18.211 1.00 80.06 652 GLU A N 1
ATOM 5396 C CA . GLU A 1 652 ? 22.904 -15.320 16.932 1.00 80.06 652 GLU A CA 1
ATOM 5397 C C . GLU A 1 652 ? 22.793 -16.818 16.592 1.00 80.06 652 GLU A C 1
ATOM 5399 O O . GLU A 1 652 ? 21.747 -17.280 16.128 1.00 80.06 652 GLU A O 1
ATOM 5404 N N . GLU A 1 653 ? 23.830 -17.599 16.902 1.00 80.88 653 GLU A N 1
ATOM 5405 C CA . GLU A 1 653 ? 23.832 -19.057 16.742 1.00 80.88 653 GLU A CA 1
ATOM 5406 C C . GLU A 1 653 ? 22.804 -19.747 17.655 1.00 80.88 653 GLU A 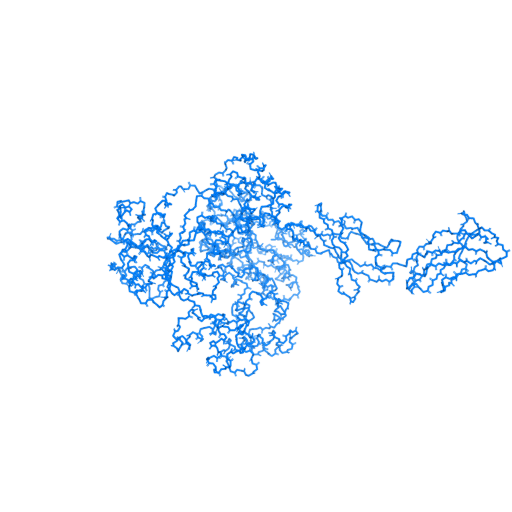C 1
ATOM 5408 O O . GLU A 1 653 ? 22.124 -20.684 17.231 1.00 80.88 653 GLU A O 1
ATOM 5413 N N . GLU A 1 654 ? 22.643 -19.268 18.893 1.00 85.81 654 GLU A N 1
ATOM 5414 C CA . GLU A 1 654 ? 21.674 -19.793 19.863 1.00 85.81 654 GLU A CA 1
ATOM 5415 C C . GLU A 1 654 ? 20.242 -19.465 19.436 1.00 85.81 654 GLU A C 1
ATOM 5417 O O . GLU A 1 654 ? 19.373 -20.337 19.459 1.00 85.81 654 GLU A O 1
ATOM 5422 N N . LEU A 1 655 ? 20.013 -18.234 18.972 1.00 82.62 655 LEU A N 1
ATOM 5423 C CA . LEU A 1 655 ? 18.737 -17.799 18.409 1.00 82.62 655 LEU A CA 1
ATOM 5424 C C . LEU A 1 655 ? 18.353 -18.625 17.184 1.00 82.62 655 LEU A C 1
ATOM 5426 O O . LEU A 1 655 ? 17.198 -19.024 17.057 1.00 82.62 655 LEU A O 1
ATOM 5430 N N . CYS A 1 656 ? 19.308 -18.915 16.296 1.00 76.75 656 CYS A N 1
ATOM 5431 C CA . CYS A 1 656 ? 19.063 -19.769 15.137 1.00 76.75 656 CYS A CA 1
ATOM 5432 C C . CYS A 1 656 ? 18.747 -21.209 15.555 1.00 76.75 656 CYS A C 1
ATOM 5434 O O . CYS A 1 656 ? 17.837 -21.821 14.994 1.00 76.75 656 CYS A O 1
ATOM 5436 N N . ARG A 1 657 ? 19.474 -21.737 16.546 1.00 83.44 657 ARG A N 1
ATOM 5437 C CA . ARG A 1 657 ? 19.314 -23.107 17.043 1.00 83.44 657 ARG A CA 1
ATOM 5438 C C . ARG A 1 657 ? 17.970 -23.340 17.727 1.00 83.44 657 ARG A C 1
ATOM 5440 O O . ARG A 1 657 ? 17.362 -24.369 17.467 1.00 83.44 657 ARG A O 1
ATOM 5447 N N . TYR A 1 658 ? 17.533 -22.414 18.578 1.00 83.00 658 TYR A N 1
ATOM 5448 C CA . TYR A 1 658 ? 16.323 -22.557 19.399 1.00 83.00 658 TYR A CA 1
ATOM 5449 C C . TYR A 1 658 ? 15.128 -21.774 18.861 1.00 83.00 658 TYR A C 1
ATOM 5451 O O . TYR A 1 658 ? 14.165 -21.532 19.583 1.00 83.00 658 TYR A O 1
ATOM 5459 N N . ARG A 1 659 ? 15.172 -21.324 17.602 1.00 81.50 659 ARG A N 1
ATOM 5460 C CA . ARG A 1 659 ? 14.147 -20.433 17.050 1.00 81.50 659 ARG A CA 1
ATOM 5461 C C . ARG A 1 659 ? 12.733 -20.987 17.217 1.00 81.50 659 ARG A C 1
ATOM 5463 O O . ARG A 1 659 ? 11.831 -20.253 17.608 1.00 81.50 659 ARG A O 1
ATOM 5470 N N . LYS A 1 660 ? 12.542 -22.268 16.901 1.00 81.81 660 LYS A N 1
ATOM 5471 C CA . LYS A 1 660 ? 11.225 -22.906 16.933 1.00 81.81 660 LYS A CA 1
ATOM 5472 C C . LYS A 1 660 ? 10.743 -23.097 18.371 1.00 81.81 660 LYS A C 1
ATOM 5474 O O . LYS A 1 660 ? 9.582 -22.852 18.665 1.00 81.81 660 LYS A O 1
ATOM 5479 N N . GLU A 1 661 ? 11.640 -23.489 19.264 1.00 86.38 661 GLU A N 1
ATOM 5480 C CA . GLU A 1 661 ? 11.374 -23.664 20.688 1.00 86.38 661 GLU A CA 1
ATOM 5481 C C . GLU A 1 661 ? 11.072 -22.321 21.365 1.00 86.38 661 GLU A C 1
ATOM 5483 O O . GLU A 1 661 ? 10.184 -22.251 22.205 1.00 86.38 661 GLU A O 1
ATOM 5488 N N . LEU A 1 662 ? 11.743 -21.239 20.960 1.00 83.25 662 LEU A N 1
ATOM 5489 C CA . LEU A 1 662 ? 11.436 -19.872 21.385 1.00 83.25 662 LEU A CA 1
ATOM 5490 C C . LEU A 1 662 ? 10.059 -19.424 20.886 1.00 83.25 662 LEU A C 1
ATOM 5492 O O . LEU A 1 662 ? 9.293 -18.856 21.659 1.00 83.25 662 LEU A O 1
ATOM 5496 N N . GLU A 1 663 ? 9.721 -19.702 19.623 1.00 81.75 663 GLU A N 1
ATOM 5497 C CA . GLU A 1 663 ? 8.381 -19.447 19.080 1.00 81.75 663 GLU A CA 1
ATOM 5498 C C . GLU A 1 663 ? 7.312 -20.234 19.870 1.00 81.75 663 GLU A C 1
ATOM 5500 O O . GLU A 1 663 ? 6.301 -19.659 20.272 1.00 81.75 663 GLU A O 1
ATOM 5505 N N . GLU A 1 664 ? 7.550 -21.515 20.177 1.00 82.44 664 GLU A N 1
ATOM 5506 C CA . GLU A 1 664 ? 6.657 -22.351 20.996 1.00 82.44 664 GLU A CA 1
ATOM 5507 C C . GLU A 1 664 ? 6.555 -21.868 22.455 1.00 82.44 664 GLU A C 1
ATOM 5509 O O . GLU A 1 664 ? 5.450 -21.855 23.010 1.00 82.44 664 GLU A O 1
ATOM 5514 N N . LEU A 1 665 ? 7.660 -21.428 23.065 1.00 83.31 665 LEU A N 1
ATOM 5515 C CA . LEU A 1 665 ? 7.699 -20.871 24.420 1.00 83.31 665 LEU A CA 1
ATOM 5516 C C . LEU A 1 665 ? 6.868 -19.586 24.503 1.00 83.31 665 LEU A C 1
ATOM 5518 O O . LEU A 1 665 ? 6.021 -19.469 25.387 1.00 83.31 665 LEU A O 1
ATOM 5522 N N . TYR A 1 666 ? 7.046 -18.669 23.548 1.00 80.00 666 TYR A N 1
ATOM 5523 C CA . TYR A 1 666 ? 6.249 -17.444 23.444 1.00 80.00 666 TYR A CA 1
ATOM 5524 C C . TYR A 1 666 ? 4.770 -17.766 23.163 1.00 80.00 666 TYR A C 1
ATOM 5526 O O . TYR A 1 666 ? 3.895 -17.201 23.803 1.00 80.00 666 TYR A O 1
ATOM 5534 N N . CYS A 1 667 ? 4.451 -18.709 22.269 1.00 73.31 667 CYS A N 1
ATOM 5535 C CA . CYS A 1 667 ? 3.060 -18.959 21.858 1.00 73.31 667 CYS A CA 1
ATOM 5536 C C . CYS A 1 667 ? 2.244 -19.844 22.815 1.00 73.31 667 CYS A C 1
ATOM 5538 O O . CYS A 1 667 ? 1.015 -19.763 22.819 1.00 73.31 667 CYS A O 1
ATOM 5540 N N . SER A 1 668 ? 2.887 -20.739 23.567 1.00 71.94 668 SER A N 1
ATOM 5541 C CA . SER A 1 668 ? 2.197 -21.775 24.353 1.00 71.94 668 SER A CA 1
ATOM 5542 C C . SER A 1 668 ? 2.641 -21.873 25.812 1.00 71.94 668 SER A C 1
ATOM 5544 O O . SER A 1 668 ? 2.087 -22.692 26.545 1.00 71.94 668 SER A O 1
ATOM 5546 N N . GLN A 1 669 ? 3.624 -21.061 26.232 1.00 65.75 669 GLN A N 1
ATOM 5547 C CA . GLN A 1 669 ? 4.279 -21.140 27.548 1.00 65.75 669 GLN A CA 1
ATOM 5548 C C . GLN A 1 669 ? 4.782 -22.548 27.892 1.00 65.75 669 GLN A C 1
ATOM 5550 O O . GLN A 1 669 ? 4.889 -22.931 29.056 1.00 65.75 669 GLN A O 1
ATOM 5555 N N . LYS A 1 670 ? 5.067 -23.358 26.869 1.00 71.56 670 LYS A N 1
ATOM 5556 C CA . LYS A 1 670 ? 5.579 -24.706 27.054 1.00 71.56 670 LYS A CA 1
ATOM 5557 C C . LYS A 1 670 ? 7.079 -24.621 27.294 1.00 71.56 670 LYS A C 1
ATOM 5559 O O . LYS A 1 670 ? 7.841 -24.273 26.399 1.00 71.56 670 LYS A O 1
ATOM 5564 N N . GLU A 1 671 ? 7.479 -24.928 28.519 1.00 70.94 671 GLU A N 1
ATOM 5565 C CA . GLU A 1 671 ? 8.870 -24.839 28.947 1.00 70.94 671 GLU A CA 1
ATOM 5566 C C . GLU A 1 671 ? 9.677 -26.042 28.441 1.00 70.94 671 GLU A C 1
ATOM 5568 O O . GLU A 1 671 ? 9.387 -27.194 28.775 1.00 70.94 671 GLU A O 1
ATOM 5573 N N . ASP A 1 672 ? 10.718 -25.776 27.651 1.00 80.19 672 ASP A N 1
ATOM 5574 C CA . ASP A 1 672 ? 11.795 -26.733 27.409 1.00 80.19 672 ASP A CA 1
ATOM 5575 C C . ASP A 1 672 ? 12.884 -26.511 28.463 1.00 80.19 672 ASP A C 1
ATOM 5577 O O . ASP A 1 672 ? 13.410 -25.410 28.618 1.00 80.19 672 ASP A O 1
ATOM 5581 N N . LYS A 1 673 ? 13.219 -27.557 29.221 1.00 81.19 673 LYS A N 1
ATOM 5582 C CA . LYS A 1 673 ? 14.153 -27.447 30.345 1.00 81.19 673 LYS A CA 1
ATOM 5583 C C . LYS A 1 673 ? 15.551 -26.989 29.909 1.00 81.19 673 LYS A C 1
ATOM 5585 O O . LYS A 1 673 ? 16.159 -26.184 30.608 1.00 81.19 673 LYS A O 1
ATOM 5590 N N . ALA A 1 674 ? 16.047 -27.479 28.772 1.00 79.81 674 ALA A N 1
ATOM 5591 C CA . ALA A 1 674 ? 17.356 -27.090 28.254 1.00 79.81 674 ALA A CA 1
ATOM 5592 C C . ALA A 1 674 ? 17.338 -25.639 27.754 1.00 79.81 674 ALA A C 1
ATOM 5594 O O . ALA A 1 674 ? 18.288 -24.893 27.987 1.00 79.81 674 ALA A O 1
ATOM 5595 N N . LEU A 1 675 ? 16.234 -25.217 27.133 1.00 84.88 675 LEU A N 1
ATOM 5596 C CA . LEU A 1 675 ? 16.034 -23.823 26.744 1.00 84.88 675 LEU A CA 1
ATOM 5597 C C . LEU A 1 675 ? 15.960 -22.893 27.962 1.00 84.88 675 LEU A C 1
ATOM 5599 O O . LEU A 1 675 ? 16.570 -21.832 27.950 1.00 84.88 675 LEU A O 1
ATOM 5603 N N . MET A 1 676 ? 15.251 -23.278 29.024 1.00 87.06 676 MET A N 1
ATOM 5604 C CA . MET A 1 676 ? 15.138 -22.457 30.234 1.00 87.06 676 MET A CA 1
ATOM 5605 C C . MET A 1 676 ? 16.475 -22.337 30.976 1.00 87.06 676 MET A C 1
ATOM 5607 O O . MET A 1 676 ? 16.802 -21.258 31.464 1.00 87.06 676 MET A O 1
ATOM 5611 N N . GLU A 1 677 ? 17.282 -23.402 31.028 1.00 87.19 677 GLU A N 1
ATOM 5612 C CA . GLU A 1 677 ? 18.659 -23.336 31.543 1.00 87.19 677 GLU A CA 1
ATOM 5613 C C . GLU A 1 677 ? 19.516 -22.358 30.722 1.00 87.19 677 GLU A C 1
ATOM 5615 O O . GLU A 1 677 ? 20.170 -21.489 31.302 1.00 87.19 677 GLU A O 1
ATOM 5620 N N . LEU A 1 678 ? 19.430 -22.416 29.389 1.00 87.62 678 LEU A N 1
ATOM 5621 C CA . LEU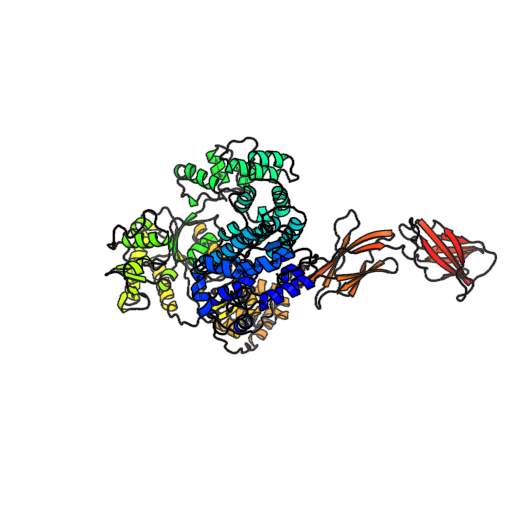 A 1 678 ? 20.122 -21.484 28.497 1.00 87.62 678 LEU A CA 1
ATOM 5622 C C . LEU A 1 678 ? 19.650 -20.034 28.675 1.00 87.62 678 LEU A C 1
ATOM 5624 O O . LEU A 1 678 ? 20.467 -19.121 28.728 1.00 87.62 678 LEU A O 1
ATOM 5628 N N . LEU A 1 679 ? 18.340 -19.800 28.778 1.00 88.56 679 LEU A N 1
ATOM 5629 C CA . LEU A 1 679 ? 17.770 -18.466 28.981 1.00 88.56 679 LEU A CA 1
ATOM 5630 C C . LEU A 1 679 ? 18.185 -17.870 30.331 1.00 88.56 679 LEU A C 1
ATOM 5632 O O . LEU A 1 679 ? 18.413 -16.662 30.423 1.00 88.56 679 LEU A O 1
ATOM 5636 N N . ASN A 1 680 ? 18.319 -18.705 31.364 1.00 87.56 680 ASN A N 1
ATOM 5637 C CA . ASN A 1 680 ? 18.842 -18.293 32.665 1.00 87.56 680 ASN A CA 1
ATOM 5638 C C . ASN A 1 680 ? 20.335 -17.946 32.592 1.00 87.56 680 ASN A C 1
ATOM 5640 O O . ASN A 1 680 ? 20.763 -16.951 33.176 1.00 87.56 680 ASN A O 1
ATOM 5644 N N . GLU A 1 681 ? 21.128 -18.720 31.847 1.00 88.75 681 GLU A N 1
ATOM 5645 C CA . GLU A 1 681 ? 22.537 -18.401 31.600 1.00 88.75 681 GLU A CA 1
ATOM 5646 C C . GLU A 1 681 ? 22.672 -17.092 30.808 1.00 88.75 681 GLU A C 1
ATOM 5648 O O . GLU A 1 681 ? 23.413 -16.189 31.204 1.00 88.75 681 GLU A O 1
ATOM 5653 N N . ALA A 1 682 ? 21.896 -16.935 29.737 1.00 85.00 682 ALA A N 1
ATOM 5654 C CA . ALA A 1 682 ? 21.876 -15.732 28.916 1.00 85.00 682 ALA A CA 1
ATOM 5655 C C . ALA A 1 682 ? 21.466 -14.492 29.717 1.00 85.00 682 ALA A C 1
ATOM 5657 O O . ALA A 1 682 ? 22.048 -13.426 29.527 1.00 85.00 682 ALA A O 1
ATOM 5658 N N . ALA A 1 683 ? 20.533 -14.627 30.668 1.00 81.25 683 ALA A N 1
ATOM 5659 C CA . ALA A 1 683 ? 20.141 -13.539 31.563 1.00 81.25 683 ALA A CA 1
ATOM 5660 C C . ALA A 1 683 ? 21.322 -12.957 32.352 1.00 81.25 683 ALA A C 1
ATOM 5662 O O . ALA A 1 683 ? 21.298 -11.770 32.672 1.00 81.25 683 ALA A O 1
ATOM 5663 N N . SER A 1 684 ? 22.343 -13.771 32.644 1.00 82.69 684 SER A N 1
ATOM 5664 C CA . SER A 1 684 ? 23.519 -13.355 33.416 1.00 82.69 684 SER A CA 1
ATOM 5665 C C . SER A 1 684 ? 24.593 -12.628 32.590 1.00 82.69 684 SER A C 1
ATOM 5667 O O . SER A 1 684 ? 25.525 -12.061 33.163 1.00 82.69 684 SER A O 1
ATOM 5669 N N . ARG A 1 685 ? 24.475 -12.615 31.254 1.00 84.44 685 ARG A N 1
ATOM 5670 C CA . ARG A 1 685 ? 25.441 -11.965 30.355 1.00 84.44 685 ARG A CA 1
ATOM 5671 C C . ARG A 1 685 ? 25.317 -10.432 30.424 1.00 84.44 685 ARG A C 1
ATOM 5673 O O . ARG A 1 685 ? 24.196 -9.915 30.431 1.00 84.44 685 ARG A O 1
ATOM 5680 N N . PRO A 1 686 ? 26.433 -9.678 30.440 1.00 76.19 686 PRO A N 1
ATOM 5681 C CA . PRO A 1 686 ? 26.387 -8.219 30.482 1.00 76.19 686 PRO A CA 1
ATOM 5682 C C . PRO A 1 686 ? 25.767 -7.658 29.196 1.00 76.19 686 PRO A C 1
ATOM 5684 O O . PRO A 1 686 ? 26.102 -8.085 28.091 1.00 76.19 686 PRO A O 1
ATOM 5687 N N . ALA A 1 687 ? 24.882 -6.669 29.329 1.00 65.00 687 ALA A N 1
ATOM 5688 C CA . ALA A 1 687 ? 24.453 -5.863 28.192 1.00 65.00 687 ALA A CA 1
ATOM 5689 C C . ALA A 1 687 ? 25.650 -4.991 27.781 1.00 65.00 687 ALA A C 1
ATOM 5691 O O . ALA A 1 687 ? 25.985 -4.053 28.496 1.00 65.00 687 ALA A O 1
ATOM 5692 N N . GLY A 1 688 ? 26.353 -5.346 26.701 1.00 61.91 688 GLY A N 1
ATOM 5693 C CA . GLY A 1 688 ? 27.538 -4.604 26.255 1.00 61.91 688 GLY A CA 1
ATOM 5694 C C . GLY A 1 688 ? 27.279 -3.092 26.167 1.00 61.91 688 GLY A C 1
ATOM 5695 O O . GLY A 1 688 ? 26.235 -2.667 25.664 1.00 61.91 688 GLY A O 1
ATOM 5696 N N . GLU A 1 689 ? 28.215 -2.289 26.678 1.00 47.88 689 GLU A N 1
ATOM 5697 C CA . GLU A 1 689 ? 28.133 -0.826 26.654 1.00 47.88 689 GLU A CA 1
ATOM 5698 C C . GLU A 1 689 ? 28.392 -0.296 25.236 1.00 47.88 689 GLU A C 1
ATOM 5700 O O . GLU A 1 689 ? 29.301 -0.755 24.545 1.00 47.88 689 GLU A O 1
ATOM 5705 N N . ALA A 1 690 ? 27.600 0.683 24.798 1.00 45.56 690 ALA A N 1
ATOM 5706 C CA . ALA A 1 690 ? 27.855 1.437 23.576 1.00 45.56 690 ALA A CA 1
ATOM 5707 C C . ALA A 1 690 ? 27.734 2.935 23.871 1.00 45.56 690 ALA A C 1
ATOM 5709 O O . ALA A 1 690 ? 26.760 3.369 24.492 1.00 45.56 690 ALA A O 1
ATOM 5710 N N . GLU A 1 691 ? 28.732 3.699 23.425 1.00 41.28 691 GLU A N 1
ATOM 5711 C CA . GLU A 1 691 ? 28.782 5.153 23.546 1.00 41.28 691 GLU A CA 1
ATOM 5712 C C . GLU A 1 691 ? 27.658 5.850 22.765 1.00 41.28 691 GLU A C 1
ATOM 5714 O O . GLU A 1 691 ? 27.103 5.357 21.780 1.00 41.28 691 GLU A O 1
ATOM 5719 N N . PHE A 1 692 ? 27.313 7.020 23.290 1.00 36.31 692 PHE A N 1
ATOM 5720 C CA . PHE A 1 692 ? 26.182 7.863 22.943 1.00 36.31 692 PHE A CA 1
ATOM 5721 C C . PHE A 1 692 ? 26.518 8.701 21.694 1.00 36.31 692 PHE A C 1
ATOM 5723 O O . PHE A 1 692 ? 27.284 9.654 21.801 1.00 36.31 692 PHE A O 1
ATOM 5730 N N . ASP A 1 693 ? 25.922 8.406 20.534 1.00 40.88 693 ASP A N 1
ATOM 5731 C CA . ASP A 1 693 ? 25.769 9.407 19.466 1.00 40.88 693 ASP A CA 1
ATOM 5732 C C . ASP A 1 693 ? 24.293 9.812 19.393 1.00 40.88 693 ASP A C 1
ATOM 5734 O O . ASP A 1 693 ? 23.407 9.011 19.086 1.00 40.88 693 ASP A O 1
ATOM 5738 N N . SER A 1 694 ? 24.030 11.044 19.820 1.00 37.97 694 SER A N 1
ATOM 5739 C CA . SER A 1 694 ? 22.715 11.614 20.120 1.00 37.97 694 SER A CA 1
ATOM 5740 C C . SER A 1 694 ? 22.228 12.575 19.041 1.00 37.97 694 SER A C 1
ATOM 5742 O O . SER A 1 694 ? 21.532 13.554 19.334 1.00 37.97 694 SER A O 1
ATOM 5744 N N . SER A 1 695 ? 22.564 12.324 17.778 1.00 37.12 695 SER A N 1
ATOM 5745 C CA . SER A 1 695 ? 22.142 13.192 16.686 1.00 37.12 695 SER A CA 1
ATOM 5746 C C . SER A 1 695 ? 21.347 12.455 15.604 1.00 37.12 695 SER A C 1
ATOM 5748 O O . SER A 1 695 ? 21.837 11.588 14.896 1.00 37.12 695 SER A O 1
ATOM 5750 N N . TYR A 1 696 ? 20.071 12.834 15.477 1.00 37.00 696 TYR A N 1
ATOM 5751 C CA . TYR A 1 696 ? 19.370 12.785 14.195 1.00 37.00 696 TYR A CA 1
ATOM 5752 C C . TYR A 1 696 ? 20.086 13.789 13.270 1.00 37.00 696 TYR A C 1
ATOM 5754 O O . TYR A 1 696 ? 20.342 14.909 13.740 1.00 37.00 696 TYR A O 1
ATOM 5762 N N . PRO A 1 697 ? 20.419 13.448 12.013 1.00 34.59 697 PRO A N 1
ATOM 5763 C CA . PRO A 1 697 ? 20.854 14.445 11.046 1.00 34.59 697 PRO A CA 1
ATOM 5764 C C . PRO A 1 697 ? 19.666 15.363 10.767 1.00 34.59 697 PRO A C 1
ATOM 5766 O O . PRO A 1 697 ? 18.680 14.923 10.179 1.00 34.59 697 PRO A O 1
ATOM 5769 N N . ASP A 1 698 ? 19.726 16.617 11.227 1.00 29.98 698 ASP A N 1
ATOM 5770 C CA . ASP A 1 698 ? 18.771 17.642 10.801 1.00 29.98 698 ASP A CA 1
ATOM 5771 C C . ASP A 1 698 ? 18.618 17.522 9.279 1.00 29.98 698 ASP A C 1
ATOM 5773 O O . ASP A 1 698 ? 19.612 17.524 8.551 1.00 29.98 698 ASP A O 1
ATOM 5777 N N . TYR A 1 699 ? 17.388 17.425 8.764 1.00 33.16 699 TYR A N 1
ATOM 5778 C CA . TYR A 1 699 ? 17.137 17.457 7.315 1.00 33.16 699 TYR A CA 1
ATOM 5779 C C . TYR A 1 699 ? 17.429 18.847 6.698 1.00 33.16 699 TYR A C 1
ATOM 5781 O O . TYR A 1 699 ? 16.886 19.213 5.657 1.00 33.16 699 TYR A O 1
ATOM 5789 N N . SER A 1 700 ? 18.332 19.612 7.309 1.00 30.70 700 SER A N 1
ATOM 5790 C CA . SER A 1 700 ? 19.052 20.733 6.732 1.00 30.70 700 SER A CA 1
ATOM 5791 C C . SER A 1 700 ? 20.557 20.491 6.889 1.00 30.70 700 SER A C 1
ATOM 5793 O O . SER A 1 700 ? 21.090 20.636 7.982 1.00 30.70 700 SER A O 1
ATOM 5795 N N . THR A 1 701 ? 21.189 20.152 5.761 1.00 31.48 701 THR A N 1
ATOM 5796 C CA . THR A 1 701 ? 22.612 20.340 5.401 1.00 31.48 701 THR A CA 1
ATOM 5797 C C . THR A 1 701 ? 23.714 19.897 6.383 1.00 31.48 701 THR A C 1
ATOM 5799 O O . THR A 1 701 ? 23.834 20.407 7.488 1.00 31.48 701 THR A O 1
ATOM 5802 N N . ASP A 1 702 ? 24.618 19.081 5.828 1.00 24.80 702 ASP A N 1
ATOM 5803 C CA . ASP A 1 702 ? 26.031 18.865 6.183 1.00 24.80 702 ASP A CA 1
ATOM 5804 C C . ASP A 1 702 ? 26.462 17.658 7.046 1.00 24.80 702 ASP A C 1
ATOM 5806 O O . ASP A 1 702 ? 26.409 17.638 8.271 1.00 24.80 702 ASP A O 1
ATOM 5810 N N . SER A 1 703 ? 27.148 16.764 6.317 1.00 26.27 703 SER A N 1
ATOM 5811 C CA . SER A 1 703 ? 28.416 16.084 6.636 1.00 26.27 703 SER A CA 1
ATOM 5812 C C . SER A 1 703 ? 28.425 14.751 7.406 1.00 26.27 703 SER A C 1
ATOM 5814 O O . SER A 1 703 ? 28.003 14.646 8.547 1.00 26.27 703 SER A O 1
ATOM 5816 N N . GLY A 1 704 ? 29.094 13.763 6.783 1.00 23.77 704 GLY A N 1
ATOM 5817 C CA . GLY A 1 704 ? 30.145 12.993 7.464 1.00 23.77 704 GLY A CA 1
ATOM 5818 C C . GLY A 1 704 ? 29.883 11.515 7.780 1.00 23.77 704 GLY A C 1
ATOM 5819 O O . GLY A 1 704 ? 29.632 11.176 8.921 1.00 23.77 704 GLY A O 1
ATOM 5820 N N . ILE A 1 705 ? 30.038 10.648 6.771 1.00 24.59 705 ILE A N 1
ATOM 5821 C CA . ILE A 1 705 ? 30.537 9.249 6.807 1.00 24.59 705 ILE A CA 1
ATOM 5822 C C . ILE A 1 705 ? 30.595 8.551 8.187 1.00 24.59 705 ILE A C 1
ATOM 5824 O O . ILE A 1 705 ? 31.523 8.834 8.934 1.00 24.59 705 ILE A O 1
ATOM 5828 N N . ILE A 1 706 ? 29.808 7.477 8.384 1.00 22.11 706 ILE A N 1
ATOM 5829 C CA . ILE A 1 706 ? 30.274 6.157 8.880 1.00 22.11 706 ILE A CA 1
ATOM 5830 C C . ILE A 1 706 ? 29.453 5.060 8.175 1.00 22.11 706 ILE A C 1
ATOM 5832 O O . ILE A 1 706 ? 28.231 5.135 8.080 1.00 22.11 706 ILE A O 1
ATOM 5836 N N . GLY A 1 707 ? 30.147 4.071 7.605 1.00 26.14 707 GLY A N 1
ATOM 5837 C CA . GLY A 1 707 ? 29.575 3.012 6.775 1.00 26.14 707 GLY A CA 1
ATOM 5838 C C . GLY A 1 707 ? 28.715 2.012 7.549 1.00 26.14 707 GLY A C 1
ATOM 5839 O O . GLY A 1 707 ? 29.119 1.499 8.588 1.00 26.14 707 GLY A O 1
ATOM 5840 N N . CYS A 1 708 ? 27.552 1.700 6.979 1.00 22.58 708 CYS A N 1
ATOM 5841 C CA . CYS A 1 708 ? 26.626 0.690 7.469 1.00 22.58 708 CYS A CA 1
ATOM 5842 C C . CYS A 1 708 ? 26.792 -0.600 6.645 1.00 22.58 708 CYS A C 1
ATOM 5844 O O . CYS A 1 708 ? 26.591 -0.604 5.428 1.00 22.58 708 CYS A O 1
ATOM 5846 N N . CYS A 1 709 ? 27.187 -1.693 7.301 1.00 21.61 709 CYS A N 1
ATOM 5847 C CA . CYS A 1 709 ? 27.139 -3.039 6.738 1.00 21.61 709 CYS A CA 1
ATOM 5848 C C . CYS A 1 709 ? 25.697 -3.551 6.827 1.00 21.61 709 CYS A C 1
ATOM 5850 O O . CYS A 1 709 ? 25.143 -3.701 7.913 1.00 21.61 709 CYS A O 1
ATOM 5852 N N . CYS A 1 710 ? 25.085 -3.786 5.671 1.00 28.47 710 CYS A N 1
ATOM 5853 C CA . CYS A 1 710 ? 23.671 -4.091 5.526 1.00 28.47 710 CYS A CA 1
ATOM 5854 C C . CYS A 1 710 ? 23.339 -5.559 5.866 1.00 28.47 710 CYS A C 1
ATOM 5856 O O . CYS A 1 710 ? 23.970 -6.474 5.335 1.00 28.47 710 CYS A O 1
ATOM 5858 N N . PHE A 1 711 ? 22.261 -5.794 6.625 1.00 26.14 711 PHE A N 1
ATOM 5859 C CA . PHE A 1 711 ? 21.497 -7.050 6.582 1.00 26.14 711 PHE A CA 1
ATOM 5860 C C . PHE A 1 711 ? 20.474 -6.978 5.441 1.00 26.14 711 PHE A C 1
ATOM 5862 O O . PHE A 1 711 ? 19.262 -6.909 5.636 1.00 26.14 711 PHE A O 1
ATOM 5869 N N . GLU A 1 712 ? 20.985 -6.976 4.215 1.00 35.16 712 GLU A N 1
ATOM 5870 C CA . GLU A 1 712 ? 20.185 -7.255 3.027 1.00 35.16 712 GLU A CA 1
ATOM 5871 C C . GLU A 1 712 ? 19.807 -8.745 2.990 1.00 35.16 712 GLU A C 1
ATOM 5873 O O . GLU A 1 712 ? 20.476 -9.590 3.595 1.00 35.16 712 GLU A O 1
ATOM 5878 N N . LYS A 1 713 ? 18.782 -9.103 2.195 1.00 35.53 713 LYS A N 1
ATOM 5879 C CA . LYS A 1 713 ? 18.711 -10.442 1.575 1.00 35.53 713 LYS A CA 1
ATOM 5880 C C . LYS A 1 713 ? 20.141 -10.778 1.145 1.00 35.53 713 LYS A C 1
ATOM 5882 O O . LYS A 1 713 ? 20.691 -9.946 0.421 1.00 35.53 713 LYS A O 1
ATOM 5887 N N . PRO A 1 714 ? 20.764 -11.890 1.593 1.00 41.31 714 PRO A N 1
ATOM 5888 C CA . PRO A 1 714 ? 22.184 -12.099 1.346 1.00 41.31 714 PRO A CA 1
ATOM 5889 C C . PRO A 1 714 ? 22.429 -11.855 -0.141 1.00 41.31 714 PRO A C 1
ATOM 5891 O O . PRO A 1 714 ? 21.745 -12.458 -0.975 1.00 41.31 714 PRO A O 1
ATOM 5894 N N . ARG A 1 715 ? 23.285 -10.878 -0.485 1.00 43.84 715 ARG A N 1
ATOM 5895 C CA . ARG A 1 715 ? 23.644 -10.599 -1.880 1.00 43.84 715 ARG A CA 1
ATOM 5896 C C . ARG A 1 715 ? 24.450 -11.793 -2.363 1.00 43.84 715 ARG A C 1
ATOM 5898 O O . ARG A 1 715 ? 25.678 -11.813 -2.335 1.00 43.84 715 ARG A O 1
ATOM 5905 N N . LEU A 1 716 ? 23.730 -12.838 -2.745 1.00 50.62 716 LEU A N 1
ATOM 5906 C CA . LEU A 1 716 ? 24.303 -14.066 -3.235 1.00 50.62 716 LEU A CA 1
ATOM 5907 C C . LEU A 1 716 ? 24.902 -13.745 -4.597 1.00 50.62 716 LEU A C 1
ATOM 5909 O O . LEU A 1 716 ? 24.177 -13.490 -5.562 1.00 50.62 716 LEU A O 1
ATOM 5913 N N . ARG A 1 717 ? 26.238 -13.728 -4.672 1.00 58.38 717 ARG A N 1
ATOM 5914 C CA . ARG A 1 717 ? 26.920 -13.651 -5.965 1.00 58.38 717 ARG A CA 1
ATOM 5915 C C . ARG A 1 717 ? 26.365 -14.756 -6.861 1.00 58.38 717 ARG A C 1
ATOM 5917 O O . ARG A 1 717 ? 26.184 -15.897 -6.417 1.00 58.38 717 ARG A O 1
ATOM 5924 N N . ARG A 1 718 ? 26.083 -14.388 -8.113 1.00 73.81 718 ARG A N 1
ATOM 5925 C CA . ARG A 1 718 ? 25.692 -15.338 -9.154 1.00 73.81 718 ARG A CA 1
ATOM 5926 C C . ARG A 1 718 ? 26.771 -16.415 -9.229 1.00 73.81 718 ARG A C 1
ATOM 5928 O O . ARG A 1 718 ? 27.957 -16.093 -9.269 1.00 73.81 718 ARG A O 1
ATOM 5935 N N . VAL A 1 719 ? 26.355 -17.677 -9.207 1.00 82.62 719 VAL A N 1
ATOM 5936 C CA . VAL A 1 719 ? 27.286 -18.796 -9.373 1.00 82.62 719 VAL A CA 1
ATOM 5937 C C . VAL A 1 719 ? 27.828 -18.766 -10.796 1.00 82.62 719 VAL A C 1
ATOM 5939 O O . VAL A 1 719 ? 27.078 -18.582 -11.754 1.00 82.62 719 VAL A O 1
ATOM 5942 N N . GLU A 1 720 ? 29.131 -18.972 -10.938 1.00 82.44 720 GLU A N 1
ATOM 5943 C CA . GLU A 1 720 ? 29.770 -19.127 -12.242 1.00 82.44 720 GLU A CA 1
ATOM 5944 C C . GLU A 1 720 ? 30.124 -20.592 -12.474 1.00 82.44 720 GLU A C 1
ATOM 5946 O O . GLU A 1 720 ? 30.937 -21.165 -11.744 1.00 82.44 720 GLU A O 1
ATOM 5951 N N . ILE A 1 721 ? 29.555 -21.188 -13.526 1.00 88.50 721 ILE A N 1
ATOM 5952 C CA . ILE A 1 721 ? 30.046 -22.454 -14.078 1.00 88.50 721 ILE A CA 1
ATOM 5953 C C . ILE A 1 721 ? 31.247 -22.114 -14.966 1.00 88.50 721 ILE A C 1
ATOM 5955 O O . ILE A 1 721 ? 31.086 -21.691 -16.114 1.00 88.50 721 ILE A O 1
ATOM 5959 N N . ARG A 1 722 ? 32.457 -22.259 -14.416 1.00 85.25 722 ARG A N 1
ATOM 5960 C CA . ARG A 1 722 ? 33.712 -21.879 -15.087 1.00 85.25 722 ARG A CA 1
ATOM 5961 C C . ARG A 1 722 ? 34.089 -22.857 -16.188 1.00 85.25 722 ARG A C 1
ATOM 5963 O O . ARG A 1 722 ? 34.472 -22.444 -17.277 1.00 85.25 722 ARG A O 1
ATOM 5970 N N . THR A 1 723 ? 33.962 -24.148 -15.907 1.00 84.50 723 THR A N 1
ATOM 5971 C CA . THR A 1 723 ? 34.250 -25.221 -16.861 1.00 84.50 723 THR A CA 1
ATOM 5972 C C . THR A 1 723 ? 33.229 -26.342 -16.729 1.00 84.50 723 THR A C 1
ATOM 5974 O O . THR A 1 723 ? 32.722 -26.610 -15.638 1.00 84.50 723 THR A O 1
ATOM 5977 N N . ILE A 1 724 ? 32.935 -26.983 -17.860 1.00 89.31 724 ILE A N 1
ATOM 5978 C CA . ILE A 1 724 ? 32.129 -28.198 -17.961 1.00 89.31 724 ILE A CA 1
ATOM 5979 C C . ILE A 1 724 ? 32.881 -29.178 -18.863 1.00 89.31 724 ILE A C 1
ATOM 5981 O O . ILE A 1 724 ? 33.272 -28.817 -19.972 1.00 89.31 724 ILE A O 1
ATOM 5985 N N . THR A 1 725 ? 33.162 -30.383 -18.373 1.00 84.69 725 THR A N 1
ATOM 5986 C CA . THR A 1 725 ? 33.933 -31.390 -19.117 1.00 84.69 725 THR A CA 1
ATOM 5987 C C . THR A 1 725 ? 33.406 -32.800 -18.876 1.00 84.69 725 THR A C 1
ATOM 5989 O O . THR A 1 725 ? 32.816 -33.097 -17.836 1.00 84.69 725 THR A O 1
ATOM 5992 N N . ASN A 1 726 ? 33.656 -33.689 -19.838 1.00 77.50 726 ASN A N 1
ATOM 5993 C CA . ASN A 1 726 ? 33.444 -35.123 -19.671 1.00 77.50 726 ASN A CA 1
ATOM 5994 C C . ASN A 1 726 ? 34.630 -35.727 -18.914 1.00 77.50 726 ASN A C 1
ATOM 5996 O O . ASN A 1 726 ? 35.772 -35.621 -19.362 1.00 77.50 726 ASN A O 1
ATOM 6000 N N . GLU A 1 727 ? 34.375 -36.403 -17.796 1.00 74.06 727 GLU A N 1
ATOM 6001 C CA . GLU A 1 727 ? 35.398 -37.139 -17.053 1.00 74.06 727 GLU A CA 1
ATOM 6002 C C . GLU A 1 727 ? 34.896 -38.549 -16.728 1.00 74.06 727 GLU A C 1
ATOM 6004 O O . GLU A 1 727 ? 33.952 -38.729 -15.964 1.00 74.06 727 GLU A O 1
ATOM 6009 N N . ARG A 1 728 ? 35.535 -39.568 -17.322 1.00 64.31 728 ARG A N 1
ATOM 6010 C CA . ARG A 1 728 ? 35.248 -40.999 -17.080 1.00 64.31 728 ARG A CA 1
ATOM 6011 C C . ARG A 1 728 ? 33.765 -41.392 -17.254 1.00 64.31 728 ARG A C 1
ATOM 6013 O O . ARG A 1 728 ? 33.282 -42.270 -16.548 1.00 64.31 728 ARG A O 1
ATOM 6020 N N . GLY A 1 729 ? 33.056 -40.768 -18.198 1.00 63.62 729 GLY A N 1
ATOM 6021 C CA . GLY A 1 729 ? 31.632 -41.032 -18.458 1.00 63.62 729 GLY A CA 1
ATOM 6022 C C . GLY A 1 729 ? 30.657 -40.273 -17.548 1.00 63.62 729 GLY A C 1
ATOM 6023 O O . GLY A 1 729 ? 29.473 -40.577 -17.562 1.00 63.62 729 GLY A O 1
ATOM 6024 N N . MET A 1 730 ? 31.142 -39.300 -16.769 1.00 77.25 730 MET A N 1
ATOM 6025 C CA . MET A 1 730 ? 30.342 -38.384 -15.946 1.00 77.25 730 MET A CA 1
ATOM 6026 C C . MET A 1 730 ? 30.575 -36.939 -16.397 1.00 77.25 730 MET A C 1
ATOM 6028 O O . MET A 1 730 ? 31.609 -36.634 -17.002 1.00 77.25 730 MET A O 1
ATOM 6032 N N . VAL A 1 731 ? 29.660 -36.033 -16.048 1.00 86.50 731 VAL A N 1
ATOM 6033 C CA . VAL A 1 731 ? 29.866 -34.594 -16.271 1.00 86.50 731 VAL A CA 1
ATOM 6034 C C . VAL A 1 731 ? 30.503 -33.978 -15.032 1.00 86.50 731 VAL A C 1
ATOM 6036 O O . VAL A 1 731 ? 29.980 -34.099 -13.924 1.00 86.50 731 VAL A O 1
ATOM 6039 N N . LYS A 1 732 ? 31.631 -33.295 -15.218 1.00 89.06 732 LYS A N 1
ATOM 6040 C CA . LYS A 1 732 ? 32.322 -32.538 -14.173 1.00 89.06 732 LYS A CA 1
ATOM 6041 C C . LYS A 1 732 ? 32.160 -31.048 -14.421 1.00 89.06 732 LYS A C 1
ATOM 6043 O O . LYS A 1 732 ? 32.483 -30.557 -15.502 1.00 89.06 732 LYS A O 1
ATOM 6048 N N . LEU A 1 733 ? 31.701 -30.329 -13.401 1.00 91.50 733 LEU A N 1
ATOM 6049 C CA . LEU A 1 733 ? 31.495 -28.887 -13.436 1.00 91.50 733 LEU A CA 1
ATOM 6050 C C . LEU A 1 733 ? 32.340 -28.209 -12.357 1.00 91.50 733 LEU A C 1
ATOM 6052 O O . LEU A 1 733 ? 32.281 -28.602 -11.193 1.00 91.50 733 LEU A O 1
ATOM 6056 N N . LEU A 1 734 ? 33.101 -27.174 -12.719 1.00 89.19 734 LEU A N 1
ATOM 6057 C CA . LEU A 1 734 ? 33.771 -26.302 -11.749 1.00 89.19 734 LEU A CA 1
ATOM 6058 C C . LEU A 1 734 ? 32.890 -25.083 -11.476 1.00 89.19 734 LEU A C 1
ATOM 6060 O O . LEU A 1 734 ? 32.793 -24.184 -12.315 1.00 89.19 734 LEU A O 1
ATOM 6064 N N . CYS A 1 735 ? 32.266 -25.051 -10.302 1.00 86.81 735 CYS A N 1
ATOM 6065 C CA . CYS A 1 735 ? 31.387 -23.964 -9.884 1.00 86.81 735 CYS A CA 1
ATOM 6066 C C . CYS A 1 735 ? 32.094 -23.067 -8.867 1.00 86.81 735 CYS A C 1
ATOM 6068 O O . CYS A 1 735 ? 32.623 -23.558 -7.870 1.00 86.81 735 CYS A O 1
ATOM 6070 N N . ALA A 1 736 ? 32.075 -21.755 -9.093 1.00 79.62 736 ALA A N 1
ATOM 6071 C CA . ALA A 1 736 ? 32.548 -20.768 -8.128 1.00 79.62 736 ALA A CA 1
ATOM 6072 C C . ALA A 1 736 ? 31.361 -20.043 -7.477 1.00 79.62 736 ALA A C 1
ATOM 6074 O O . ALA A 1 736 ? 30.460 -19.574 -8.176 1.00 79.62 736 ALA A O 1
ATOM 6075 N N . SER A 1 737 ? 31.372 -19.936 -6.146 1.00 75.38 737 SER A N 1
ATOM 6076 C CA . SER A 1 737 ? 30.403 -19.162 -5.359 1.00 75.38 737 SER A CA 1
ATOM 6077 C C . SER A 1 737 ? 31.104 -18.406 -4.222 1.00 75.38 737 SER A C 1
ATOM 6079 O O . SER A 1 737 ? 32.310 -18.553 -4.011 1.00 75.38 737 SER A O 1
ATOM 6081 N N . ALA A 1 738 ? 30.362 -17.553 -3.510 1.00 66.62 738 ALA A N 1
ATOM 6082 C CA . ALA A 1 738 ? 30.881 -16.847 -2.341 1.00 66.62 738 ALA A CA 1
ATOM 6083 C C . ALA A 1 738 ? 31.110 -17.811 -1.149 1.00 66.62 738 ALA A C 1
ATOM 6085 O O . ALA A 1 738 ? 30.362 -18.788 -1.015 1.00 66.62 738 ALA A O 1
ATOM 6086 N N . PRO A 1 739 ? 32.092 -17.539 -0.262 1.00 57.16 739 PRO A N 1
ATOM 6087 C CA . PRO A 1 739 ? 32.297 -18.309 0.968 1.00 57.16 739 PRO A CA 1
ATOM 6088 C C . PRO A 1 739 ? 31.008 -18.413 1.799 1.00 57.16 739 PRO A C 1
ATOM 6090 O O . PRO A 1 739 ? 30.276 -17.435 1.914 1.00 57.16 739 PRO A O 1
ATOM 6093 N N . GLY A 1 740 ? 30.722 -19.595 2.359 1.00 60.78 740 GLY A N 1
ATOM 6094 C CA . GLY A 1 740 ? 29.526 -19.831 3.186 1.00 60.78 740 GLY A CA 1
ATOM 6095 C C . GLY A 1 740 ? 28.224 -20.115 2.419 1.00 60.78 740 GLY A C 1
ATOM 6096 O O . GLY A 1 740 ? 27.164 -20.156 3.031 1.00 60.78 740 GLY A O 1
ATOM 6097 N N . THR A 1 741 ? 28.277 -20.330 1.098 1.00 73.19 741 THR A N 1
ATOM 6098 C CA . THR A 1 741 ? 27.101 -20.660 0.263 1.00 73.19 741 THR A CA 1
ATOM 6099 C C . THR A 1 741 ? 27.211 -22.064 -0.341 1.00 73.19 741 THR A C 1
ATOM 6101 O O . THR A 1 741 ? 28.314 -22.507 -0.674 1.00 73.19 741 THR A O 1
ATOM 6104 N N . THR A 1 742 ? 26.088 -22.771 -0.514 1.00 83.94 742 THR A N 1
ATOM 6105 C CA . THR A 1 742 ? 26.037 -24.013 -1.307 1.00 83.94 742 THR A CA 1
ATOM 6106 C C . THR A 1 742 ? 25.590 -23.708 -2.736 1.00 83.94 742 THR A C 1
ATOM 6108 O O . THR A 1 742 ? 25.019 -22.658 -3.023 1.00 83.94 742 THR A O 1
ATOM 6111 N N . VAL A 1 743 ? 25.887 -24.605 -3.672 1.00 86.25 743 VAL A N 1
ATOM 6112 C CA . VAL A 1 743 ? 25.479 -24.511 -5.075 1.00 86.25 743 VAL A CA 1
ATOM 6113 C C . VAL A 1 743 ? 24.397 -25.553 -5.344 1.00 86.25 743 VAL A C 1
ATOM 6115 O O . VAL A 1 743 ? 24.599 -26.747 -5.118 1.00 86.25 743 VAL A O 1
ATOM 6118 N N . GLN A 1 744 ? 23.259 -25.102 -5.866 1.00 91.44 744 GLN A N 1
ATOM 6119 C CA . GLN A 1 744 ? 22.209 -25.943 -6.426 1.00 91.44 744 GLN A CA 1
ATOM 6120 C C . GLN A 1 744 ? 22.394 -26.003 -7.941 1.00 91.44 744 GLN A C 1
ATOM 6122 O O . GLN A 1 744 ? 22.215 -25.008 -8.643 1.00 91.44 744 GLN A O 1
ATOM 6127 N N . LEU A 1 745 ? 22.758 -27.180 -8.444 1.00 90.38 745 LEU A N 1
ATOM 6128 C CA . LEU A 1 745 ? 22.889 -27.434 -9.874 1.00 90.38 745 LEU A CA 1
ATOM 6129 C C . LEU A 1 745 ? 21.551 -27.930 -10.435 1.00 90.38 745 LEU A C 1
ATOM 6131 O O . LEU A 1 745 ? 20.863 -28.722 -9.789 1.00 90.38 745 LEU A O 1
ATOM 6135 N N . LEU A 1 746 ? 21.178 -27.466 -11.624 1.00 91.44 746 LEU A N 1
ATOM 6136 C CA . LEU A 1 746 ? 20.010 -27.919 -12.370 1.00 91.44 746 LEU A CA 1
ATOM 6137 C C . LEU A 1 746 ? 20.449 -28.407 -13.743 1.00 91.44 746 LEU A C 1
ATOM 6139 O O . LEU A 1 746 ? 21.358 -27.838 -14.350 1.00 91.44 746 LEU A O 1
ATOM 6143 N N . ARG A 1 747 ? 19.770 -29.441 -14.231 1.00 91.81 747 ARG A N 1
ATOM 6144 C CA . ARG A 1 747 ? 20.030 -30.073 -15.523 1.00 91.81 747 ARG A CA 1
ATOM 6145 C C . ARG A 1 747 ? 18.732 -30.268 -16.294 1.00 91.81 747 ARG A C 1
ATOM 6147 O O . ARG A 1 747 ? 17.710 -30.593 -15.697 1.00 91.81 747 ARG A O 1
ATOM 6154 N N . ARG A 1 748 ? 18.785 -30.146 -17.617 1.00 90.69 748 ARG A N 1
ATOM 6155 C CA . ARG A 1 748 ? 17.733 -30.620 -18.530 1.00 90.69 748 ARG A CA 1
ATOM 6156 C C . ARG A 1 748 ? 18.334 -31.236 -19.791 1.00 90.69 748 ARG A C 1
ATOM 6158 O O . ARG A 1 748 ? 19.480 -30.935 -20.126 1.00 90.69 748 ARG A O 1
ATOM 6165 N N . THR A 1 749 ? 17.549 -32.050 -20.482 1.00 86.06 749 THR A N 1
ATOM 6166 C CA . THR A 1 749 ? 17.746 -32.368 -21.907 1.00 86.06 749 THR A CA 1
ATOM 6167 C C . THR A 1 749 ? 16.946 -31.381 -22.764 1.00 86.06 749 THR A C 1
ATOM 6169 O O . THR A 1 749 ? 16.116 -30.646 -22.223 1.00 86.06 749 THR A O 1
ATOM 6172 N N . ASP A 1 750 ? 17.191 -31.342 -24.074 1.00 64.44 750 ASP A N 1
ATOM 6173 C CA . ASP A 1 750 ? 16.686 -30.283 -24.966 1.00 64.44 750 ASP A CA 1
ATOM 6174 C C . ASP A 1 750 ? 15.144 -30.130 -24.986 1.00 64.44 750 ASP A C 1
ATOM 6176 O O . ASP A 1 750 ? 14.658 -29.025 -25.217 1.00 64.44 750 ASP A O 1
ATOM 6180 N N . ASP A 1 751 ? 14.390 -31.162 -24.574 1.00 54.78 751 ASP A N 1
ATOM 6181 C CA . ASP A 1 751 ? 12.914 -31.188 -24.556 1.00 54.78 751 ASP A CA 1
ATOM 6182 C C . ASP A 1 751 ? 12.285 -31.376 -23.154 1.00 54.78 751 ASP A C 1
ATOM 6184 O O . ASP A 1 751 ? 11.133 -31.799 -23.024 1.00 54.78 751 ASP A O 1
ATOM 6188 N N . THR A 1 752 ? 13.023 -31.111 -22.067 1.00 66.31 752 THR A N 1
ATOM 6189 C CA . THR A 1 752 ? 12.535 -31.357 -20.693 1.00 66.31 752 THR A CA 1
ATOM 6190 C C . THR A 1 752 ? 12.593 -30.139 -19.766 1.00 66.31 752 THR A C 1
ATOM 6192 O O . THR A 1 752 ? 13.343 -29.182 -19.964 1.00 66.31 752 THR A O 1
ATOM 6195 N N . HIS A 1 753 ? 11.769 -30.175 -18.713 1.00 74.62 753 HIS A N 1
ATOM 6196 C CA . HIS A 1 753 ? 11.810 -29.207 -17.615 1.00 74.62 753 HIS A CA 1
ATOM 6197 C C . HIS A 1 753 ? 13.112 -29.358 -16.811 1.00 74.62 753 HIS A C 1
ATOM 6199 O O . HIS A 1 753 ? 13.648 -30.459 -16.682 1.00 74.62 753 HIS A O 1
ATOM 6205 N N . TRP A 1 754 ? 13.604 -28.261 -16.230 1.00 84.56 754 TRP A N 1
ATOM 6206 C CA . TRP A 1 754 ? 14.799 -28.265 -15.382 1.00 84.56 754 TRP A CA 1
ATOM 6207 C C . TRP A 1 754 ? 14.621 -29.149 -14.145 1.00 84.56 754 TRP A C 1
ATOM 6209 O O . TRP A 1 754 ? 13.702 -28.945 -13.354 1.00 84.56 754 TRP A O 1
ATOM 6219 N N . GLN A 1 755 ? 15.536 -30.097 -13.952 1.00 85.81 755 GLN A N 1
ATOM 6220 C CA . GLN A 1 755 ? 15.568 -30.987 -12.796 1.00 85.81 755 GLN A CA 1
ATOM 6221 C C . GLN A 1 755 ? 16.710 -30.594 -11.849 1.00 85.81 755 GLN A C 1
ATOM 6223 O O . GLN A 1 755 ? 17.855 -30.463 -12.299 1.00 85.81 755 GLN A O 1
ATOM 6228 N N . PRO A 1 756 ? 16.440 -30.404 -10.546 1.00 86.69 756 PRO A N 1
ATOM 6229 C CA . PRO A 1 756 ? 17.483 -30.122 -9.572 1.00 86.69 756 PRO A CA 1
ATOM 6230 C C . PRO A 1 756 ? 18.314 -31.377 -9.277 1.00 86.69 756 PRO A C 1
ATOM 6232 O O . PRO A 1 756 ? 17.781 -32.465 -9.070 1.00 86.69 756 PRO A O 1
ATOM 6235 N N . LEU A 1 757 ? 19.634 -31.211 -9.223 1.00 85.31 757 LEU A N 1
ATOM 6236 C CA . LEU A 1 757 ? 20.580 -32.204 -8.712 1.00 85.31 757 LEU A CA 1
ATOM 6237 C C . LEU A 1 757 ? 20.827 -31.980 -7.207 1.00 85.31 757 LEU A C 1
ATOM 6239 O O . LEU A 1 757 ? 20.214 -31.118 -6.580 1.00 85.31 757 LEU A O 1
ATOM 6243 N N . LYS A 1 758 ? 21.715 -32.755 -6.579 1.00 79.31 758 LYS A N 1
ATOM 6244 C CA . LYS A 1 758 ? 22.044 -32.577 -5.154 1.00 79.31 758 LYS A CA 1
ATOM 6245 C C . LYS A 1 758 ? 22.813 -31.263 -4.920 1.00 79.31 758 LYS A C 1
ATOM 6247 O O . LYS A 1 758 ? 23.720 -30.947 -5.687 1.00 79.31 758 LYS A O 1
ATOM 6252 N N . GLN A 1 759 ? 22.495 -30.538 -3.842 1.00 85.00 759 GLN A N 1
ATOM 6253 C CA . GLN A 1 759 ? 23.279 -29.373 -3.405 1.00 85.00 759 GLN A CA 1
ATOM 6254 C C . GLN A 1 759 ? 24.683 -29.789 -2.952 1.00 85.00 759 GLN A C 1
ATOM 6256 O O . GLN A 1 759 ? 24.849 -30.808 -2.274 1.00 85.00 759 GLN A O 1
ATOM 6261 N N . ALA A 1 760 ? 25.688 -28.990 -3.300 1.00 80.88 760 ALA A N 1
ATOM 6262 C CA . ALA A 1 760 ? 27.080 -29.233 -2.932 1.00 80.88 760 ALA A CA 1
ATOM 6263 C C . ALA A 1 760 ? 27.818 -27.917 -2.623 1.00 80.88 760 ALA A C 1
ATOM 6265 O O . ALA A 1 760 ? 27.402 -26.862 -3.103 1.00 80.88 760 ALA A O 1
ATOM 6266 N N . PRO A 1 761 ? 28.914 -27.940 -1.843 1.00 81.69 761 PRO A N 1
ATOM 6267 C CA . PRO A 1 761 ? 29.812 -26.790 -1.722 1.00 81.69 761 PRO A CA 1
ATOM 6268 C C . PRO A 1 761 ? 30.380 -26.364 -3.089 1.00 81.69 761 PRO A C 1
ATOM 6270 O O . PRO A 1 761 ? 30.487 -27.186 -4.001 1.00 81.69 761 PRO A O 1
ATOM 6273 N N . ALA A 1 762 ? 30.785 -25.097 -3.233 1.00 78.56 762 ALA A N 1
ATOM 6274 C CA . ALA A 1 762 ? 31.492 -24.650 -4.435 1.00 78.56 762 ALA A CA 1
ATOM 6275 C C . ALA A 1 762 ? 32.836 -25.371 -4.625 1.00 78.56 762 ALA A C 1
ATOM 6277 O O . ALA A 1 762 ? 33.520 -25.724 -3.665 1.00 78.56 762 ALA A O 1
ATOM 6278 N N . GLY A 1 763 ? 33.209 -25.586 -5.885 1.00 81.25 763 GLY A N 1
ATOM 6279 C CA . GLY A 1 763 ? 34.313 -26.451 -6.286 1.00 81.25 763 GLY A CA 1
ATOM 6280 C C . GLY A 1 763 ? 33.909 -27.372 -7.435 1.00 81.25 763 GLY A C 1
ATOM 6281 O O . GLY A 1 763 ? 33.083 -27.013 -8.277 1.00 81.25 763 GLY A O 1
ATOM 6282 N N . TYR A 1 764 ? 34.515 -28.558 -7.491 1.00 84.69 764 TYR A N 1
ATOM 6283 C CA . TYR A 1 764 ? 34.161 -29.571 -8.482 1.00 84.69 764 TYR A CA 1
ATOM 6284 C C . TYR A 1 764 ? 32.895 -30.324 -8.067 1.00 84.69 764 TYR A C 1
ATOM 6286 O O . TYR A 1 764 ? 32.883 -31.011 -7.047 1.00 84.69 764 TYR A O 1
ATOM 6294 N N . ILE A 1 765 ? 31.857 -30.226 -8.895 1.00 88.38 765 ILE A N 1
ATOM 6295 C CA . ILE A 1 765 ? 30.595 -30.954 -8.759 1.00 88.38 765 ILE A CA 1
ATOM 6296 C C . ILE A 1 765 ? 30.521 -31.985 -9.887 1.00 88.38 765 ILE A C 1
ATOM 6298 O O . ILE A 1 765 ? 30.773 -31.660 -11.048 1.00 88.38 765 ILE A O 1
ATOM 6302 N N . PHE A 1 766 ? 30.186 -33.228 -9.544 1.00 87.19 766 PHE A N 1
ATOM 6303 C CA . PHE A 1 766 ? 30.071 -34.332 -10.494 1.00 87.19 766 PHE A CA 1
ATOM 6304 C C . PHE A 1 766 ? 28.611 -34.740 -10.643 1.00 87.19 766 PHE A C 1
ATOM 6306 O O . PHE A 1 766 ? 27.962 -35.110 -9.664 1.00 87.19 766 PHE A O 1
ATOM 6313 N N . ASP A 1 767 ? 28.113 -34.717 -11.872 1.00 88.25 767 ASP A N 1
ATOM 6314 C CA . ASP A 1 767 ? 26.858 -35.360 -12.224 1.00 88.25 767 ASP A CA 1
ATOM 6315 C C . ASP A 1 767 ? 27.140 -36.792 -12.685 1.00 88.25 767 ASP A C 1
ATOM 6317 O O . ASP A 1 767 ? 27.520 -37.057 -13.829 1.00 88.25 767 ASP A O 1
ATOM 6321 N N . THR A 1 768 ? 26.979 -37.715 -11.740 1.00 82.88 768 THR A N 1
ATOM 6322 C CA . THR A 1 768 ? 27.200 -39.151 -11.933 1.00 82.88 768 THR A CA 1
ATOM 6323 C C . THR A 1 768 ? 25.995 -39.864 -12.547 1.00 82.88 768 THR A C 1
ATOM 6325 O O . THR A 1 768 ? 26.087 -41.048 -12.862 1.00 82.88 768 THR A O 1
ATOM 6328 N N . GLN A 1 769 ? 24.865 -39.165 -12.705 1.00 82.19 769 GLN A N 1
ATOM 6329 C CA . GLN A 1 769 ? 23.621 -39.710 -13.251 1.00 82.19 769 GLN A CA 1
ATOM 6330 C C . GLN A 1 769 ? 23.368 -39.257 -14.693 1.00 82.19 769 GLN A C 1
ATOM 6332 O O . GLN A 1 769 ? 22.296 -39.519 -15.238 1.00 82.19 769 GLN A O 1
ATOM 6337 N N . ALA A 1 770 ? 24.295 -38.513 -15.299 1.00 81.19 770 ALA A N 1
ATOM 6338 C CA . ALA A 1 770 ? 24.201 -38.127 -16.698 1.00 81.19 770 ALA A CA 1
ATOM 6339 C C . ALA A 1 770 ? 24.301 -39.378 -17.579 1.00 81.19 770 ALA A C 1
ATOM 6341 O O . ALA A 1 770 ? 25.238 -40.168 -17.452 1.00 81.19 770 ALA A O 1
ATOM 6342 N N . ALA A 1 771 ? 23.320 -39.575 -18.459 1.00 76.44 771 ALA A N 1
ATOM 6343 C CA . ALA A 1 771 ? 23.368 -40.665 -19.418 1.00 76.44 771 ALA A CA 1
ATOM 6344 C C . ALA A 1 771 ? 24.488 -40.404 -20.445 1.00 76.44 771 ALA A C 1
ATOM 6346 O O . ALA A 1 771 ? 24.703 -39.245 -20.808 1.00 76.44 771 ALA A O 1
ATOM 6347 N N . PRO A 1 772 ? 25.203 -41.438 -20.924 1.00 72.38 772 PRO A N 1
ATOM 6348 C CA . PRO A 1 772 ? 26.139 -41.299 -22.041 1.00 72.38 772 PRO A CA 1
ATOM 6349 C C . PRO A 1 772 ? 25.418 -40.839 -23.318 1.00 72.38 772 PRO A C 1
ATOM 6351 O O . PRO A 1 772 ? 24.230 -41.123 -23.470 1.00 72.38 772 PRO A O 1
ATOM 6354 N N . LEU A 1 773 ? 26.139 -40.194 -24.242 1.00 71.31 773 LEU A N 1
ATOM 6355 C CA . LEU A 1 773 ? 25.641 -39.800 -25.572 1.00 71.31 773 LEU A CA 1
ATOM 6356 C C . LEU A 1 773 ? 24.373 -38.933 -25.538 1.00 71.31 773 LEU A C 1
ATOM 6358 O O . LEU A 1 773 ? 23.458 -39.093 -26.338 1.00 71.31 773 LEU A O 1
ATOM 6362 N N . THR A 1 774 ? 24.274 -38.055 -24.544 1.00 77.69 774 THR A N 1
ATOM 6363 C CA . THR A 1 774 ? 23.094 -37.226 -24.304 1.00 77.69 774 THR A CA 1
ATOM 6364 C C . THR A 1 774 ? 23.499 -35.759 -24.210 1.00 77.69 774 THR A C 1
ATOM 6366 O O . THR A 1 774 ? 24.460 -35.402 -23.522 1.00 77.69 774 THR A O 1
ATOM 6369 N N . HIS A 1 775 ? 22.752 -34.893 -24.896 1.00 83.38 775 HIS A N 1
ATOM 6370 C CA . HIS A 1 775 ? 22.895 -33.447 -24.774 1.00 83.38 775 HIS A CA 1
ATOM 6371 C C . HIS A 1 775 ? 22.238 -32.962 -23.480 1.00 83.38 775 HIS A C 1
ATOM 6373 O O . HIS A 1 775 ? 21.048 -33.178 -23.238 1.00 83.38 775 HIS A O 1
ATOM 6379 N N . TYR A 1 776 ? 23.034 -32.301 -22.642 1.00 88.06 776 TYR A N 1
ATOM 6380 C CA . TYR A 1 776 ? 22.570 -31.706 -21.399 1.00 88.06 776 TYR A CA 1
ATOM 6381 C C . TYR A 1 776 ? 22.861 -30.214 -21.355 1.00 88.06 776 TYR A C 1
ATOM 6383 O O . TYR A 1 776 ? 23.959 -29.754 -21.666 1.00 88.06 776 TYR A O 1
ATOM 6391 N N . SER A 1 777 ? 21.871 -29.469 -20.875 1.00 91.75 777 SER A N 1
ATOM 6392 C CA . SER A 1 777 ? 22.006 -28.086 -20.436 1.00 91.75 777 SER A CA 1
ATOM 6393 C C . SER A 1 777 ? 22.104 -28.049 -18.913 1.00 91.75 777 SER A C 1
ATOM 6395 O O . SER A 1 777 ? 21.286 -28.668 -18.233 1.00 91.75 777 SER A O 1
ATOM 6397 N N . TYR A 1 778 ? 23.057 -27.286 -18.382 1.00 91.50 778 TYR A N 1
ATOM 6398 C CA . TYR A 1 778 ? 23.262 -27.061 -16.954 1.00 91.50 778 TYR A CA 1
ATOM 6399 C C . TYR A 1 778 ? 23.172 -25.579 -16.608 1.00 91.50 778 TYR A C 1
ATOM 6401 O O . TYR A 1 778 ? 23.697 -24.727 -17.325 1.00 91.50 778 TYR A O 1
ATOM 6409 N N . MET A 1 779 ? 22.565 -25.280 -15.466 1.00 92.19 779 MET A N 1
ATOM 6410 C CA . MET A 1 779 ? 22.639 -23.971 -14.821 1.00 92.19 779 MET A CA 1
ATOM 6411 C C . MET A 1 779 ? 22.741 -24.153 -13.310 1.00 92.19 779 MET A C 1
ATOM 6413 O O . MET A 1 779 ? 22.283 -25.159 -12.771 1.00 92.19 779 MET A O 1
ATOM 6417 N N . ALA A 1 780 ? 23.348 -23.197 -12.620 1.00 89.12 780 ALA A N 1
ATOM 6418 C CA . ALA A 1 780 ? 23.584 -23.279 -11.186 1.00 89.12 780 ALA A CA 1
ATOM 6419 C C . ALA A 1 780 ? 23.137 -22.001 -10.480 1.00 89.12 780 ALA A C 1
ATOM 6421 O O . ALA A 1 780 ? 23.280 -20.909 -11.022 1.00 89.12 780 ALA A O 1
ATOM 6422 N N . CYS A 1 781 ? 22.640 -22.121 -9.257 1.00 85.88 781 CYS A N 1
ATOM 6423 C CA . CYS A 1 781 ? 22.370 -20.987 -8.380 1.00 85.88 781 CYS A CA 1
ATOM 6424 C C . CYS A 1 781 ? 22.988 -21.226 -7.004 1.00 85.88 781 CYS A C 1
ATOM 6426 O O . CYS A 1 781 ? 23.247 -22.359 -6.598 1.00 85.88 781 CYS A O 1
ATOM 6428 N N . SER A 1 782 ? 23.265 -20.140 -6.294 1.00 83.56 782 SER A N 1
ATOM 6429 C CA . SER A 1 782 ? 23.706 -20.187 -4.906 1.00 83.56 782 SER A CA 1
ATOM 6430 C C . SER A 1 782 ? 22.491 -20.393 -4.013 1.00 83.56 782 SER A C 1
ATOM 6432 O O . SER A 1 782 ? 21.443 -19.791 -4.240 1.00 83.56 782 SER A O 1
ATOM 6434 N N . VAL A 1 783 ? 22.627 -21.243 -3.007 1.00 79.00 783 VAL A N 1
ATOM 6435 C CA . VAL A 1 783 ? 21.614 -21.467 -1.986 1.00 79.00 783 VAL A CA 1
ATOM 6436 C C . VAL A 1 783 ? 22.228 -21.147 -0.635 1.00 79.00 783 VAL A C 1
ATOM 6438 O O . VAL A 1 783 ? 23.342 -21.566 -0.316 1.00 79.00 783 VAL A O 1
ATOM 6441 N N . VAL A 1 784 ? 21.504 -20.352 0.142 1.00 73.69 784 VAL A N 1
ATOM 6442 C CA . VAL A 1 784 ? 21.810 -20.098 1.546 1.00 73.69 784 VAL A CA 1
ATOM 6443 C C . VAL A 1 784 ? 20.558 -20.370 2.344 1.00 73.69 784 VAL A C 1
ATOM 6445 O O . VAL A 1 784 ? 19.491 -19.826 2.056 1.00 73.69 784 VAL A O 1
ATOM 6448 N N . GLU A 1 785 ? 20.697 -21.216 3.351 1.00 60.44 785 GLU A N 1
ATOM 6449 C CA . GLU A 1 785 ? 19.676 -21.382 4.364 1.00 60.44 785 GLU A CA 1
ATOM 6450 C C . GLU A 1 785 ? 19.888 -20.307 5.428 1.00 60.44 785 GLU A C 1
ATOM 6452 O O . GLU A 1 785 ? 20.922 -20.255 6.088 1.00 60.44 785 GLU A O 1
ATOM 6457 N N . CYS A 1 786 ? 18.925 -19.399 5.549 1.00 46.09 786 CYS A N 1
ATOM 6458 C CA . CYS A 1 786 ? 18.925 -18.366 6.576 1.00 46.09 786 CYS A CA 1
ATOM 6459 C C . CYS A 1 786 ? 17.508 -18.297 7.150 1.00 46.09 786 CYS A C 1
ATOM 6461 O O . CYS A 1 786 ? 16.528 -18.210 6.408 1.00 46.09 786 CYS A O 1
ATOM 6463 N N . ASN A 1 787 ? 17.369 -18.382 8.473 1.00 44.50 787 ASN A N 1
ATOM 6464 C CA . ASN A 1 787 ? 16.068 -18.373 9.154 1.00 44.50 787 ASN A CA 1
ATOM 6465 C C . ASN A 1 787 ? 15.094 -19.486 8.689 1.00 44.50 787 ASN A C 1
ATOM 6467 O O . ASN A 1 787 ? 13.893 -19.234 8.560 1.00 44.50 787 ASN A O 1
ATOM 6471 N N . GLY A 1 788 ? 15.586 -20.699 8.397 1.00 42.31 788 GLY A N 1
ATOM 6472 C CA . GLY A 1 788 ? 14.763 -21.840 7.943 1.00 42.31 788 GLY A CA 1
ATOM 6473 C C . GLY A 1 788 ? 14.097 -21.644 6.572 1.00 42.31 788 GLY A C 1
ATOM 6474 O O . GLY A 1 788 ? 13.223 -22.416 6.177 1.00 42.31 788 GLY A O 1
ATOM 6475 N N . LYS A 1 789 ? 14.485 -20.589 5.843 1.00 44.59 789 LYS A N 1
ATOM 6476 C CA . LYS A 1 789 ? 14.074 -20.311 4.467 1.00 44.59 789 LYS A CA 1
ATOM 6477 C C . LYS A 1 789 ? 15.285 -20.454 3.554 1.00 44.59 789 LYS A C 1
ATOM 6479 O O . LYS A 1 789 ? 16.375 -19.966 3.850 1.00 44.59 789 LYS A O 1
ATOM 6484 N N . HIS A 1 790 ? 15.070 -21.111 2.422 1.00 62.41 790 HIS A N 1
ATOM 6485 C CA . HIS A 1 790 ? 16.086 -21.270 1.393 1.00 62.41 790 HIS A CA 1
ATOM 6486 C C . HIS A 1 790 ? 16.081 -20.029 0.503 1.00 62.41 790 HIS A C 1
ATOM 6488 O O . HIS A 1 790 ? 15.108 -19.762 -0.204 1.00 62.41 790 HIS A O 1
ATOM 6494 N N . PHE A 1 791 ? 17.162 -19.259 0.534 1.00 65.31 791 PHE A N 1
ATOM 6495 C CA . PHE A 1 791 ? 17.376 -18.159 -0.393 1.00 65.31 791 PHE A CA 1
ATOM 6496 C C . PHE A 1 791 ? 18.126 -18.678 -1.607 1.00 65.31 791 PHE A C 1
ATOM 6498 O O . PHE A 1 791 ? 19.229 -19.202 -1.480 1.00 65.31 791 PHE A O 1
ATOM 6505 N N . VAL A 1 792 ? 17.516 -18.516 -2.778 1.00 73.06 792 VAL A N 1
ATOM 6506 C CA . VAL A 1 792 ? 18.097 -18.910 -4.060 1.00 73.06 792 VAL A CA 1
ATOM 6507 C C . VAL A 1 792 ? 18.608 -17.658 -4.771 1.00 73.06 792 VAL A C 1
ATOM 6509 O O . VAL A 1 792 ? 17.868 -16.690 -4.963 1.00 73.06 792 VAL A O 1
ATOM 6512 N N . GLY A 1 793 ? 19.894 -17.657 -5.111 1.00 73.06 793 GLY A N 1
ATOM 6513 C CA . GLY A 1 793 ? 20.552 -16.613 -5.889 1.00 73.06 793 GLY A CA 1
ATOM 6514 C C . GLY A 1 793 ? 20.200 -16.690 -7.375 1.00 73.06 793 GLY A C 1
ATOM 6515 O O . GLY A 1 793 ? 19.541 -17.622 -7.833 1.00 73.06 793 GLY A O 1
ATOM 6516 N N . ALA A 1 794 ? 20.659 -15.710 -8.154 1.00 78.50 794 ALA A N 1
ATOM 6517 C CA . ALA A 1 794 ? 20.459 -15.722 -9.601 1.00 78.50 794 ALA A CA 1
ATOM 6518 C C . ALA A 1 794 ? 21.094 -16.969 -10.245 1.00 78.50 794 ALA A C 1
ATOM 6520 O O . ALA A 1 794 ? 22.208 -17.361 -9.880 1.00 78.50 794 ALA A O 1
ATOM 6521 N N . PHE A 1 795 ? 20.407 -17.552 -11.231 1.00 84.88 795 PHE A N 1
ATOM 6522 C CA . PHE A 1 795 ? 20.952 -18.649 -12.027 1.00 84.88 795 PHE A CA 1
ATOM 6523 C C . PHE A 1 795 ? 22.133 -18.174 -12.886 1.00 84.88 795 PHE A C 1
ATOM 6525 O O . PHE A 1 795 ? 22.161 -17.044 -13.386 1.00 84.88 795 PHE A O 1
ATOM 6532 N N . SER A 1 796 ? 23.120 -19.048 -13.055 1.00 86.06 796 SER A N 1
ATOM 6533 C CA . SER A 1 796 ? 24.207 -18.885 -14.012 1.00 86.06 796 SER A CA 1
ATOM 6534 C C . SER A 1 796 ? 23.665 -18.899 -15.447 1.00 86.06 796 SER A C 1
ATOM 6536 O O . SER A 1 796 ? 22.611 -19.492 -15.696 1.00 86.06 796 SER A O 1
ATOM 6538 N N . PRO A 1 797 ? 24.404 -18.350 -16.427 1.00 87.75 797 PRO A N 1
ATOM 6539 C CA . PRO A 1 797 ? 24.166 -18.676 -17.827 1.00 87.75 797 PRO A CA 1
ATOM 6540 C C . PRO A 1 797 ? 24.157 -20.193 -18.037 1.00 87.75 797 PRO A C 1
ATOM 6542 O O . PRO A 1 797 ? 24.885 -20.926 -17.354 1.00 87.75 797 PRO A O 1
ATOM 6545 N N . VAL A 1 798 ? 23.342 -20.650 -18.984 1.00 89.06 798 VAL A N 1
ATOM 6546 C CA . VAL A 1 798 ? 23.270 -22.066 -19.340 1.00 89.06 798 VAL A CA 1
ATOM 6547 C C . VAL A 1 798 ? 24.586 -22.493 -19.990 1.00 89.06 798 VAL A C 1
ATOM 6549 O O . VAL A 1 798 ? 25.089 -21.831 -20.898 1.00 89.06 798 VAL A O 1
ATOM 6552 N N . LYS A 1 799 ? 25.147 -23.610 -19.525 1.00 88.81 799 LYS A N 1
ATOM 6553 C CA . LYS A 1 799 ? 26.274 -24.302 -20.157 1.00 88.81 799 LYS A CA 1
ATOM 6554 C C . LYS A 1 799 ? 25.789 -25.633 -20.702 1.00 88.81 799 LYS A C 1
ATOM 6556 O O . LYS A 1 799 ? 25.132 -26.383 -19.986 1.00 88.81 799 LYS A O 1
ATOM 6561 N N . THR A 1 800 ? 26.116 -25.926 -21.950 1.00 88.50 800 THR A N 1
ATOM 6562 C CA . THR A 1 800 ? 25.745 -27.183 -22.599 1.00 88.50 800 THR A CA 1
ATOM 6563 C C . THR A 1 800 ? 26.947 -28.112 -22.706 1.00 88.50 800 THR A C 1
ATOM 6565 O O . THR A 1 800 ? 28.091 -27.664 -22.802 1.00 88.50 800 THR A O 1
ATOM 6568 N N . ILE A 1 801 ? 26.691 -29.417 -22.657 1.00 86.62 801 ILE A N 1
ATOM 6569 C CA . ILE A 1 801 ? 27.682 -30.456 -22.935 1.00 86.62 801 ILE A CA 1
ATOM 6570 C C . ILE A 1 801 ? 27.002 -31.661 -23.585 1.00 86.62 801 ILE A C 1
ATOM 6572 O O . ILE A 1 801 ? 25.886 -32.026 -23.215 1.00 86.62 801 ILE A O 1
ATOM 6576 N N . HIS A 1 802 ? 27.699 -32.287 -24.529 1.00 81.62 802 HIS A N 1
ATOM 6577 C CA . HIS A 1 802 ? 27.372 -33.620 -25.018 1.00 81.62 802 HIS A CA 1
ATOM 6578 C C . HIS A 1 802 ? 28.176 -34.651 -24.223 1.00 81.62 802 HIS A C 1
ATOM 6580 O O . HIS A 1 802 ? 29.409 -34.562 -24.167 1.00 81.62 802 HIS A O 1
ATOM 6586 N N . THR A 1 803 ? 27.509 -35.592 -23.555 1.00 76.81 803 THR A N 1
ATOM 6587 C CA . THR A 1 803 ? 28.203 -36.597 -22.741 1.00 76.81 803 THR A CA 1
ATOM 6588 C C . THR A 1 803 ? 28.917 -37.629 -23.603 1.00 76.81 803 THR A C 1
ATOM 6590 O O . THR A 1 803 ? 28.336 -38.243 -24.491 1.00 76.81 803 THR A O 1
ATOM 6593 N N . GLY A 1 804 ? 30.198 -37.862 -23.314 1.00 69.75 804 GLY A N 1
ATOM 6594 C CA . GLY A 1 804 ? 30.993 -38.864 -24.025 1.00 69.75 804 GLY A CA 1
ATOM 6595 C C . GLY A 1 804 ? 30.602 -40.304 -23.673 1.00 69.75 804 GLY A C 1
ATOM 6596 O O . GLY A 1 804 ? 29.979 -40.571 -22.643 1.00 69.75 804 GLY A O 1
ATOM 6597 N N . VAL A 1 805 ? 31.024 -41.258 -24.506 1.00 74.88 805 VAL A N 1
ATOM 6598 C CA . VAL A 1 805 ? 30.792 -42.691 -24.268 1.00 74.88 805 VAL A CA 1
ATOM 6599 C C . VAL A 1 805 ? 31.532 -43.150 -23.006 1.00 74.88 805 VAL A C 1
ATOM 6601 O O . VAL A 1 805 ? 32.740 -42.934 -22.866 1.00 74.88 805 VAL A O 1
ATOM 6604 N N . ALA A 1 806 ? 30.825 -43.809 -22.084 1.00 74.25 806 ALA A N 1
ATOM 6605 C CA . ALA A 1 806 ? 31.429 -44.334 -20.862 1.00 74.25 806 ALA A CA 1
ATOM 6606 C C . ALA A 1 806 ? 32.479 -45.418 -21.169 1.00 74.25 806 ALA A C 1
ATOM 6608 O O . ALA A 1 806 ? 32.316 -46.229 -22.083 1.00 74.25 806 ALA A O 1
ATOM 6609 N N . THR A 1 807 ? 33.564 -45.440 -20.390 1.00 79.38 807 THR A N 1
ATOM 6610 C CA . THR A 1 807 ? 34.599 -46.474 -20.515 1.00 79.38 807 THR A CA 1
ATOM 6611 C C . THR A 1 807 ? 34.022 -47.830 -20.092 1.00 79.38 807 THR A C 1
ATOM 6613 O O . THR A 1 807 ? 33.492 -47.937 -18.985 1.00 79.38 807 THR A O 1
ATOM 6616 N N . PRO A 1 808 ? 34.122 -48.872 -20.930 1.00 81.69 808 PRO A N 1
ATOM 6617 C CA . PRO A 1 808 ? 33.583 -50.189 -20.610 1.00 81.69 808 PRO A CA 1
ATOM 6618 C C . PRO A 1 808 ? 34.365 -50.867 -19.478 1.00 81.69 808 PRO A C 1
ATOM 6620 O O . PRO A 1 808 ? 35.544 -50.591 -19.270 1.00 81.69 808 PRO A O 1
ATOM 6623 N N . VAL A 1 809 ? 33.727 -51.792 -18.759 1.00 84.19 809 VAL A N 1
ATOM 6624 C CA . VAL A 1 809 ? 34.355 -52.538 -17.657 1.00 84.19 809 VAL A CA 1
ATOM 6625 C C . VAL A 1 809 ? 34.409 -54.020 -18.015 1.00 84.19 809 VAL A C 1
ATOM 6627 O O . VAL A 1 809 ? 33.366 -54.665 -18.122 1.00 84.19 809 VAL A O 1
ATOM 6630 N N . ILE A 1 810 ? 35.621 -54.561 -18.199 1.00 87.25 810 ILE A N 1
ATOM 6631 C CA . ILE A 1 810 ? 35.841 -56.006 -18.374 1.00 87.25 810 ILE A CA 1
ATOM 6632 C C . ILE A 1 810 ? 35.425 -56.721 -17.087 1.00 87.25 810 ILE A C 1
ATOM 6634 O O . ILE A 1 810 ? 35.924 -56.407 -16.009 1.00 87.25 810 ILE A O 1
ATOM 6638 N N . THR A 1 811 ? 34.519 -57.685 -17.215 1.00 87.12 811 THR A N 1
ATOM 6639 C CA . THR A 1 811 ? 33.997 -58.496 -16.108 1.00 87.12 811 THR A CA 1
ATOM 6640 C C . THR A 1 811 ? 34.686 -59.853 -16.022 1.00 87.12 811 THR A C 1
ATOM 6642 O O . THR A 1 811 ? 34.766 -60.432 -14.943 1.00 87.12 811 THR A O 1
ATOM 6645 N N . SER A 1 812 ? 35.206 -60.367 -17.139 1.00 84.06 812 SER A N 1
ATOM 6646 C CA . SER A 1 812 ? 35.948 -61.627 -17.185 1.00 84.06 812 SER A CA 1
ATOM 6647 C C . SER A 1 812 ? 36.898 -61.650 -18.380 1.00 84.06 812 SER A C 1
ATOM 6649 O O . SER A 1 812 ? 36.541 -61.196 -19.466 1.00 84.06 812 SER A O 1
ATOM 6651 N N . ALA A 1 813 ? 38.100 -62.190 -18.188 1.00 85.50 813 ALA A N 1
ATOM 6652 C CA . ALA A 1 813 ? 39.075 -62.415 -19.247 1.00 85.50 813 ALA A CA 1
ATOM 6653 C C . ALA A 1 813 ? 39.798 -63.737 -18.969 1.00 85.50 813 ALA A C 1
ATOM 6655 O O . ALA A 1 813 ? 40.636 -63.821 -18.074 1.00 85.50 813 ALA A O 1
ATOM 6656 N N . VAL A 1 814 ? 39.420 -64.787 -19.693 1.00 84.69 814 VAL A N 1
ATOM 6657 C CA . VAL A 1 814 ? 39.857 -66.161 -19.414 1.00 84.69 814 VAL A CA 1
ATOM 6658 C C . VAL A 1 814 ? 40.170 -66.908 -20.700 1.00 84.69 814 VAL A C 1
ATOM 6660 O O . VAL A 1 814 ? 39.562 -66.651 -21.742 1.00 84.69 814 VAL A O 1
ATOM 6663 N N . ARG A 1 815 ? 41.114 -67.846 -20.632 1.00 82.00 815 ARG A N 1
ATOM 6664 C CA . ARG A 1 815 ? 41.412 -68.762 -21.734 1.00 82.00 815 ARG A CA 1
ATOM 6665 C C . ARG A 1 815 ? 40.771 -70.116 -21.453 1.00 82.00 815 ARG A C 1
ATOM 6667 O O . ARG A 1 815 ? 41.059 -70.732 -20.434 1.00 82.00 815 ARG A O 1
ATOM 6674 N N . VAL A 1 816 ? 39.907 -70.571 -22.360 1.00 79.31 816 VAL A N 1
ATOM 6675 C CA . VAL A 1 816 ? 39.211 -71.866 -22.265 1.00 79.31 816 VAL A CA 1
ATOM 6676 C C . VAL A 1 816 ? 39.369 -72.600 -23.592 1.00 79.31 816 VAL A C 1
ATOM 6678 O O . VAL A 1 816 ? 38.986 -72.077 -24.637 1.00 79.31 816 VAL A O 1
ATOM 6681 N N . GLY A 1 817 ? 39.956 -73.802 -23.572 1.00 73.06 817 GLY A N 1
ATOM 6682 C CA . GLY A 1 817 ? 40.103 -74.642 -24.770 1.00 73.06 817 GLY A CA 1
ATOM 6683 C C . GLY A 1 817 ? 40.900 -73.989 -25.909 1.00 73.06 817 GLY A C 1
ATOM 6684 O O . GLY A 1 817 ? 40.555 -74.158 -27.074 1.00 73.06 817 GLY A O 1
ATOM 6685 N N . GLY A 1 818 ? 41.923 -73.189 -25.582 1.00 74.81 818 GLY A N 1
ATOM 6686 C CA . GLY A 1 818 ? 42.733 -72.457 -26.566 1.00 74.81 818 GLY A CA 1
ATOM 6687 C C . GLY A 1 818 ? 42.108 -71.159 -27.100 1.00 74.81 818 GLY A C 1
ATOM 6688 O O . GLY A 1 818 ? 42.739 -70.483 -27.910 1.00 74.81 818 GLY A O 1
ATOM 6689 N N . ILE A 1 819 ? 40.912 -70.779 -26.636 1.00 80.69 819 ILE A N 1
ATOM 6690 C CA . ILE A 1 819 ? 40.215 -69.549 -27.036 1.00 80.69 819 ILE A CA 1
ATOM 6691 C C . ILE A 1 819 ? 40.301 -68.522 -25.906 1.00 80.69 819 ILE A C 1
ATOM 6693 O O . ILE A 1 819 ? 39.907 -68.799 -24.772 1.00 80.69 819 ILE A O 1
ATOM 6697 N N . ASN A 1 820 ? 40.772 -67.315 -26.228 1.00 83.50 820 ASN A N 1
ATOM 6698 C CA . ASN A 1 820 ? 40.711 -66.178 -25.314 1.00 83.50 820 ASN A CA 1
ATOM 6699 C C . ASN A 1 820 ? 39.291 -65.608 -25.345 1.00 83.50 820 ASN A C 1
ATOM 6701 O O . ASN A 1 820 ? 38.820 -65.178 -26.402 1.00 83.50 820 ASN A O 1
ATOM 6705 N N . ARG A 1 821 ? 38.610 -65.607 -24.197 1.00 85.75 821 ARG A N 1
ATOM 6706 C CA . ARG A 1 821 ? 37.255 -65.079 -24.039 1.00 85.75 821 ARG A CA 1
ATOM 6707 C C . ARG A 1 821 ? 37.272 -63.890 -23.088 1.00 85.75 821 ARG A C 1
ATOM 6709 O O . ARG A 1 821 ? 37.547 -64.043 -21.900 1.00 85.75 821 ARG A O 1
ATOM 6716 N N . ILE A 1 822 ? 36.937 -62.717 -23.616 1.00 89.31 822 ILE A N 1
ATOM 6717 C CA . ILE A 1 822 ? 36.786 -61.481 -22.845 1.00 89.31 822 ILE A CA 1
ATOM 6718 C C . ILE A 1 822 ? 35.307 -61.112 -22.821 1.00 89.31 822 ILE A C 1
ATOM 6720 O O . ILE A 1 822 ? 34.654 -61.100 -23.861 1.00 89.31 822 ILE A O 1
ATOM 6724 N N . SER A 1 823 ? 34.776 -60.836 -21.636 1.00 88.25 823 SER A N 1
ATOM 6725 C CA . SER A 1 823 ? 33.398 -60.387 -21.419 1.00 88.25 823 SER A CA 1
ATOM 6726 C C . SER A 1 823 ? 33.413 -59.074 -20.642 1.00 88.25 823 SER A C 1
ATOM 6728 O O . SER A 1 823 ? 34.287 -58.861 -19.797 1.00 88.25 823 SER A O 1
ATOM 6730 N N . TRP A 1 824 ? 32.470 -58.182 -20.927 1.00 91.56 824 TRP A N 1
ATOM 6731 C CA . TRP A 1 824 ? 32.359 -56.882 -20.264 1.00 91.56 824 TRP A CA 1
ATOM 6732 C C . TRP A 1 824 ? 30.907 -56.513 -20.003 1.00 91.56 824 TRP A C 1
ATOM 6734 O O . TRP A 1 824 ? 29.979 -57.071 -20.581 1.00 91.56 824 TRP A O 1
ATOM 6744 N N . GLN A 1 825 ? 30.704 -55.543 -19.118 1.00 86.00 825 GLN A N 1
ATOM 6745 C CA . GLN A 1 825 ? 29.388 -54.955 -18.928 1.00 86.00 825 GLN A CA 1
ATOM 6746 C C . GLN A 1 825 ? 29.050 -54.053 -20.121 1.00 86.00 825 GLN A C 1
ATOM 6748 O O . GLN A 1 825 ? 29.828 -53.163 -20.476 1.00 86.00 825 GLN A O 1
ATOM 6753 N N . LYS A 1 826 ? 27.878 -54.267 -20.731 1.00 83.19 826 LYS A N 1
ATOM 6754 C CA . LYS A 1 826 ? 27.406 -53.455 -21.856 1.00 83.19 826 LYS A CA 1
ATOM 6755 C C . LYS A 1 826 ? 27.240 -51.989 -21.428 1.00 83.19 826 LYS A C 1
ATOM 6757 O O . LYS A 1 826 ? 26.508 -51.692 -20.487 1.00 83.19 826 LYS A O 1
ATOM 6762 N N . VAL A 1 827 ? 27.902 -51.083 -22.143 1.00 79.31 827 VAL A N 1
ATOM 6763 C CA . VAL A 1 827 ? 27.752 -49.631 -22.027 1.00 79.31 827 VAL A CA 1
ATOM 6764 C C . VAL A 1 827 ? 26.407 -49.221 -22.646 1.00 79.31 827 VAL A C 1
ATOM 6766 O O . VAL A 1 827 ? 26.167 -49.517 -23.821 1.00 79.31 827 VAL A O 1
ATOM 6769 N N . PRO A 1 828 ? 25.507 -48.570 -21.884 1.00 73.06 828 PRO A N 1
ATOM 6770 C CA . PRO A 1 828 ? 24.232 -48.082 -22.403 1.00 73.06 828 PRO A CA 1
ATOM 6771 C C . PRO A 1 828 ? 24.425 -47.152 -23.606 1.00 73.06 828 PRO A C 1
ATOM 6773 O O . PRO A 1 828 ? 25.302 -46.293 -23.581 1.00 73.06 828 PRO A O 1
ATOM 6776 N N . GLN A 1 829 ? 23.593 -47.324 -24.639 1.00 70.56 829 GLN A N 1
ATOM 6777 C CA . GLN A 1 829 ? 23.570 -46.521 -25.877 1.00 70.56 829 GLN A CA 1
ATOM 6778 C C . GLN A 1 829 ? 24.822 -46.614 -26.779 1.00 70.56 829 GLN A C 1
ATOM 6780 O O . GLN A 1 829 ? 24.826 -46.038 -27.862 1.00 70.56 829 GLN A O 1
ATOM 6785 N N . ALA A 1 830 ? 25.848 -47.391 -26.411 1.00 77.81 830 ALA A N 1
ATOM 6786 C CA . ALA A 1 830 ? 26.950 -47.713 -27.319 1.00 77.81 830 ALA A CA 1
ATOM 6787 C C . ALA A 1 830 ? 26.478 -48.659 -28.438 1.00 77.81 830 ALA A C 1
ATOM 6789 O O . ALA A 1 830 ? 25.799 -49.657 -28.169 1.00 77.81 830 ALA A O 1
ATOM 6790 N N . ILE A 1 831 ? 26.881 -48.382 -29.680 1.00 82.62 831 ILE A N 1
ATOM 6791 C CA . ILE A 1 831 ? 26.560 -49.233 -30.838 1.00 82.62 831 ILE A CA 1
ATOM 6792 C C . ILE A 1 831 ? 27.570 -50.376 -31.025 1.00 82.62 831 ILE A C 1
ATOM 6794 O O . ILE A 1 831 ? 27.262 -51.372 -31.678 1.00 82.62 831 ILE A O 1
ATOM 6798 N N . GLY A 1 832 ? 28.754 -50.278 -30.407 1.00 84.12 832 GLY A N 1
ATOM 6799 C CA . GLY A 1 832 ? 29.730 -51.365 -30.361 1.00 84.12 832 GLY A CA 1
ATOM 6800 C C . GLY A 1 832 ? 31.010 -51.030 -29.591 1.00 84.12 832 GLY A C 1
ATOM 6801 O O . GLY A 1 832 ? 31.108 -50.003 -28.919 1.00 84.12 832 GLY A O 1
ATOM 6802 N N . TYR A 1 833 ? 32.003 -51.919 -29.695 1.00 90.31 833 TYR A N 1
ATOM 6803 C CA . TYR A 1 833 ? 33.286 -51.845 -28.995 1.00 90.31 833 TYR A CA 1
ATOM 6804 C C . TYR A 1 833 ? 34.466 -52.122 -29.926 1.00 90.31 833 TYR A C 1
ATOM 6806 O O . TYR A 1 833 ? 34.394 -53.004 -30.782 1.00 90.31 833 TYR A O 1
ATOM 6814 N N . TYR A 1 834 ? 35.571 -51.411 -29.713 1.00 90.31 834 TYR A N 1
ATOM 6815 C CA . TYR A 1 834 ? 36.886 -51.712 -30.271 1.00 90.31 834 TYR A CA 1
ATOM 6816 C C . TYR A 1 834 ? 37.707 -52.505 -29.255 1.00 90.31 834 TYR A C 1
ATOM 6818 O O . TYR A 1 834 ? 37.891 -52.046 -28.127 1.00 90.31 834 TYR A O 1
ATOM 6826 N N . ILE A 1 835 ? 38.227 -53.662 -29.664 1.00 89.38 835 ILE A N 1
ATOM 6827 C CA . ILE A 1 835 ? 39.077 -54.525 -28.837 1.00 89.38 835 ILE A CA 1
ATOM 6828 C C . ILE A 1 835 ? 40.535 -54.349 -29.251 1.00 89.38 835 ILE A C 1
ATOM 6830 O O . ILE A 1 835 ? 40.870 -54.421 -30.438 1.00 89.38 835 ILE A O 1
ATOM 6834 N N . TYR A 1 836 ? 41.405 -54.171 -28.264 1.00 89.12 836 TYR A N 1
ATOM 6835 C CA . TYR A 1 836 ? 42.843 -54.043 -28.438 1.00 89.12 836 TYR A CA 1
ATOM 6836 C C . TYR A 1 836 ? 43.578 -55.100 -27.621 1.00 89.12 836 TYR A C 1
ATOM 6838 O O . TYR A 1 836 ? 43.125 -55.490 -26.543 1.00 89.12 836 TYR A O 1
ATOM 6846 N N . HIS A 1 837 ? 44.733 -55.528 -28.119 1.00 87.19 837 HIS A N 1
ATOM 6847 C CA . HIS A 1 837 ? 45.620 -56.450 -27.421 1.00 87.19 837 HIS A CA 1
ATOM 6848 C C . HIS A 1 837 ? 47.084 -56.014 -27.518 1.00 87.19 837 HIS A C 1
ATOM 6850 O O . HIS A 1 837 ? 47.446 -55.200 -28.374 1.00 87.19 837 HIS A O 1
ATOM 6856 N N . ARG A 1 838 ? 47.910 -56.573 -26.631 1.00 86.75 838 ARG A N 1
ATOM 6857 C CA . ARG A 1 838 ? 49.379 -56.503 -26.656 1.00 86.75 838 ARG A CA 1
ATOM 6858 C C . ARG A 1 838 ? 49.984 -57.711 -25.935 1.00 86.75 838 ARG A C 1
ATOM 6860 O O . ARG A 1 838 ? 49.311 -58.301 -25.084 1.00 86.75 838 ARG A O 1
ATOM 6867 N N . GLN A 1 839 ? 51.223 -58.076 -26.262 1.00 80.62 839 GLN A N 1
ATOM 6868 C CA . GLN A 1 839 ? 51.889 -59.236 -25.662 1.00 80.62 839 GLN A CA 1
ATOM 6869 C C . GLN A 1 839 ? 52.497 -58.898 -24.298 1.00 80.62 839 GLN A C 1
ATOM 6871 O O . GLN A 1 839 ? 52.408 -59.692 -23.369 1.00 80.62 839 GLN A O 1
ATOM 6876 N N . THR A 1 840 ? 53.080 -57.709 -24.154 1.00 74.12 840 THR A N 1
ATOM 6877 C CA . THR A 1 840 ? 53.738 -57.262 -22.917 1.00 74.12 840 THR A CA 1
ATOM 6878 C C . THR A 1 840 ? 53.242 -55.880 -22.493 1.00 74.12 840 THR A C 1
ATOM 6880 O O . THR A 1 840 ? 52.580 -55.178 -23.259 1.00 74.12 840 THR A O 1
ATOM 6883 N N . GLN A 1 841 ? 53.538 -55.456 -21.259 1.00 70.00 841 GLN A N 1
ATOM 6884 C CA . GLN A 1 841 ? 53.112 -54.136 -20.775 1.00 70.00 841 GLN A CA 1
ATOM 6885 C C . GLN A 1 841 ? 53.809 -52.954 -21.475 1.00 70.00 841 GLN A C 1
ATOM 6887 O O . GLN A 1 841 ? 53.311 -51.830 -21.379 1.00 70.00 841 GLN A O 1
ATOM 6892 N N . GLU A 1 842 ? 54.909 -53.203 -22.187 1.00 73.94 842 GLU A N 1
ATOM 6893 C CA . GLU A 1 842 ? 55.734 -52.189 -22.859 1.00 73.94 842 GLU A CA 1
ATOM 6894 C C . GLU A 1 842 ? 55.392 -52.027 -24.351 1.00 73.94 842 GLU A C 1
ATOM 6896 O O . GLU A 1 842 ? 55.749 -51.025 -24.967 1.00 73.94 842 GLU A O 1
ATOM 6901 N N . GLU A 1 843 ? 54.654 -52.974 -24.934 1.00 81.56 843 GLU A N 1
ATOM 6902 C CA . GLU A 1 843 ? 54.235 -52.924 -26.335 1.00 81.56 843 GLU A CA 1
ATOM 6903 C C . GLU A 1 843 ? 53.059 -51.968 -26.593 1.00 81.56 843 GLU A C 1
ATOM 6905 O O . GLU A 1 843 ? 52.181 -51.747 -25.745 1.00 81.56 843 GLU A O 1
ATOM 6910 N N . ALA A 1 844 ? 53.019 -51.444 -27.823 1.00 80.81 844 ALA A N 1
ATOM 6911 C CA . ALA A 1 844 ? 51.913 -50.641 -28.325 1.00 80.81 844 ALA A CA 1
ATOM 6912 C C . ALA A 1 844 ? 50.645 -51.489 -28.531 1.00 80.81 844 ALA A C 1
ATOM 6914 O O . ALA A 1 844 ? 50.694 -52.649 -28.939 1.00 80.81 844 ALA A O 1
ATOM 6915 N N . TRP A 1 845 ? 49.485 -50.884 -28.281 1.00 88.31 845 TRP A N 1
ATOM 6916 C CA . TRP A 1 845 ? 48.189 -51.534 -28.463 1.00 88.31 845 TRP A CA 1
ATOM 6917 C C . TRP A 1 845 ? 47.858 -51.746 -29.940 1.00 88.31 845 TRP A C 1
ATOM 6919 O O . TRP A 1 845 ? 47.855 -50.796 -30.722 1.00 88.31 845 TRP A O 1
ATOM 6929 N N . THR A 1 846 ? 47.470 -52.970 -30.298 1.00 84.88 846 THR A N 1
ATOM 6930 C CA . THR A 1 846 ? 46.971 -53.302 -31.639 1.00 84.88 846 THR A CA 1
ATOM 6931 C C . THR A 1 846 ? 45.474 -53.581 -31.582 1.00 84.88 846 THR A C 1
ATOM 6933 O O . THR A 1 846 ? 45.018 -54.372 -30.756 1.00 84.88 846 THR A O 1
ATOM 6936 N N . ARG A 1 847 ? 44.682 -52.924 -32.441 1.00 87.69 847 ARG A N 1
ATOM 6937 C CA . ARG A 1 847 ? 43.234 -53.177 -32.549 1.00 87.69 847 ARG A CA 1
ATOM 6938 C C . ARG A 1 847 ? 43.006 -54.500 -33.279 1.00 87.69 847 ARG A C 1
ATOM 6940 O O . ARG A 1 847 ? 43.367 -54.600 -34.446 1.00 87.69 847 ARG A O 1
ATOM 6947 N N . CYS A 1 848 ? 42.379 -55.477 -32.628 1.00 83.19 848 CYS A N 1
ATOM 6948 C CA . CYS A 1 848 ? 42.110 -56.796 -33.218 1.00 83.19 848 CYS A CA 1
ATOM 6949 C C . CYS A 1 848 ? 40.662 -56.987 -33.674 1.00 83.19 848 CYS A C 1
ATOM 6951 O O . CYS A 1 848 ? 40.422 -57.794 -34.567 1.00 83.19 848 CYS A O 1
ATOM 6953 N N . ALA A 1 849 ? 39.693 -56.264 -33.099 1.00 84.81 849 ALA A N 1
ATOM 6954 C CA . ALA A 1 849 ? 38.290 -56.454 -33.460 1.00 84.81 849 ALA A CA 1
ATOM 6955 C C . ALA A 1 849 ? 37.407 -55.224 -33.222 1.00 84.81 849 ALA A C 1
ATOM 6957 O O . ALA A 1 849 ? 37.716 -54.350 -32.408 1.00 84.81 849 ALA A O 1
ATOM 6958 N N . GLN A 1 850 ? 36.272 -55.214 -33.924 1.00 89.25 850 GLN A N 1
ATOM 6959 C CA . GLN A 1 850 ? 35.126 -54.341 -33.699 1.00 89.25 850 GLN A CA 1
ATOM 6960 C C . GLN A 1 850 ? 33.890 -55.228 -33.543 1.00 89.25 850 GLN A C 1
ATOM 6962 O O . GLN A 1 850 ? 33.590 -56.029 -34.425 1.00 89.25 850 GLN A O 1
ATOM 6967 N N . VAL A 1 851 ? 33.197 -55.124 -32.413 1.00 87.00 851 VAL A N 1
ATOM 6968 C CA . VAL A 1 851 ? 32.095 -56.033 -32.061 1.00 87.00 851 VAL A CA 1
ATOM 6969 C C . VAL A 1 851 ? 30.882 -55.261 -31.552 1.00 87.00 851 VAL A C 1
ATOM 6971 O O . VAL A 1 851 ? 31.034 -54.255 -30.868 1.00 87.00 851 VAL A O 1
ATOM 6974 N N . GLY A 1 852 ? 29.672 -55.723 -31.878 1.00 80.38 852 GLY A N 1
ATOM 6975 C CA . GLY A 1 852 ? 28.411 -55.152 -31.367 1.00 80.38 852 GLY A CA 1
ATOM 6976 C C . GLY A 1 852 ? 27.880 -55.827 -30.091 1.00 80.38 852 GLY A C 1
ATOM 6977 O O . GLY A 1 852 ? 26.928 -55.342 -29.481 1.00 80.38 852 GLY A O 1
ATOM 6978 N N . GLY A 1 853 ? 28.474 -56.961 -29.700 1.00 78.56 853 GLY A N 1
ATOM 6979 C CA . GLY A 1 853 ? 28.113 -57.727 -28.501 1.00 78.56 853 GLY A CA 1
ATOM 6980 C C . GLY A 1 853 ? 28.878 -57.298 -27.245 1.00 78.56 853 GLY A C 1
ATOM 6981 O O . GLY A 1 853 ? 29.621 -56.323 -27.257 1.00 78.56 853 GLY A O 1
ATOM 6982 N N . ASP A 1 854 ? 28.697 -58.048 -26.162 1.00 85.50 854 ASP A N 1
ATOM 6983 C CA . ASP A 1 854 ? 29.326 -57.879 -24.840 1.00 85.50 854 ASP A CA 1
ATOM 6984 C C . ASP A 1 854 ? 30.379 -58.962 -24.520 1.00 85.50 854 ASP A C 1
ATOM 6986 O O . ASP A 1 854 ? 30.924 -59.027 -23.415 1.00 85.50 854 ASP A O 1
ATOM 6990 N N . VAL A 1 855 ? 30.677 -59.811 -25.508 1.00 85.62 855 VAL A N 1
ATOM 6991 C CA . VAL A 1 855 ? 31.673 -60.881 -25.440 1.00 85.62 855 VAL A CA 1
ATOM 6992 C C . VAL A 1 855 ? 32.498 -60.895 -26.724 1.00 85.62 855 VAL A C 1
ATOM 6994 O O . VAL A 1 855 ? 31.960 -60.820 -27.829 1.00 85.62 855 VAL A O 1
ATOM 6997 N N . PHE A 1 856 ? 33.810 -61.050 -26.576 1.00 87.12 856 PHE A N 1
ATOM 6998 C CA . PHE A 1 856 ? 34.752 -61.305 -27.659 1.00 87.12 856 PHE A CA 1
ATOM 6999 C C . PHE A 1 856 ? 35.442 -62.648 -27.422 1.00 87.12 856 PHE A C 1
ATOM 7001 O O . PHE A 1 856 ? 35.955 -62.908 -26.332 1.00 87.12 856 PHE A O 1
ATOM 7008 N N . ALA A 1 857 ? 35.441 -63.501 -28.443 1.00 83.19 857 ALA A N 1
ATOM 7009 C CA . ALA A 1 857 ? 36.124 -64.785 -28.438 1.00 83.19 857 ALA A CA 1
ATOM 7010 C C . ALA A 1 857 ? 37.079 -64.836 -29.628 1.00 83.19 857 ALA A C 1
ATOM 7012 O O . ALA A 1 857 ? 36.669 -64.578 -30.760 1.00 83.19 857 ALA A O 1
ATOM 7013 N N . TRP A 1 858 ? 38.340 -65.170 -29.370 1.00 77.12 858 TRP A N 1
ATOM 7014 C CA . TRP A 1 858 ? 39.362 -65.211 -30.409 1.00 77.12 858 TRP A CA 1
ATOM 7015 C C . TRP A 1 858 ? 40.230 -66.455 -30.285 1.00 77.12 858 TRP A C 1
ATOM 7017 O O . TRP A 1 858 ? 40.852 -66.708 -29.249 1.00 77.12 858 TRP A O 1
ATOM 7027 N N . SER A 1 859 ? 40.233 -67.247 -31.354 1.00 68.69 859 SER A N 1
ATOM 7028 C CA . SER A 1 859 ? 41.071 -68.428 -31.516 1.00 68.69 859 SER A CA 1
ATOM 7029 C C . SER A 1 859 ? 42.387 -68.010 -32.170 1.00 68.69 859 SER A C 1
ATOM 7031 O O . SER A 1 859 ? 42.466 -67.916 -33.396 1.00 68.69 859 SER A O 1
ATOM 7033 N N . GLU A 1 860 ? 43.405 -67.734 -31.357 1.00 62.66 860 GLU A N 1
ATOM 7034 C CA . GLU A 1 860 ? 44.756 -67.448 -31.844 1.00 62.66 860 GLU A CA 1
ATOM 7035 C C . GLU A 1 860 ? 45.755 -68.554 -31.453 1.00 62.66 860 GLU A C 1
ATOM 7037 O O . GLU A 1 860 ? 45.619 -69.135 -30.368 1.00 62.66 860 GLU A O 1
ATOM 7042 N N . PRO A 1 861 ? 46.786 -68.830 -32.282 1.00 53.38 861 PRO A N 1
ATOM 7043 C CA . PRO A 1 861 ? 47.715 -69.947 -32.065 1.00 53.38 861 PRO A CA 1
ATOM 7044 C C . PRO A 1 861 ? 48.654 -69.848 -30.839 1.00 53.38 861 PRO A C 1
ATOM 7046 O O . PRO A 1 861 ? 49.226 -70.863 -30.458 1.00 53.38 861 PRO A O 1
ATOM 7049 N N . SER A 1 862 ? 48.832 -68.681 -30.204 1.00 52.66 862 SER A N 1
ATOM 7050 C CA . SER A 1 862 ? 49.736 -68.450 -29.047 1.00 52.66 862 SER A CA 1
ATOM 7051 C C . SER A 1 862 ? 49.189 -67.325 -28.143 1.00 52.66 862 SER A C 1
ATOM 7053 O O . SER A 1 862 ? 48.501 -66.432 -28.642 1.00 52.66 862 SER A O 1
ATOM 7055 N N . GLU A 1 863 ? 49.377 -67.205 -26.825 1.00 58.44 863 GLU A N 1
ATOM 7056 C CA . GLU A 1 863 ? 49.971 -67.942 -25.691 1.00 58.44 863 GLU A CA 1
ATOM 7057 C C . GLU A 1 863 ? 49.186 -67.434 -24.435 1.00 58.44 863 GLU A C 1
ATOM 7059 O O . GLU A 1 863 ? 48.401 -66.482 -24.555 1.00 58.44 863 GLU A O 1
ATOM 7064 N N . ASN A 1 864 ? 49.360 -68.018 -23.242 1.00 57.09 864 ASN A N 1
ATOM 7065 C CA . ASN A 1 864 ? 48.879 -67.407 -21.983 1.00 57.09 864 ASN A CA 1
ATOM 7066 C C . ASN A 1 864 ? 49.543 -66.032 -21.756 1.00 57.09 864 ASN A C 1
ATOM 7068 O O . ASN A 1 864 ? 50.695 -65.849 -22.134 1.00 57.09 864 ASN A O 1
ATOM 7072 N N . GLY A 1 865 ? 48.856 -65.079 -21.115 1.00 63.56 865 GLY A N 1
ATOM 7073 C CA . GLY A 1 865 ? 49.485 -63.825 -20.660 1.00 63.56 865 GLY A CA 1
ATOM 7074 C C . GLY A 1 865 ? 49.349 -62.601 -21.579 1.00 63.56 865 GLY A C 1
ATOM 7075 O O . GLY A 1 865 ? 49.976 -61.575 -21.326 1.00 63.56 865 GLY A O 1
ATOM 7076 N N . LYS A 1 866 ? 48.510 -62.650 -22.627 1.00 77.31 866 LYS A N 1
ATOM 7077 C CA . LYS A 1 866 ? 48.166 -61.459 -23.436 1.00 77.31 866 LYS A CA 1
ATOM 7078 C C . LYS A 1 866 ? 47.289 -60.484 -22.651 1.00 77.31 866 LYS A C 1
ATOM 7080 O O . LYS A 1 866 ? 46.335 -60.890 -21.983 1.00 77.31 866 LYS A O 1
ATOM 7085 N N . PHE A 1 867 ? 47.558 -59.190 -22.803 1.00 84.56 867 PHE A N 1
ATOM 7086 C CA . PHE A 1 867 ? 46.757 -58.125 -22.204 1.00 84.56 867 PHE A CA 1
ATOM 7087 C C . PHE A 1 867 ? 45.721 -57.615 -23.195 1.00 84.56 867 PHE A C 1
ATOM 7089 O O . PHE A 1 867 ? 46.053 -57.340 -24.348 1.00 84.56 867 PHE A O 1
ATOM 7096 N N . TYR A 1 868 ? 44.493 -57.414 -22.724 1.00 86.88 868 TYR A N 1
ATOM 7097 C CA . TYR A 1 868 ? 43.398 -56.845 -23.500 1.00 86.88 868 TYR A CA 1
ATOM 7098 C C . TYR A 1 868 ? 42.870 -55.565 -22.861 1.00 86.88 868 TYR A C 1
ATOM 7100 O O . TYR A 1 868 ? 42.787 -55.441 -21.639 1.00 86.88 868 TYR A O 1
ATOM 7108 N N . THR A 1 869 ? 42.479 -54.621 -23.709 1.00 89.12 869 THR A N 1
ATOM 7109 C CA . THR A 1 869 ? 41.708 -53.433 -23.337 1.00 89.12 869 THR A CA 1
ATOM 7110 C C . THR A 1 869 ? 40.649 -53.185 -24.405 1.00 89.12 869 THR A C 1
ATOM 7112 O O . THR A 1 869 ? 40.787 -53.632 -25.547 1.00 89.12 869 THR A O 1
ATOM 7115 N N . LEU A 1 870 ? 39.577 -52.487 -24.059 1.00 89.69 870 LEU A N 1
ATOM 7116 C CA . LEU A 1 870 ? 38.528 -52.140 -24.996 1.00 89.69 870 LEU A CA 1
ATOM 7117 C C . LEU A 1 870 ? 37.980 -50.729 -24.784 1.00 89.69 870 LEU A C 1
ATOM 7119 O O . LEU A 1 870 ? 38.082 -50.142 -23.703 1.00 89.69 870 LEU A O 1
ATOM 7123 N N . ARG A 1 871 ? 37.412 -50.191 -25.864 1.00 87.44 871 ARG A N 1
ATOM 7124 C CA . ARG A 1 871 ? 36.752 -48.881 -25.933 1.00 87.44 871 ARG A CA 1
ATOM 7125 C C . ARG A 1 871 ? 35.358 -49.063 -26.515 1.00 87.44 871 ARG A C 1
ATOM 7127 O O . ARG A 1 871 ? 35.203 -49.831 -27.456 1.00 87.44 871 ARG A O 1
ATOM 7134 N N . ALA A 1 872 ? 34.365 -48.360 -25.997 1.00 85.06 872 ALA A N 1
ATOM 7135 C CA . ALA A 1 872 ? 33.024 -48.312 -26.572 1.00 85.06 872 ALA A CA 1
ATOM 7136 C C . ALA A 1 872 ? 32.920 -47.164 -27.592 1.00 85.06 872 ALA A C 1
ATOM 7138 O O . ALA A 1 872 ? 33.627 -46.165 -27.441 1.00 85.06 872 ALA A O 1
ATOM 7139 N N . TYR A 1 873 ? 32.057 -47.291 -28.606 1.00 83.19 873 TYR A N 1
ATOM 7140 C CA . TYR A 1 873 ? 31.770 -46.212 -29.559 1.00 83.19 873 TYR A CA 1
ATOM 7141 C C . TYR A 1 873 ? 30.266 -45.992 -29.807 1.00 83.19 873 TYR A C 1
ATOM 7143 O O . TYR A 1 873 ? 29.462 -46.925 -29.689 1.00 83.19 873 TYR A O 1
ATOM 7151 N N . GLY A 1 874 ? 29.909 -44.735 -30.091 1.00 77.50 874 GLY A N 1
ATOM 7152 C CA . GLY A 1 874 ? 28.556 -44.237 -30.365 1.00 77.50 874 GLY A CA 1
ATOM 7153 C C . GLY A 1 874 ? 28.235 -44.105 -31.858 1.00 77.50 874 GLY A C 1
ATOM 7154 O O . GLY A 1 874 ? 28.994 -44.585 -32.699 1.00 77.50 874 GLY A O 1
ATOM 7155 N N . VAL A 1 875 ? 27.083 -43.500 -32.168 1.00 68.44 875 VAL A N 1
ATOM 7156 C CA . VAL A 1 875 ? 26.558 -43.335 -33.541 1.00 68.44 875 VAL A CA 1
ATOM 7157 C C . VAL A 1 875 ? 27.344 -42.290 -34.338 1.00 68.44 875 VAL A C 1
ATOM 7159 O O . VAL A 1 875 ? 27.567 -42.498 -35.530 1.00 68.44 875 VAL A O 1
ATOM 7162 N N . ASP A 1 876 ? 27.790 -41.213 -33.688 1.00 67.38 876 ASP A N 1
ATOM 7163 C CA . ASP A 1 876 ? 28.461 -40.097 -34.353 1.00 67.38 876 ASP A CA 1
ATOM 7164 C C . ASP A 1 876 ? 29.983 -40.312 -34.473 1.00 67.38 876 ASP A C 1
ATOM 7166 O O . ASP A 1 876 ? 30.641 -40.911 -33.612 1.00 67.38 876 ASP A O 1
ATOM 7170 N N . GLU A 1 877 ? 30.573 -39.812 -35.565 1.00 55.44 877 GLU A N 1
ATOM 7171 C CA . GLU A 1 877 ? 32.019 -39.889 -35.800 1.00 55.44 877 GLU A CA 1
ATOM 7172 C C . GLU A 1 877 ? 32.791 -39.098 -34.730 1.00 55.44 877 GLU A C 1
ATOM 7174 O O . GLU A 1 877 ? 32.765 -37.871 -34.691 1.00 55.44 877 GLU A O 1
ATOM 7179 N N . GLY A 1 878 ? 33.512 -39.815 -33.863 1.00 61.66 878 GLY A N 1
ATOM 7180 C CA . GLY A 1 878 ? 34.316 -39.236 -32.777 1.00 61.66 878 GLY A CA 1
ATOM 7181 C C . GLY A 1 878 ? 33.873 -39.652 -31.372 1.00 61.66 878 GLY A C 1
ATOM 7182 O O . GLY A 1 878 ? 34.666 -39.546 -30.433 1.00 61.66 878 GLY A O 1
ATOM 7183 N N . ASP A 1 879 ? 32.676 -40.225 -31.230 1.00 73.19 879 ASP A N 1
ATOM 7184 C CA . ASP A 1 879 ? 32.155 -40.729 -29.960 1.00 73.19 879 ASP A CA 1
ATOM 7185 C C . ASP A 1 879 ? 32.822 -42.050 -29.572 1.00 73.19 879 ASP A C 1
ATOM 7187 O O . ASP A 1 879 ? 32.288 -43.135 -29.793 1.00 73.19 879 ASP A O 1
ATOM 7191 N N . VAL A 1 880 ? 34.021 -41.977 -28.989 1.00 77.44 880 VAL A N 1
ATOM 7192 C CA . VAL A 1 880 ? 34.776 -43.151 -28.530 1.00 77.44 880 VAL A CA 1
ATOM 7193 C C . VAL A 1 880 ? 35.232 -42.961 -27.085 1.00 77.44 880 VAL A C 1
ATOM 7195 O O . VAL A 1 880 ? 35.891 -41.975 -26.755 1.00 77.44 880 VAL A O 1
ATOM 7198 N N . SER A 1 881 ? 34.947 -43.935 -26.218 1.00 78.81 881 SER A N 1
ATOM 7199 C CA . SER A 1 881 ? 35.315 -43.890 -24.797 1.00 78.81 881 SER A CA 1
ATOM 7200 C C . SER A 1 881 ? 36.832 -43.874 -24.575 1.00 78.81 881 SER A C 1
ATOM 7202 O O . SER A 1 881 ? 37.620 -44.140 -25.486 1.00 78.81 881 SER A O 1
ATOM 7204 N N . GLY A 1 882 ? 37.273 -43.664 -23.331 1.00 76.38 882 GLY A N 1
ATOM 7205 C CA . GLY A 1 882 ? 38.635 -44.022 -22.920 1.00 76.38 882 GLY A CA 1
ATOM 7206 C C . GLY A 1 882 ? 38.877 -45.539 -22.983 1.00 76.38 882 GLY A C 1
ATOM 7207 O O . GLY A 1 882 ? 37.934 -46.318 -23.130 1.00 76.38 882 GLY A O 1
ATOM 7208 N N . HIS A 1 883 ? 40.140 -45.955 -22.868 1.00 78.06 883 HIS A N 1
ATOM 7209 C CA . HIS A 1 883 ? 40.503 -47.366 -22.696 1.00 78.06 883 HIS A CA 1
ATOM 7210 C C . HIS A 1 883 ? 40.161 -47.816 -21.275 1.00 78.06 883 HIS A C 1
ATOM 7212 O O . HIS A 1 883 ? 40.392 -47.072 -20.317 1.00 78.06 883 HIS A O 1
ATOM 7218 N N . ASN A 1 884 ? 39.636 -49.029 -21.120 1.00 81.88 884 ASN A N 1
ATOM 7219 C CA . ASN A 1 884 ? 39.529 -49.636 -19.799 1.00 81.88 884 ASN A CA 1
ATOM 7220 C C . ASN A 1 884 ? 40.906 -50.118 -19.303 1.00 81.88 884 ASN A C 1
ATOM 7222 O O . ASN A 1 884 ? 41.870 -50.186 -20.069 1.00 81.88 884 ASN A O 1
ATOM 7226 N N . HIS A 1 885 ? 41.007 -50.477 -18.021 1.00 81.38 885 HIS A N 1
ATOM 7227 C CA . HIS A 1 885 ? 42.244 -51.052 -17.493 1.00 81.38 885 HIS A CA 1
ATOM 7228 C C . HIS A 1 885 ? 42.616 -52.341 -18.243 1.00 81.38 885 HIS A C 1
ATOM 7230 O O . HIS A 1 885 ? 41.754 -53.180 -18.500 1.00 81.38 885 HIS A O 1
ATOM 7236 N N . ALA A 1 886 ? 43.895 -52.489 -18.590 1.00 82.44 886 ALA A N 1
ATOM 7237 C CA . ALA A 1 886 ? 44.402 -53.667 -19.278 1.00 82.44 886 ALA A CA 1
ATOM 7238 C C . ALA A 1 886 ? 44.227 -54.916 -18.406 1.00 82.44 886 ALA A C 1
ATOM 7240 O O . ALA A 1 886 ? 44.696 -54.935 -17.271 1.00 82.44 886 ALA A O 1
ATOM 7241 N N . VAL A 1 887 ? 43.595 -55.961 -18.934 1.00 83.75 887 VAL A N 1
ATOM 7242 C CA . VAL A 1 887 ? 43.418 -57.231 -18.222 1.00 83.75 887 VAL A CA 1
ATOM 7243 C C . VAL A 1 887 ? 44.227 -58.315 -18.916 1.00 83.75 887 VAL A C 1
ATOM 7245 O O . VAL A 1 887 ? 44.113 -58.504 -20.126 1.00 83.75 887 VAL A O 1
ATOM 7248 N N . GLU A 1 888 ? 45.055 -59.012 -18.145 1.00 85.75 888 GLU A N 1
ATOM 7249 C CA . GLU A 1 888 ? 45.787 -60.192 -18.596 1.00 85.75 888 GLU A CA 1
ATOM 7250 C C . GLU A 1 888 ? 44.838 -61.392 -18.680 1.00 85.75 888 GLU A C 1
ATOM 7252 O O . GLU A 1 888 ? 44.133 -61.699 -17.717 1.00 85.75 888 GLU A O 1
ATOM 7257 N N . VAL A 1 889 ? 44.828 -62.087 -19.816 1.00 80.06 889 VAL A N 1
ATOM 7258 C CA . VAL A 1 889 ? 44.101 -63.351 -19.959 1.00 80.06 889 VAL A CA 1
ATOM 7259 C C . VAL A 1 889 ? 44.959 -64.489 -19.417 1.00 80.06 889 VAL A C 1
ATOM 7261 O O . VAL A 1 889 ? 46.083 -64.709 -19.876 1.00 80.06 889 VAL A O 1
ATOM 7264 N N . ARG A 1 890 ? 44.395 -65.239 -18.469 1.00 75.25 890 ARG A N 1
ATOM 7265 C CA . ARG A 1 890 ? 45.003 -66.435 -17.875 1.00 75.25 890 ARG A CA 1
ATOM 7266 C C . ARG A 1 890 ? 44.148 -67.667 -18.155 1.00 75.25 890 ARG A C 1
ATOM 7268 O O . ARG A 1 890 ? 42.937 -67.558 -18.365 1.00 75.25 890 ARG A O 1
ATOM 7275 N N . GLU A 1 891 ? 44.791 -68.825 -18.183 1.00 75.69 891 GLU A N 1
ATOM 7276 C CA . GLU A 1 891 ? 44.126 -70.120 -18.322 1.00 75.69 891 GLU A CA 1
ATOM 7277 C C . GLU A 1 891 ? 43.313 -70.444 -17.072 1.00 75.69 891 GLU A C 1
ATOM 7279 O O . GLU A 1 891 ? 43.757 -70.181 -15.951 1.00 75.69 891 GLU A O 1
ATOM 7284 N N . LEU A 1 892 ? 42.089 -70.918 -17.311 1.00 63.81 892 LEU A N 1
ATOM 7285 C CA . LEU A 1 892 ? 41.102 -71.256 -16.289 1.00 63.81 892 LEU A CA 1
ATOM 7286 C C . LEU A 1 892 ? 41.271 -72.694 -15.803 1.00 63.81 892 LEU A C 1
ATOM 7288 O O . LEU A 1 892 ? 41.433 -73.580 -16.675 1.00 63.81 892 LEU A O 1
#

Sequence (892 aa):
MQRLSQALQHDIAGCLFGISPLSSVEGNSFWQDALDKELQAAQADYFVLDLQTAMQPLLYACGLYLTATDQNVRSLTTDPIALLEPMHLDQGRLHELFEPFIHVIQPYFDRRHILLVRTYIPEFYWIDKSPRMRDHFQTYAPKQNWLQALEDFFIRKTQCRVIDIERFYFHKKEQGRPLTELIFEDYCYLDMAQCIDRSLADQVRFRPNFRYSLQRYADGKFTLYQRAFSQFLQQEYLLDALILASPKEFVEENIEHLAKLDEIDWSDADRALSELKNCDVPQKISSTMYTFVRIVQGVYDDPAADYALLLRKQIVPTCLLTVLRERMCQSEKLFSGQINPANAGYYFAKMQGLAIEAFLTGQTVIRPILVDIFGSCISRTIFNVCENNFTVNRYWFQIPPLLGINERISYPEDMFPEKPHWADRLVKDQFDGVLESQIKNSPAQWLVIDLFAFITVVQFRYRNCFYTDYNMKISKQLGAEKVFAYRDPNVLGTWDEIFEKMEAWFDAVRKKYGDHIILINGQRKDHWIGDDGVLYRVKEGDDSTPFMEKAAEVAMKKLNCYCIDIFRHFLPEDSAYISNTPAHKENECYLYSHSLVRKIIEQMPKQKHFSSYPDEIRLQRLLRLKKHNSIAKIEQALELSDLDRSVIRLEEEELCRYRKELEELYCSQKEDKALMELLNEAASRPAGEAEFDSSYPDYSTDSGIIGCCCFEKPRLRRVEIRTITNERGMVKLLCASAPGTTVQLLRRTDDTHWQPLKQAPAGYIFDTQAAPLTHYSYMACSVVECNGKHFVGAFSPVKTIHTGVATPVITSAVRVGGINRISWQKVPQAIGYYIYHRQTQEEAWTRCAQVGGDVFAWSEPSENGKFYTLRAYGVDEGDVSGHNHAVEVREL